Protein 2YSE (pdb70)

Sequence (60 aa):
GSSGSSGLDSELELPAGWEKIEDPVYGIYYVDHINRKTQYENPVLEAKRKKQLESGPSSGGSSGSSGLDSELELPAGWEKIEDPVYGIYYVDHINRKTQYENPVLEAKRKKQLESGPSSGGSSGSSGLDSELELPAGWEKIEDPVYGIYYVDHINRKTQYENPVLEAKRKKQLESGPSSGGSSGSSGLDSELELPAGWEKIEDPVYGIYYVDHINRKTQYENPVLEAKRKKQLESGPSSGGSSGSSGLDSELELPAGWEKIEDPVYGIYYVDHINRKTQYENPVLEAKRKKQLESGPSSGGSSGSSGLDSELELPAGWEKIEDPVYGIYYVDHINRKTQYENPVLEAKRKKQLESGPSSGGSSGSSGLDSELELPAGWEKIEDPVYGIYYVDHINRKTQYENPVLEAKRKKQLESGPSSGGSSGSSGLDSELELPAGWEKIEDPVYGIYYVDHINRKTQYENPVLEAKRKKQLESGPSSGGSSGSSGLDSELELPAGWEKIEDPVYGIYYVDHINRKTQYENPVLEAKRKKQLESGPSSGGSSGSSGLDSELELPAGWEKIEDPVYGIYYVDHINRKTQYENPVLEAKRKKQLESGPSSGGSSGSSGLDSELELPAGWEKIEDPVYGIYYVDHINRKTQYENPVLEAKRKKQLESGPSSGGSSGSSGLDSELELPAGWEKIEDPVYGIYYVDHINRKTQYENPVLEAKRKKQLESGPSSGGSSGSSGLDSELELPAGWEKIEDPVYGIYYVDHINRKTQYENPVLEAKRKKQLESGPSSGGSSGSSGLDSELELPAGWEKIEDPVYGIYYVDHINRKTQYENPVLEAKRKKQLESGPSSGGSSGSSGLDSELELPAGWEKIEDPVYGIYYVDHINRKTQYENPVLEAKRKKQLESGPSSGGSSGSSGLDSELELPAGWEKIEDPVYGIYYVDHINRKTQYENPVLEAKRKKQLESGPSSGGSSGSSGLDSELELPAGWEKIEDPVYGIYYVDHINRKTQYENPVLEAKRKKQLESGPSSGGSSGSSGLDSELELPAGWEKIEDPVYGIYYVDHINRKTQYENPVLEAKRKKQLESGPSSGGSSGSSGLDSELELPAGWEKIEDPVYGIYYVDHINRKTQYENPVLEAKRKKQLESGPSSGGSSGSSGLDSELELPAGWEKIEDPVYGIYYVDHINRKTQYENPVLEAKRKKQLESGPSSG

Foldseek 3Di:
DPDQDALPDDQLVPDPQWDWDADRVVGTWIAGPVVRDIDNDHPVCVCCVQVVVVDDPDND

Structure (mmCIF, N/CA/C/O backbone):
data_2YSE
#
_entry.id   2YSE
#
loop_
_atom_site.group_PDB
_atom_site.id
_atom_site.type_symbol
_atom_site.label_atom_id
_atom_site.label_alt_id
_atom_site.label_comp_id
_atom_site.label_asym_id
_atom_site.label_entity_id
_atom_site.label_seq_id
_atom_site.pdbx_PDB_ins_code
_atom_site.Cartn_x
_atom_site.Cartn_y
_atom_site.Cartn_z
_atom_site.occupancy
_atom_site.B_iso_or_equiv
_atom_site.auth_seq_id
_atom_site.auth_comp_id
_atom_site.auth_asym_id
_atom_site.auth_atom_id
_atom_site.pdbx_PDB_model_num
ATOM 1 N N . GLY A 1 1 ? 17.541 -1.916 9.473 1.00 0.00 1 GLY A N 1
ATOM 2 C CA . GLY A 1 1 ? 16.841 -1.610 8.239 1.00 0.00 1 GLY A CA 1
ATOM 3 C C . GLY A 1 1 ? 17.564 -2.138 7.016 1.00 0.00 1 GLY A C 1
ATOM 4 O O . GLY A 1 1 ? 18.794 -2.147 6.970 1.00 0.00 1 GLY A O 1
ATOM 8 N N . SER A 1 2 ? 16.800 -2.580 6.023 1.00 0.00 2 SER A N 1
ATOM 9 C CA . SER A 1 2 ? 17.376 -3.117 4.795 1.00 0.00 2 SER A CA 1
ATOM 10 C C . SER A 1 2 ? 17.370 -2.068 3.688 1.00 0.00 2 SER A C 1
ATOM 11 O O . SER A 1 2 ? 16.316 -1.556 3.309 1.00 0.00 2 SER A O 1
ATOM 19 N N . SER A 1 3 ? 18.554 -1.753 3.173 1.00 0.00 3 SER A N 1
ATOM 20 C CA . SER A 1 3 ? 18.687 -0.763 2.111 1.00 0.00 3 SER A CA 1
ATOM 21 C C . SER A 1 3 ? 18.590 -1.421 0.738 1.00 0.00 3 SER A C 1
ATOM 22 O O . SER A 1 3 ? 19.398 -2.282 0.392 1.00 0.00 3 SER A O 1
ATOM 30 N N . GLY A 1 4 ? 17.594 -1.009 -0.040 1.00 0.00 4 GLY A N 1
ATOM 31 C CA . GLY A 1 4 ? 17.409 -1.569 -1.366 1.00 0.00 4 GLY A CA 1
ATOM 32 C C . GLY A 1 4 ? 18.161 -0.796 -2.432 1.00 0.00 4 GLY A C 1
ATOM 33 O O . GLY A 1 4 ? 18.317 0.421 -2.332 1.00 0.00 4 GLY A O 1
ATOM 37 N N . SER A 1 5 ? 18.629 -1.504 -3.454 1.00 0.00 5 SER A N 1
ATOM 38 C CA . SER A 1 5 ? 19.374 -0.878 -4.541 1.00 0.00 5 SER A CA 1
ATOM 39 C C . SER A 1 5 ? 18.448 -0.053 -5.429 1.00 0.00 5 SER A C 1
ATOM 40 O O . SER A 1 5 ? 18.682 1.135 -5.654 1.00 0.00 5 SER A O 1
ATOM 48 N N . SER A 1 6 ? 17.396 -0.691 -5.931 1.00 0.00 6 SER A N 1
ATOM 49 C CA . SER A 1 6 ? 16.436 -0.018 -6.798 1.00 0.00 6 SER A CA 1
ATOM 50 C C . SER A 1 6 ? 15.298 0.587 -5.982 1.00 0.00 6 SER A C 1
ATOM 51 O O . SER A 1 6 ? 14.681 -0.089 -5.161 1.00 0.00 6 SER A O 1
ATOM 59 N N . GLY A 1 7 ? 15.027 1.868 -6.216 1.00 0.00 7 GLY A N 1
ATOM 60 C CA . GLY A 1 7 ? 13.964 2.544 -5.495 1.00 0.00 7 GLY A CA 1
ATOM 61 C C . GLY A 1 7 ? 13.074 3.363 -6.409 1.00 0.00 7 GLY A C 1
ATOM 62 O O . GLY A 1 7 ? 13.048 4.591 -6.324 1.00 0.00 7 GLY A O 1
ATOM 66 N N . LEU A 1 8 ? 12.343 2.682 -7.285 1.00 0.00 8 LEU A N 1
ATOM 67 C CA . LEU A 1 8 ? 11.448 3.355 -8.221 1.00 0.00 8 LEU A CA 1
ATOM 68 C C . LEU A 1 8 ? 10.094 3.632 -7.575 1.00 0.00 8 LEU A C 1
ATOM 69 O O . LEU A 1 8 ? 9.065 3.646 -8.250 1.00 0.00 8 LEU A O 1
ATOM 85 N N . ASP A 1 9 ? 10.103 3.853 -6.265 1.00 0.00 9 ASP A N 1
ATOM 86 C CA . ASP A 1 9 ? 8.876 4.134 -5.529 1.00 0.00 9 ASP A CA 1
ATOM 87 C C . ASP A 1 9 ? 8.681 5.636 -5.350 1.00 0.00 9 ASP A C 1
ATOM 88 O O . ASP A 1 9 ? 9.639 6.373 -5.118 1.00 0.00 9 ASP A O 1
ATOM 97 N N . SER A 1 10 ? 7.434 6.083 -5.460 1.00 0.00 10 SER A N 1
ATOM 98 C CA . SER A 1 10 ? 7.113 7.498 -5.316 1.00 0.00 10 SER A CA 1
ATOM 99 C C . SER A 1 10 ? 5.643 7.687 -4.953 1.00 0.00 10 SER A C 1
ATOM 100 O O . SER A 1 10 ? 4.877 6.726 -4.902 1.00 0.00 10 SER A O 1
ATOM 108 N N . GLU A 1 11 ? 5.259 8.935 -4.701 1.00 0.00 11 GLU A N 1
ATOM 109 C CA . GLU A 1 11 ? 3.881 9.251 -4.342 1.00 0.00 11 GLU A CA 1
ATOM 110 C C . GLU A 1 11 ? 2.901 8.395 -5.139 1.00 0.00 11 GLU A C 1
ATOM 111 O O . GLU A 1 11 ? 1.990 7.786 -4.577 1.00 0.00 11 GLU A O 1
ATOM 123 N N . LEU A 1 12 ? 3.093 8.355 -6.453 1.00 0.00 12 LEU A N 1
ATOM 124 C CA . LEU A 1 12 ? 2.227 7.575 -7.330 1.00 0.00 12 LEU A CA 1
ATOM 125 C C . LEU A 1 12 ? 0.792 8.090 -7.275 1.00 0.00 12 LEU A C 1
ATOM 126 O O . LEU A 1 12 ? -0.157 7.307 -7.234 1.00 0.00 12 LEU A O 1
ATOM 142 N N . GLU A 1 13 ? 0.641 9.411 -7.277 1.00 0.00 13 GLU A N 1
ATOM 143 C CA . GLU A 1 13 ? -0.678 10.029 -7.229 1.00 0.00 13 GLU A CA 1
ATOM 144 C C . GLU A 1 13 ? -1.391 9.689 -5.923 1.00 0.00 13 GLU A C 1
ATOM 145 O O . GLU A 1 13 ? -2.516 9.187 -5.928 1.00 0.00 13 GLU A O 1
ATOM 157 N N . LEU A 1 14 ? -0.728 9.966 -4.805 1.00 0.00 14 LEU A N 1
ATOM 158 C CA . LEU A 1 14 ? -1.296 9.690 -3.490 1.00 0.00 14 LEU A CA 1
ATOM 159 C C . LEU A 1 14 ? -2.692 10.293 -3.363 1.00 0.00 14 LEU A C 1
ATOM 160 O O . LEU A 1 14 ? -3.026 11.288 -4.006 1.00 0.00 14 LEU A O 1
ATOM 176 N N . PRO A 1 15 ? -3.526 9.679 -2.511 1.00 0.00 15 PRO A N 1
ATOM 177 C CA . PRO A 1 15 ? -4.898 10.139 -2.277 1.00 0.00 15 PRO A CA 1
ATOM 178 C C . PRO A 1 15 ? -4.944 11.463 -1.521 1.00 0.00 15 PRO A C 1
ATOM 179 O O . PRO A 1 15 ? -4.931 12.534 -2.126 1.00 0.00 15 PRO A O 1
ATOM 190 N N . ALA A 1 16 ? -4.999 11.381 -0.196 1.00 0.00 16 ALA A N 1
ATOM 191 C CA . ALA A 1 16 ? -5.045 12.573 0.642 1.00 0.00 16 ALA A CA 1
ATOM 192 C C . ALA A 1 16 ? -4.315 12.345 1.961 1.00 0.00 16 ALA A C 1
ATOM 193 O O . ALA A 1 16 ? -4.489 11.313 2.608 1.00 0.00 16 ALA A O 1
ATOM 200 N N . GLY A 1 17 ? -3.495 13.316 2.354 1.00 0.00 17 GLY A N 1
ATOM 201 C CA . GLY A 1 17 ? -2.751 13.201 3.594 1.00 0.00 17 GLY A CA 1
ATOM 202 C C . GLY A 1 17 ? -1.461 12.422 3.426 1.00 0.00 17 GLY A C 1
ATOM 203 O O . GLY A 1 17 ? -1.015 11.741 4.350 1.00 0.00 17 GLY A O 1
ATOM 207 N N . TRP A 1 18 ? -0.863 12.519 2.245 1.00 0.00 18 TRP A N 1
ATOM 208 C CA . TRP A 1 18 ? 0.382 11.815 1.958 1.00 0.00 18 TRP A CA 1
ATOM 209 C C . TRP A 1 18 ? 1.471 12.791 1.525 1.00 0.00 18 TRP A C 1
ATOM 210 O O . TRP A 1 18 ? 1.225 13.695 0.728 1.00 0.00 18 TRP A O 1
ATOM 231 N N . GLU A 1 19 ? 2.675 12.600 2.056 1.00 0.00 19 GLU A N 1
ATOM 232 C CA . GLU A 1 19 ? 3.801 13.465 1.724 1.00 0.00 19 GLU A CA 1
ATOM 233 C C . GLU A 1 19 ? 5.066 12.645 1.486 1.00 0.00 19 GLU A C 1
ATOM 234 O O . GLU A 1 19 ? 5.561 11.971 2.390 1.00 0.00 19 GLU A O 1
ATOM 246 N N . LYS A 1 20 ? 5.583 12.706 0.264 1.00 0.00 20 LYS A N 1
ATOM 247 C CA . LYS A 1 20 ? 6.790 11.971 -0.094 1.00 0.00 20 LYS A CA 1
ATOM 248 C C . LYS A 1 20 ? 8.038 12.716 0.367 1.00 0.00 20 LYS A C 1
ATOM 249 O O . LYS A 1 20 ? 8.388 13.760 -0.185 1.00 0.00 20 LYS A O 1
ATOM 268 N N . ILE A 1 21 ? 8.706 12.173 1.379 1.00 0.00 21 ILE A N 1
ATOM 269 C CA . ILE A 1 21 ? 9.916 12.786 1.911 1.00 0.00 21 ILE A CA 1
ATOM 270 C C . ILE A 1 21 ? 11.159 12.016 1.478 1.00 0.00 21 ILE A C 1
ATOM 271 O O . ILE A 1 21 ? 11.304 10.832 1.781 1.00 0.00 21 ILE A O 1
ATOM 287 N N . GLU A 1 22 ? 12.053 12.697 0.768 1.00 0.00 22 GLU A N 1
ATOM 288 C CA . GLU A 1 22 ? 13.284 12.077 0.294 1.00 0.00 22 GLU A CA 1
ATOM 289 C C . GLU A 1 22 ? 14.450 12.400 1.224 1.00 0.00 22 GLU A C 1
ATOM 290 O O . GLU A 1 22 ? 14.820 13.562 1.392 1.00 0.00 22 GLU A O 1
ATOM 302 N N . ASP A 1 23 ? 15.024 11.364 1.825 1.00 0.00 23 ASP A N 1
ATOM 303 C CA . ASP A 1 23 ? 16.148 11.536 2.738 1.00 0.00 23 ASP A CA 1
ATOM 304 C C . ASP A 1 23 ? 17.360 10.739 2.264 1.00 0.00 23 ASP A C 1
ATOM 305 O O . ASP A 1 23 ? 17.237 9.651 1.702 1.00 0.00 23 ASP A O 1
ATOM 314 N N . PRO A 1 24 ? 18.560 11.293 2.495 1.00 0.00 24 PRO A N 1
ATOM 315 C CA . PRO A 1 24 ? 19.817 10.651 2.100 1.00 0.00 24 PRO A CA 1
ATOM 316 C C . PRO A 1 24 ? 20.121 9.410 2.931 1.00 0.00 24 PRO A C 1
ATOM 317 O O . PRO A 1 24 ? 20.697 8.443 2.433 1.00 0.00 24 PRO A O 1
ATOM 328 N N . VAL A 1 25 ? 19.729 9.443 4.201 1.00 0.00 25 VAL A N 1
ATOM 329 C CA . VAL A 1 25 ? 19.958 8.319 5.101 1.00 0.00 25 VAL A CA 1
ATOM 330 C C . VAL A 1 25 ? 18.685 7.502 5.295 1.00 0.00 25 VAL A C 1
ATOM 331 O O . VAL A 1 25 ? 18.710 6.272 5.243 1.00 0.00 25 VAL A O 1
ATOM 344 N N . TYR A 1 26 ? 17.573 8.194 5.519 1.00 0.00 26 TYR A N 1
ATOM 345 C CA . TYR A 1 26 ? 16.290 7.533 5.723 1.00 0.00 26 TYR A CA 1
ATOM 346 C C . TYR A 1 26 ? 15.699 7.069 4.395 1.00 0.00 26 TYR A C 1
ATOM 347 O O . TYR A 1 26 ? 14.980 6.072 4.338 1.00 0.00 26 TYR A O 1
ATOM 365 N N . GLY A 1 27 ? 16.009 7.800 3.329 1.00 0.00 27 GLY A N 1
ATOM 366 C CA . GLY A 1 27 ? 15.502 7.449 2.016 1.00 0.00 27 GLY A CA 1
ATOM 367 C C . GLY A 1 27 ? 14.170 8.107 1.713 1.00 0.00 27 GLY A C 1
ATOM 368 O O . GLY A 1 27 ? 13.787 9.077 2.369 1.00 0.00 27 GLY A O 1
ATOM 372 N N . ILE A 1 28 ? 13.465 7.582 0.717 1.00 0.00 28 ILE A N 1
ATOM 373 C CA . ILE A 1 28 ? 12.170 8.127 0.329 1.00 0.00 28 ILE A CA 1
ATOM 374 C C . ILE A 1 28 ? 11.033 7.397 1.036 1.00 0.00 28 ILE A C 1
ATOM 375 O O . ILE A 1 28 ? 10.831 6.199 0.836 1.00 0.00 28 ILE A O 1
ATOM 391 N N . TYR A 1 29 ? 10.292 8.128 1.861 1.00 0.00 29 TYR A N 1
ATOM 392 C CA . TYR A 1 29 ? 9.175 7.550 2.599 1.00 0.00 29 TYR A CA 1
ATOM 393 C C . TYR A 1 29 ? 8.001 8.523 2.660 1.00 0.00 29 TYR A C 1
ATOM 394 O O . TYR A 1 29 ? 8.190 9.740 2.689 1.00 0.00 29 TYR A O 1
ATOM 412 N N . TYR A 1 30 ? 6.790 7.978 2.681 1.00 0.00 30 TYR A N 1
ATOM 413 C CA . TYR A 1 30 ? 5.585 8.797 2.738 1.00 0.00 30 TYR A CA 1
ATOM 414 C C . TYR A 1 30 ? 5.087 8.935 4.173 1.00 0.00 30 TYR A C 1
ATOM 415 O O . TYR A 1 30 ? 4.930 7.945 4.887 1.00 0.00 30 TYR A O 1
ATOM 433 N N . VAL A 1 31 ? 4.839 10.173 4.590 1.00 0.00 31 VAL A N 1
ATOM 434 C CA . VAL A 1 31 ? 4.357 10.444 5.939 1.00 0.00 31 VAL A CA 1
ATOM 435 C C . VAL A 1 31 ? 2.898 10.886 5.923 1.00 0.00 31 VAL A C 1
ATOM 436 O O . VAL A 1 31 ? 2.508 11.744 5.131 1.00 0.00 31 VAL A O 1
ATOM 449 N N . ASP A 1 32 ? 2.097 10.296 6.803 1.00 0.00 32 ASP A N 1
ATOM 450 C CA . ASP A 1 32 ? 0.681 10.630 6.892 1.00 0.00 32 ASP A CA 1
ATOM 451 C C . ASP A 1 32 ? 0.423 11.603 8.038 1.00 0.00 32 ASP A C 1
ATOM 452 O O . ASP A 1 32 ? 0.661 11.284 9.203 1.00 0.00 32 ASP A O 1
ATOM 461 N N . HIS A 1 33 ? -0.065 12.792 7.699 1.00 0.00 33 HIS A N 1
ATOM 462 C CA . HIS A 1 33 ? -0.355 13.813 8.700 1.00 0.00 33 HIS A CA 1
ATOM 463 C C . HIS A 1 33 ? -1.750 13.618 9.287 1.00 0.00 33 HIS A C 1
ATOM 464 O O . HIS A 1 33 ? -2.288 14.510 9.943 1.00 0.00 33 HIS A O 1
ATOM 478 N N . ILE A 1 34 ? -2.329 12.447 9.045 1.00 0.00 34 ILE A N 1
ATOM 479 C CA . ILE A 1 34 ? -3.661 12.135 9.550 1.00 0.00 34 ILE A CA 1
ATOM 480 C C . ILE A 1 34 ? -3.623 10.945 10.503 1.00 0.00 34 ILE A C 1
ATOM 481 O O . ILE A 1 34 ? -4.372 10.894 11.478 1.00 0.00 34 ILE A O 1
ATOM 497 N N . ASN A 1 35 ? -2.744 9.991 10.215 1.00 0.00 35 ASN A N 1
ATOM 498 C CA . ASN A 1 35 ? -2.607 8.801 11.047 1.00 0.00 35 ASN A CA 1
ATOM 499 C C . ASN A 1 35 ? -1.210 8.721 11.656 1.00 0.00 35 ASN A C 1
ATOM 500 O O . ASN A 1 35 ? -0.811 7.683 12.184 1.00 0.00 35 ASN A O 1
ATOM 511 N N . ARG A 1 36 ? -0.472 9.824 11.578 1.00 0.00 36 ARG A N 1
ATOM 512 C CA . ARG A 1 36 ? 0.880 9.878 12.120 1.00 0.00 36 ARG A CA 1
ATOM 513 C C . ARG A 1 36 ? 1.603 8.550 11.913 1.00 0.00 36 ARG A C 1
ATOM 514 O O . ARG A 1 36 ? 2.142 7.970 12.856 1.00 0.00 36 ARG A O 1
ATOM 535 N N . LYS A 1 37 ? 1.609 8.073 10.673 1.00 0.00 37 LYS A N 1
ATOM 536 C CA . LYS A 1 37 ? 2.266 6.815 10.340 1.00 0.00 37 LYS A CA 1
ATOM 537 C C . LYS A 1 37 ? 3.176 6.979 9.127 1.00 0.00 37 LYS A C 1
ATOM 538 O O . LYS A 1 37 ? 2.930 7.822 8.263 1.00 0.00 37 LYS A O 1
ATOM 557 N N . THR A 1 38 ? 4.227 6.168 9.067 1.00 0.00 38 THR A N 1
ATOM 558 C CA . THR A 1 38 ? 5.173 6.224 7.960 1.00 0.00 38 THR A CA 1
ATOM 559 C C . THR A 1 38 ? 5.663 4.830 7.584 1.00 0.00 38 THR A C 1
ATOM 560 O O . THR A 1 38 ? 6.131 4.077 8.437 1.00 0.00 38 THR A O 1
ATOM 571 N N . GLN A 1 39 ? 5.552 4.494 6.303 1.00 0.00 39 GLN A N 1
ATOM 572 C CA . GLN A 1 39 ? 5.985 3.190 5.816 1.00 0.00 39 GLN A CA 1
ATOM 573 C C . GLN A 1 39 ? 6.542 3.295 4.400 1.00 0.00 39 GLN A C 1
ATOM 574 O O . GLN A 1 39 ? 6.312 4.284 3.704 1.00 0.00 39 GLN A O 1
ATOM 588 N N . TYR A 1 40 ? 7.275 2.270 3.981 1.00 0.00 40 TYR A N 1
ATOM 589 C CA . TYR A 1 40 ? 7.868 2.248 2.649 1.00 0.00 40 TYR A CA 1
ATOM 590 C C . TYR A 1 40 ? 6.828 1.875 1.596 1.00 0.00 40 TYR A C 1
ATOM 591 O O . TYR A 1 40 ? 6.733 2.514 0.549 1.00 0.00 40 TYR A O 1
ATOM 609 N N . GLU A 1 41 ? 6.051 0.836 1.884 1.00 0.00 41 GLU A N 1
ATOM 610 C CA . GLU A 1 41 ? 5.018 0.377 0.963 1.00 0.00 41 GLU A CA 1
ATOM 611 C C . GLU A 1 41 ? 4.045 1.504 0.631 1.00 0.00 41 GLU A C 1
ATOM 612 O O . GLU A 1 41 ? 3.296 1.965 1.491 1.00 0.00 41 GLU A O 1
ATOM 624 N N . ASN A 1 42 ? 4.062 1.943 -0.624 1.00 0.00 42 ASN A N 1
ATOM 625 C CA . ASN A 1 42 ? 3.182 3.017 -1.070 1.00 0.00 42 ASN A CA 1
ATOM 626 C C . ASN A 1 42 ? 1.717 2.625 -0.904 1.00 0.00 42 ASN A C 1
ATOM 627 O O . ASN A 1 42 ? 1.320 1.489 -1.161 1.00 0.00 42 ASN A O 1
ATOM 638 N N . PRO A 1 43 ? 0.894 3.588 -0.463 1.00 0.00 43 PRO A N 1
ATOM 639 C CA . PRO A 1 43 ? -0.540 3.368 -0.254 1.00 0.00 43 PRO A CA 1
ATOM 640 C C . PRO A 1 43 ? -1.296 3.185 -1.565 1.00 0.00 43 PRO A C 1
ATOM 641 O O . PRO A 1 43 ? -2.126 2.284 -1.695 1.00 0.00 43 PRO A O 1
ATOM 652 N N . VAL A 1 44 ? -1.004 4.044 -2.536 1.00 0.00 44 VAL A N 1
ATOM 653 C CA . VAL A 1 44 ? -1.656 3.976 -3.839 1.00 0.00 44 VAL A CA 1
ATOM 654 C C . VAL A 1 44 ? -1.575 2.570 -4.421 1.00 0.00 44 VAL A C 1
ATOM 655 O O . VAL A 1 44 ? -2.526 2.085 -5.036 1.00 0.00 44 VAL A O 1
ATOM 668 N N . LEU A 1 45 ? -0.435 1.918 -4.223 1.00 0.00 45 LEU A N 1
ATOM 669 C CA . LEU A 1 45 ? -0.229 0.565 -4.728 1.00 0.00 45 LEU A CA 1
ATOM 670 C C . LEU A 1 45 ? -1.037 -0.446 -3.920 1.00 0.00 45 LEU A C 1
ATOM 671 O O . LEU A 1 45 ? -1.734 -1.289 -4.483 1.00 0.00 45 LEU A O 1
ATOM 687 N N . GLU A 1 46 ? -0.939 -0.353 -2.597 1.00 0.00 46 GLU A N 1
ATOM 688 C CA . GLU A 1 46 ? -1.662 -1.259 -1.713 1.00 0.00 46 GLU A CA 1
ATOM 689 C C . GLU A 1 46 ? -3.161 -1.214 -1.995 1.00 0.00 46 GLU A C 1
ATOM 690 O O . GLU A 1 46 ? -3.759 -2.215 -2.389 1.00 0.00 46 GLU A O 1
ATOM 702 N N . ALA A 1 47 ? -3.761 -0.046 -1.790 1.00 0.00 47 ALA A N 1
ATOM 703 C CA . ALA A 1 47 ? -5.188 0.130 -2.023 1.00 0.00 47 ALA A CA 1
ATOM 704 C C . ALA A 1 47 ? -5.585 -0.372 -3.407 1.00 0.00 47 ALA A C 1
ATOM 705 O O . ALA A 1 47 ? -6.465 -1.222 -3.542 1.00 0.00 47 ALA A O 1
ATOM 712 N N . LYS A 1 48 ? -4.931 0.160 -4.434 1.00 0.00 48 LYS A N 1
ATOM 713 C CA . LYS A 1 48 ? -5.214 -0.234 -5.809 1.00 0.00 48 LYS A CA 1
ATOM 714 C C . LYS A 1 48 ? -4.923 -1.716 -6.021 1.00 0.00 48 LYS A C 1
ATOM 715 O O . LYS A 1 48 ? -5.381 -2.315 -6.994 1.00 0.00 48 LYS A O 1
ATOM 734 N N . ARG A 1 49 ? -4.160 -2.302 -5.104 1.00 0.00 49 ARG A N 1
ATOM 735 C CA . ARG A 1 49 ? -3.809 -3.715 -5.191 1.00 0.00 49 ARG A CA 1
ATOM 736 C C . ARG A 1 49 ? -4.876 -4.582 -4.528 1.00 0.00 49 ARG A C 1
ATOM 737 O O . ARG A 1 49 ? -5.225 -5.649 -5.032 1.00 0.00 49 ARG A O 1
ATOM 758 N N . LYS A 1 50 ? -5.390 -4.116 -3.395 1.00 0.00 50 LYS A N 1
ATOM 759 C CA . LYS A 1 50 ? -6.417 -4.847 -2.663 1.00 0.00 50 LYS A CA 1
ATOM 760 C C . LYS A 1 50 ? -7.812 -4.386 -3.075 1.00 0.00 50 LYS A C 1
ATOM 761 O O . LYS A 1 50 ? -8.816 -4.957 -2.651 1.00 0.00 50 LYS A O 1
ATOM 780 N N . LYS A 1 51 ? -7.866 -3.350 -3.905 1.00 0.00 51 LYS A N 1
ATOM 781 C CA . LYS A 1 51 ? -9.136 -2.813 -4.378 1.00 0.00 51 LYS A CA 1
ATOM 782 C C . LYS A 1 51 ? -9.507 -3.405 -5.734 1.00 0.00 51 LYS A C 1
ATOM 783 O O . LYS A 1 51 ? -10.671 -3.711 -5.990 1.00 0.00 51 LYS A O 1
ATOM 802 N N . GLN A 1 52 ? -8.509 -3.565 -6.597 1.00 0.00 52 GLN A N 1
ATOM 803 C CA . GLN A 1 52 ? -8.731 -4.121 -7.926 1.00 0.00 52 GLN A CA 1
ATOM 804 C C . GLN A 1 52 ? -9.421 -5.478 -7.840 1.00 0.00 52 GLN A C 1
ATOM 805 O O . GLN A 1 52 ? -10.047 -5.930 -8.800 1.00 0.00 52 GLN A O 1
ATOM 819 N N . LEU A 1 53 ? -9.304 -6.124 -6.685 1.00 0.00 53 LEU A N 1
ATOM 820 C CA . LEU A 1 53 ? -9.917 -7.431 -6.473 1.00 0.00 53 LEU A CA 1
ATOM 821 C C . LEU A 1 53 ? -11.371 -7.431 -6.933 1.00 0.00 53 LEU A C 1
ATOM 822 O O . LEU A 1 53 ? -12.208 -6.721 -6.377 1.00 0.00 53 LEU A O 1
ATOM 838 N N . GLU A 1 54 ? -11.664 -8.234 -7.951 1.00 0.00 54 GLU A N 1
ATOM 839 C CA . GLU A 1 54 ? -13.018 -8.327 -8.485 1.00 0.00 54 GLU A CA 1
ATOM 840 C C . GLU A 1 54 ? -13.804 -9.432 -7.785 1.00 0.00 54 GLU A C 1
ATOM 841 O O . GLU A 1 54 ? -14.974 -9.257 -7.446 1.00 0.00 54 GLU A O 1
ATOM 853 N N . SER A 1 55 ? -13.151 -10.571 -7.573 1.00 0.00 55 SER A N 1
ATOM 854 C CA . SER A 1 55 ? -13.789 -11.707 -6.918 1.00 0.00 55 SER A CA 1
ATOM 855 C C . SER A 1 55 ? -12.947 -12.200 -5.745 1.00 0.00 55 SER A C 1
ATOM 856 O O . SER A 1 55 ? -11.718 -12.166 -5.791 1.00 0.00 55 SER A O 1
ATOM 864 N N . GLY A 1 56 ? -13.620 -12.658 -4.693 1.00 0.00 56 GLY A N 1
ATOM 865 C CA . GLY A 1 56 ? -12.919 -13.152 -3.522 1.00 0.00 56 GLY A CA 1
ATOM 866 C C . GLY A 1 56 ? -13.850 -13.812 -2.525 1.00 0.00 56 GLY A C 1
ATOM 867 O O . GLY A 1 56 ? -15.061 -13.895 -2.734 1.00 0.00 56 GLY A O 1
ATOM 871 N N . PRO A 1 57 ? -13.282 -14.297 -1.410 1.00 0.00 57 PRO A N 1
ATOM 872 C CA . PRO A 1 57 ? -14.052 -14.962 -0.355 1.00 0.00 57 PRO A CA 1
ATOM 873 C C . PRO A 1 57 ? -14.949 -13.992 0.407 1.00 0.00 57 PRO A C 1
ATOM 874 O O . PRO A 1 57 ? -14.466 -13.068 1.061 1.00 0.00 57 PRO A O 1
ATOM 885 N N . SER A 1 58 ? -16.257 -14.210 0.319 1.00 0.00 58 SER A N 1
ATOM 886 C CA . SER A 1 58 ? -17.222 -13.353 0.998 1.00 0.00 58 SER A CA 1
ATOM 887 C C . SER A 1 58 ? -17.473 -13.839 2.422 1.00 0.00 58 SER A C 1
ATOM 888 O O . SER A 1 58 ? -17.694 -15.028 2.654 1.00 0.00 58 SER A O 1
ATOM 896 N N . SER A 1 59 ? -17.437 -12.911 3.372 1.00 0.00 59 SER A N 1
ATOM 897 C CA . SER A 1 59 ? -17.657 -13.244 4.775 1.00 0.00 59 SER A CA 1
ATOM 898 C C . SER A 1 59 ? -18.735 -12.352 5.383 1.00 0.00 59 SER A C 1
ATOM 899 O O . SER A 1 59 ? -19.669 -12.835 6.021 1.00 0.00 59 SER A O 1
ATOM 907 N N . GLY A 1 60 ? -18.598 -11.045 5.179 1.00 0.00 60 GLY A N 1
ATOM 908 C CA . GLY A 1 60 ? -19.566 -10.106 5.713 1.00 0.00 60 GLY A CA 1
ATOM 909 C C . GLY A 1 60 ? -19.086 -9.439 6.987 1.00 0.00 60 GLY A C 1
ATOM 910 O O . GLY A 1 60 ? -19.714 -9.566 8.037 1.00 0.00 60 GLY A O 1
ATOM 914 N N . GLY A 1 1 ? 15.237 -7.108 8.645 1.00 0.00 1 GLY A N 2
ATOM 915 C CA . GLY A 1 1 ? 16.558 -6.530 8.483 1.00 0.00 1 GLY A CA 2
ATOM 916 C C . GLY A 1 1 ? 16.925 -6.322 7.027 1.00 0.00 1 GLY A C 2
ATOM 917 O O . GLY A 1 1 ? 16.606 -5.287 6.441 1.00 0.00 1 GLY A O 2
ATOM 921 N N . SER A 1 2 ? 17.598 -7.307 6.441 1.00 0.00 2 SER A N 2
ATOM 922 C CA . SER A 1 2 ? 18.013 -7.225 5.046 1.00 0.00 2 SER A CA 2
ATOM 923 C C . SER A 1 2 ? 16.848 -7.538 4.112 1.00 0.00 2 SER A C 2
ATOM 924 O O . SER A 1 2 ? 16.248 -8.610 4.188 1.00 0.00 2 SER A O 2
ATOM 932 N N . SER A 1 3 ? 16.533 -6.594 3.232 1.00 0.00 3 SER A N 2
ATOM 933 C CA . SER A 1 3 ? 15.437 -6.766 2.285 1.00 0.00 3 SER A CA 2
ATOM 934 C C . SER A 1 3 ? 15.671 -5.937 1.026 1.00 0.00 3 SER A C 2
ATOM 935 O O . SER A 1 3 ? 15.538 -4.714 1.040 1.00 0.00 3 SER A O 2
ATOM 943 N N . GLY A 1 4 ? 16.022 -6.613 -0.064 1.00 0.00 4 GLY A N 2
ATOM 944 C CA . GLY A 1 4 ? 16.270 -5.925 -1.317 1.00 0.00 4 GLY A CA 2
ATOM 945 C C . GLY A 1 4 ? 15.008 -5.333 -1.913 1.00 0.00 4 GLY A C 2
ATOM 946 O O . GLY A 1 4 ? 13.903 -5.791 -1.623 1.00 0.00 4 GLY A O 2
ATOM 950 N N . SER A 1 5 ? 15.172 -4.311 -2.747 1.00 0.00 5 SER A N 2
ATOM 951 C CA . SER A 1 5 ? 14.036 -3.652 -3.381 1.00 0.00 5 SER A CA 2
ATOM 952 C C . SER A 1 5 ? 14.285 -3.457 -4.873 1.00 0.00 5 SER A C 2
ATOM 953 O O . SER A 1 5 ? 13.408 -3.711 -5.699 1.00 0.00 5 SER A O 2
ATOM 961 N N . SER A 1 6 ? 15.488 -3.003 -5.212 1.00 0.00 6 SER A N 2
ATOM 962 C CA . SER A 1 6 ? 15.853 -2.770 -6.604 1.00 0.00 6 SER A CA 2
ATOM 963 C C . SER A 1 6 ? 14.660 -2.244 -7.397 1.00 0.00 6 SER A C 2
ATOM 964 O O . SER A 1 6 ? 14.423 -2.659 -8.531 1.00 0.00 6 SER A O 2
ATOM 972 N N . GLY A 1 7 ? 13.912 -1.327 -6.791 1.00 0.00 7 GLY A N 2
ATOM 973 C CA . GLY A 1 7 ? 12.752 -0.759 -7.455 1.00 0.00 7 GLY A CA 2
ATOM 974 C C . GLY A 1 7 ? 12.480 0.669 -7.025 1.00 0.00 7 GLY A C 2
ATOM 975 O O . GLY A 1 7 ? 12.846 1.073 -5.920 1.00 0.00 7 GLY A O 2
ATOM 979 N N . LEU A 1 8 ? 11.838 1.435 -7.898 1.00 0.00 8 LEU A N 2
ATOM 980 C CA . LEU A 1 8 ? 11.518 2.828 -7.604 1.00 0.00 8 LEU A CA 2
ATOM 981 C C . LEU A 1 8 ? 10.111 2.953 -7.027 1.00 0.00 8 LEU A C 2
ATOM 982 O O . LEU A 1 8 ? 9.311 2.021 -7.108 1.00 0.00 8 LEU A O 2
ATOM 998 N N . ASP A 1 9 ? 9.817 4.112 -6.447 1.00 0.00 9 ASP A N 2
ATOM 999 C CA . ASP A 1 9 ? 8.505 4.361 -5.860 1.00 0.00 9 ASP A CA 2
ATOM 1000 C C . ASP A 1 9 ? 8.320 5.844 -5.555 1.00 0.00 9 ASP A C 2
ATOM 1001 O O . ASP A 1 9 ? 9.204 6.487 -4.990 1.00 0.00 9 ASP A O 2
ATOM 1010 N N . SER A 1 10 ? 7.164 6.380 -5.933 1.00 0.00 10 SER A N 2
ATOM 1011 C CA . SER A 1 10 ? 6.864 7.789 -5.705 1.00 0.00 10 SER A CA 2
ATOM 1012 C C . SER A 1 10 ? 5.423 7.968 -5.235 1.00 0.00 10 SER A C 2
ATOM 1013 O O . SER A 1 10 ? 4.654 7.010 -5.181 1.00 0.00 10 SER A O 2
ATOM 1021 N N . GLU A 1 11 ? 5.067 9.203 -4.896 1.00 0.00 11 GLU A N 2
ATOM 1022 C CA . GLU A 1 11 ? 3.720 9.509 -4.430 1.00 0.00 11 GLU A CA 2
ATOM 1023 C C . GLU A 1 11 ? 2.681 8.700 -5.202 1.00 0.00 11 GLU A C 2
ATOM 1024 O O . GLU A 1 11 ? 1.771 8.114 -4.614 1.00 0.00 11 GLU A O 2
ATOM 1036 N N . LEU A 1 12 ? 2.823 8.674 -6.523 1.00 0.00 12 LEU A N 2
ATOM 1037 C CA . LEU A 1 12 ? 1.897 7.938 -7.377 1.00 0.00 12 LEU A CA 2
ATOM 1038 C C . LEU A 1 12 ? 0.481 8.493 -7.250 1.00 0.00 12 LEU A C 2
ATOM 1039 O O . LEU A 1 12 ? -0.488 7.737 -7.194 1.00 0.00 12 LEU A O 2
ATOM 1055 N N . GLU A 1 13 ? 0.372 9.817 -7.208 1.00 0.00 13 GLU A N 2
ATOM 1056 C CA . GLU A 1 13 ? -0.926 10.472 -7.090 1.00 0.00 13 GLU A CA 2
ATOM 1057 C C . GLU A 1 13 ? -1.598 10.112 -5.768 1.00 0.00 13 GLU A C 2
ATOM 1058 O O . GLU A 1 13 ? -2.737 9.645 -5.744 1.00 0.00 13 GLU A O 2
ATOM 1070 N N . LEU A 1 14 ? -0.885 10.334 -4.669 1.00 0.00 14 LEU A N 2
ATOM 1071 C CA . LEU A 1 14 ? -1.410 10.033 -3.342 1.00 0.00 14 LEU A CA 2
ATOM 1072 C C . LEU A 1 14 ? -2.793 10.649 -3.152 1.00 0.00 14 LEU A C 2
ATOM 1073 O O . LEU A 1 14 ? -3.138 11.661 -3.762 1.00 0.00 14 LEU A O 2
ATOM 1089 N N . PRO A 1 15 ? -3.604 10.026 -2.284 1.00 0.00 15 PRO A N 2
ATOM 1090 C CA . PRO A 1 15 ? -4.961 10.497 -1.991 1.00 0.00 15 PRO A CA 2
ATOM 1091 C C . PRO A 1 15 ? -4.965 11.804 -1.207 1.00 0.00 15 PRO A C 2
ATOM 1092 O O . PRO A 1 15 ? -4.959 12.888 -1.789 1.00 0.00 15 PRO A O 2
ATOM 1103 N N . ALA A 1 16 ? -4.973 11.694 0.118 1.00 0.00 16 ALA A N 2
ATOM 1104 C CA . ALA A 1 16 ? -4.975 12.868 0.982 1.00 0.00 16 ALA A CA 2
ATOM 1105 C C . ALA A 1 16 ? -4.201 12.603 2.269 1.00 0.00 16 ALA A C 2
ATOM 1106 O O . ALA A 1 16 ? -4.364 11.559 2.899 1.00 0.00 16 ALA A O 2
ATOM 1113 N N . GLY A 1 17 ? -3.358 13.556 2.654 1.00 0.00 17 GLY A N 2
ATOM 1114 C CA . GLY A 1 17 ? -2.571 13.405 3.864 1.00 0.00 17 GLY A CA 2
ATOM 1115 C C . GLY A 1 17 ? -1.298 12.614 3.633 1.00 0.00 17 GLY A C 2
ATOM 1116 O O . GLY A 1 17 ? -0.829 11.908 4.525 1.00 0.00 17 GLY A O 2
ATOM 1120 N N . TRP A 1 18 ? -0.740 12.732 2.434 1.00 0.00 18 TRP A N 2
ATOM 1121 C CA . TRP A 1 18 ? 0.485 12.020 2.089 1.00 0.00 18 TRP A CA 2
ATOM 1122 C C . TRP A 1 18 ? 1.571 12.991 1.639 1.00 0.00 18 TRP A C 2
ATOM 1123 O O . TRP A 1 18 ? 1.302 13.935 0.897 1.00 0.00 18 TRP A O 2
ATOM 1144 N N . GLU A 1 19 ? 2.797 12.753 2.094 1.00 0.00 19 GLU A N 2
ATOM 1145 C CA . GLU A 1 19 ? 3.922 13.610 1.737 1.00 0.00 19 GLU A CA 2
ATOM 1146 C C . GLU A 1 19 ? 5.185 12.783 1.514 1.00 0.00 19 GLU A C 2
ATOM 1147 O O . GLU A 1 19 ? 5.663 12.100 2.420 1.00 0.00 19 GLU A O 2
ATOM 1159 N N . LYS A 1 20 ? 5.721 12.849 0.299 1.00 0.00 20 LYS A N 2
ATOM 1160 C CA . LYS A 1 20 ? 6.929 12.109 -0.046 1.00 0.00 20 LYS A CA 2
ATOM 1161 C C . LYS A 1 20 ? 8.169 12.798 0.515 1.00 0.00 20 LYS A C 2
ATOM 1162 O O . LYS A 1 20 ? 8.477 13.933 0.152 1.00 0.00 20 LYS A O 2
ATOM 1181 N N . ILE A 1 21 ? 8.876 12.104 1.400 1.00 0.00 21 ILE A N 2
ATOM 1182 C CA . ILE A 1 21 ? 10.083 12.649 2.008 1.00 0.00 21 ILE A CA 2
ATOM 1183 C C . ILE A 1 21 ? 11.318 11.861 1.582 1.00 0.00 21 ILE A C 2
ATOM 1184 O O . ILE A 1 21 ? 11.424 10.664 1.847 1.00 0.00 21 ILE A O 2
ATOM 1200 N N . GLU A 1 22 ? 12.248 12.542 0.920 1.00 0.00 22 GLU A N 2
ATOM 1201 C CA . GLU A 1 22 ? 13.476 11.906 0.457 1.00 0.00 22 GLU A CA 2
ATOM 1202 C C . GLU A 1 22 ? 14.624 12.168 1.428 1.00 0.00 22 GLU A C 2
ATOM 1203 O O . GLU A 1 22 ? 15.017 13.315 1.645 1.00 0.00 22 GLU A O 2
ATOM 1215 N N . ASP A 1 23 ? 15.156 11.099 2.008 1.00 0.00 23 ASP A N 2
ATOM 1216 C CA . ASP A 1 23 ? 16.259 11.212 2.955 1.00 0.00 23 ASP A CA 2
ATOM 1217 C C . ASP A 1 23 ? 17.474 10.427 2.471 1.00 0.00 23 ASP A C 2
ATOM 1218 O O . ASP A 1 23 ? 17.354 9.369 1.852 1.00 0.00 23 ASP A O 2
ATOM 1227 N N . PRO A 1 24 ? 18.673 10.954 2.758 1.00 0.00 24 PRO A N 2
ATOM 1228 C CA . PRO A 1 24 ? 19.933 10.320 2.361 1.00 0.00 24 PRO A CA 2
ATOM 1229 C C . PRO A 1 24 ? 20.204 9.034 3.135 1.00 0.00 24 PRO A C 2
ATOM 1230 O O . PRO A 1 24 ? 20.802 8.095 2.610 1.00 0.00 24 PRO A O 2
ATOM 1241 N N . VAL A 1 25 ? 19.761 8.999 4.388 1.00 0.00 25 VAL A N 2
ATOM 1242 C CA . VAL A 1 25 ? 19.954 7.828 5.235 1.00 0.00 25 VAL A CA 2
ATOM 1243 C C . VAL A 1 25 ? 18.668 7.019 5.357 1.00 0.00 25 VAL A C 2
ATOM 1244 O O . VAL A 1 25 ? 18.679 5.794 5.239 1.00 0.00 25 VAL A O 2
ATOM 1257 N N . TYR A 1 26 ? 17.560 7.713 5.592 1.00 0.00 26 TYR A N 2
ATOM 1258 C CA . TYR A 1 26 ? 16.264 7.059 5.732 1.00 0.00 26 TYR A CA 2
ATOM 1259 C C . TYR A 1 26 ? 15.696 6.678 4.369 1.00 0.00 26 TYR A C 2
ATOM 1260 O O . TYR A 1 26 ? 14.968 5.695 4.240 1.00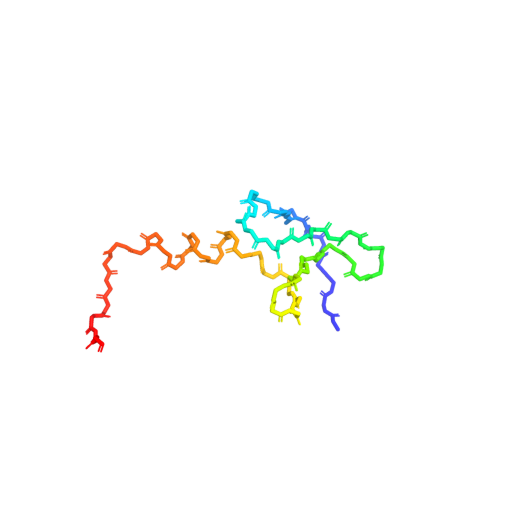 0.00 26 TYR A O 2
ATOM 1278 N N . GLY A 1 27 ? 16.037 7.464 3.352 1.00 0.00 27 GLY A N 2
ATOM 1279 C CA . GLY A 1 27 ? 15.554 7.193 2.010 1.00 0.00 27 GLY A CA 2
ATOM 1280 C C . GLY A 1 27 ? 14.241 7.891 1.715 1.00 0.00 27 GLY A C 2
ATOM 1281 O O . GLY A 1 27 ? 13.850 8.818 2.425 1.00 0.00 27 GLY A O 2
ATOM 1285 N N . ILE A 1 28 ? 13.559 7.446 0.665 1.00 0.00 28 ILE A N 2
ATOM 1286 C CA . ILE A 1 28 ? 12.283 8.035 0.277 1.00 0.00 28 ILE A CA 2
ATOM 1287 C C . ILE A 1 28 ? 11.118 7.304 0.936 1.00 0.00 28 ILE A C 2
ATOM 1288 O O . ILE A 1 28 ? 10.887 6.123 0.677 1.00 0.00 28 ILE A O 2
ATOM 1304 N N . TYR A 1 29 ? 10.386 8.015 1.787 1.00 0.00 29 TYR A N 2
ATOM 1305 C CA . TYR A 1 29 ? 9.245 7.433 2.483 1.00 0.00 29 TYR A CA 2
ATOM 1306 C C . TYR A 1 29 ? 8.086 8.424 2.550 1.00 0.00 29 TYR A C 2
ATOM 1307 O O . TYR A 1 29 ? 8.292 9.637 2.563 1.00 0.00 29 TYR A O 2
ATOM 1325 N N . TYR A 1 30 ? 6.868 7.896 2.594 1.00 0.00 30 TYR A N 2
ATOM 1326 C CA . TYR A 1 30 ? 5.675 8.732 2.658 1.00 0.00 30 TYR A CA 2
ATOM 1327 C C . TYR A 1 30 ? 5.190 8.880 4.097 1.00 0.00 30 TYR A C 2
ATOM 1328 O O . TYR A 1 30 ? 5.162 7.912 4.857 1.00 0.00 30 TYR A O 2
ATOM 1346 N N . VAL A 1 31 ? 4.808 10.099 4.463 1.00 0.00 31 VAL A N 2
ATOM 1347 C CA . VAL A 1 31 ? 4.322 10.375 5.810 1.00 0.00 31 VAL A CA 2
ATOM 1348 C C . VAL A 1 31 ? 2.828 10.680 5.803 1.00 0.00 31 VAL A C 2
ATOM 1349 O O . VAL A 1 31 ? 2.332 11.384 4.924 1.00 0.00 31 VAL A O 2
ATOM 1362 N N . ASP A 1 32 ? 2.117 10.146 6.789 1.00 0.00 32 ASP A N 2
ATOM 1363 C CA . ASP A 1 32 ? 0.679 10.361 6.899 1.00 0.00 32 ASP A CA 2
ATOM 1364 C C . ASP A 1 32 ? 0.371 11.488 7.880 1.00 0.00 32 ASP A C 2
ATOM 1365 O O . ASP A 1 32 ? 0.685 11.395 9.067 1.00 0.00 32 ASP A O 2
ATOM 1374 N N . HIS A 1 33 ? -0.243 12.554 7.376 1.00 0.00 33 HIS A N 2
ATOM 1375 C CA . HIS A 1 33 ? -0.593 13.700 8.208 1.00 0.00 33 HIS A CA 2
ATOM 1376 C C . HIS A 1 33 ? -1.937 13.481 8.897 1.00 0.00 33 HIS A C 2
ATOM 1377 O O . HIS A 1 33 ? -2.472 14.388 9.535 1.00 0.00 33 HIS A O 2
ATOM 1391 N N . ILE A 1 34 ? -2.476 12.274 8.762 1.00 0.00 34 ILE A N 2
ATOM 1392 C CA . ILE A 1 34 ? -3.757 11.938 9.372 1.00 0.00 34 ILE A CA 2
ATOM 1393 C C . ILE A 1 34 ? -3.602 10.817 10.394 1.00 0.00 34 ILE A C 2
ATOM 1394 O O . ILE A 1 34 ? -4.214 10.847 11.460 1.00 0.00 34 ILE A O 2
ATOM 1410 N N . ASN A 1 35 ? -2.776 9.830 10.060 1.00 0.00 35 ASN A N 2
ATOM 1411 C CA . ASN A 1 35 ? -2.539 8.699 10.950 1.00 0.00 35 ASN A CA 2
ATOM 1412 C C . ASN A 1 35 ? -1.207 8.849 11.678 1.00 0.00 35 ASN A C 2
ATOM 1413 O O . ASN A 1 35 ? -0.771 7.944 12.390 1.00 0.00 35 ASN A O 2
ATOM 1424 N N . ARG A 1 36 ? -0.566 9.999 11.495 1.00 0.00 36 ARG A N 2
ATOM 1425 C CA . ARG A 1 36 ? 0.717 10.268 12.134 1.00 0.00 36 ARG A CA 2
ATOM 1426 C C . ARG A 1 36 ? 1.617 9.037 12.086 1.00 0.00 36 ARG A C 2
ATOM 1427 O O . ARG A 1 36 ? 2.118 8.580 13.113 1.00 0.00 36 ARG A O 2
ATOM 1448 N N . LYS A 1 37 ? 1.819 8.506 10.885 1.00 0.00 37 LYS A N 2
ATOM 1449 C CA . LYS A 1 37 ? 2.660 7.328 10.701 1.00 0.00 37 LYS A CA 2
ATOM 1450 C C . LYS A 1 37 ? 3.380 7.379 9.357 1.00 0.00 37 LYS A C 2
ATOM 1451 O O . LYS A 1 37 ? 3.068 8.210 8.504 1.00 0.00 37 LYS A O 2
ATOM 1470 N N . THR A 1 38 ? 4.346 6.484 9.174 1.00 0.00 38 THR A N 2
ATOM 1471 C CA . THR A 1 38 ? 5.110 6.427 7.935 1.00 0.00 38 THR A CA 2
ATOM 1472 C C . THR A 1 38 ? 5.391 4.985 7.528 1.00 0.00 38 THR A C 2
ATOM 1473 O O . THR A 1 38 ? 5.565 4.113 8.380 1.00 0.00 38 THR A O 2
ATOM 1484 N N . GLN A 1 39 ? 5.436 4.741 6.223 1.00 0.00 39 GLN A N 2
ATOM 1485 C CA . GLN A 1 39 ? 5.696 3.403 5.704 1.00 0.00 39 GLN A CA 2
ATOM 1486 C C . GLN A 1 39 ? 6.457 3.469 4.384 1.00 0.00 39 GLN A C 2
ATOM 1487 O O . GLN A 1 39 ? 6.731 4.553 3.868 1.00 0.00 39 GLN A O 2
ATOM 1501 N N . TYR A 1 40 ? 6.797 2.304 3.844 1.00 0.00 40 TYR A N 2
ATOM 1502 C CA . TYR A 1 40 ? 7.529 2.230 2.585 1.00 0.00 40 TYR A CA 2
ATOM 1503 C C . TYR A 1 40 ? 6.585 1.944 1.422 1.00 0.00 40 TYR A C 2
ATOM 1504 O O . TYR A 1 40 ? 6.563 2.674 0.432 1.00 0.00 40 TYR A O 2
ATOM 1522 N N . GLU A 1 41 ? 5.805 0.875 1.550 1.00 0.00 41 GLU A N 2
ATOM 1523 C CA . GLU A 1 41 ? 4.858 0.491 0.509 1.00 0.00 41 GLU A CA 2
ATOM 1524 C C . GLU A 1 41 ? 3.871 1.620 0.229 1.00 0.00 41 GLU A C 2
ATOM 1525 O O . GLU A 1 41 ? 3.035 1.950 1.069 1.00 0.00 41 GLU A O 2
ATOM 1537 N N . ASN A 1 42 ? 3.975 2.209 -0.958 1.00 0.00 42 ASN A N 2
ATOM 1538 C CA . ASN A 1 42 ? 3.093 3.302 -1.350 1.00 0.00 42 ASN A CA 2
ATOM 1539 C C . ASN A 1 42 ? 1.632 2.938 -1.100 1.00 0.00 42 ASN A C 2
ATOM 1540 O O . ASN A 1 42 ? 1.199 1.809 -1.333 1.00 0.00 42 ASN A O 2
ATOM 1551 N N . PRO A 1 43 ? 0.854 3.916 -0.614 1.00 0.00 43 PRO A N 2
ATOM 1552 C CA . PRO A 1 43 ? -0.570 3.724 -0.323 1.00 0.00 43 PRO A CA 2
ATOM 1553 C C . PRO A 1 43 ? -1.403 3.556 -1.589 1.00 0.00 43 PRO A C 2
ATOM 1554 O O . PRO A 1 43 ? -2.287 2.701 -1.653 1.00 0.00 43 PRO A O 2
ATOM 1565 N N . VAL A 1 44 ? -1.115 4.376 -2.594 1.00 0.00 44 VAL A N 2
ATOM 1566 C CA . VAL A 1 44 ? -1.837 4.317 -3.860 1.00 0.00 44 VAL A CA 2
ATOM 1567 C C . VAL A 1 44 ? -1.803 2.911 -4.447 1.00 0.00 44 VAL A C 2
ATOM 1568 O O . VAL A 1 44 ? -2.791 2.436 -5.009 1.00 0.00 44 VAL A O 2
ATOM 1581 N N . LEU A 1 45 ? -0.659 2.248 -4.313 1.00 0.00 45 LEU A N 2
ATOM 1582 C CA . LEU A 1 45 ? -0.495 0.894 -4.830 1.00 0.00 45 LEU A CA 2
ATOM 1583 C C . LEU A 1 45 ? -1.284 -0.108 -3.994 1.00 0.00 45 LEU A C 2
ATOM 1584 O O . LEU A 1 45 ? -2.043 -0.916 -4.529 1.00 0.00 45 LEU A O 2
ATOM 1600 N N . GLU A 1 46 ? -1.101 -0.047 -2.679 1.00 0.00 46 GLU A N 2
ATOM 1601 C CA . GLU A 1 46 ? -1.798 -0.949 -1.769 1.00 0.00 46 GLU A CA 2
ATOM 1602 C C . GLU A 1 46 ? -3.286 -1.016 -2.102 1.00 0.00 46 GLU A C 2
ATOM 1603 O O . GLU A 1 46 ? -3.827 -2.090 -2.361 1.00 0.00 46 GLU A O 2
ATOM 1615 N N . ALA A 1 47 ? -3.940 0.141 -2.093 1.00 0.00 47 ALA A N 2
ATOM 1616 C CA . ALA A 1 47 ? -5.364 0.215 -2.396 1.00 0.00 47 ALA A CA 2
ATOM 1617 C C . ALA A 1 47 ? -5.686 -0.502 -3.703 1.00 0.00 47 ALA A C 2
ATOM 1618 O O . ALA A 1 47 ? -6.421 -1.489 -3.718 1.00 0.00 47 ALA A O 2
ATOM 1625 N N . LYS A 1 48 ? -5.130 0.001 -4.800 1.00 0.00 48 LYS A N 2
ATOM 1626 C CA . LYS A 1 48 ? -5.357 -0.591 -6.114 1.00 0.00 48 LYS A CA 2
ATOM 1627 C C . LYS A 1 48 ? -4.903 -2.047 -6.140 1.00 0.00 48 LYS A C 2
ATOM 1628 O O . LYS A 1 48 ? -5.221 -2.789 -7.069 1.00 0.00 48 LYS A O 2
ATOM 1647 N N . ARG A 1 49 ? -4.159 -2.448 -5.114 1.00 0.00 49 ARG A N 2
ATOM 1648 C CA . ARG A 1 49 ? -3.662 -3.816 -5.021 1.00 0.00 49 ARG A CA 2
ATOM 1649 C C . ARG A 1 49 ? -4.653 -4.704 -4.274 1.00 0.00 49 ARG A C 2
ATOM 1650 O O . ARG A 1 49 ? -4.842 -5.870 -4.622 1.00 0.00 49 ARG A O 2
ATOM 1671 N N . LYS A 1 50 ? -5.282 -4.146 -3.246 1.00 0.00 50 LYS A N 2
ATOM 1672 C CA . LYS A 1 50 ? -6.255 -4.885 -2.450 1.00 0.00 50 LYS A CA 2
ATOM 1673 C C . LYS A 1 50 ? -7.675 -4.613 -2.935 1.00 0.00 50 LYS A C 2
ATOM 1674 O O . LYS A 1 50 ? -8.634 -5.209 -2.445 1.00 0.00 50 LYS A O 2
ATOM 1693 N N . LYS A 1 51 ? -7.803 -3.709 -3.900 1.00 0.00 51 LYS A N 2
ATOM 1694 C CA . LYS A 1 51 ? -9.105 -3.358 -4.454 1.00 0.00 51 LYS A CA 2
ATOM 1695 C C . LYS A 1 51 ? -9.381 -4.141 -5.733 1.00 0.00 51 LYS A C 2
ATOM 1696 O O . LYS A 1 51 ? -10.497 -4.607 -5.958 1.00 0.00 51 LYS A O 2
ATOM 1715 N N . GLN A 1 52 ? -8.356 -4.282 -6.568 1.00 0.00 52 GLN A N 2
ATOM 1716 C CA . GLN A 1 52 ? -8.489 -5.009 -7.824 1.00 0.00 52 GLN A CA 2
ATOM 1717 C C . GLN A 1 52 ? -8.945 -6.444 -7.578 1.00 0.00 52 GLN A C 2
ATOM 1718 O O . GLN A 1 52 ? -9.661 -7.027 -8.392 1.00 0.00 52 GLN A O 2
ATOM 1732 N N . LEU A 1 53 ? -8.525 -7.007 -6.450 1.00 0.00 53 LEU A N 2
ATOM 1733 C CA . LEU A 1 53 ? -8.890 -8.374 -6.096 1.00 0.00 53 LEU A CA 2
ATOM 1734 C C . LEU A 1 53 ? -10.376 -8.621 -6.337 1.00 0.00 53 LEU A C 2
ATOM 1735 O O . LEU A 1 53 ? -11.226 -8.107 -5.611 1.00 0.00 53 LEU A O 2
ATOM 1751 N N . GLU A 1 54 ? -10.680 -9.412 -7.361 1.00 0.00 54 GLU A N 2
ATOM 1752 C CA . GLU A 1 54 ? -12.064 -9.728 -7.697 1.00 0.00 54 GLU A CA 2
ATOM 1753 C C . GLU A 1 54 ? -12.335 -11.221 -7.538 1.00 0.00 54 GLU A C 2
ATOM 1754 O O . GLU A 1 54 ? -13.370 -11.622 -7.007 1.00 0.00 54 GLU A O 2
ATOM 1766 N N . SER A 1 55 ? -11.397 -12.040 -8.004 1.00 0.00 55 SER A N 2
ATOM 1767 C CA . SER A 1 55 ? -11.535 -13.489 -7.918 1.00 0.00 55 SER A CA 2
ATOM 1768 C C . SER A 1 55 ? -10.177 -14.173 -8.047 1.00 0.00 55 SER A C 2
ATOM 1769 O O . SER A 1 55 ? -9.304 -13.712 -8.781 1.00 0.00 55 SER A O 2
ATOM 1777 N N . GLY A 1 56 ? -10.008 -15.277 -7.326 1.00 0.00 56 GLY A N 2
ATOM 1778 C CA . GLY A 1 56 ? -8.755 -16.008 -7.372 1.00 0.00 56 GLY A CA 2
ATOM 1779 C C . GLY A 1 56 ? -8.361 -16.395 -8.784 1.00 0.00 56 GLY A C 2
ATOM 1780 O O . GLY A 1 56 ? -9.207 -16.683 -9.630 1.00 0.00 56 GLY A O 2
ATOM 1784 N N . PRO A 1 57 ? -7.047 -16.403 -9.055 1.00 0.00 57 PRO A N 2
ATOM 1785 C CA . PRO A 1 57 ? -6.513 -16.755 -10.374 1.00 0.00 57 PRO A CA 2
ATOM 1786 C C . PRO A 1 57 ? -6.689 -18.235 -10.694 1.00 0.00 57 PRO A C 2
ATOM 1787 O O . PRO A 1 57 ? -6.661 -19.081 -9.801 1.00 0.00 57 PRO A O 2
ATOM 1798 N N . SER A 1 58 ? -6.868 -18.542 -11.975 1.00 0.00 58 SER A N 2
ATOM 1799 C CA . SER A 1 58 ? -7.051 -19.920 -12.413 1.00 0.00 58 SER A CA 2
ATOM 1800 C C . SER A 1 58 ? -5.706 -20.618 -12.589 1.00 0.00 58 SER A C 2
ATOM 1801 O O . SER A 1 58 ? -4.656 -19.974 -12.592 1.00 0.00 58 SER A O 2
ATOM 1809 N N . SER A 1 59 ? -5.745 -21.938 -12.734 1.00 0.00 59 SER A N 2
ATOM 1810 C CA . SER A 1 59 ? -4.529 -22.725 -12.906 1.00 0.00 59 SER A CA 2
ATOM 1811 C C . SER A 1 59 ? -3.538 -22.002 -13.811 1.00 0.00 59 SER A C 2
ATOM 1812 O O . SER A 1 59 ? -2.384 -21.788 -13.441 1.00 0.00 59 SER A O 2
ATOM 1820 N N . GLY A 1 60 ? -3.997 -21.627 -15.001 1.00 0.00 60 GLY A N 2
ATOM 1821 C CA . GLY A 1 60 ? -3.138 -20.931 -15.942 1.00 0.00 60 GLY A CA 2
ATOM 1822 C C . GLY A 1 60 ? -2.503 -21.869 -16.950 1.00 0.00 60 GLY A C 2
ATOM 1823 O O . GLY A 1 60 ? -2.185 -23.013 -16.628 1.00 0.00 60 GLY A O 2
ATOM 1827 N N . GLY A 1 1 ? 18.719 -15.160 8.537 1.00 0.00 1 GLY A N 3
ATOM 1828 C CA . GLY A 1 1 ? 17.448 -14.506 8.289 1.00 0.00 1 GLY A CA 3
ATOM 1829 C C . GLY A 1 1 ? 17.587 -13.004 8.141 1.00 0.00 1 GLY A C 3
ATOM 1830 O O . GLY A 1 1 ? 17.589 -12.273 9.132 1.00 0.00 1 GLY A O 3
ATOM 1834 N N . SER A 1 2 ? 17.706 -12.541 6.901 1.00 0.00 2 SER A N 3
ATOM 1835 C CA . SER A 1 2 ? 17.853 -11.117 6.627 1.00 0.00 2 SER A CA 3
ATOM 1836 C C . SER A 1 2 ? 17.030 -10.710 5.408 1.00 0.00 2 SER A C 3
ATOM 1837 O O . SER A 1 2 ? 17.314 -11.130 4.286 1.00 0.00 2 SER A O 3
ATOM 1845 N N . SER A 1 3 ? 16.009 -9.891 5.637 1.00 0.00 3 SER A N 3
ATOM 1846 C CA . SER A 1 3 ? 15.142 -9.430 4.560 1.00 0.00 3 SER A CA 3
ATOM 1847 C C . SER A 1 3 ? 15.698 -8.161 3.920 1.00 0.00 3 SER A C 3
ATOM 1848 O O . SER A 1 3 ? 16.504 -7.451 4.520 1.00 0.00 3 SER A O 3
ATOM 1856 N N . GLY A 1 4 ? 15.260 -7.882 2.696 1.00 0.00 4 GLY A N 3
ATOM 1857 C CA . GLY A 1 4 ? 15.723 -6.699 1.994 1.00 0.00 4 GLY A CA 3
ATOM 1858 C C . GLY A 1 4 ? 15.048 -6.522 0.648 1.00 0.00 4 GLY A C 3
ATOM 1859 O O . GLY A 1 4 ? 14.958 -7.465 -0.138 1.00 0.00 4 GLY A O 3
ATOM 1863 N N . SER A 1 5 ? 14.571 -5.310 0.383 1.00 0.00 5 SER A N 3
ATOM 1864 C CA . SER A 1 5 ? 13.895 -5.014 -0.875 1.00 0.00 5 SER A CA 3
ATOM 1865 C C . SER A 1 5 ? 14.789 -4.181 -1.789 1.00 0.00 5 SER A C 3
ATOM 1866 O O . SER A 1 5 ? 15.790 -3.616 -1.349 1.00 0.00 5 SER A O 3
ATOM 1874 N N . SER A 1 6 ? 14.419 -4.110 -3.063 1.00 0.00 6 SER A N 3
ATOM 1875 C CA . SER A 1 6 ? 15.188 -3.349 -4.041 1.00 0.00 6 SER A CA 3
ATOM 1876 C C . SER A 1 6 ? 14.264 -2.620 -5.012 1.00 0.00 6 SER A C 3
ATOM 1877 O O . SER A 1 6 ? 13.180 -3.103 -5.336 1.00 0.00 6 SER A O 3
ATOM 1885 N N . GLY A 1 7 ? 14.702 -1.452 -5.472 1.00 0.00 7 GLY A N 3
ATOM 1886 C CA . GLY A 1 7 ? 13.903 -0.674 -6.401 1.00 0.00 7 GLY A CA 3
ATOM 1887 C C . GLY A 1 7 ? 13.670 0.744 -5.918 1.00 0.00 7 GLY A C 3
ATOM 1888 O O . GLY A 1 7 ? 14.468 1.285 -5.151 1.00 0.00 7 GLY A O 3
ATOM 1892 N N . LEU A 1 8 ? 12.577 1.349 -6.369 1.00 0.00 8 LEU A N 3
ATOM 1893 C CA . LEU A 1 8 ? 12.242 2.714 -5.980 1.00 0.00 8 LEU A CA 3
ATOM 1894 C C . LEU A 1 8 ? 10.839 3.085 -6.448 1.00 0.00 8 LEU A C 3
ATOM 1895 O O . LEU A 1 8 ? 10.460 2.809 -7.587 1.00 0.00 8 LEU A O 3
ATOM 1911 N N . ASP A 1 9 ? 10.073 3.715 -5.564 1.00 0.00 9 ASP A N 3
ATOM 1912 C CA . ASP A 1 9 ? 8.712 4.128 -5.888 1.00 0.00 9 ASP A CA 3
ATOM 1913 C C . ASP A 1 9 ? 8.505 5.607 -5.579 1.00 0.00 9 ASP A C 3
ATOM 1914 O O . ASP A 1 9 ? 9.349 6.244 -4.950 1.00 0.00 9 ASP A O 3
ATOM 1923 N N . SER A 1 10 ? 7.376 6.147 -6.027 1.00 0.00 10 SER A N 3
ATOM 1924 C CA . SER A 1 10 ? 7.060 7.553 -5.802 1.00 0.00 10 SER A CA 3
ATOM 1925 C C . SER A 1 10 ? 5.606 7.721 -5.370 1.00 0.00 10 SER A C 3
ATOM 1926 O O . SER A 1 10 ? 4.835 6.762 -5.366 1.00 0.00 10 SER A O 3
ATOM 1934 N N . GLU A 1 11 ? 5.241 8.946 -5.006 1.00 0.00 11 GLU A N 3
ATOM 1935 C CA . GLU A 1 11 ? 3.880 9.239 -4.571 1.00 0.00 11 GLU A CA 3
ATOM 1936 C C . GLU A 1 11 ? 2.869 8.400 -5.346 1.00 0.00 11 GLU A C 3
ATOM 1937 O O . GLU A 1 11 ? 1.946 7.826 -4.765 1.00 0.00 11 GLU A O 3
ATOM 1949 N N . LEU A 1 12 ? 3.047 8.333 -6.660 1.00 0.00 12 LEU A N 3
ATOM 1950 C CA . LEU A 1 12 ? 2.150 7.564 -7.516 1.00 0.00 12 LEU A CA 3
ATOM 1951 C C . LEU A 1 12 ? 0.728 8.111 -7.446 1.00 0.00 12 LEU A C 3
ATOM 1952 O O . LEU A 1 12 ? -0.238 7.350 -7.415 1.00 0.00 12 LEU A O 3
ATOM 1968 N N . GLU A 1 13 ? 0.609 9.435 -7.422 1.00 0.00 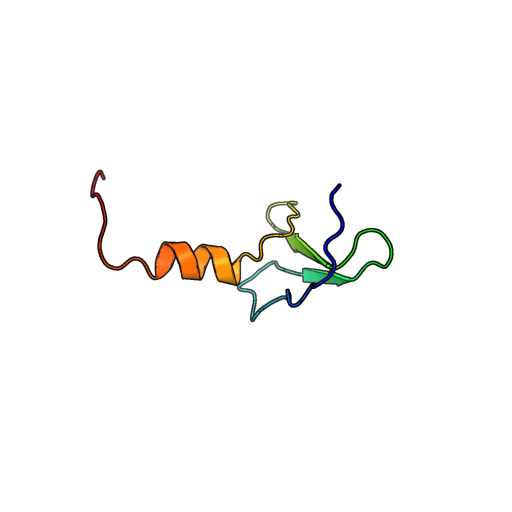13 GLU A N 3
ATOM 1969 C CA . GLU A 1 13 ? -0.695 10.083 -7.356 1.00 0.00 13 GLU A CA 3
ATOM 1970 C C . GLU A 1 13 ? -1.413 9.731 -6.056 1.00 0.00 13 GLU A C 3
ATOM 1971 O O . GLU A 1 13 ? -2.544 9.244 -6.070 1.00 0.00 13 GLU A O 3
ATOM 1983 N N . LEU A 1 14 ? -0.747 9.980 -4.934 1.00 0.00 14 LEU A N 3
ATOM 1984 C CA . LEU A 1 14 ? -1.320 9.690 -3.624 1.00 0.00 14 LEU A CA 3
ATOM 1985 C C . LEU A 1 14 ? -2.716 10.291 -3.494 1.00 0.00 14 LEU A C 3
ATOM 1986 O O . LEU A 1 14 ? -3.048 11.293 -4.129 1.00 0.00 14 LEU A O 3
ATOM 2002 N N . PRO A 1 15 ? -3.552 9.669 -2.650 1.00 0.00 15 PRO A N 3
ATOM 2003 C CA . PRO A 1 15 ? -4.925 10.128 -2.415 1.00 0.00 15 PRO A CA 3
ATOM 2004 C C . PRO A 1 15 ? -4.973 11.444 -1.647 1.00 0.00 15 PRO A C 3
ATOM 2005 O O . PRO A 1 15 ? -4.957 12.521 -2.242 1.00 0.00 15 PRO A O 3
ATOM 2016 N N . ALA A 1 16 ? -5.030 11.349 -0.323 1.00 0.00 16 ALA A N 3
ATOM 2017 C CA . ALA A 1 16 ? -5.078 12.533 0.526 1.00 0.00 16 ALA A CA 3
ATOM 2018 C C . ALA A 1 16 ? -4.350 12.293 1.845 1.00 0.00 16 ALA A C 3
ATOM 2019 O O . ALA A 1 16 ? -4.525 11.254 2.481 1.00 0.00 16 ALA A O 3
ATOM 2026 N N . GLY A 1 17 ? -3.532 13.260 2.249 1.00 0.00 17 GLY A N 3
ATOM 2027 C CA . GLY A 1 17 ? -2.790 13.133 3.490 1.00 0.00 17 GLY A CA 3
ATOM 2028 C C . GLY A 1 17 ? -1.499 12.357 3.316 1.00 0.00 17 GLY A C 3
ATOM 2029 O O . GLY A 1 17 ? -1.053 11.669 4.235 1.00 0.00 17 GLY A O 3
ATOM 2033 N N . TRP A 1 18 ? -0.901 12.464 2.136 1.00 0.00 18 TRP A N 3
ATOM 2034 C CA . TRP A 1 18 ? 0.346 11.765 1.845 1.00 0.00 18 TRP A CA 3
ATOM 2035 C C . TRP A 1 18 ? 1.434 12.745 1.419 1.00 0.00 18 TRP A C 3
ATOM 2036 O O . TRP A 1 18 ? 1.202 13.617 0.583 1.00 0.00 18 TRP A O 3
ATOM 2057 N N . GLU A 1 19 ? 2.620 12.595 2.001 1.00 0.00 19 GLU A N 3
ATOM 2058 C CA . GLU A 1 19 ? 3.743 13.469 1.681 1.00 0.00 19 GLU A CA 3
ATOM 2059 C C . GLU A 1 19 ? 5.010 12.656 1.430 1.00 0.00 19 GLU A C 3
ATOM 2060 O O . GLU A 1 19 ? 5.516 11.980 2.326 1.00 0.00 19 GLU A O 3
ATOM 2072 N N . LYS A 1 20 ? 5.518 12.727 0.204 1.00 0.00 20 LYS A N 3
ATOM 2073 C CA . LYS A 1 20 ? 6.726 12.000 -0.167 1.00 0.00 20 LYS A CA 3
ATOM 2074 C C . LYS A 1 20 ? 7.972 12.725 0.332 1.00 0.00 20 LYS A C 3
ATOM 2075 O O . LYS A 1 20 ? 8.337 13.780 -0.186 1.00 0.00 20 LYS A O 3
ATOM 2094 N N . ILE A 1 21 ? 8.621 12.150 1.340 1.00 0.00 21 ILE A N 3
ATOM 2095 C CA . ILE A 1 21 ? 9.827 12.741 1.906 1.00 0.00 21 ILE A CA 3
ATOM 2096 C C . ILE A 1 21 ? 11.068 11.954 1.498 1.00 0.00 21 ILE A C 3
ATOM 2097 O O . ILE A 1 21 ? 11.202 10.775 1.825 1.00 0.00 21 ILE A O 3
ATOM 2113 N N . GLU A 1 22 ? 11.974 12.615 0.784 1.00 0.00 22 GLU A N 3
ATOM 2114 C CA . GLU A 1 22 ? 13.204 11.977 0.333 1.00 0.00 22 GLU A CA 3
ATOM 2115 C C . GLU A 1 22 ? 14.364 12.308 1.269 1.00 0.00 22 GLU A C 3
ATOM 2116 O O . GLU A 1 22 ? 14.712 13.474 1.454 1.00 0.00 22 GLU A O 3
ATOM 2128 N N . ASP A 1 23 ? 14.956 11.273 1.855 1.00 0.00 23 ASP A N 3
ATOM 2129 C CA . ASP A 1 23 ? 16.076 11.453 2.772 1.00 0.00 23 ASP A CA 3
ATOM 2130 C C . ASP A 1 23 ? 17.298 10.674 2.295 1.00 0.00 23 ASP A C 3
ATOM 2131 O O . ASP A 1 23 ? 17.189 9.596 1.712 1.00 0.00 23 ASP A O 3
ATOM 2140 N N . PRO A 1 24 ? 18.491 11.233 2.547 1.00 0.00 24 PRO A N 3
ATOM 2141 C CA . PRO A 1 24 ? 19.757 10.609 2.151 1.00 0.00 24 PRO A CA 3
ATOM 2142 C C . PRO A 1 24 ? 20.064 9.354 2.963 1.00 0.00 24 PRO A C 3
ATOM 2143 O O . PRO A 1 24 ? 20.672 8.410 2.459 1.00 0.00 24 PRO A O 3
ATOM 2154 N N . VAL A 1 25 ? 19.637 9.351 4.222 1.00 0.00 25 VAL A N 3
ATOM 2155 C CA . VAL A 1 25 ? 19.865 8.212 5.103 1.00 0.00 25 VAL A CA 3
ATOM 2156 C C . VAL A 1 25 ? 18.592 7.391 5.279 1.00 0.00 25 VAL A C 3
ATOM 2157 O O . VAL A 1 25 ? 18.616 6.163 5.187 1.00 0.00 25 VAL A O 3
ATOM 2170 N N . TYR A 1 26 ? 17.483 8.076 5.531 1.00 0.00 26 TYR A N 3
ATOM 2171 C CA . TYR A 1 26 ? 16.200 7.410 5.722 1.00 0.00 26 TYR A CA 3
ATOM 2172 C C . TYR A 1 26 ? 15.616 6.960 4.386 1.00 0.00 26 TYR A C 3
ATOM 2173 O O . TYR A 1 26 ? 14.945 5.932 4.304 1.00 0.00 26 TYR A O 3
ATOM 2191 N N . GLY A 1 27 ? 15.877 7.739 3.341 1.00 0.00 27 GLY A N 3
ATOM 2192 C CA . GLY A 1 27 ? 15.371 7.406 2.022 1.00 0.00 27 GLY A CA 3
ATOM 2193 C C . GLY A 1 27 ? 14.023 8.040 1.741 1.00 0.00 27 GLY A C 3
ATOM 2194 O O . GLY A 1 27 ? 13.565 8.900 2.494 1.00 0.00 27 GLY A O 3
ATOM 2198 N N . ILE A 1 28 ? 13.386 7.615 0.655 1.00 0.00 28 ILE A N 3
ATOM 2199 C CA . ILE A 1 28 ? 12.083 8.148 0.277 1.00 0.00 28 ILE A CA 3
ATOM 2200 C C . ILE A 1 28 ? 10.958 7.407 0.991 1.00 0.00 28 ILE A C 3
ATOM 2201 O O . ILE A 1 28 ? 10.775 6.204 0.803 1.00 0.00 28 ILE A O 3
ATOM 2217 N N . TYR A 1 29 ? 10.205 8.133 1.809 1.00 0.00 29 TYR A N 3
ATOM 2218 C CA . TYR A 1 29 ? 9.097 7.545 2.552 1.00 0.00 29 TYR A CA 3
ATOM 2219 C C . TYR A 1 29 ? 7.927 8.520 2.648 1.00 0.00 29 TYR A C 3
ATOM 2220 O O . TYR A 1 29 ? 8.120 9.734 2.713 1.00 0.00 29 TYR A O 3
ATOM 2238 N N . TYR A 1 30 ? 6.714 7.978 2.658 1.00 0.00 30 TYR A N 3
ATOM 2239 C CA . TYR A 1 30 ? 5.512 8.799 2.745 1.00 0.00 30 TYR A CA 3
ATOM 2240 C C . TYR A 1 30 ? 5.044 8.929 4.191 1.00 0.00 30 TYR A C 3
ATOM 2241 O O . TYR A 1 30 ? 4.877 7.932 4.894 1.00 0.00 30 TYR A O 3
ATOM 2259 N N . VAL A 1 31 ? 4.834 10.166 4.629 1.00 0.00 31 VAL A N 3
ATOM 2260 C CA . VAL A 1 31 ? 4.384 10.429 5.991 1.00 0.00 31 VAL A CA 3
ATOM 2261 C C . VAL A 1 31 ? 2.903 10.791 6.020 1.00 0.00 31 VAL A C 3
ATOM 2262 O O . VAL A 1 31 ? 2.429 11.575 5.198 1.00 0.00 31 VAL A O 3
ATOM 2275 N N . ASP A 1 32 ? 2.178 10.216 6.973 1.00 0.00 32 ASP A N 3
ATOM 2276 C CA . ASP A 1 32 ? 0.750 10.479 7.110 1.00 0.00 32 ASP A CA 3
ATOM 2277 C C . ASP A 1 32 ? 0.489 11.494 8.219 1.00 0.00 32 ASP A C 3
ATOM 2278 O O . ASP A 1 32 ? 0.714 11.215 9.397 1.00 0.00 32 ASP A O 3
ATOM 2287 N N . HIS A 1 33 ? 0.015 12.675 7.833 1.00 0.00 33 HIS A N 3
ATOM 2288 C CA . HIS A 1 33 ? -0.276 13.733 8.794 1.00 0.00 33 HIS A CA 3
ATOM 2289 C C . HIS A 1 33 ? -1.688 13.586 9.352 1.00 0.00 33 HIS A C 3
ATOM 2290 O O . HIS A 1 33 ? -2.228 14.516 9.953 1.00 0.00 33 HIS A O 3
ATOM 2304 N N . ILE A 1 34 ? -2.281 12.414 9.150 1.00 0.00 34 ILE A N 3
ATOM 2305 C CA . ILE A 1 34 ? -3.630 12.147 9.633 1.00 0.00 34 ILE A CA 3
ATOM 2306 C C . ILE A 1 34 ? -3.648 10.950 10.578 1.00 0.00 34 ILE A C 3
ATOM 2307 O O . ILE A 1 34 ? -4.392 10.931 11.557 1.00 0.00 34 ILE A O 3
ATOM 2323 N N . ASN A 1 35 ? -2.822 9.953 10.277 1.00 0.00 35 ASN A N 3
ATOM 2324 C CA . ASN A 1 35 ? -2.742 8.752 11.101 1.00 0.00 35 ASN A CA 3
ATOM 2325 C C . ASN A 1 35 ? -1.502 8.783 11.989 1.00 0.00 35 ASN A C 3
ATOM 2326 O O . ASN A 1 35 ? -1.390 8.012 12.943 1.00 0.00 35 ASN A O 3
ATOM 2337 N N . ARG A 1 36 ? -0.575 9.680 11.670 1.00 0.00 36 ARG A N 3
ATOM 2338 C CA . ARG A 1 36 ? 0.657 9.811 12.439 1.00 0.00 36 ARG A CA 3
ATOM 2339 C C . ARG A 1 36 ? 1.511 8.552 12.318 1.00 0.00 36 ARG A C 3
ATOM 2340 O O . ARG A 1 36 ? 1.953 7.990 13.320 1.00 0.00 36 ARG A O 3
ATOM 2361 N N . LYS A 1 37 ? 1.738 8.115 11.084 1.00 0.00 37 LYS A N 3
ATOM 2362 C CA . LYS A 1 37 ? 2.539 6.923 10.830 1.00 0.00 37 LYS A CA 3
ATOM 2363 C C . LYS A 1 37 ? 3.282 7.039 9.503 1.00 0.00 37 LYS A C 3
ATOM 2364 O O . LYS A 1 37 ? 2.914 7.838 8.641 1.00 0.00 37 LYS A O 3
ATOM 2383 N N . THR A 1 38 ? 4.329 6.236 9.344 1.00 0.00 38 THR A N 3
ATOM 2384 C CA . THR A 1 38 ? 5.124 6.249 8.122 1.00 0.00 38 THR A CA 3
ATOM 2385 C C . THR A 1 38 ? 5.556 4.840 7.733 1.00 0.00 38 THR A C 3
ATOM 2386 O O . THR A 1 38 ? 5.903 4.028 8.591 1.00 0.00 38 THR A O 3
ATOM 2397 N N . GLN A 1 39 ? 5.534 4.556 6.435 1.00 0.00 39 GLN A N 3
ATOM 2398 C CA . GLN A 1 39 ? 5.925 3.244 5.933 1.00 0.00 39 GLN A CA 3
ATOM 2399 C C . GLN A 1 39 ? 6.671 3.368 4.608 1.00 0.00 39 GLN A C 3
ATOM 2400 O O . GLN A 1 39 ? 6.793 4.460 4.053 1.00 0.00 39 GLN A O 3
ATOM 2414 N N . TYR A 1 40 ? 7.167 2.242 4.108 1.00 0.00 40 TYR A N 3
ATOM 2415 C CA . TYR A 1 40 ? 7.903 2.224 2.849 1.00 0.00 40 TYR A CA 3
ATOM 2416 C C . TYR A 1 40 ? 6.980 1.888 1.682 1.00 0.00 40 TYR A C 3
ATOM 2417 O O . TYR A 1 40 ? 6.985 2.569 0.657 1.00 0.00 40 TYR A O 3
ATOM 2435 N N . GLU A 1 41 ? 6.189 0.833 1.847 1.00 0.00 41 GLU A N 3
ATOM 2436 C CA . GLU A 1 41 ? 5.260 0.405 0.808 1.00 0.00 41 GLU A CA 3
ATOM 2437 C C . GLU A 1 41 ? 4.273 1.518 0.469 1.00 0.00 41 GLU A C 3
ATOM 2438 O O . GLU A 1 41 ? 3.490 1.946 1.316 1.00 0.00 41 GLU A O 3
ATOM 2450 N N . ASN A 1 42 ? 4.317 1.982 -0.775 1.00 0.00 42 ASN A N 3
ATOM 2451 C CA . ASN A 1 42 ? 3.427 3.046 -1.227 1.00 0.00 42 ASN A CA 3
ATOM 2452 C C . ASN A 1 42 ? 1.966 2.651 -1.035 1.00 0.00 42 ASN A C 3
ATOM 2453 O O . ASN A 1 42 ? 1.569 1.509 -1.271 1.00 0.00 42 ASN A O 3
ATOM 2464 N N . PRO A 1 43 ? 1.145 3.617 -0.597 1.00 0.00 43 PRO A N 3
ATOM 2465 C CA . PRO A 1 43 ? -0.286 3.394 -0.365 1.00 0.00 43 PRO A CA 3
ATOM 2466 C C . PRO A 1 43 ? -1.059 3.191 -1.663 1.00 0.00 43 PRO A C 3
ATOM 2467 O O . PRO A 1 43 ? -1.837 2.246 -1.792 1.00 0.00 43 PRO A O 3
ATOM 2478 N N . VAL A 1 44 ? -0.839 4.083 -2.624 1.00 0.00 44 VAL A N 3
ATOM 2479 C CA . VAL A 1 44 ? -1.514 4.000 -3.913 1.00 0.00 44 VAL A CA 3
ATOM 2480 C C . VAL A 1 44 ? -1.448 2.585 -4.478 1.00 0.00 44 VAL A C 3
ATOM 2481 O O . VAL A 1 44 ? -2.407 2.100 -5.081 1.00 0.00 44 VAL A O 3
ATOM 2494 N N . LEU A 1 45 ? -0.312 1.927 -4.279 1.00 0.00 45 LEU A N 3
ATOM 2495 C CA . LEU A 1 45 ? -0.120 0.566 -4.767 1.00 0.00 45 LEU A CA 3
ATOM 2496 C C . LEU A 1 45 ? -0.937 -0.428 -3.947 1.00 0.00 45 LEU A C 3
ATOM 2497 O O . LEU A 1 45 ? -1.618 -1.291 -4.499 1.00 0.00 45 LEU A O 3
ATOM 2513 N N . GLU A 1 46 ? -0.864 -0.297 -2.626 1.00 0.00 46 GLU A N 3
ATOM 2514 C CA . GLU A 1 46 ? -1.598 -1.183 -1.730 1.00 0.00 46 GLU A CA 3
ATOM 2515 C C . GLU A 1 46 ? -3.093 -1.150 -2.036 1.00 0.00 46 GLU A C 3
ATOM 2516 O O . GLU A 1 46 ? -3.683 -2.162 -2.413 1.00 0.00 46 GLU A O 3
ATOM 2528 N N . ALA A 1 47 ? -3.699 0.021 -1.871 1.00 0.00 47 ALA A N 3
ATOM 2529 C CA . ALA A 1 47 ? -5.123 0.188 -2.130 1.00 0.00 47 ALA A CA 3
ATOM 2530 C C . ALA A 1 47 ? -5.496 -0.344 -3.510 1.00 0.00 47 ALA A C 3
ATOM 2531 O O . ALA A 1 47 ? -6.315 -1.255 -3.635 1.00 0.00 47 ALA A O 3
ATOM 2538 N N . LYS A 1 48 ? -4.890 0.229 -4.544 1.00 0.00 48 LYS A N 3
ATOM 2539 C CA . LYS A 1 48 ? -5.157 -0.187 -5.915 1.00 0.00 48 LYS A CA 3
ATOM 2540 C C . LYS A 1 48 ? -4.894 -1.679 -6.092 1.00 0.00 48 LYS A C 3
ATOM 2541 O O . LYS A 1 48 ? -5.312 -2.280 -7.081 1.00 0.00 48 LYS A O 3
ATOM 2560 N N . ARG A 1 49 ? -4.200 -2.272 -5.125 1.00 0.00 49 ARG A N 3
ATOM 2561 C CA . ARG A 1 49 ? -3.883 -3.694 -5.174 1.00 0.00 49 ARG A CA 3
ATOM 2562 C C . ARG A 1 49 ? -4.930 -4.511 -4.423 1.00 0.00 49 ARG A C 3
ATOM 2563 O O . ARG A 1 49 ? -5.283 -5.616 -4.835 1.00 0.00 49 ARG A O 3
ATOM 2584 N N . LYS A 1 50 ? -5.423 -3.960 -3.319 1.00 0.00 50 LYS A N 3
ATOM 2585 C CA . LYS A 1 50 ? -6.430 -4.636 -2.510 1.00 0.00 50 LYS A CA 3
ATOM 2586 C C . LYS A 1 50 ? -7.834 -4.176 -2.892 1.00 0.00 50 LYS A C 3
ATOM 2587 O O . LYS A 1 50 ? -8.828 -4.696 -2.386 1.00 0.00 50 LYS A O 3
ATOM 2606 N N . LYS A 1 51 ? -7.907 -3.198 -3.789 1.00 0.00 51 LYS A N 3
ATOM 2607 C CA . LYS A 1 51 ? -9.188 -2.669 -4.242 1.00 0.00 51 LYS A CA 3
ATOM 2608 C C . LYS A 1 51 ? -9.596 -3.295 -5.572 1.00 0.00 51 LYS A C 3
ATOM 2609 O O . LYS A 1 51 ? -10.752 -3.672 -5.762 1.00 0.00 51 LYS A O 3
ATOM 2628 N N . GLN A 1 52 ? -8.639 -3.403 -6.488 1.00 0.00 52 GLN A N 3
ATOM 2629 C CA . GLN A 1 52 ? -8.900 -3.984 -7.800 1.00 0.00 52 GLN A CA 3
ATOM 2630 C C . GLN A 1 52 ? -9.415 -5.414 -7.669 1.00 0.00 52 GLN A C 3
ATOM 2631 O O . GLN A 1 52 ? -10.086 -5.928 -8.565 1.00 0.00 52 GLN A O 3
ATOM 2645 N N . LEU A 1 53 ? -9.099 -6.051 -6.547 1.00 0.00 53 LEU A N 3
ATOM 2646 C CA . LEU A 1 53 ? -9.530 -7.422 -6.299 1.00 0.00 53 LEU A CA 3
ATOM 2647 C C . LEU A 1 53 ? -11.029 -7.573 -6.536 1.00 0.00 53 LEU A C 3
ATOM 2648 O O . LEU A 1 53 ? -11.838 -7.277 -5.658 1.00 0.00 53 LEU A O 3
ATOM 2664 N N . GLU A 1 54 ? -11.391 -8.038 -7.728 1.00 0.00 54 GLU A N 3
ATOM 2665 C CA . GLU A 1 54 ? -12.793 -8.229 -8.078 1.00 0.00 54 GLU A CA 3
ATOM 2666 C C . GLU A 1 54 ? -13.168 -9.708 -8.038 1.00 0.00 54 GLU A C 3
ATOM 2667 O O . GLU A 1 54 ? -12.298 -10.578 -7.989 1.00 0.00 54 GLU A O 3
ATOM 2679 N N . SER A 1 55 ? -14.468 -9.984 -8.058 1.00 0.00 55 SER A N 3
ATOM 2680 C CA . SER A 1 55 ? -14.958 -11.357 -8.019 1.00 0.00 55 SER A CA 3
ATOM 2681 C C . SER A 1 55 ? -15.803 -11.668 -9.251 1.00 0.00 55 SER A C 3
ATOM 2682 O O . SER A 1 55 ? -17.030 -11.722 -9.178 1.00 0.00 55 SER A O 3
ATOM 2690 N N . GLY A 1 56 ? -15.135 -11.871 -10.382 1.00 0.00 56 GLY A N 3
ATOM 2691 C CA . GLY A 1 56 ? -15.839 -12.173 -11.615 1.00 0.00 56 GLY A CA 3
ATOM 2692 C C . GLY A 1 56 ? -16.290 -10.924 -12.346 1.00 0.00 56 GLY A C 3
ATOM 2693 O O . GLY A 1 56 ? -15.740 -9.838 -12.162 1.00 0.00 56 GLY A O 3
ATOM 2697 N N . PRO A 1 57 ? -17.314 -11.071 -13.200 1.00 0.00 57 PRO A N 3
ATOM 2698 C CA . PRO A 1 57 ? -17.861 -9.956 -13.979 1.00 0.00 57 PRO A CA 3
ATOM 2699 C C . PRO A 1 57 ? -18.603 -8.949 -13.109 1.00 0.00 57 PRO A C 3
ATOM 2700 O O . PRO A 1 57 ? -18.817 -7.805 -13.511 1.00 0.00 57 PRO A O 3
ATOM 2711 N N . SER A 1 58 ? -18.994 -9.381 -11.914 1.00 0.00 58 SER A N 3
ATOM 2712 C CA . SER A 1 58 ? -19.716 -8.516 -10.987 1.00 0.00 58 SER A CA 3
ATOM 2713 C C . SER A 1 58 ? -19.054 -7.145 -10.896 1.00 0.00 58 SER A C 3
ATOM 2714 O O . SER A 1 58 ? -17.829 -7.036 -10.855 1.00 0.00 58 SER A O 3
ATOM 2722 N N . SER A 1 59 ? -19.875 -6.100 -10.866 1.00 0.00 59 SER A N 3
ATOM 2723 C CA . SER A 1 59 ? -19.371 -4.734 -10.784 1.00 0.00 59 SER A CA 3
ATOM 2724 C C . SER A 1 59 ? -19.993 -3.995 -9.603 1.00 0.00 59 SER A C 3
ATOM 2725 O O . SER A 1 59 ? -21.139 -4.247 -9.232 1.00 0.00 59 SER A O 3
ATOM 2733 N N . GLY A 1 60 ? -19.227 -3.081 -9.015 1.00 0.00 60 GLY A N 3
ATOM 2734 C CA . GLY A 1 60 ? -19.719 -2.319 -7.882 1.00 0.00 60 GLY A CA 3
ATOM 2735 C C . GLY A 1 60 ? -19.494 -3.031 -6.563 1.00 0.00 60 GLY A C 3
ATOM 2736 O O . GLY A 1 60 ? -19.741 -2.469 -5.496 1.00 0.00 60 GLY A O 3
ATOM 2740 N N . GLY A 1 1 ? 15.632 -6.024 -4.188 1.00 0.00 1 GLY A N 4
ATOM 2741 C CA . GLY A 1 1 ? 15.998 -6.969 -3.150 1.00 0.00 1 GLY A CA 4
ATOM 2742 C C . GLY A 1 1 ? 16.106 -6.318 -1.785 1.00 0.00 1 GLY A C 4
ATOM 2743 O O . GLY A 1 1 ? 15.795 -5.138 -1.627 1.00 0.00 1 GLY A O 4
ATOM 2747 N N . SER A 1 2 ? 16.546 -7.090 -0.796 1.00 0.00 2 SER A N 4
ATOM 2748 C CA . SER A 1 2 ? 16.688 -6.583 0.564 1.00 0.00 2 SER A CA 4
ATOM 2749 C C . SER A 1 2 ? 17.831 -5.576 0.651 1.00 0.00 2 SER A C 4
ATOM 2750 O O . SER A 1 2 ? 17.655 -4.461 1.142 1.00 0.00 2 SER A O 4
ATOM 2758 N N . SER A 1 3 ? 19.004 -5.979 0.172 1.00 0.00 3 SER A N 4
ATOM 2759 C CA . SER A 1 3 ? 20.178 -5.115 0.199 1.00 0.00 3 SER A CA 4
ATOM 2760 C C . SER A 1 3 ? 19.981 -3.902 -0.707 1.00 0.00 3 SER A C 4
ATOM 2761 O O . SER A 1 3 ? 20.090 -4.001 -1.928 1.00 0.00 3 SER A O 4
ATOM 2769 N N . GLY A 1 4 ? 19.691 -2.757 -0.097 1.00 0.00 4 GLY A N 4
ATOM 2770 C CA . GLY A 1 4 ? 19.483 -1.541 -0.862 1.00 0.00 4 GLY A CA 4
ATOM 2771 C C . GLY A 1 4 ? 18.126 -1.505 -1.536 1.00 0.00 4 GLY A C 4
ATOM 2772 O O . GLY A 1 4 ? 17.329 -2.432 -1.392 1.00 0.00 4 GLY A O 4
ATOM 2776 N N . SER A 1 5 ? 17.862 -0.431 -2.274 1.00 0.00 5 SER A N 4
ATOM 2777 C CA . SER A 1 5 ? 16.589 -0.276 -2.969 1.00 0.00 5 SER A CA 4
ATOM 2778 C C . SER A 1 5 ? 16.811 0.084 -4.435 1.00 0.00 5 SER A C 4
ATOM 2779 O O . SER A 1 5 ? 17.310 1.164 -4.752 1.00 0.00 5 SER A O 4
ATOM 2787 N N . SER A 1 6 ? 16.438 -0.830 -5.325 1.00 0.00 6 SER A N 4
ATOM 2788 C CA . SER A 1 6 ? 16.599 -0.613 -6.757 1.00 0.00 6 SER A CA 4
ATOM 2789 C C . SER A 1 6 ? 15.502 0.302 -7.295 1.00 0.00 6 SER A C 4
ATOM 2790 O O . SER A 1 6 ? 15.782 1.339 -7.894 1.00 0.00 6 SER A O 4
ATOM 2798 N N . GLY A 1 7 ? 14.252 -0.092 -7.075 1.00 0.00 7 GLY A N 4
ATOM 2799 C CA . GLY A 1 7 ? 13.131 0.702 -7.543 1.00 0.00 7 GLY A CA 4
ATOM 2800 C C . GLY A 1 7 ? 12.971 1.994 -6.767 1.00 0.00 7 GLY A C 4
ATOM 2801 O O . GLY A 1 7 ? 13.083 2.009 -5.541 1.00 0.00 7 GLY A O 4
ATOM 2805 N N . LEU A 1 8 ? 12.712 3.083 -7.482 1.00 0.00 8 LEU A N 4
ATOM 2806 C CA . LEU A 1 8 ? 12.539 4.388 -6.853 1.00 0.00 8 LEU A CA 4
ATOM 2807 C C . LEU A 1 8 ? 11.078 4.824 -6.898 1.00 0.00 8 LEU A C 4
ATOM 2808 O O . LEU A 1 8 ? 10.743 5.850 -7.490 1.00 0.00 8 LEU A O 4
ATOM 2824 N N . ASP A 1 9 ? 10.212 4.040 -6.265 1.00 0.00 9 ASP A N 4
ATOM 2825 C CA . ASP A 1 9 ? 8.787 4.346 -6.229 1.00 0.00 9 ASP A CA 4
ATOM 2826 C C . ASP A 1 9 ? 8.556 5.822 -5.918 1.00 0.00 9 ASP A C 4
ATOM 2827 O O . ASP A 1 9 ? 9.478 6.534 -5.518 1.00 0.00 9 ASP A O 4
ATOM 2836 N N . SER A 1 10 ? 7.321 6.275 -6.106 1.00 0.00 10 SER A N 4
ATOM 2837 C CA . SER A 1 10 ? 6.970 7.667 -5.850 1.00 0.00 10 SER A CA 4
ATOM 2838 C C . SER A 1 10 ? 5.526 7.785 -5.373 1.00 0.00 10 SER A C 4
ATOM 2839 O O . SER A 1 10 ? 4.820 6.785 -5.248 1.00 0.00 10 SER A O 4
ATOM 2847 N N . GLU A 1 11 ? 5.095 9.014 -5.108 1.00 0.00 11 GLU A N 4
ATOM 2848 C CA . GLU A 1 11 ? 3.735 9.262 -4.643 1.00 0.00 11 GLU A CA 4
ATOM 2849 C C . GLU A 1 11 ? 2.735 8.387 -5.393 1.00 0.00 11 GLU A C 4
ATOM 2850 O O . GLU A 1 11 ? 1.860 7.766 -4.789 1.00 0.00 11 GLU A O 4
ATOM 2862 N N . LEU A 1 12 ? 2.871 8.343 -6.714 1.00 0.00 12 LEU A N 4
ATOM 2863 C CA . LEU A 1 12 ? 1.980 7.545 -7.549 1.00 0.00 12 LEU A CA 4
ATOM 2864 C C . LEU A 1 12 ? 0.541 8.038 -7.436 1.00 0.00 12 LEU A C 4
ATOM 2865 O O . LEU A 1 12 ? -0.394 7.241 -7.370 1.00 0.00 12 LEU A O 4
ATOM 2881 N N . GLU A 1 13 ? 0.373 9.356 -7.417 1.00 0.00 13 GLU A N 4
ATOM 2882 C CA . GLU A 1 13 ? -0.953 9.955 -7.314 1.00 0.00 13 GLU A CA 4
ATOM 2883 C C . GLU A 1 13 ? -1.610 9.596 -5.984 1.00 0.00 13 GLU A C 4
ATOM 2884 O O . GLU A 1 13 ? -2.722 9.066 -5.951 1.00 0.00 13 GLU A O 4
ATOM 2896 N N . LEU A 1 14 ? -0.915 9.888 -4.890 1.00 0.00 14 LEU A N 4
ATOM 2897 C CA . LEU A 1 14 ? -1.430 9.596 -3.556 1.00 0.00 14 LEU A CA 4
ATOM 2898 C C . LEU A 1 14 ? -2.828 10.176 -3.373 1.00 0.00 14 LEU A C 4
ATOM 2899 O O . LEU A 1 14 ? -3.201 11.170 -3.997 1.00 0.00 14 LEU A O 4
ATOM 2915 N N . PRO A 1 15 ? -3.621 9.545 -2.495 1.00 0.00 15 PRO A N 4
ATOM 2916 C CA . PRO A 1 15 ? -4.990 9.983 -2.207 1.00 0.00 15 PRO A CA 4
ATOM 2917 C C . PRO A 1 15 ? -5.028 11.301 -1.441 1.00 0.00 15 PRO A C 4
ATOM 2918 O O . PRO A 1 15 ? -5.054 12.376 -2.039 1.00 0.00 15 PRO A O 4
ATOM 2929 N N . ALA A 1 16 ? -5.029 11.210 -0.115 1.00 0.00 16 ALA A N 4
ATOM 2930 C CA . ALA A 1 16 ? -5.061 12.396 0.732 1.00 0.00 16 ALA A CA 4
ATOM 2931 C C . ALA A 1 16 ? -4.277 12.172 2.020 1.00 0.00 16 ALA A C 4
ATOM 2932 O O . ALA A 1 16 ? -4.407 11.132 2.664 1.00 0.00 16 ALA A O 4
ATOM 2939 N N . GLY A 1 17 ? -3.461 13.155 2.391 1.00 0.00 17 GLY A N 4
ATOM 2940 C CA . GLY A 1 17 ? -2.668 13.044 3.601 1.00 0.00 17 GLY A CA 4
ATOM 2941 C C . GLY A 1 17 ? -1.376 12.282 3.379 1.00 0.00 17 GLY A C 4
ATOM 2942 O O . GLY A 1 17 ? -0.886 11.602 4.281 1.00 0.00 17 GLY A O 4
ATOM 2946 N N . TRP A 1 18 ? -0.824 12.394 2.176 1.00 0.00 18 TRP A N 4
ATOM 2947 C CA . TRP A 1 18 ? 0.418 11.709 1.839 1.00 0.00 18 TRP A CA 4
ATOM 2948 C C . TRP A 1 18 ? 1.477 12.700 1.370 1.00 0.00 18 TRP A C 4
ATOM 2949 O O . TRP A 1 18 ? 1.210 13.552 0.523 1.00 0.00 18 TRP A O 4
ATOM 2970 N N . GLU A 1 19 ? 2.679 12.584 1.927 1.00 0.00 19 GLU A N 4
ATOM 2971 C CA . GLU A 1 19 ? 3.777 13.472 1.564 1.00 0.00 19 GLU A CA 4
ATOM 2972 C C . GLU A 1 19 ? 5.065 12.684 1.348 1.00 0.00 19 GLU A C 4
ATOM 2973 O O . GLU A 1 19 ? 5.548 12.001 2.251 1.00 0.00 19 GLU A O 4
ATOM 2985 N N . LYS A 1 20 ? 5.617 12.783 0.143 1.00 0.00 20 LYS A N 4
ATOM 2986 C CA . LYS A 1 20 ? 6.849 12.081 -0.195 1.00 0.00 20 LYS A CA 4
ATOM 2987 C C . LYS A 1 20 ? 8.064 12.815 0.365 1.00 0.00 20 LYS A C 4
ATOM 2988 O O . LYS A 1 20 ? 8.413 13.900 -0.100 1.00 0.00 20 LYS A O 4
ATOM 3007 N N . ILE A 1 21 ? 8.705 12.214 1.362 1.00 0.00 21 ILE A N 4
ATOM 3008 C CA . ILE A 1 21 ? 9.882 12.810 1.982 1.00 0.00 21 ILE A CA 4
ATOM 3009 C C . ILE A 1 21 ? 11.149 12.058 1.590 1.00 0.00 21 ILE A C 4
ATOM 3010 O O . ILE A 1 21 ? 11.276 10.861 1.845 1.00 0.00 21 ILE A O 4
ATOM 3026 N N . GLU A 1 22 ? 12.085 12.770 0.971 1.00 0.00 22 GLU A N 4
ATOM 3027 C CA . GLU A 1 22 ? 13.344 12.170 0.545 1.00 0.00 22 GLU A CA 4
ATOM 3028 C C . GLU A 1 22 ? 14.450 12.446 1.560 1.00 0.00 22 GLU A C 4
ATOM 3029 O O . GLU A 1 22 ? 14.807 13.598 1.806 1.00 0.00 22 GLU A O 4
ATOM 3041 N N . ASP A 1 23 ? 14.986 11.381 2.145 1.00 0.00 23 ASP A N 4
ATOM 3042 C CA . ASP A 1 23 ? 16.051 11.507 3.133 1.00 0.00 23 ASP A CA 4
ATOM 3043 C C . ASP A 1 23 ? 17.303 10.761 2.681 1.00 0.00 23 ASP A C 4
ATOM 3044 O O . ASP A 1 23 ? 17.233 9.705 2.053 1.00 0.00 23 ASP A O 4
ATOM 3053 N N . PRO A 1 24 ? 18.477 11.323 3.007 1.00 0.00 24 PRO A N 4
ATOM 3054 C CA . PRO A 1 24 ? 19.766 10.728 2.644 1.00 0.00 24 PRO A CA 4
ATOM 3055 C C . PRO A 1 24 ? 20.053 9.447 3.420 1.00 0.00 24 PRO A C 4
ATOM 3056 O O . PRO A 1 24 ? 20.675 8.520 2.900 1.00 0.00 24 PRO A O 4
ATOM 3067 N N . VAL A 1 25 ? 19.595 9.401 4.667 1.00 0.00 25 VAL A N 4
ATOM 3068 C CA . VAL A 1 25 ? 19.800 8.232 5.514 1.00 0.00 25 VAL A CA 4
ATOM 3069 C C . VAL A 1 25 ? 18.533 7.391 5.607 1.00 0.00 25 VAL A C 4
ATOM 3070 O O . VAL A 1 25 ? 18.580 6.165 5.512 1.00 0.00 25 VAL A O 4
ATOM 3083 N N . TYR A 1 26 ? 17.399 8.058 5.794 1.00 0.00 26 TYR A N 4
ATOM 3084 C CA . TYR A 1 26 ? 16.117 7.372 5.903 1.00 0.00 26 TYR A CA 4
ATOM 3085 C C . TYR A 1 26 ? 15.596 6.971 4.526 1.00 0.00 26 TYR A C 4
ATOM 3086 O O . TYR A 1 26 ? 14.903 5.965 4.381 1.00 0.00 26 TYR A O 4
ATOM 3104 N N . GLY A 1 27 ? 15.936 7.767 3.517 1.00 0.00 27 GLY A N 4
ATOM 3105 C CA . GLY A 1 27 ? 15.495 7.480 2.164 1.00 0.00 27 GLY A CA 4
ATOM 3106 C C . GLY A 1 27 ? 14.171 8.140 1.834 1.00 0.00 27 GLY A C 4
ATOM 3107 O O . GLY A 1 27 ? 13.742 9.065 2.524 1.00 0.00 27 GLY A O 4
ATOM 3111 N N . ILE A 1 28 ? 13.523 7.666 0.775 1.00 0.00 28 ILE A N 4
ATOM 3112 C CA . ILE A 1 28 ? 12.241 8.217 0.354 1.00 0.00 28 ILE A CA 4
ATOM 3113 C C . ILE A 1 28 ? 11.082 7.465 0.998 1.00 0.00 28 ILE A C 4
ATOM 3114 O O . ILE A 1 28 ? 10.904 6.267 0.774 1.00 0.00 28 ILE A O 4
ATOM 3130 N N . TYR A 1 29 ? 10.294 8.176 1.797 1.00 0.00 29 TYR A N 4
ATOM 3131 C CA . TYR A 1 29 ? 9.151 7.576 2.475 1.00 0.00 29 TYR A CA 4
ATOM 3132 C C . TYR A 1 29 ? 7.980 8.552 2.538 1.00 0.00 29 TYR A C 4
ATOM 3133 O O . TYR A 1 29 ? 8.171 9.769 2.529 1.00 0.00 29 TYR A O 4
ATOM 3151 N N . TYR A 1 30 ? 6.769 8.010 2.602 1.00 0.00 30 TYR A N 4
ATOM 3152 C CA . TYR A 1 30 ? 5.567 8.832 2.665 1.00 0.00 30 TYR A CA 4
ATOM 3153 C C . TYR A 1 30 ? 5.050 8.933 4.097 1.00 0.00 30 TYR A C 4
ATOM 3154 O O . TYR A 1 30 ? 4.850 7.922 4.770 1.00 0.00 30 TYR A O 4
ATOM 3172 N N . VAL A 1 31 ? 4.834 10.162 4.556 1.00 0.00 31 VAL A N 4
ATOM 3173 C CA . VAL A 1 31 ? 4.339 10.397 5.907 1.00 0.00 31 VAL A CA 4
ATOM 3174 C C . VAL A 1 31 ? 2.870 10.805 5.890 1.00 0.00 31 VAL A C 4
ATOM 3175 O O . VAL A 1 31 ? 2.444 11.593 5.045 1.00 0.00 31 VAL A O 4
ATOM 3188 N N . ASP A 1 32 ? 2.101 10.265 6.829 1.00 0.00 32 ASP A N 4
ATOM 3189 C CA . ASP A 1 32 ? 0.679 10.574 6.924 1.00 0.00 32 ASP A CA 4
ATOM 3190 C C . ASP A 1 32 ? 0.420 11.612 8.012 1.00 0.00 32 ASP A C 4
ATOM 3191 O O . ASP A 1 32 ? 0.630 11.351 9.197 1.00 0.00 32 ASP A O 4
ATOM 3200 N N . HIS A 1 33 ? -0.036 12.791 7.601 1.00 0.00 33 HIS A N 4
ATOM 3201 C CA . HIS A 1 33 ? -0.323 13.869 8.541 1.00 0.00 33 HIS A CA 4
ATOM 3202 C C . HIS A 1 33 ? -1.682 13.666 9.203 1.00 0.00 33 HIS A C 4
ATOM 3203 O O . HIS A 1 33 ? -2.199 14.562 9.870 1.00 0.00 33 HIS A O 4
ATOM 3217 N N . ILE A 1 34 ? -2.256 12.483 9.012 1.00 0.00 34 ILE A N 4
ATOM 3218 C CA . ILE A 1 34 ? -3.555 12.162 9.590 1.00 0.00 34 ILE A CA 4
ATOM 3219 C C . ILE A 1 34 ? -3.474 10.920 10.470 1.00 0.00 34 ILE A C 4
ATOM 3220 O O . ILE A 1 34 ? -4.098 10.854 11.529 1.00 0.00 34 ILE A O 4
ATOM 3236 N N . ASN A 1 35 ? -2.698 9.936 10.026 1.00 0.00 35 ASN A N 4
ATOM 3237 C CA . ASN A 1 35 ? -2.533 8.695 10.774 1.00 0.00 35 ASN A CA 4
ATOM 3238 C C . ASN A 1 35 ? -1.222 8.700 11.554 1.00 0.00 35 ASN A C 4
ATOM 3239 O O . ASN A 1 35 ? -0.917 7.755 12.281 1.00 0.00 35 ASN A O 4
ATOM 3250 N N . ARG A 1 36 ? -0.451 9.772 11.398 1.00 0.00 36 ARG A N 4
ATOM 3251 C CA . ARG A 1 36 ? 0.827 9.900 12.086 1.00 0.00 36 ARG A CA 4
ATOM 3252 C C . ARG A 1 36 ? 1.638 8.612 11.971 1.00 0.00 36 ARG A C 4
ATOM 3253 O O . ARG A 1 36 ? 2.057 8.037 12.976 1.00 0.00 36 ARG A O 4
ATOM 3274 N N . LYS A 1 37 ? 1.857 8.165 10.740 1.00 0.00 37 LYS A N 4
ATOM 3275 C CA . LYS A 1 37 ? 2.618 6.946 10.491 1.00 0.00 37 LYS A CA 4
ATOM 3276 C C . LYS A 1 37 ? 3.394 7.047 9.182 1.00 0.00 37 LYS A C 4
ATOM 3277 O O . LYS A 1 37 ? 3.096 7.888 8.334 1.00 0.00 37 LYS A O 4
ATOM 3296 N N . THR A 1 38 ? 4.391 6.182 9.023 1.00 0.00 38 THR A N 4
ATOM 3297 C CA . THR A 1 38 ? 5.210 6.174 7.817 1.00 0.00 38 THR A CA 4
ATOM 3298 C C . THR A 1 38 ? 5.613 4.754 7.436 1.00 0.00 38 THR A C 4
ATOM 3299 O O . THR A 1 38 ? 5.841 3.911 8.303 1.00 0.00 38 THR A O 4
ATOM 3310 N N . GLN A 1 39 ? 5.700 4.497 6.135 1.00 0.00 39 GLN A N 4
ATOM 3311 C CA . GLN A 1 39 ? 6.077 3.178 5.641 1.00 0.00 39 GLN A CA 4
ATOM 3312 C C . GLN A 1 39 ? 6.801 3.284 4.303 1.00 0.00 39 GLN A C 4
ATOM 3313 O O . GLN A 1 39 ? 6.895 4.365 3.721 1.00 0.00 39 GLN A O 4
ATOM 3327 N N . TYR A 1 40 ? 7.312 2.156 3.822 1.00 0.00 40 TYR A N 4
ATOM 3328 C CA . TYR A 1 40 ? 8.031 2.123 2.554 1.00 0.00 40 TYR A CA 4
ATOM 3329 C C . TYR A 1 40 ? 7.085 1.809 1.399 1.00 0.00 40 TYR A C 4
ATOM 3330 O O . TYR A 1 40 ? 7.038 2.534 0.407 1.00 0.00 40 TYR A O 4
ATOM 3348 N N . GLU A 1 41 ? 6.333 0.721 1.538 1.00 0.00 41 GLU A N 4
ATOM 3349 C CA . GLU A 1 41 ? 5.388 0.310 0.507 1.00 0.00 41 GLU A CA 4
ATOM 3350 C C . GLU A 1 41 ? 4.375 1.416 0.225 1.00 0.00 41 GLU A C 4
ATOM 3351 O O . GLU A 1 41 ? 3.594 1.794 1.098 1.00 0.00 41 GLU A O 4
ATOM 3363 N N . ASN A 1 42 ? 4.395 1.930 -1.000 1.00 0.00 42 ASN A N 4
ATOM 3364 C CA . ASN A 1 42 ? 3.479 2.994 -1.397 1.00 0.00 42 ASN A CA 4
ATOM 3365 C C . ASN A 1 42 ? 2.032 2.598 -1.119 1.00 0.00 42 ASN A C 4
ATOM 3366 O O . ASN A 1 42 ? 1.624 1.455 -1.327 1.00 0.00 42 ASN A O 4
ATOM 3377 N N . PRO A 1 43 ? 1.237 3.565 -0.638 1.00 0.00 43 PRO A N 4
ATOM 3378 C CA . PRO A 1 43 ? -0.177 3.342 -0.323 1.00 0.00 43 PRO A CA 4
ATOM 3379 C C . PRO A 1 43 ? -1.024 3.131 -1.573 1.00 0.00 43 PRO A C 4
ATOM 3380 O O . PRO A 1 43 ? -1.811 2.188 -1.651 1.00 0.00 43 PRO A O 4
ATOM 3391 N N . VAL A 1 44 ? -0.858 4.017 -2.551 1.00 0.00 44 VAL A N 4
ATOM 3392 C CA . VAL A 1 44 ? -1.607 3.927 -3.799 1.00 0.00 44 VAL A CA 4
ATOM 3393 C C . VAL A 1 44 ? -1.574 2.509 -4.358 1.00 0.00 44 VAL A C 4
ATOM 3394 O O . VAL A 1 44 ? -2.588 1.993 -4.832 1.00 0.00 44 VAL A O 4
ATOM 3407 N N . LEU A 1 45 ? -0.404 1.882 -4.299 1.00 0.00 45 LEU A N 4
ATOM 3408 C CA . LEU A 1 45 ? -0.239 0.522 -4.800 1.00 0.00 45 LEU A CA 4
ATOM 3409 C C . LEU A 1 45 ? -1.028 -0.470 -3.951 1.00 0.00 45 LEU A C 4
ATOM 3410 O O . LEU A 1 45 ? -1.715 -1.344 -4.478 1.00 0.00 45 LEU A O 4
ATOM 3426 N N . GLU A 1 46 ? -0.925 -0.327 -2.633 1.00 0.00 46 GLU A N 4
ATOM 3427 C CA . GLU A 1 46 ? -1.630 -1.210 -1.712 1.00 0.00 46 GLU A CA 4
ATOM 3428 C C . GLU A 1 46 ? -3.136 -1.155 -1.951 1.00 0.00 46 GLU A C 4
ATOM 3429 O O . GLU A 1 46 ? -3.741 -2.131 -2.395 1.00 0.00 46 GLU A O 4
ATOM 3441 N N . ALA A 1 47 ? -3.735 -0.007 -1.654 1.00 0.00 47 ALA A N 4
ATOM 3442 C CA . ALA A 1 47 ? -5.170 0.176 -1.838 1.00 0.00 47 ALA A CA 4
ATOM 3443 C C . ALA A 1 47 ? -5.612 -0.300 -3.217 1.00 0.00 47 ALA A C 4
ATOM 3444 O O . ALA A 1 47 ? -6.496 -1.149 -3.339 1.00 0.00 47 ALA A O 4
ATOM 3451 N N . LYS A 1 48 ? -4.992 0.251 -4.255 1.00 0.00 48 LYS A N 4
ATOM 3452 C CA . LYS A 1 48 ? -5.320 -0.118 -5.627 1.00 0.00 48 LYS A CA 4
ATOM 3453 C C . LYS A 1 48 ? -5.110 -1.612 -5.854 1.00 0.00 48 LYS A C 4
ATOM 3454 O O . LYS A 1 48 ? -5.667 -2.192 -6.786 1.00 0.00 48 LYS A O 4
ATOM 3473 N N . ARG A 1 49 ? -4.305 -2.229 -4.995 1.00 0.00 49 ARG A N 4
ATOM 3474 C CA . ARG A 1 49 ? -4.023 -3.655 -5.102 1.00 0.00 49 ARG A CA 4
ATOM 3475 C C . ARG A 1 49 ? -5.080 -4.475 -4.369 1.00 0.00 49 ARG A C 4
ATOM 3476 O O . ARG A 1 49 ? -5.453 -5.563 -4.808 1.00 0.00 49 ARG A O 4
ATOM 3497 N N . LYS A 1 50 ? -5.559 -3.946 -3.248 1.00 0.00 50 LYS A N 4
ATOM 3498 C CA . LYS A 1 50 ? -6.573 -4.628 -2.452 1.00 0.00 50 LYS A CA 4
ATOM 3499 C C . LYS A 1 50 ? -7.975 -4.240 -2.911 1.00 0.00 50 LYS A C 4
ATOM 3500 O O . LYS A 1 50 ? -8.961 -4.877 -2.538 1.00 0.00 50 LYS A O 4
ATOM 3519 N N . LYS A 1 51 ? -8.058 -3.193 -3.725 1.00 0.00 51 LYS A N 4
ATOM 3520 C CA . LYS A 1 51 ? -9.339 -2.722 -4.238 1.00 0.00 51 LYS A CA 4
ATOM 3521 C C . LYS A 1 51 ? -9.638 -3.335 -5.602 1.00 0.00 51 LYS A C 4
ATOM 3522 O O . LYS A 1 51 ? -10.771 -3.727 -5.881 1.00 0.00 51 LYS A O 4
ATOM 3541 N N . GLN A 1 52 ? -8.615 -3.417 -6.446 1.00 0.00 52 GLN A N 4
ATOM 3542 C CA . GLN A 1 52 ? -8.769 -3.984 -7.780 1.00 0.00 52 GLN A CA 4
ATOM 3543 C C . GLN A 1 52 ? -9.433 -5.356 -7.715 1.00 0.00 52 GLN A C 4
ATOM 3544 O O . GLN A 1 52 ? -10.155 -5.752 -8.631 1.00 0.00 52 GLN A O 4
ATOM 3558 N N . LEU A 1 53 ? -9.183 -6.077 -6.628 1.00 0.00 53 LEU A N 4
ATOM 3559 C CA . LEU A 1 53 ? -9.756 -7.406 -6.443 1.00 0.00 53 LEU A CA 4
ATOM 3560 C C . LEU A 1 53 ? -11.278 -7.337 -6.366 1.00 0.00 53 LEU A C 4
ATOM 3561 O O . LEU A 1 53 ? -11.836 -6.771 -5.426 1.00 0.00 53 LEU A O 4
ATOM 3577 N N . GLU A 1 54 ? -11.943 -7.917 -7.360 1.00 0.00 54 GLU A N 4
ATOM 3578 C CA . GLU A 1 54 ? -13.401 -7.922 -7.403 1.00 0.00 54 GLU A CA 4
ATOM 3579 C C . GLU A 1 54 ? -13.971 -8.920 -6.400 1.00 0.00 54 GLU A C 4
ATOM 3580 O O . GLU A 1 54 ? -13.697 -10.118 -6.475 1.00 0.00 54 GLU A O 4
ATOM 3592 N N . SER A 1 55 ? -14.767 -8.418 -5.461 1.00 0.00 55 SER A N 4
ATOM 3593 C CA . SER A 1 55 ? -15.373 -9.264 -4.440 1.00 0.00 55 SER A CA 4
ATOM 3594 C C . SER A 1 55 ? -16.859 -9.469 -4.717 1.00 0.00 55 SER A C 4
ATOM 3595 O O . SER A 1 55 ? -17.459 -8.748 -5.513 1.00 0.00 55 SER A O 4
ATOM 3603 N N . GLY A 1 56 ? -17.448 -10.459 -4.052 1.00 0.00 56 GLY A N 4
ATOM 3604 C CA . GLY A 1 56 ? -18.859 -10.742 -4.239 1.00 0.00 56 GLY A CA 4
ATOM 3605 C C . GLY A 1 56 ? -19.106 -11.748 -5.346 1.00 0.00 56 GLY A C 4
ATOM 3606 O O . GLY A 1 56 ? -18.188 -12.415 -5.824 1.00 0.00 56 GLY A O 4
ATOM 3610 N N . PRO A 1 57 ? -20.373 -11.869 -5.768 1.00 0.00 57 PRO A N 4
ATOM 3611 C CA . PRO A 1 57 ? -20.768 -12.800 -6.829 1.00 0.00 57 PRO A CA 4
ATOM 3612 C C . PRO A 1 57 ? -20.249 -12.372 -8.198 1.00 0.00 57 PRO A C 4
ATOM 3613 O O . PRO A 1 57 ? -20.174 -13.180 -9.124 1.00 0.00 57 PRO A O 4
ATOM 3624 N N . SER A 1 58 ? -19.892 -11.098 -8.319 1.00 0.00 58 SER A N 4
ATOM 3625 C CA . SER A 1 58 ? -19.383 -10.563 -9.576 1.00 0.00 58 SER A CA 4
ATOM 3626 C C . SER A 1 58 ? -18.3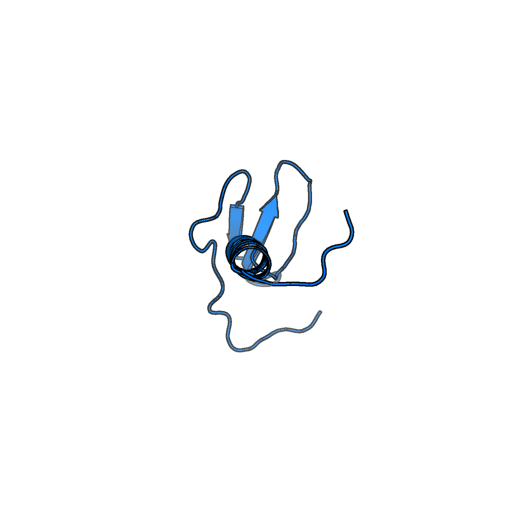75 -11.520 -10.206 1.00 0.00 58 SER A C 4
ATOM 3627 O O . SER A 1 58 ? -17.532 -12.093 -9.516 1.00 0.00 58 SER A O 4
ATOM 3635 N N . SER A 1 59 ? -18.469 -11.687 -11.521 1.00 0.00 59 SER A N 4
ATOM 3636 C CA . SER A 1 59 ? -17.569 -12.577 -12.245 1.00 0.00 59 SER A CA 4
ATOM 3637 C C . SER A 1 59 ? -16.593 -11.780 -13.105 1.00 0.00 59 SER A C 4
ATOM 3638 O O . SER A 1 59 ? -16.881 -10.655 -13.510 1.00 0.00 59 SER A O 4
ATOM 3646 N N . GLY A 1 60 ? -15.436 -12.374 -13.381 1.00 0.00 60 GLY A N 4
ATOM 3647 C CA . GLY A 1 60 ? -14.434 -11.707 -14.191 1.00 0.00 60 GLY A CA 4
ATOM 3648 C C . GLY A 1 60 ? -13.659 -10.663 -13.412 1.00 0.00 60 GLY A C 4
ATOM 3649 O O . GLY A 1 60 ? -13.276 -9.628 -13.957 1.00 0.00 60 GLY A O 4
ATOM 3653 N N . GLY A 1 1 ? 21.322 -14.964 -1.190 1.00 0.00 1 GLY A N 5
ATOM 3654 C CA . GLY A 1 1 ? 20.616 -15.161 0.063 1.00 0.00 1 GLY A CA 5
ATOM 3655 C C . GLY A 1 1 ? 19.458 -14.198 0.233 1.00 0.00 1 GLY A C 5
ATOM 3656 O O . GLY A 1 1 ? 18.296 -14.603 0.202 1.00 0.00 1 GLY A O 5
ATOM 3660 N N . SER A 1 2 ? 19.775 -12.920 0.416 1.00 0.00 2 SER A N 5
ATOM 3661 C CA . SER A 1 2 ? 18.751 -11.898 0.598 1.00 0.00 2 SER A CA 5
ATOM 3662 C C . SER A 1 2 ? 18.088 -11.550 -0.732 1.00 0.00 2 SER A C 5
ATOM 3663 O O . SER A 1 2 ? 18.734 -11.555 -1.780 1.00 0.00 2 SER A O 5
ATOM 3671 N N . SER A 1 3 ? 16.795 -11.249 -0.680 1.00 0.00 3 SER A N 5
ATOM 3672 C CA . SER A 1 3 ? 16.042 -10.902 -1.879 1.00 0.00 3 SER A CA 5
ATOM 3673 C C . SER A 1 3 ? 16.644 -9.679 -2.564 1.00 0.00 3 SER A C 5
ATOM 3674 O O . SER A 1 3 ? 17.509 -9.005 -2.007 1.00 0.00 3 SER A O 5
ATOM 3682 N N . GLY A 1 4 ? 16.178 -9.399 -3.778 1.00 0.00 4 GLY A N 5
ATOM 3683 C CA . GLY A 1 4 ? 16.681 -8.257 -4.520 1.00 0.00 4 GLY A CA 5
ATOM 3684 C C . GLY A 1 4 ? 15.569 -7.389 -5.073 1.00 0.00 4 GLY A C 5
ATOM 3685 O O . GLY A 1 4 ? 15.118 -6.452 -4.415 1.00 0.00 4 GLY A O 5
ATOM 3689 N N . SER A 1 5 ? 15.126 -7.701 -6.287 1.00 0.00 5 SER A N 5
ATOM 3690 C CA . SER A 1 5 ? 14.062 -6.938 -6.931 1.00 0.00 5 SER A CA 5
ATOM 3691 C C . SER A 1 5 ? 14.238 -5.444 -6.682 1.00 0.00 5 SER A C 5
ATOM 3692 O O . SER A 1 5 ? 13.268 -4.726 -6.434 1.00 0.00 5 SER A O 5
ATOM 3700 N N . SER A 1 6 ? 15.482 -4.981 -6.749 1.00 0.00 6 SER A N 5
ATOM 3701 C CA . SER A 1 6 ? 15.787 -3.572 -6.527 1.00 0.00 6 SER A CA 5
ATOM 3702 C C . SER A 1 6 ? 14.979 -2.686 -7.470 1.00 0.00 6 SER A C 5
ATOM 3703 O O . SER A 1 6 ? 15.159 -2.729 -8.687 1.00 0.00 6 SER A O 5
ATOM 3711 N N . GLY A 1 7 ? 14.087 -1.882 -6.899 1.00 0.00 7 GLY A N 5
ATOM 3712 C CA . GLY A 1 7 ? 13.264 -0.997 -7.702 1.00 0.00 7 GLY A CA 5
ATOM 3713 C C . GLY A 1 7 ? 13.031 0.343 -7.034 1.00 0.00 7 GLY A C 5
ATOM 3714 O O . GLY A 1 7 ? 13.439 0.555 -5.891 1.00 0.00 7 GLY A O 5
ATOM 3718 N N . LEU A 1 8 ? 12.374 1.251 -7.747 1.00 0.00 8 LEU A N 5
ATOM 3719 C CA . LEU A 1 8 ? 12.088 2.580 -7.216 1.00 0.00 8 LEU A CA 5
ATOM 3720 C C . LEU A 1 8 ? 10.587 2.782 -7.034 1.00 0.00 8 LEU A C 5
ATOM 3721 O O . LEU A 1 8 ? 9.779 2.029 -7.577 1.00 0.00 8 LEU A O 5
ATOM 3737 N N . ASP A 1 9 ? 10.222 3.804 -6.268 1.00 0.00 9 ASP A N 5
ATOM 3738 C CA . ASP A 1 9 ? 8.818 4.108 -6.017 1.00 0.00 9 ASP A CA 5
ATOM 3739 C C . ASP A 1 9 ? 8.626 5.594 -5.734 1.00 0.00 9 ASP A C 5
ATOM 3740 O O . ASP A 1 9 ? 9.582 6.307 -5.430 1.00 0.00 9 ASP A O 5
ATOM 3749 N N . SER A 1 10 ? 7.383 6.056 -5.838 1.00 0.00 10 SER A N 5
ATOM 3750 C CA . SER A 1 10 ? 7.066 7.459 -5.599 1.00 0.00 10 SER A CA 5
ATOM 3751 C C . SER A 1 10 ? 5.614 7.620 -5.160 1.00 0.00 10 SER A C 5
ATOM 3752 O O . SER A 1 10 ? 4.856 6.652 -5.120 1.00 0.00 10 SER A O 5
ATOM 3760 N N . GLU A 1 11 ? 5.235 8.851 -4.832 1.00 0.00 11 GLU A N 5
ATOM 3761 C CA . GLU A 1 11 ? 3.874 9.140 -4.395 1.00 0.00 11 GLU A CA 5
ATOM 3762 C C . GLU A 1 11 ? 2.866 8.280 -5.152 1.00 0.00 11 GLU A C 5
ATOM 3763 O O . GLU A 1 11 ? 1.956 7.701 -4.558 1.00 0.00 11 GLU A O 5
ATOM 3775 N N . LEU A 1 12 ? 3.033 8.203 -6.468 1.00 0.00 12 LEU A N 5
ATOM 3776 C CA . LEU A 1 12 ? 2.138 7.415 -7.308 1.00 0.00 12 LEU A CA 5
ATOM 3777 C C . LEU A 1 12 ? 0.711 7.947 -7.232 1.00 0.00 12 LEU A C 5
ATOM 3778 O O . LEU A 1 12 ? -0.247 7.175 -7.186 1.00 0.00 12 LEU A O 5
ATOM 3794 N N . GLU A 1 13 ? 0.577 9.269 -7.220 1.00 0.00 13 GLU A N 5
ATOM 3795 C CA . GLU A 1 13 ? -0.734 9.903 -7.151 1.00 0.00 13 GLU A CA 5
ATOM 3796 C C . GLU A 1 13 ? -1.433 9.565 -5.838 1.00 0.00 13 GLU A C 5
ATOM 3797 O O . GLU A 1 13 ? -2.560 9.066 -5.831 1.00 0.00 13 GLU A O 5
ATOM 3809 N N . LEU A 1 14 ? -0.757 9.839 -4.727 1.00 0.00 14 LEU A N 5
ATOM 3810 C CA . LEU A 1 14 ? -1.312 9.564 -3.407 1.00 0.00 14 LEU A CA 5
ATOM 3811 C C . LEU A 1 14 ? -2.714 10.150 -3.272 1.00 0.00 14 LEU A C 5
ATOM 3812 O O . LEU A 1 14 ? -3.066 11.137 -3.919 1.00 0.00 14 LEU A O 5
ATOM 3828 N N . PRO A 1 15 ? -3.534 9.531 -2.410 1.00 0.00 15 PRO A N 5
ATOM 3829 C CA . PRO A 1 15 ? -4.910 9.976 -2.168 1.00 0.00 15 PRO A CA 5
ATOM 3830 C C . PRO A 1 15 ? -4.967 11.304 -1.420 1.00 0.00 15 PRO A C 5
ATOM 3831 O O . PRO A 1 15 ? -4.973 12.372 -2.032 1.00 0.00 15 PRO A O 5
ATOM 3842 N N . ALA A 1 16 ? -5.007 11.230 -0.094 1.00 0.00 16 ALA A N 5
ATOM 3843 C CA . ALA A 1 16 ? -5.061 12.427 0.737 1.00 0.00 16 ALA A CA 5
ATOM 3844 C C . ALA A 1 16 ? -4.319 12.215 2.052 1.00 0.00 16 ALA A C 5
ATOM 3845 O O . ALA A 1 16 ? -4.477 11.186 2.707 1.00 0.00 16 ALA A O 5
ATOM 3852 N N . GLY A 1 17 ? -3.509 13.198 2.434 1.00 0.00 17 GLY A N 5
ATOM 3853 C CA . GLY A 1 17 ? -2.754 13.099 3.669 1.00 0.00 17 GLY A CA 5
ATOM 3854 C C . GLY A 1 17 ? -1.460 12.329 3.498 1.00 0.00 17 GLY A C 5
ATOM 3855 O O . GLY A 1 17 ? -1.004 11.655 4.422 1.00 0.00 17 GLY A O 5
ATOM 3859 N N . TRP A 1 18 ? -0.868 12.426 2.314 1.00 0.00 18 TRP A N 5
ATOM 3860 C CA . TRP A 1 18 ? 0.381 11.731 2.024 1.00 0.00 18 TRP A CA 5
ATOM 3861 C C . TRP A 1 18 ? 1.462 12.713 1.584 1.00 0.00 18 TRP A C 5
ATOM 3862 O O . TRP A 1 18 ? 1.217 13.587 0.753 1.00 0.00 18 TRP A O 5
ATOM 3883 N N . GLU A 1 19 ? 2.657 12.562 2.146 1.00 0.00 19 GLU A N 5
ATOM 3884 C CA . GLU A 1 19 ? 3.774 13.438 1.811 1.00 0.00 19 GLU A CA 5
ATOM 3885 C C . GLU A 1 19 ? 5.040 12.628 1.546 1.00 0.00 19 GLU A C 5
ATOM 3886 O O . GLU A 1 19 ? 5.538 11.927 2.427 1.00 0.00 19 GLU A O 5
ATOM 3898 N N . LYS A 1 20 ? 5.554 12.728 0.325 1.00 0.00 20 LYS A N 5
ATOM 3899 C CA . LYS A 1 20 ? 6.762 12.006 -0.058 1.00 0.00 20 LYS A CA 5
ATOM 3900 C C . LYS A 1 20 ? 8.010 12.738 0.425 1.00 0.00 20 LYS A C 5
ATOM 3901 O O . LYS A 1 20 ? 8.367 13.790 -0.106 1.00 0.00 20 LYS A O 5
ATOM 3920 N N . ILE A 1 21 ? 8.668 12.174 1.432 1.00 0.00 21 ILE A N 5
ATOM 3921 C CA . ILE A 1 21 ? 9.877 12.773 1.983 1.00 0.00 21 ILE A CA 5
ATOM 3922 C C . ILE A 1 21 ? 11.121 12.014 1.533 1.00 0.00 21 ILE A C 5
ATOM 3923 O O . ILE A 1 21 ? 11.270 10.825 1.816 1.00 0.00 21 ILE A O 5
ATOM 3939 N N . GLU A 1 22 ? 12.011 12.709 0.833 1.00 0.00 22 GLU A N 5
ATOM 3940 C CA . GLU A 1 22 ? 13.243 12.100 0.345 1.00 0.00 22 GLU A CA 5
ATOM 3941 C C . GLU A 1 22 ? 14.411 12.415 1.275 1.00 0.00 22 GLU A C 5
ATOM 3942 O O . GLU A 1 22 ? 14.777 13.576 1.459 1.00 0.00 22 GLU A O 5
ATOM 3954 N N . ASP A 1 23 ? 14.992 11.373 1.860 1.00 0.00 23 ASP A N 5
ATOM 3955 C CA . ASP A 1 23 ? 16.119 11.537 2.771 1.00 0.00 23 ASP A CA 5
ATOM 3956 C C . ASP A 1 23 ? 17.333 10.756 2.279 1.00 0.00 23 ASP A C 5
ATOM 3957 O O . ASP A 1 23 ? 17.214 9.678 1.696 1.00 0.00 23 ASP A O 5
ATOM 3966 N N . PRO A 1 24 ? 18.531 11.310 2.519 1.00 0.00 24 PRO A N 5
ATOM 3967 C CA . PRO A 1 24 ? 19.790 10.682 2.108 1.00 0.00 24 PRO A CA 5
ATOM 3968 C C . PRO A 1 24 ? 20.101 9.426 2.914 1.00 0.00 24 PRO A C 5
ATOM 3969 O O . PRO A 1 24 ? 20.679 8.470 2.395 1.00 0.00 24 PRO A O 5
ATOM 3980 N N . VAL A 1 25 ? 19.715 9.433 4.186 1.00 0.00 25 VAL A N 5
ATOM 3981 C CA . VAL A 1 25 ? 19.951 8.293 5.064 1.00 0.00 25 VAL A CA 5
ATOM 3982 C C . VAL A 1 25 ? 18.680 7.472 5.252 1.00 0.00 25 VAL A C 5
ATOM 3983 O O . VAL A 1 25 ? 18.706 6.243 5.175 1.00 0.00 25 VAL A O 5
ATOM 3996 N N . TYR A 1 26 ? 17.570 8.158 5.498 1.00 0.00 26 TYR A N 5
ATOM 3997 C CA . TYR A 1 26 ? 16.289 7.492 5.699 1.00 0.00 26 TYR A CA 5
ATOM 3998 C C . TYR A 1 26 ? 15.691 7.046 4.368 1.00 0.00 26 TYR A C 5
ATOM 3999 O O . TYR A 1 26 ? 14.963 6.057 4.302 1.00 0.00 26 TYR A O 5
ATOM 4017 N N . GLY A 1 27 ? 16.006 7.785 3.308 1.00 0.00 27 GLY A N 5
ATOM 4018 C CA . GLY A 1 27 ? 15.494 7.452 1.993 1.00 0.00 27 GLY A CA 5
ATOM 4019 C C . GLY A 1 27 ? 14.155 8.103 1.709 1.00 0.00 27 GLY A C 5
ATOM 4020 O O . GLY A 1 27 ? 13.761 9.050 2.391 1.00 0.00 27 GLY A O 5
ATOM 4024 N N . ILE A 1 28 ? 13.453 7.597 0.701 1.00 0.00 28 ILE A N 5
ATOM 4025 C CA . ILE A 1 28 ? 12.151 8.137 0.329 1.00 0.00 28 ILE A CA 5
ATOM 4026 C C . ILE A 1 28 ? 11.026 7.400 1.048 1.00 0.00 28 ILE A C 5
ATOM 4027 O O . ILE A 1 28 ? 10.841 6.197 0.864 1.00 0.00 28 ILE A O 5
ATOM 4043 N N . TYR A 1 29 ? 10.275 8.131 1.864 1.00 0.00 29 TYR A N 5
ATOM 4044 C CA . TYR A 1 29 ? 9.167 7.548 2.611 1.00 0.00 29 TYR A CA 5
ATOM 4045 C C . TYR A 1 29 ? 7.985 8.511 2.674 1.00 0.00 29 TYR A C 5
ATOM 4046 O O . TYR A 1 29 ? 8.161 9.729 2.651 1.00 0.00 29 TYR A O 5
ATOM 4064 N N . TYR A 1 30 ? 6.782 7.955 2.754 1.00 0.00 30 TYR A N 5
ATOM 4065 C CA . TYR A 1 30 ? 5.570 8.763 2.819 1.00 0.00 30 TYR A CA 5
ATOM 4066 C C . TYR A 1 30 ? 5.086 8.905 4.259 1.00 0.00 30 TYR A C 5
ATOM 4067 O O . TYR A 1 30 ? 4.971 7.919 4.988 1.00 0.00 30 TYR A O 5
ATOM 4085 N N . VAL A 1 31 ? 4.802 10.139 4.662 1.00 0.00 31 VAL A N 5
ATOM 4086 C CA . VAL A 1 31 ? 4.329 10.412 6.014 1.00 0.00 31 VAL A CA 5
ATOM 4087 C C . VAL A 1 31 ? 2.873 10.864 6.005 1.00 0.00 31 VAL A C 5
ATOM 4088 O O . VAL A 1 31 ? 2.461 11.650 5.151 1.00 0.00 31 VAL A O 5
ATOM 4101 N N . ASP A 1 32 ? 2.098 10.363 6.961 1.00 0.00 32 ASP A N 5
ATOM 4102 C CA . ASP A 1 32 ? 0.687 10.717 7.065 1.00 0.00 32 ASP A CA 5
ATOM 4103 C C . ASP A 1 32 ? 0.471 11.781 8.137 1.00 0.00 32 ASP A C 5
ATOM 4104 O O . ASP A 1 32 ? 0.844 11.595 9.296 1.00 0.00 32 ASP A O 5
ATOM 4113 N N . HIS A 1 33 ? -0.132 12.898 7.741 1.00 0.00 33 HIS A N 5
ATOM 4114 C CA . HIS A 1 33 ? -0.397 13.992 8.668 1.00 0.00 33 HIS A CA 5
ATOM 4115 C C . HIS A 1 33 ? -1.782 13.852 9.293 1.00 0.00 33 HIS A C 5
ATOM 4116 O O . HIS A 1 33 ? -2.304 14.796 9.886 1.00 0.00 33 HIS A O 5
ATOM 4130 N N . ILE A 1 34 ? -2.371 12.669 9.155 1.00 0.00 34 ILE A N 5
ATOM 4131 C CA . ILE A 1 34 ? -3.694 12.406 9.706 1.00 0.00 34 ILE A CA 5
ATOM 4132 C C . ILE A 1 34 ? -3.663 11.225 10.671 1.00 0.00 34 ILE A C 5
ATOM 4133 O O . ILE A 1 34 ? -4.407 11.190 11.650 1.00 0.00 34 ILE A O 5
ATOM 4149 N N . ASN A 1 35 ? -2.795 10.259 10.387 1.00 0.00 35 ASN A N 5
ATOM 4150 C CA . ASN A 1 35 ? -2.665 9.076 11.231 1.00 0.00 35 ASN A CA 5
ATOM 4151 C C . ASN A 1 35 ? -1.243 8.943 11.766 1.00 0.00 35 ASN A C 5
ATOM 4152 O O . ASN A 1 35 ? -0.922 7.989 12.475 1.00 0.00 35 ASN A O 5
ATOM 4163 N N . ARG A 1 36 ? -0.395 9.907 11.423 1.00 0.00 36 ARG A N 5
ATOM 4164 C CA . ARG A 1 36 ? 0.993 9.898 11.869 1.00 0.00 36 ARG A CA 5
ATOM 4165 C C . ARG A 1 36 ? 1.649 8.551 11.577 1.00 0.00 36 ARG A C 5
ATOM 4166 O O . ARG A 1 36 ? 2.223 7.922 12.467 1.00 0.00 36 ARG A O 5
ATOM 4187 N N . LYS A 1 37 ? 1.558 8.113 10.326 1.00 0.00 37 LYS A N 5
ATOM 4188 C CA . LYS A 1 37 ? 2.142 6.841 9.916 1.00 0.00 37 LYS A CA 5
ATOM 4189 C C . LYS A 1 37 ? 3.214 7.053 8.852 1.00 0.00 37 LYS A C 5
ATOM 4190 O O . LYS A 1 37 ? 3.102 7.946 8.012 1.00 0.00 37 LYS A O 5
ATOM 4209 N N . THR A 1 38 ? 4.253 6.225 8.892 1.00 0.00 38 THR A N 5
ATOM 4210 C CA . THR A 1 38 ? 5.345 6.321 7.931 1.00 0.00 38 THR A CA 5
ATOM 4211 C C . THR A 1 38 ? 5.892 4.942 7.580 1.00 0.00 38 THR A C 5
ATOM 4212 O O . THR A 1 38 ? 6.444 4.248 8.434 1.00 0.00 38 THR A O 5
ATOM 4223 N N . GLN A 1 39 ? 5.735 4.552 6.320 1.00 0.00 39 GLN A N 5
ATOM 4224 C CA . GLN A 1 39 ? 6.214 3.255 5.857 1.00 0.00 39 GLN A CA 5
ATOM 4225 C C . GLN A 1 39 ? 6.811 3.363 4.457 1.00 0.00 39 GLN A C 5
ATOM 4226 O O . GLN A 1 39 ? 6.670 4.387 3.789 1.00 0.00 39 GLN A O 5
ATOM 4240 N N . TYR A 1 40 ? 7.477 2.300 4.021 1.00 0.00 40 TYR A N 5
ATOM 4241 C CA . TYR A 1 40 ? 8.098 2.276 2.701 1.00 0.00 40 TYR A CA 5
ATOM 4242 C C . TYR A 1 40 ? 7.076 1.924 1.625 1.00 0.00 40 TYR A C 5
ATOM 4243 O O . TYR A 1 40 ? 6.942 2.631 0.626 1.00 0.00 40 TYR A O 5
ATOM 4261 N N . GLU A 1 41 ? 6.356 0.826 1.837 1.00 0.00 41 GLU A N 5
ATOM 4262 C CA . GLU A 1 41 ? 5.346 0.380 0.885 1.00 0.00 41 GLU A CA 5
ATOM 4263 C C . GLU A 1 41 ? 4.356 1.500 0.577 1.00 0.00 41 GLU A C 5
ATOM 4264 O O . GLU A 1 41 ? 3.666 1.995 1.467 1.00 0.00 41 GLU A O 5
ATOM 4276 N N . ASN A 1 42 ? 4.294 1.895 -0.691 1.00 0.00 42 ASN A N 5
ATOM 4277 C CA . ASN A 1 42 ? 3.390 2.957 -1.117 1.00 0.00 42 ASN A CA 5
ATOM 4278 C C . ASN A 1 42 ? 1.936 2.568 -0.865 1.00 0.00 42 ASN A C 5
ATOM 4279 O O . ASN A 1 42 ? 1.528 1.426 -1.075 1.00 0.00 42 ASN A O 5
ATOM 4290 N N . PRO A 1 43 ? 1.135 3.540 -0.405 1.00 0.00 43 PRO A N 5
ATOM 4291 C CA . PRO A 1 43 ? -0.285 3.324 -0.115 1.00 0.00 43 PRO A CA 5
ATOM 4292 C C . PRO A 1 43 ? -1.109 3.111 -1.381 1.00 0.00 43 PRO A C 5
ATOM 4293 O O . PRO A 1 43 ? -1.912 2.181 -1.462 1.00 0.00 43 PRO A O 5
ATOM 4304 N N . VAL A 1 44 ? -0.905 3.977 -2.368 1.00 0.00 44 VAL A N 5
ATOM 4305 C CA . VAL A 1 44 ? -1.627 3.882 -3.631 1.00 0.00 44 VAL A CA 5
ATOM 4306 C C . VAL A 1 44 ? -1.591 2.460 -4.179 1.00 0.00 44 VAL A C 5
ATOM 4307 O O . VAL A 1 44 ? -2.594 1.950 -4.679 1.00 0.00 44 VAL A O 5
ATOM 4320 N N . LEU A 1 45 ? -0.429 1.825 -4.082 1.00 0.00 45 LEU A N 5
ATOM 4321 C CA . LEU A 1 45 ? -0.260 0.459 -4.568 1.00 0.00 45 LEU A CA 5
ATOM 4322 C C . LEU A 1 45 ? -1.153 -0.507 -3.796 1.00 0.00 45 LEU A C 5
ATOM 4323 O O . LEU A 1 45 ? -1.851 -1.330 -4.389 1.00 0.00 45 LEU A O 5
ATOM 4339 N N . GLU A 1 46 ? -1.128 -0.400 -2.471 1.00 0.00 46 GLU A N 5
ATOM 4340 C CA . GLU A 1 46 ? -1.937 -1.264 -1.620 1.00 0.00 46 GLU A CA 5
ATOM 4341 C C . GLU A 1 46 ? -3.414 -1.163 -1.989 1.00 0.00 46 GLU A C 5
ATOM 4342 O O . GLU A 1 46 ? -4.026 -2.141 -2.414 1.00 0.00 46 GLU A O 5
ATOM 4354 N N . ALA A 1 47 ? -3.979 0.028 -1.821 1.00 0.00 47 ALA A N 5
ATOM 4355 C CA . ALA A 1 47 ? -5.383 0.259 -2.137 1.00 0.00 47 ALA A CA 5
ATOM 4356 C C . ALA A 1 47 ? -5.731 -0.285 -3.519 1.00 0.00 47 ALA A C 5
ATOM 4357 O O . ALA A 1 47 ? -6.648 -1.093 -3.667 1.00 0.00 47 ALA A O 5
ATOM 4364 N N . LYS A 1 48 ? -4.994 0.164 -4.529 1.00 0.00 48 LYS A N 5
ATOM 4365 C CA . LYS A 1 48 ? -5.223 -0.278 -5.899 1.00 0.00 48 LYS A CA 5
ATOM 4366 C C . LYS A 1 48 ? -4.981 -1.777 -6.036 1.00 0.00 48 LYS A C 5
ATOM 4367 O O . LYS A 1 48 ? -5.391 -2.395 -7.019 1.00 0.00 48 LYS A O 5
ATOM 4386 N N . ARG A 1 49 ? -4.313 -2.357 -5.044 1.00 0.00 49 ARG A N 5
ATOM 4387 C CA . ARG A 1 49 ? -4.016 -3.784 -5.054 1.00 0.00 49 ARG A CA 5
ATOM 4388 C C . ARG A 1 49 ? -5.132 -4.576 -4.378 1.00 0.00 49 ARG A C 5
ATOM 4389 O O . ARG A 1 49 ? -5.441 -5.699 -4.778 1.00 0.00 49 ARG A O 5
ATOM 4410 N N . LYS A 1 50 ? -5.732 -3.984 -3.351 1.00 0.00 50 LYS A N 5
ATOM 4411 C CA . LYS A 1 50 ? -6.814 -4.632 -2.620 1.00 0.00 50 LYS A CA 5
ATOM 4412 C C . LYS A 1 50 ? -8.173 -4.212 -3.172 1.00 0.00 50 LYS A C 5
ATOM 4413 O O . LYS A 1 50 ? -9.211 -4.722 -2.749 1.00 0.00 50 LYS A O 5
ATOM 4432 N N . LYS A 1 51 ? -8.159 -3.281 -4.120 1.00 0.00 51 LYS A N 5
ATOM 4433 C CA . LYS A 1 51 ? -9.389 -2.794 -4.733 1.00 0.00 51 LYS A CA 5
ATOM 4434 C C . LYS A 1 51 ? -9.603 -3.431 -6.102 1.00 0.00 51 LYS A C 5
ATOM 4435 O O . LYS A 1 51 ? -10.685 -3.937 -6.398 1.00 0.00 51 LYS A O 5
ATOM 4454 N N . GLN A 1 52 ? -8.565 -3.402 -6.932 1.00 0.00 52 GLN A N 5
ATOM 4455 C CA . GLN A 1 52 ? -8.641 -3.977 -8.270 1.00 0.00 52 GLN A CA 5
ATOM 4456 C C . GLN A 1 52 ? -9.090 -5.433 -8.212 1.00 0.00 52 GLN A C 5
ATOM 4457 O O . GLN A 1 52 ? -9.478 -6.015 -9.226 1.00 0.00 52 GLN A O 5
ATOM 4471 N N . LEU A 1 53 ? -9.035 -6.017 -7.020 1.00 0.00 53 LEU A N 5
ATOM 4472 C CA . LEU A 1 53 ? -9.436 -7.406 -6.829 1.00 0.00 53 LEU A CA 5
ATOM 4473 C C . LEU A 1 53 ? -10.951 -7.524 -6.709 1.00 0.00 53 LEU A C 5
ATOM 4474 O O . LEU A 1 53 ? -11.516 -7.318 -5.635 1.00 0.00 53 LEU A O 5
ATOM 4490 N N . GLU A 1 54 ? -11.604 -7.859 -7.817 1.00 0.00 54 GLU A N 5
ATOM 4491 C CA . GLU A 1 54 ? -13.055 -8.006 -7.835 1.00 0.00 54 GLU A CA 5
ATOM 4492 C C . GLU A 1 54 ? -13.505 -9.074 -6.842 1.00 0.00 54 GLU A C 5
ATOM 4493 O O . GLU A 1 54 ? -12.746 -9.983 -6.505 1.00 0.00 54 GLU A O 5
ATOM 4505 N N . SER A 1 55 ? -14.745 -8.958 -6.379 1.00 0.00 55 SER A N 5
ATOM 4506 C CA . SER A 1 55 ? -15.297 -9.911 -5.422 1.00 0.00 55 SER A CA 5
ATOM 4507 C C . SER A 1 55 ? -16.735 -10.271 -5.782 1.00 0.00 55 SER A C 5
ATOM 4508 O O . SER A 1 55 ? -17.570 -9.394 -6.001 1.00 0.00 55 SER A O 5
ATOM 4516 N N . GLY A 1 56 ? -17.017 -11.569 -5.840 1.00 0.00 56 GLY A N 5
ATOM 4517 C CA . GLY A 1 56 ? -18.354 -12.024 -6.173 1.00 0.00 56 GLY A CA 5
ATOM 4518 C C . GLY A 1 56 ? -18.770 -11.624 -7.575 1.00 0.00 56 GLY A C 5
ATOM 4519 O O . GLY A 1 56 ? -17.975 -11.102 -8.357 1.00 0.00 56 GLY A O 5
ATOM 4523 N N . PRO A 1 57 ? -20.044 -11.872 -7.912 1.00 0.00 57 PRO A N 5
ATOM 4524 C CA . PRO A 1 57 ? -20.593 -11.543 -9.231 1.00 0.00 57 PRO A CA 5
ATOM 4525 C C . PRO A 1 57 ? -20.727 -10.039 -9.444 1.00 0.00 57 PRO A C 5
ATOM 4526 O O . PRO A 1 57 ? -20.762 -9.564 -10.579 1.00 0.00 57 PRO A O 5
ATOM 4537 N N . SER A 1 58 ? -20.799 -9.294 -8.346 1.00 0.00 58 SER A N 5
ATOM 4538 C CA . SER A 1 58 ? -20.932 -7.843 -8.414 1.00 0.00 58 SER A CA 5
ATOM 4539 C C . SER A 1 58 ? -19.562 -7.171 -8.406 1.00 0.00 58 SER A C 5
ATOM 4540 O O . SER A 1 58 ? -18.622 -7.661 -7.781 1.00 0.00 58 SER A O 5
ATOM 4548 N N . SER A 1 59 ? -19.458 -6.046 -9.105 1.00 0.00 59 SER A N 5
ATOM 4549 C CA . SER A 1 59 ? -18.203 -5.307 -9.182 1.00 0.00 59 SER A CA 5
ATOM 4550 C C . SER A 1 59 ? -18.392 -3.992 -9.933 1.00 0.00 59 SER A C 5
ATOM 4551 O O . SER A 1 59 ? -18.797 -3.980 -11.095 1.00 0.00 59 SER A O 5
ATOM 4559 N N . GLY A 1 60 ? -18.096 -2.885 -9.259 1.00 0.00 60 GLY A N 5
ATOM 4560 C CA . GLY A 1 60 ? -18.239 -1.580 -9.876 1.00 0.00 60 GLY A CA 5
ATOM 4561 C C . GLY A 1 60 ? -19.585 -0.946 -9.587 1.00 0.00 60 GLY A C 5
ATOM 4562 O O . GLY A 1 60 ? -20.016 -0.037 -10.296 1.00 0.00 60 GLY A O 5
ATOM 4566 N N . GLY A 1 1 ? 21.210 -9.317 -0.398 1.00 0.00 1 GLY A N 6
ATOM 4567 C CA . GLY A 1 1 ? 19.867 -8.920 -0.779 1.00 0.00 1 GLY A CA 6
ATOM 4568 C C . GLY A 1 1 ? 19.239 -7.967 0.219 1.00 0.00 1 GLY A C 6
ATOM 4569 O O . GLY A 1 1 ? 19.844 -6.962 0.593 1.00 0.00 1 GLY A O 6
ATOM 4573 N N . SER A 1 2 ? 18.022 -8.282 0.651 1.00 0.00 2 SER A N 6
ATOM 4574 C CA . SER A 1 2 ? 17.309 -7.443 1.607 1.00 0.00 2 SER A CA 6
ATOM 4575 C C . SER A 1 2 ? 17.491 -5.965 1.274 1.00 0.00 2 SER A C 6
ATOM 4576 O O . SER A 1 2 ? 17.696 -5.138 2.163 1.00 0.00 2 SER A O 6
ATOM 4584 N N . SER A 1 3 ? 17.413 -5.641 -0.012 1.00 0.00 3 SER A N 6
ATOM 4585 C CA . SER A 1 3 ? 17.572 -4.264 -0.464 1.00 0.00 3 SER A CA 6
ATOM 4586 C C . SER A 1 3 ? 16.253 -3.709 -0.992 1.00 0.00 3 SER A C 6
ATOM 4587 O O . SER A 1 3 ? 15.793 -2.654 -0.559 1.00 0.00 3 SER A O 6
ATOM 4595 N N . GLY A 1 4 ? 15.648 -4.430 -1.932 1.00 0.00 4 GLY A N 6
ATOM 4596 C CA . GLY A 1 4 ? 14.388 -3.996 -2.504 1.00 0.00 4 GLY A CA 6
ATOM 4597 C C . GLY A 1 4 ? 14.295 -4.286 -3.989 1.00 0.00 4 GLY A C 6
ATOM 4598 O O . GLY A 1 4 ? 15.301 -4.260 -4.698 1.00 0.00 4 GLY A O 6
ATOM 4602 N N . SER A 1 5 ? 13.084 -4.565 -4.461 1.00 0.00 5 SER A N 6
ATOM 4603 C CA . SER A 1 5 ? 12.864 -4.867 -5.871 1.00 0.00 5 SER A CA 6
ATOM 4604 C C . SER A 1 5 ? 13.690 -3.942 -6.760 1.00 0.00 5 SER A C 6
ATOM 4605 O O . SER A 1 5 ? 14.158 -2.893 -6.318 1.00 0.00 5 SER A O 6
ATOM 4613 N N . SER A 1 6 ? 13.864 -4.340 -8.016 1.00 0.00 6 SER A N 6
ATOM 4614 C CA . SER A 1 6 ? 14.636 -3.550 -8.968 1.00 0.00 6 SER A CA 6
ATOM 4615 C C . SER A 1 6 ? 13.820 -2.367 -9.480 1.00 0.00 6 SER A C 6
ATOM 4616 O O . SER A 1 6 ? 12.962 -2.520 -10.349 1.00 0.00 6 SER A O 6
ATOM 4624 N N . GLY A 1 7 ? 14.095 -1.186 -8.935 1.00 0.00 7 GLY A N 6
ATOM 4625 C CA . GLY A 1 7 ? 13.379 0.007 -9.349 1.00 0.00 7 GLY A CA 6
ATOM 4626 C C . GLY A 1 7 ? 13.147 0.971 -8.202 1.00 0.00 7 GLY A C 6
ATOM 4627 O O . GLY A 1 7 ? 13.590 0.729 -7.078 1.00 0.00 7 GLY A O 6
ATOM 4631 N N . LEU A 1 8 ? 12.452 2.067 -8.484 1.00 0.00 8 LEU A N 6
ATOM 4632 C CA . LEU A 1 8 ? 12.163 3.073 -7.467 1.00 0.00 8 LEU A CA 6
ATOM 4633 C C . LEU A 1 8 ? 10.660 3.296 -7.334 1.00 0.00 8 LEU A C 6
ATOM 4634 O O . LEU A 1 8 ? 9.875 2.807 -8.147 1.00 0.00 8 LEU A O 6
ATOM 4650 N N . ASP A 1 9 ? 10.267 4.038 -6.305 1.00 0.00 9 ASP A N 6
ATOM 4651 C CA . ASP A 1 9 ? 8.858 4.330 -6.066 1.00 0.00 9 ASP A CA 6
ATOM 4652 C C . ASP A 1 9 ? 8.654 5.810 -5.758 1.00 0.00 9 ASP A C 6
ATOM 4653 O O . ASP A 1 9 ? 9.617 6.554 -5.573 1.00 0.00 9 ASP A O 6
ATOM 4662 N N . SER A 1 10 ? 7.394 6.230 -5.705 1.00 0.00 10 SER A N 6
ATOM 4663 C CA . SER A 1 10 ? 7.063 7.622 -5.424 1.00 0.00 10 SER A CA 6
ATOM 4664 C C . SER A 1 10 ? 5.596 7.763 -5.031 1.00 0.00 10 SER A C 6
ATOM 4665 O O . SER A 1 10 ? 4.842 6.790 -5.047 1.00 0.00 10 SER A O 6
ATOM 4673 N N . GLU A 1 11 ? 5.199 8.981 -4.677 1.00 0.00 11 GLU A N 6
ATOM 4674 C CA . GLU A 1 11 ? 3.822 9.250 -4.278 1.00 0.00 11 GLU A CA 6
ATOM 4675 C C . GLU A 1 11 ? 2.846 8.404 -5.090 1.00 0.00 11 GLU A C 6
ATOM 4676 O O . GLU A 1 11 ? 1.945 7.772 -4.537 1.00 0.00 11 GLU A O 6
ATOM 4688 N N . LEU A 1 12 ? 3.030 8.398 -6.406 1.00 0.00 12 LEU A N 6
ATOM 4689 C CA . LEU A 1 12 ? 2.165 7.631 -7.296 1.00 0.00 12 LEU A CA 6
ATOM 4690 C C . LEU A 1 12 ? 0.723 8.121 -7.209 1.00 0.00 12 LEU A C 6
ATOM 4691 O O . LEU A 1 12 ? -0.212 7.322 -7.180 1.00 0.00 12 LEU A O 6
ATOM 4707 N N . GLU A 1 13 ? 0.552 9.438 -7.171 1.00 0.00 13 GLU A N 6
ATOM 4708 C CA . GLU A 1 13 ? -0.777 10.033 -7.090 1.00 0.00 13 GLU A CA 6
ATOM 4709 C C . GLU A 1 13 ? -1.466 9.648 -5.784 1.00 0.00 13 GLU A C 6
ATOM 4710 O O . GLU A 1 13 ? -2.588 9.139 -5.787 1.00 0.00 13 GLU A O 6
ATOM 4722 N N . LEU A 1 14 ? -0.787 9.894 -4.669 1.00 0.00 14 LEU A N 6
ATOM 4723 C CA . LEU A 1 14 ? -1.333 9.574 -3.354 1.00 0.00 14 LEU A CA 6
ATOM 4724 C C . LEU A 1 14 ? -2.740 10.139 -3.196 1.00 0.00 14 LEU A C 6
ATOM 4725 O O . LEU A 1 14 ? -3.107 11.140 -3.813 1.00 0.00 14 LEU A O 6
ATOM 4741 N N . PRO A 1 15 ? -3.549 9.486 -2.348 1.00 0.00 15 PRO A N 6
ATOM 4742 C CA . PRO A 1 15 ? -4.929 9.908 -2.087 1.00 0.00 15 PRO A CA 6
ATOM 4743 C C . PRO A 1 15 ? -4.997 11.213 -1.301 1.00 0.00 15 PRO A C 6
ATOM 4744 O O . PRO A 1 15 ? -5.016 12.297 -1.882 1.00 0.00 15 PRO A O 6
ATOM 4755 N N . ALA A 1 16 ? -5.032 11.100 0.023 1.00 0.00 16 ALA A N 6
ATOM 4756 C CA . ALA A 1 16 ? -5.096 12.271 0.888 1.00 0.00 16 ALA A CA 6
ATOM 4757 C C . ALA A 1 16 ? -4.343 12.031 2.192 1.00 0.00 16 ALA A C 6
ATOM 4758 O O . ALA A 1 16 ? -4.483 10.980 2.817 1.00 0.00 16 ALA A O 6
ATOM 4765 N N . GLY A 1 17 ? -3.544 13.013 2.598 1.00 0.00 17 GLY A N 6
ATOM 4766 C CA . GLY A 1 17 ? -2.780 12.888 3.826 1.00 0.00 17 GLY A CA 6
ATOM 4767 C C . GLY A 1 17 ? -1.473 12.148 3.623 1.00 0.00 17 GLY A C 6
ATOM 4768 O O . GLY A 1 17 ? -0.994 11.462 4.527 1.00 0.00 17 GLY A O 6
ATOM 4772 N N . TRP A 1 18 ? -0.897 12.284 2.435 1.00 0.00 18 TRP A N 6
ATOM 4773 C CA . TRP A 1 18 ? 0.363 11.620 2.116 1.00 0.00 18 TRP A CA 6
ATOM 4774 C C . TRP A 1 18 ? 1.419 12.633 1.689 1.00 0.00 18 TRP A C 6
ATOM 4775 O O . TRP A 1 18 ? 1.152 13.514 0.873 1.00 0.00 18 TRP A O 6
ATOM 4796 N N . GLU A 1 19 ? 2.619 12.502 2.247 1.00 0.00 19 GLU A N 6
ATOM 4797 C CA . GLU A 1 19 ? 3.715 13.407 1.922 1.00 0.00 19 GLU A CA 6
ATOM 4798 C C . GLU A 1 19 ? 5.003 12.632 1.663 1.00 0.00 19 GLU A C 6
ATOM 4799 O O . GLU A 1 19 ? 5.543 11.985 2.561 1.00 0.00 19 GLU A O 6
ATOM 4811 N N . LYS A 1 20 ? 5.490 12.701 0.429 1.00 0.00 20 LYS A N 6
ATOM 4812 C CA . LYS A 1 20 ? 6.715 12.007 0.049 1.00 0.00 20 LYS A CA 6
ATOM 4813 C C . LYS A 1 20 ? 7.944 12.760 0.548 1.00 0.00 20 LYS A C 6
ATOM 4814 O O . LYS A 1 20 ? 8.208 13.886 0.123 1.00 0.00 20 LYS A O 6
ATOM 4833 N N . ILE A 1 21 ? 8.692 12.132 1.448 1.00 0.00 21 ILE A N 6
ATOM 4834 C CA . ILE A 1 21 ? 9.895 12.743 2.001 1.00 0.00 21 ILE A CA 6
ATOM 4835 C C . ILE A 1 21 ? 11.148 12.006 1.541 1.00 0.00 21 ILE A C 6
ATOM 4836 O O . ILE A 1 21 ? 11.294 10.806 1.774 1.00 0.00 21 ILE A O 6
ATOM 4852 N N . GLU A 1 22 ? 12.049 12.733 0.889 1.00 0.00 22 GLU A N 6
ATOM 4853 C CA . GLU A 1 22 ? 13.291 12.147 0.397 1.00 0.00 22 GLU A CA 6
ATOM 4854 C C . GLU A 1 22 ? 14.440 12.416 1.364 1.00 0.00 22 GLU A C 6
ATOM 4855 O O . GLU A 1 22 ? 14.804 13.567 1.608 1.00 0.00 22 GLU A O 6
ATOM 4867 N N . ASP A 1 23 ? 15.007 11.347 1.912 1.00 0.00 23 ASP A N 6
ATOM 4868 C CA . ASP A 1 23 ? 16.115 11.467 2.853 1.00 0.00 23 ASP A CA 6
ATOM 4869 C C . ASP A 1 23 ? 17.340 10.710 2.348 1.00 0.00 23 ASP A C 6
ATOM 4870 O O . ASP A 1 23 ? 17.234 9.660 1.715 1.00 0.00 23 ASP A O 6
ATOM 4879 N N . PRO A 1 24 ? 18.532 11.255 2.634 1.00 0.00 24 PRO A N 6
ATOM 4880 C CA . PRO A 1 24 ? 19.800 10.647 2.219 1.00 0.00 24 PRO A CA 6
ATOM 4881 C C . PRO A 1 24 ? 20.099 9.356 2.973 1.00 0.00 24 PRO A C 6
ATOM 4882 O O . PRO A 1 24 ? 20.713 8.437 2.431 1.00 0.00 24 PRO A O 6
ATOM 4893 N N . VAL A 1 25 ? 19.662 9.294 4.227 1.00 0.00 25 VAL A N 6
ATOM 4894 C CA . VAL A 1 25 ? 19.882 8.114 5.055 1.00 0.00 25 VAL A CA 6
ATOM 4895 C C . VAL A 1 25 ? 18.612 7.278 5.168 1.00 0.00 25 VAL A C 6
ATOM 4896 O 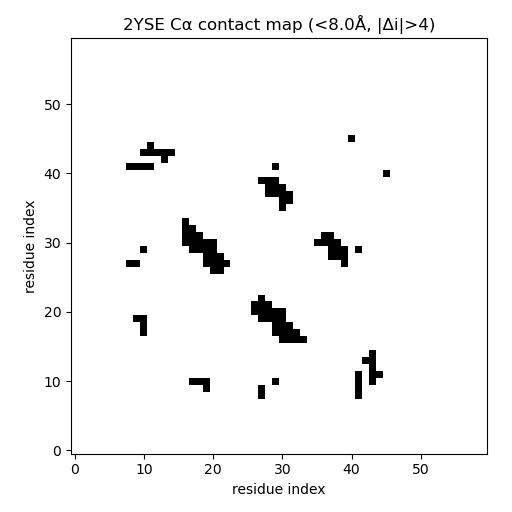O . VAL A 1 25 ? 18.647 6.055 5.025 1.00 0.00 25 VAL A O 6
ATOM 4909 N N . TYR A 1 26 ? 17.492 7.944 5.425 1.00 0.00 26 TYR A N 6
ATOM 4910 C CA . TYR A 1 26 ? 16.211 7.262 5.559 1.00 0.00 26 TYR A CA 6
ATOM 4911 C C . TYR A 1 26 ? 15.647 6.888 4.191 1.00 0.00 26 TYR A C 6
ATOM 4912 O O . TYR A 1 26 ? 14.954 5.882 4.047 1.00 0.00 26 TYR A O 6
ATOM 4930 N N . GLY A 1 27 ? 15.950 7.707 3.189 1.00 0.00 27 GLY A N 6
ATOM 4931 C CA . GLY A 1 27 ? 15.467 7.447 1.846 1.00 0.00 27 GLY A CA 6
ATOM 4932 C C . GLY A 1 27 ? 14.131 8.110 1.571 1.00 0.00 27 GLY A C 6
ATOM 4933 O O . GLY A 1 27 ? 13.721 9.018 2.295 1.00 0.00 27 GLY A O 6
ATOM 4937 N N . ILE A 1 28 ? 13.452 7.657 0.523 1.00 0.00 28 ILE A N 6
ATOM 4938 C CA . ILE A 1 28 ? 12.156 8.213 0.155 1.00 0.00 28 ILE A CA 6
ATOM 4939 C C . ILE A 1 28 ? 11.020 7.451 0.828 1.00 0.00 28 ILE A C 6
ATOM 4940 O O . ILE A 1 28 ? 10.821 6.262 0.577 1.00 0.00 28 ILE A O 6
ATOM 4956 N N . TYR A 1 29 ? 10.276 8.144 1.683 1.00 0.00 29 TYR A N 6
ATOM 4957 C CA . TYR A 1 29 ? 9.159 7.533 2.394 1.00 0.00 29 TYR A CA 6
ATOM 4958 C C . TYR A 1 29 ? 8.002 8.517 2.539 1.00 0.00 29 TYR A C 6
ATOM 4959 O O . TYR A 1 29 ? 8.211 9.720 2.696 1.00 0.00 29 TYR A O 6
ATOM 4977 N N . TYR A 1 30 ? 6.781 7.996 2.486 1.00 0.00 30 TYR A N 6
ATOM 4978 C CA . TYR A 1 30 ? 5.590 8.827 2.610 1.00 0.00 30 TYR A CA 6
ATOM 4979 C C . TYR A 1 30 ? 5.123 8.898 4.061 1.00 0.00 30 TYR A C 6
ATOM 4980 O O . TYR A 1 30 ? 5.026 7.879 4.745 1.00 0.00 30 TYR A O 6
ATOM 4998 N N . VAL A 1 31 ? 4.835 10.110 4.524 1.00 0.00 31 VAL A N 6
ATOM 4999 C CA . VAL A 1 31 ? 4.376 10.316 5.893 1.00 0.00 31 VAL A CA 6
ATOM 5000 C C . VAL A 1 31 ? 2.917 10.756 5.923 1.00 0.00 31 VAL A C 6
ATOM 5001 O O . VAL A 1 31 ? 2.453 11.464 5.029 1.00 0.00 31 VAL A O 6
ATOM 5014 N N . ASP A 1 32 ? 2.199 10.333 6.957 1.00 0.00 32 ASP A N 6
ATOM 5015 C CA . ASP A 1 32 ? 0.791 10.684 7.106 1.00 0.00 32 ASP A CA 6
ATOM 5016 C C . ASP A 1 32 ? 0.620 11.833 8.095 1.00 0.00 32 ASP A C 6
ATOM 5017 O O . ASP A 1 32 ? 0.930 11.698 9.279 1.00 0.00 32 ASP A O 6
ATOM 5026 N N . HIS A 1 33 ? 0.124 12.963 7.601 1.00 0.00 33 HIS A N 6
ATOM 5027 C CA . HIS A 1 33 ? -0.089 14.136 8.442 1.00 0.00 33 HIS A CA 6
ATOM 5028 C C . HIS A 1 33 ? -1.434 14.055 9.157 1.00 0.00 33 HIS A C 6
ATOM 5029 O O . HIS A 1 33 ? -1.874 15.020 9.783 1.00 0.00 33 HIS A O 6
ATOM 5043 N N . ILE A 1 34 ? -2.082 12.899 9.059 1.00 0.00 34 ILE A N 6
ATOM 5044 C CA . ILE A 1 34 ? -3.377 12.693 9.697 1.00 0.00 34 ILE A CA 6
ATOM 5045 C C . ILE A 1 34 ? -3.326 11.529 10.680 1.00 0.00 34 ILE A C 6
ATOM 5046 O O . ILE A 1 34 ? -3.861 11.612 11.785 1.00 0.00 34 ILE A O 6
ATOM 5062 N N . ASN A 1 35 ? -2.677 10.443 10.271 1.00 0.00 35 ASN A N 6
ATOM 5063 C CA . ASN A 1 35 ? -2.554 9.261 11.116 1.00 0.00 35 ASN A CA 6
ATOM 5064 C C . ASN A 1 35 ? -1.249 9.290 11.905 1.00 0.00 35 ASN A C 6
ATOM 5065 O O . ASN A 1 35 ? -1.036 8.473 12.802 1.00 0.00 35 ASN A O 6
ATOM 5076 N N . ARG A 1 36 ? -0.379 10.235 11.566 1.00 0.00 36 ARG A N 6
ATOM 5077 C CA . ARG A 1 36 ? 0.906 10.370 12.242 1.00 0.00 36 ARG A CA 6
ATOM 5078 C C . ARG A 1 36 ? 1.702 9.071 12.160 1.00 0.00 36 ARG A C 6
ATOM 5079 O O . ARG A 1 36 ? 2.210 8.577 13.167 1.00 0.00 36 ARG A O 6
ATOM 5100 N N . LYS A 1 37 ? 1.806 8.521 10.955 1.00 0.00 37 LYS A N 6
ATOM 5101 C CA . LYS A 1 37 ? 2.540 7.280 10.740 1.00 0.00 37 LYS A CA 6
ATOM 5102 C C . LYS A 1 37 ? 3.266 7.303 9.398 1.00 0.00 37 LYS A C 6
ATOM 5103 O O . LYS A 1 37 ? 2.952 8.111 8.524 1.00 0.00 37 LYS A O 6
ATOM 5122 N N . THR A 1 38 ? 4.238 6.409 9.241 1.00 0.00 38 THR A N 6
ATOM 5123 C CA . THR A 1 38 ? 5.008 6.326 8.007 1.00 0.00 38 THR A CA 6
ATOM 5124 C C . THR A 1 38 ? 5.319 4.878 7.649 1.00 0.00 38 THR A C 6
ATOM 5125 O O . THR A 1 38 ? 5.428 4.022 8.527 1.00 0.00 38 THR A O 6
ATOM 5136 N N . GLN A 1 39 ? 5.461 4.610 6.355 1.00 0.00 39 GLN A N 6
ATOM 5137 C CA . GLN A 1 39 ? 5.760 3.264 5.882 1.00 0.00 39 GLN A CA 6
ATOM 5138 C C . GLN A 1 39 ? 6.568 3.307 4.589 1.00 0.00 39 GLN A C 6
ATOM 5139 O O . GLN A 1 39 ? 6.842 4.381 4.053 1.00 0.00 39 GLN A O 6
ATOM 5153 N N . TYR A 1 40 ? 6.947 2.134 4.094 1.00 0.00 40 TYR A N 6
ATOM 5154 C CA . TYR A 1 40 ? 7.726 2.039 2.866 1.00 0.00 40 TYR A CA 6
ATOM 5155 C C . TYR A 1 40 ? 6.828 1.727 1.673 1.00 0.00 40 TYR A C 6
ATOM 5156 O O . TYR A 1 40 ? 6.864 2.421 0.658 1.00 0.00 40 TYR A O 6
ATOM 5174 N N . GLU A 1 41 ? 6.022 0.678 1.806 1.00 0.00 41 GLU A N 6
ATOM 5175 C CA . GLU A 1 41 ? 5.113 0.274 0.739 1.00 0.00 41 GLU A CA 6
ATOM 5176 C C . GLU A 1 41 ? 4.118 1.387 0.421 1.00 0.00 41 GLU A C 6
ATOM 5177 O O . GLU A 1 41 ? 3.306 1.767 1.263 1.00 0.00 41 GLU A O 6
ATOM 5189 N N . ASN A 1 42 ? 4.190 1.904 -0.801 1.00 0.00 42 ASN A N 6
ATOM 5190 C CA . ASN A 1 42 ? 3.297 2.974 -1.231 1.00 0.00 42 ASN A CA 6
ATOM 5191 C C . ASN A 1 42 ? 1.837 2.574 -1.042 1.00 0.00 42 ASN A C 6
ATOM 5192 O O . ASN A 1 42 ? 1.442 1.436 -1.295 1.00 0.00 42 ASN A O 6
ATOM 5203 N N . PRO A 1 43 ? 1.015 3.531 -0.585 1.00 0.00 43 PRO A N 6
ATOM 5204 C CA . PRO A 1 43 ? -0.414 3.302 -0.352 1.00 0.00 43 PRO A CA 6
ATOM 5205 C C . PRO A 1 43 ? -1.190 3.118 -1.652 1.00 0.00 43 PRO A C 6
ATOM 5206 O O . PRO A 1 43 ? -1.967 2.174 -1.794 1.00 0.00 43 PRO A O 6
ATOM 5217 N N . VAL A 1 44 ? -0.976 4.027 -2.598 1.00 0.00 44 VAL A N 6
ATOM 5218 C CA . VAL A 1 44 ? -1.655 3.964 -3.886 1.00 0.00 44 VAL A CA 6
ATOM 5219 C C . VAL A 1 44 ? -1.591 2.558 -4.473 1.00 0.00 44 VAL A C 6
ATOM 5220 O O . VAL A 1 44 ? -2.564 2.069 -5.049 1.00 0.00 44 VAL A O 6
ATOM 5233 N N . LEU A 1 45 ? -0.440 1.912 -4.322 1.00 0.00 45 LEU A N 6
ATOM 5234 C CA . LEU A 1 45 ? -0.249 0.560 -4.836 1.00 0.00 45 LEU A CA 6
ATOM 5235 C C . LEU A 1 45 ? -1.077 -0.447 -4.044 1.00 0.00 45 LEU A C 6
ATOM 5236 O O . LEU A 1 45 ? -1.758 -1.294 -4.620 1.00 0.00 45 LEU A O 6
ATOM 5252 N N . GLU A 1 46 ? -1.014 -0.345 -2.720 1.00 0.00 46 GLU A N 6
ATOM 5253 C CA . GLU A 1 46 ? -1.760 -1.246 -1.849 1.00 0.00 46 GLU A CA 6
ATOM 5254 C C . GLU A 1 46 ? -3.256 -1.170 -2.141 1.00 0.00 46 GLU A C 6
ATOM 5255 O O . GLU A 1 46 ? -3.854 -2.128 -2.629 1.00 0.00 46 GLU A O 6
ATOM 5267 N N . ALA A 1 47 ? -3.855 -0.023 -1.836 1.00 0.00 47 ALA A N 6
ATOM 5268 C CA . ALA A 1 47 ? -5.280 0.180 -2.067 1.00 0.00 47 ALA A CA 6
ATOM 5269 C C . ALA A 1 47 ? -5.687 -0.310 -3.452 1.00 0.00 47 ALA A C 6
ATOM 5270 O O . ALA A 1 47 ? -6.632 -1.085 -3.595 1.00 0.00 47 ALA A O 6
ATOM 5277 N N . LYS A 1 48 ? -4.968 0.149 -4.471 1.00 0.00 48 LYS A N 6
ATOM 5278 C CA . LYS A 1 48 ? -5.254 -0.242 -5.847 1.00 0.00 48 LYS A CA 6
ATOM 5279 C C . LYS A 1 48 ? -4.970 -1.726 -6.061 1.00 0.00 48 LYS A C 6
ATOM 5280 O O . LYS A 1 48 ? -5.438 -2.323 -7.030 1.00 0.00 48 LYS A O 6
ATOM 5299 N N . ARG A 1 49 ? -4.203 -2.314 -5.149 1.00 0.00 49 ARG A N 6
ATOM 5300 C CA . ARG A 1 49 ? -3.858 -3.728 -5.238 1.00 0.00 49 ARG A CA 6
ATOM 5301 C C . ARG A 1 49 ? -4.924 -4.591 -4.570 1.00 0.00 49 ARG A C 6
ATOM 5302 O O . ARG A 1 49 ? -5.165 -5.728 -4.978 1.00 0.00 49 ARG A O 6
ATOM 5323 N N . LYS A 1 50 ? -5.560 -4.044 -3.539 1.00 0.00 50 LYS A N 6
ATOM 5324 C CA . LYS A 1 50 ? -6.601 -4.763 -2.814 1.00 0.00 50 LYS A CA 6
ATOM 5325 C C . LYS A 1 50 ? -7.980 -4.444 -3.383 1.00 0.00 50 LYS A C 6
ATOM 5326 O O . LYS A 1 50 ? -8.947 -5.165 -3.136 1.00 0.00 50 LYS A O 6
ATOM 5345 N N . LYS A 1 51 ? -8.064 -3.361 -4.149 1.00 0.00 51 LYS A N 6
ATOM 5346 C CA . LYS A 1 51 ? -9.323 -2.948 -4.756 1.00 0.00 51 LYS A CA 6
ATOM 5347 C C . LYS A 1 51 ? -9.499 -3.586 -6.130 1.00 0.00 51 LYS A C 6
ATOM 5348 O O . LYS A 1 51 ? -10.616 -3.907 -6.537 1.00 0.00 51 LYS A O 6
ATOM 5367 N N . GLN A 1 52 ? -8.390 -3.769 -6.840 1.00 0.00 52 GLN A N 6
ATOM 5368 C CA . GLN A 1 52 ? -8.423 -4.370 -8.168 1.00 0.00 52 GLN A CA 6
ATOM 5369 C C . GLN A 1 52 ? -9.078 -5.747 -8.126 1.00 0.00 52 GLN A C 6
ATOM 5370 O O . GLN A 1 52 ? -9.691 -6.184 -9.101 1.00 0.00 52 GLN A O 6
ATOM 5384 N N . LEU A 1 53 ? -8.944 -6.426 -6.992 1.00 0.00 53 LEU A N 6
ATOM 5385 C CA . LEU A 1 53 ? -9.522 -7.754 -6.823 1.00 0.00 53 LEU A CA 6
ATOM 5386 C C . LEU A 1 53 ? -11.042 -7.705 -6.941 1.00 0.00 53 LEU A C 6
ATOM 5387 O O . LEU A 1 53 ? -11.732 -7.273 -6.018 1.00 0.00 53 LEU A O 6
ATOM 5403 N N . GLU A 1 54 ? -11.557 -8.153 -8.082 1.00 0.00 54 GLU A N 6
ATOM 5404 C CA . GLU A 1 54 ? -12.996 -8.161 -8.318 1.00 0.00 54 GLU A CA 6
ATOM 5405 C C . GLU A 1 54 ? -13.743 -8.718 -7.110 1.00 0.00 54 GLU A C 6
ATOM 5406 O O . GLU A 1 54 ? -13.275 -9.646 -6.451 1.00 0.00 54 GLU A O 6
ATOM 5418 N N . SER A 1 55 ? -14.907 -8.143 -6.825 1.00 0.00 55 SER A N 6
ATOM 5419 C CA . SER A 1 55 ? -15.718 -8.577 -5.693 1.00 0.00 55 SER A CA 6
ATOM 5420 C C . SER A 1 55 ? -17.199 -8.592 -6.060 1.00 0.00 55 SER A C 6
ATOM 5421 O O . SER A 1 55 ? -17.740 -7.600 -6.546 1.00 0.00 55 SER A O 6
ATOM 5429 N N . GLY A 1 56 ? -17.850 -9.727 -5.823 1.00 0.00 56 GLY A N 6
ATOM 5430 C CA . GLY A 1 56 ? -19.262 -9.852 -6.133 1.00 0.00 56 GLY A CA 6
ATOM 5431 C C . GLY A 1 56 ? -20.129 -9.880 -4.890 1.00 0.00 56 GLY A C 6
ATOM 5432 O O . GLY A 1 56 ? -19.732 -9.419 -3.820 1.00 0.00 56 GLY A O 6
ATOM 5436 N N . PRO A 1 57 ? -21.344 -10.431 -5.024 1.00 0.00 57 PRO A N 6
ATOM 5437 C CA . PRO A 1 57 ? -22.296 -10.529 -3.913 1.00 0.00 57 PRO A CA 6
ATOM 5438 C C . PRO A 1 57 ? -21.850 -11.532 -2.855 1.00 0.00 57 PRO A C 6
ATOM 5439 O O . PRO A 1 57 ? -22.554 -11.768 -1.874 1.00 0.00 57 PRO A O 6
ATOM 5450 N N . SER A 1 58 ? -20.676 -12.121 -3.062 1.00 0.00 58 SER A N 6
ATOM 5451 C CA . SER A 1 58 ? -20.138 -13.102 -2.127 1.00 0.00 58 SER A CA 6
ATOM 5452 C C . SER A 1 58 ? -19.504 -12.414 -0.922 1.00 0.00 58 SER A C 6
ATOM 5453 O O . SER A 1 58 ? -18.636 -11.554 -1.070 1.00 0.00 58 SER A O 6
ATOM 5461 N N . SER A 1 59 ? -19.946 -12.799 0.271 1.00 0.00 59 SER A N 6
ATOM 5462 C CA . SER A 1 59 ? -19.426 -12.217 1.503 1.00 0.00 59 SER A CA 6
ATOM 5463 C C . SER A 1 59 ? -19.348 -10.697 1.395 1.00 0.00 59 SER A C 6
ATOM 5464 O O . SER A 1 59 ? -18.301 -10.099 1.637 1.00 0.00 59 SER A O 6
ATOM 5472 N N . GLY A 1 60 ? -20.467 -10.078 1.029 1.00 0.00 60 GLY A N 6
ATOM 5473 C CA . GLY A 1 60 ? -20.505 -8.633 0.895 1.00 0.00 60 GLY A CA 6
ATOM 5474 C C . GLY A 1 60 ? -21.304 -8.184 -0.312 1.00 0.00 60 GLY A C 6
ATOM 5475 O O . GLY A 1 60 ? -21.511 -8.955 -1.249 1.00 0.00 60 GLY A O 6
ATOM 5479 N N . GLY A 1 1 ? 14.310 -13.231 6.771 1.00 0.00 1 GLY A N 7
ATOM 5480 C CA . GLY A 1 1 ? 14.080 -12.309 5.675 1.00 0.00 1 GLY A CA 7
ATOM 5481 C C . GLY A 1 1 ? 14.814 -12.715 4.412 1.00 0.00 1 GLY A C 7
ATOM 5482 O O . GLY A 1 1 ? 16.016 -12.980 4.442 1.00 0.00 1 GLY A O 7
ATOM 5486 N N . SER A 1 2 ? 14.090 -12.765 3.299 1.00 0.00 2 SER A N 7
ATOM 5487 C CA . SER A 1 2 ? 14.678 -13.147 2.020 1.00 0.00 2 SER A CA 7
ATOM 5488 C C . SER A 1 2 ? 15.079 -11.914 1.217 1.00 0.00 2 SER A C 7
ATOM 5489 O O . SER A 1 2 ? 14.669 -10.796 1.528 1.00 0.00 2 SER A O 7
ATOM 5497 N N . SER A 1 3 ? 15.885 -12.127 0.181 1.00 0.00 3 SER A N 7
ATOM 5498 C CA . SER A 1 3 ? 16.346 -11.033 -0.666 1.00 0.00 3 SER A CA 7
ATOM 5499 C C . SER A 1 3 ? 15.165 -10.261 -1.247 1.00 0.00 3 SER A C 7
ATOM 5500 O O . SER A 1 3 ? 14.234 -10.849 -1.796 1.00 0.00 3 SER A O 7
ATOM 5508 N N . GLY A 1 4 ? 15.211 -8.938 -1.122 1.00 0.00 4 GLY A N 7
ATOM 5509 C CA . GLY A 1 4 ? 14.141 -8.106 -1.638 1.00 0.00 4 GLY A CA 7
ATOM 5510 C C . GLY A 1 4 ? 14.378 -7.680 -3.073 1.00 0.00 4 GLY A C 7
ATOM 5511 O O . GLY A 1 4 ? 15.238 -8.234 -3.758 1.00 0.00 4 GLY A O 7
ATOM 5515 N N . SER A 1 5 ? 13.613 -6.694 -3.530 1.00 0.00 5 SER A N 7
ATOM 5516 C CA . SER A 1 5 ? 13.740 -6.198 -4.896 1.00 0.00 5 SER A CA 7
ATOM 5517 C C . SER A 1 5 ? 13.636 -4.676 -4.932 1.00 0.00 5 SER A C 7
ATOM 5518 O O . SER A 1 5 ? 12.625 -4.102 -4.528 1.00 0.00 5 SER A O 7
ATOM 5526 N N . SER A 1 6 ? 14.689 -4.029 -5.421 1.00 0.00 6 SER A N 7
ATOM 5527 C CA . SER A 1 6 ? 14.719 -2.573 -5.508 1.00 0.00 6 SER A CA 7
ATOM 5528 C C . SER A 1 6 ? 14.269 -2.102 -6.887 1.00 0.00 6 SER A C 7
ATOM 5529 O O . SER A 1 6 ? 14.177 -2.892 -7.826 1.00 0.00 6 SER A O 7
ATOM 5537 N N . GLY A 1 7 ? 13.990 -0.807 -7.002 1.00 0.00 7 GLY A N 7
ATOM 5538 C CA . GLY A 1 7 ? 13.553 -0.251 -8.269 1.00 0.00 7 GLY A CA 7
ATOM 5539 C C . GLY A 1 7 ? 13.201 1.219 -8.167 1.00 0.00 7 GLY A C 7
ATOM 5540 O O . GLY A 1 7 ? 14.030 2.038 -7.767 1.00 0.00 7 GLY A O 7
ATOM 5544 N N . LEU A 1 8 ? 11.969 1.557 -8.530 1.00 0.00 8 LEU A N 7
ATOM 5545 C CA . LEU A 1 8 ? 11.508 2.940 -8.479 1.00 0.00 8 LEU A CA 7
ATOM 5546 C C . LEU A 1 8 ? 10.169 3.042 -7.757 1.00 0.00 8 LEU A C 7
ATOM 5547 O O . LEU A 1 8 ? 9.364 2.110 -7.786 1.00 0.00 8 LEU A O 7
ATOM 5563 N N . ASP A 1 9 ? 9.935 4.180 -7.112 1.00 0.00 9 ASP A N 7
ATOM 5564 C CA . ASP A 1 9 ? 8.691 4.405 -6.385 1.00 0.00 9 ASP A CA 7
ATOM 5565 C C . ASP A 1 9 ? 8.489 5.890 -6.101 1.00 0.00 9 ASP A C 7
ATOM 5566 O O . ASP A 1 9 ? 9.451 6.655 -6.028 1.00 0.00 9 ASP A O 7
ATOM 5575 N N . SER A 1 10 ? 7.232 6.292 -5.943 1.00 0.00 10 SER A N 7
ATOM 5576 C CA . SER A 1 10 ? 6.903 7.686 -5.672 1.00 0.00 10 SER A CA 7
ATOM 5577 C C . SER A 1 10 ? 5.455 7.823 -5.212 1.00 0.00 10 SER A C 7
ATOM 5578 O O . SER A 1 10 ? 4.720 6.839 -5.139 1.00 0.00 10 SER A O 7
ATOM 5586 N N . GLU A 1 11 ? 5.052 9.052 -4.904 1.00 0.00 11 GLU A N 7
ATOM 5587 C CA . GLU A 1 11 ? 3.692 9.318 -4.451 1.00 0.00 11 GLU A CA 7
ATOM 5588 C C . GLU A 1 11 ? 2.685 8.475 -5.227 1.00 0.00 11 GLU A C 7
ATOM 5589 O O . GLU A 1 11 ? 1.787 7.865 -4.643 1.00 0.00 11 GLU A O 7
ATOM 5601 N N . LEU A 1 12 ? 2.840 8.444 -6.546 1.00 0.00 12 LEU A N 7
ATOM 5602 C CA . LEU A 1 12 ? 1.944 7.676 -7.404 1.00 0.00 12 LEU A CA 7
ATOM 5603 C C . LEU A 1 12 ? 0.512 8.187 -7.293 1.00 0.00 12 LEU A C 7
ATOM 5604 O O . LEU A 1 12 ? -0.436 7.403 -7.251 1.00 0.00 12 LEU A O 7
ATOM 5620 N N . GLU A 1 13 ? 0.362 9.507 -7.247 1.00 0.00 13 GLU A N 7
ATOM 5621 C CA . GLU A 1 13 ? -0.956 10.123 -7.143 1.00 0.00 13 GLU A CA 7
ATOM 5622 C C . GLU A 1 13 ? -1.632 9.742 -5.828 1.00 0.00 13 GLU A C 7
ATOM 5623 O O . GLU A 1 13 ? -2.755 9.237 -5.818 1.00 0.00 13 GLU A O 7
ATOM 5635 N N . LEU A 1 14 ? -0.939 9.987 -4.722 1.00 0.00 14 LEU A N 7
ATOM 5636 C CA . LEU A 1 14 ? -1.471 9.669 -3.401 1.00 0.00 14 LEU A CA 7
ATOM 5637 C C . LEU A 1 14 ? -2.873 10.243 -3.226 1.00 0.00 14 LEU A C 7
ATOM 5638 O O . LEU A 1 14 ? -3.241 11.245 -3.839 1.00 0.00 14 LEU A O 7
ATOM 5654 N N . PRO A 1 15 ? -3.675 9.595 -2.368 1.00 0.00 15 PRO A N 7
ATOM 5655 C CA . PRO A 1 15 ? -5.049 10.025 -2.090 1.00 0.00 15 PRO A CA 7
ATOM 5656 C C . PRO A 1 15 ? -5.100 11.330 -1.304 1.00 0.00 15 PRO A C 7
ATOM 5657 O O . PRO A 1 15 ? -5.120 12.415 -1.885 1.00 0.00 15 PRO A O 7
ATOM 5668 N N . ALA A 1 16 ? -5.120 11.218 0.020 1.00 0.00 16 ALA A N 7
ATOM 5669 C CA . ALA A 1 16 ? -5.166 12.391 0.885 1.00 0.00 16 ALA A CA 7
ATOM 5670 C C . ALA A 1 16 ? -4.395 12.149 2.178 1.00 0.00 16 ALA A C 7
ATOM 5671 O O . ALA A 1 16 ? -4.521 11.095 2.800 1.00 0.00 16 ALA A O 7
ATOM 5678 N N . GLY A 1 17 ? -3.596 13.134 2.578 1.00 0.00 17 GLY A N 7
ATOM 5679 C CA . GLY A 1 17 ? -2.816 13.008 3.795 1.00 0.00 17 GLY A CA 7
ATOM 5680 C C . GLY A 1 17 ? -1.516 12.260 3.576 1.00 0.00 17 GLY A C 7
ATOM 5681 O O . GLY A 1 17 ? -1.028 11.573 4.473 1.00 0.00 17 GLY A O 7
ATOM 5685 N N . TRP A 1 18 ? -0.954 12.393 2.380 1.00 0.00 18 TRP A N 7
ATOM 5686 C CA . TRP A 1 18 ? 0.297 11.723 2.045 1.00 0.00 18 TRP A CA 7
ATOM 5687 C C . TRP A 1 18 ? 1.350 12.729 1.591 1.00 0.00 18 TRP A C 7
ATOM 5688 O O . TRP A 1 18 ? 1.076 13.593 0.759 1.00 0.00 18 TRP A O 7
ATOM 5709 N N . GLU A 1 19 ? 2.553 12.610 2.144 1.00 0.00 19 GLU A N 7
ATOM 5710 C CA . GLU A 1 19 ? 3.645 13.511 1.795 1.00 0.00 19 GLU A CA 7
ATOM 5711 C C . GLU A 1 19 ? 4.940 12.735 1.571 1.00 0.00 19 GLU A C 7
ATOM 5712 O O . GLU A 1 19 ? 5.419 12.034 2.463 1.00 0.00 19 GLU A O 7
ATOM 5724 N N . LYS A 1 20 ? 5.502 12.866 0.375 1.00 0.00 20 LYS A N 7
ATOM 5725 C CA . LYS A 1 20 ? 6.742 12.179 0.032 1.00 0.00 20 LYS A CA 7
ATOM 5726 C C . LYS A 1 20 ? 7.946 12.899 0.631 1.00 0.00 20 LYS A C 7
ATOM 5727 O O . LYS A 1 20 ? 8.147 14.092 0.398 1.00 0.00 20 LYS A O 7
ATOM 5746 N N . ILE A 1 21 ? 8.745 12.167 1.400 1.00 0.00 21 ILE A N 7
ATOM 5747 C CA . ILE A 1 21 ? 9.930 12.736 2.029 1.00 0.00 21 ILE A CA 7
ATOM 5748 C C . ILE A 1 21 ? 11.186 11.970 1.628 1.00 0.00 21 ILE A C 7
ATOM 5749 O O . ILE A 1 21 ? 11.309 10.776 1.896 1.00 0.00 21 ILE A O 7
ATOM 5765 N N . GLU A 1 22 ? 12.118 12.668 0.985 1.00 0.00 22 GLU A N 7
ATOM 5766 C CA . GLU A 1 22 ? 13.366 12.053 0.548 1.00 0.00 22 GLU A CA 7
ATOM 5767 C C . GLU A 1 22 ? 14.488 12.333 1.543 1.00 0.00 22 GLU A C 7
ATOM 5768 O O . GLU A 1 22 ? 14.857 13.485 1.771 1.00 0.00 22 GLU A O 7
ATOM 5780 N N . ASP A 1 23 ? 15.026 11.271 2.134 1.00 0.00 23 ASP A N 7
ATOM 5781 C CA . ASP A 1 23 ? 16.106 11.401 3.104 1.00 0.00 23 ASP A CA 7
ATOM 5782 C C . ASP A 1 23 ? 17.339 10.623 2.653 1.00 0.00 23 ASP A C 7
ATOM 5783 O O . ASP A 1 23 ? 17.241 9.560 2.039 1.00 0.00 23 ASP A O 7
ATOM 5792 N N . PRO A 1 24 ? 18.526 11.163 2.964 1.00 0.00 24 PRO A N 7
ATOM 5793 C CA . PRO A 1 24 ? 19.800 10.536 2.599 1.00 0.00 24 PRO A CA 7
ATOM 5794 C C . PRO A 1 24 ? 20.065 9.259 3.389 1.00 0.00 24 PRO A C 7
ATOM 5795 O O . PRO A 1 24 ? 20.663 8.313 2.877 1.00 0.00 24 PRO A O 7
ATOM 5806 N N . VAL A 1 25 ? 19.615 9.238 4.640 1.00 0.00 25 VAL A N 7
ATOM 5807 C CA . VAL A 1 25 ? 19.801 8.075 5.500 1.00 0.00 25 VAL A CA 7
ATOM 5808 C C . VAL A 1 25 ? 18.517 7.261 5.609 1.00 0.00 25 VAL A C 7
ATOM 5809 O O . VAL A 1 25 ? 18.538 6.034 5.512 1.00 0.00 25 VAL A O 7
ATOM 5822 N N . TYR A 1 26 ? 17.401 7.951 5.811 1.00 0.00 26 TYR A N 7
ATOM 5823 C CA . TYR A 1 26 ? 16.106 7.292 5.936 1.00 0.00 26 TYR A CA 7
ATOM 5824 C C . TYR A 1 26 ? 15.568 6.885 4.567 1.00 0.00 26 TYR A C 7
ATOM 5825 O O . TYR A 1 26 ? 14.845 5.898 4.440 1.00 0.00 26 TYR A O 7
ATOM 5843 N N . GLY A 1 27 ? 15.928 7.654 3.544 1.00 0.00 27 GLY A N 7
ATOM 5844 C CA . GLY A 1 27 ? 15.474 7.358 2.198 1.00 0.00 27 GLY A CA 7
ATOM 5845 C C . GLY A 1 27 ? 14.157 8.033 1.869 1.00 0.00 27 GLY A C 7
ATOM 5846 O O . GLY A 1 27 ? 13.750 8.978 2.546 1.00 0.00 27 GLY A O 7
ATOM 5850 N N . ILE A 1 28 ? 13.490 7.548 0.827 1.00 0.00 28 ILE A N 7
ATOM 5851 C CA . ILE A 1 28 ? 12.212 8.111 0.410 1.00 0.00 28 ILE A CA 7
ATOM 5852 C C . ILE A 1 28 ? 11.048 7.385 1.075 1.00 0.00 28 ILE A C 7
ATOM 5853 O O . ILE A 1 28 ? 10.857 6.185 0.877 1.00 0.00 28 ILE A O 7
ATOM 5869 N N . TYR A 1 29 ? 10.273 8.121 1.864 1.00 0.00 29 TYR A N 7
ATOM 5870 C CA . TYR A 1 29 ? 9.127 7.547 2.560 1.00 0.00 29 TYR A CA 7
ATOM 5871 C C . TYR A 1 29 ? 7.967 8.537 2.608 1.00 0.00 29 TYR A C 7
ATOM 5872 O O . TYR A 1 29 ? 8.171 9.751 2.590 1.00 0.00 29 TYR A O 7
ATOM 5890 N N . TYR A 1 30 ? 6.750 8.009 2.671 1.00 0.00 30 TYR A N 7
ATOM 5891 C CA . TYR A 1 30 ? 5.556 8.845 2.720 1.00 0.00 30 TYR A CA 7
ATOM 5892 C C . TYR A 1 30 ? 5.028 8.956 4.147 1.00 0.00 30 TYR A C 7
ATOM 5893 O O . TYR A 1 30 ? 4.746 7.950 4.798 1.00 0.00 30 TYR A O 7
ATOM 5911 N N . VAL A 1 31 ? 4.896 10.189 4.628 1.00 0.00 31 VAL A N 7
ATOM 5912 C CA . VAL A 1 31 ? 4.401 10.434 5.977 1.00 0.00 31 VAL A CA 7
ATOM 5913 C C . VAL A 1 31 ? 2.949 10.898 5.953 1.00 0.00 31 VAL A C 7
ATOM 5914 O O . VAL A 1 31 ? 2.555 11.696 5.101 1.00 0.00 31 VAL A O 7
ATOM 5927 N N . ASP A 1 32 ? 2.157 10.394 6.893 1.00 0.00 32 ASP A N 7
ATOM 5928 C CA . ASP A 1 32 ? 0.747 10.758 6.981 1.00 0.00 32 ASP A CA 7
ATOM 5929 C C . ASP A 1 32 ? 0.525 11.815 8.059 1.00 0.00 32 ASP A C 7
ATOM 5930 O O . ASP A 1 32 ? 0.540 11.512 9.252 1.00 0.00 32 ASP A O 7
ATOM 5939 N N . HIS A 1 33 ? 0.321 13.057 7.630 1.00 0.00 33 HIS A N 7
ATOM 5940 C CA . HIS A 1 33 ? 0.096 14.159 8.559 1.00 0.00 33 HIS A CA 7
ATOM 5941 C C . HIS A 1 33 ? -1.216 13.974 9.314 1.00 0.00 33 HIS A C 7
ATOM 5942 O O . HIS A 1 33 ? -1.524 14.729 10.237 1.00 0.00 33 HIS A O 7
ATOM 5956 N N . ILE A 1 34 ? -1.985 12.966 8.917 1.00 0.00 34 ILE A N 7
ATOM 5957 C CA . ILE A 1 34 ? -3.264 12.683 9.556 1.00 0.00 34 ILE A CA 7
ATOM 5958 C C . ILE A 1 34 ? -3.222 11.354 10.304 1.00 0.00 34 ILE A C 7
ATOM 5959 O O . ILE A 1 34 ? -3.581 11.280 11.478 1.00 0.00 34 ILE A O 7
ATOM 5975 N N . ASN A 1 35 ? -2.779 10.307 9.615 1.00 0.00 35 ASN A N 7
ATOM 5976 C CA . ASN A 1 35 ? -2.689 8.981 10.214 1.00 0.00 35 ASN A CA 7
ATOM 5977 C C . ASN A 1 35 ? -1.455 8.869 11.105 1.00 0.00 35 ASN A C 7
ATOM 5978 O O . ASN A 1 35 ? -1.408 8.045 12.018 1.00 0.00 35 ASN A O 7
ATOM 5989 N N . ARG A 1 36 ? -0.458 9.705 10.832 1.00 0.00 36 ARG A N 7
ATOM 5990 C CA . ARG A 1 36 ? 0.777 9.700 11.608 1.00 0.00 36 ARG A CA 7
ATOM 5991 C C . ARG A 1 36 ? 1.536 8.390 11.413 1.00 0.00 36 ARG A C 7
ATOM 5992 O O . ARG A 1 36 ? 2.119 7.852 12.354 1.00 0.00 36 ARG A O 7
ATOM 6013 N N . LYS A 1 37 ? 1.524 7.883 10.185 1.00 0.00 37 LYS A N 7
ATOM 6014 C CA . LYS A 1 37 ? 2.211 6.637 9.865 1.00 0.00 37 LYS A CA 7
ATOM 6015 C C . LYS A 1 37 ? 3.167 6.829 8.692 1.00 0.00 37 LYS A C 7
ATOM 6016 O O . LYS A 1 37 ? 2.947 7.682 7.831 1.00 0.00 37 LYS A O 7
ATOM 6035 N N . THR A 1 38 ? 4.230 6.031 8.663 1.00 0.00 38 THR A N 7
ATOM 6036 C CA . THR A 1 38 ? 5.219 6.113 7.597 1.00 0.00 38 THR A CA 7
ATOM 6037 C C . THR A 1 38 ? 5.730 4.729 7.212 1.00 0.00 38 THR A C 7
ATOM 6038 O O . THR A 1 38 ? 6.159 3.956 8.069 1.00 0.00 38 THR A O 7
ATOM 6049 N N . GLN A 1 39 ? 5.681 4.423 5.920 1.00 0.00 39 GLN A N 7
ATOM 6050 C CA . GLN A 1 39 ? 6.139 3.131 5.424 1.00 0.00 39 GLN A CA 7
ATOM 6051 C C . GLN A 1 39 ? 6.702 3.258 4.012 1.00 0.00 39 GLN A C 7
ATOM 6052 O O . GLN A 1 39 ? 6.381 4.201 3.288 1.00 0.00 39 GLN A O 7
ATOM 6066 N N . TYR A 1 40 ? 7.542 2.304 3.626 1.00 0.00 40 TYR A N 7
ATOM 6067 C CA . TYR A 1 40 ? 8.151 2.311 2.302 1.00 0.00 40 TYR A CA 7
ATOM 6068 C C . TYR A 1 40 ? 7.121 1.977 1.227 1.00 0.00 40 TYR A C 7
ATOM 6069 O O . TYR A 1 40 ? 7.017 2.671 0.216 1.00 0.00 40 TYR A O 7
ATOM 6087 N N . GLU A 1 41 ? 6.363 0.909 1.454 1.00 0.00 41 GLU A N 7
ATOM 6088 C CA . GLU A 1 41 ? 5.342 0.482 0.505 1.00 0.00 41 GLU A CA 7
ATOM 6089 C C . GLU A 1 41 ? 4.335 1.601 0.249 1.00 0.00 41 GLU A C 7
ATOM 6090 O O . GLU A 1 41 ? 3.637 2.042 1.161 1.00 0.00 41 GLU A O 7
ATOM 6102 N N . ASN A 1 42 ? 4.268 2.054 -0.998 1.00 0.00 42 ASN A N 7
ATOM 6103 C CA . ASN A 1 42 ? 3.349 3.122 -1.375 1.00 0.00 42 ASN A CA 7
ATOM 6104 C C . ASN A 1 42 ? 1.903 2.712 -1.112 1.00 0.00 42 ASN A C 7
ATOM 6105 O O . ASN A 1 42 ? 1.502 1.572 -1.349 1.00 0.00 42 ASN A O 7
ATOM 6116 N N . PRO A 1 43 ? 1.100 3.663 -0.612 1.00 0.00 43 PRO A N 7
ATOM 6117 C CA . PRO A 1 43 ? -0.314 3.426 -0.308 1.00 0.00 43 PRO A CA 7
ATOM 6118 C C . PRO A 1 43 ? -1.155 3.240 -1.567 1.00 0.00 43 PRO A C 7
ATOM 6119 O O . PRO A 1 43 ? -2.010 2.357 -1.629 1.00 0.00 43 PRO A O 7
ATOM 6130 N N . VAL A 1 44 ? -0.905 4.078 -2.568 1.00 0.00 44 VAL A N 7
ATOM 6131 C CA . VAL A 1 44 ? -1.638 4.005 -3.827 1.00 0.00 44 VAL A CA 7
ATOM 6132 C C . VAL A 1 44 ? -1.572 2.602 -4.420 1.00 0.00 44 VAL A C 7
ATOM 6133 O O . VAL A 1 44 ? -2.542 2.117 -5.004 1.00 0.00 44 VAL A O 7
ATOM 6146 N N . LEU A 1 45 ? -0.423 1.954 -4.267 1.00 0.00 45 LEU A N 7
ATOM 6147 C CA . LEU A 1 45 ? -0.229 0.605 -4.788 1.00 0.00 45 LEU A CA 7
ATOM 6148 C C . LEU A 1 45 ? -1.003 -0.414 -3.959 1.00 0.00 45 LEU A C 7
ATOM 6149 O O . LEU A 1 45 ? -1.692 -1.276 -4.504 1.00 0.00 45 LEU A O 7
ATOM 6165 N N . GLU A 1 46 ? -0.885 -0.308 -2.639 1.00 0.00 46 GLU A N 7
ATOM 6166 C CA . GLU A 1 46 ? -1.576 -1.221 -1.736 1.00 0.00 46 GLU A CA 7
ATOM 6167 C C . GLU A 1 46 ? -3.083 -1.187 -1.974 1.00 0.00 46 GLU A C 7
ATOM 6168 O O . GLU A 1 46 ? -3.683 -2.189 -2.361 1.00 0.00 46 GLU A O 7
ATOM 6180 N N . ALA A 1 47 ? -3.687 -0.027 -1.740 1.00 0.00 47 ALA A N 7
ATOM 6181 C CA . ALA A 1 47 ? -5.122 0.139 -1.931 1.00 0.00 47 ALA A CA 7
ATOM 6182 C C . ALA A 1 47 ? -5.556 -0.364 -3.303 1.00 0.00 47 ALA A C 7
ATOM 6183 O O . ALA A 1 47 ? -6.429 -1.225 -3.413 1.00 0.00 47 ALA A O 7
ATOM 6190 N N . LYS A 1 48 ? -4.941 0.178 -4.349 1.00 0.00 48 LYS A N 7
ATOM 6191 C CA . LYS A 1 48 ? -5.262 -0.216 -5.715 1.00 0.00 48 LYS A CA 7
ATOM 6192 C C . LYS A 1 48 ? -4.982 -1.699 -5.934 1.00 0.00 48 LYS A C 7
ATOM 6193 O O . LYS A 1 48 ? -5.438 -2.289 -6.914 1.00 0.00 48 LYS A O 7
ATOM 6212 N N . ARG A 1 49 ? -4.231 -2.297 -5.015 1.00 0.00 49 ARG A N 7
ATOM 6213 C CA . ARG A 1 49 ? -3.892 -3.712 -5.107 1.00 0.00 49 ARG A CA 7
ATOM 6214 C C . ARG A 1 49 ? -4.918 -4.567 -4.370 1.00 0.00 49 ARG A C 7
ATOM 6215 O O . ARG A 1 49 ? -5.258 -5.665 -4.809 1.00 0.00 49 ARG A O 7
ATOM 6236 N N . LYS A 1 50 ? -5.407 -4.056 -3.245 1.00 0.00 50 LYS A N 7
ATOM 6237 C CA . LYS A 1 50 ? -6.395 -4.770 -2.445 1.00 0.00 50 LYS A CA 7
ATOM 6238 C C . LYS A 1 50 ? -7.811 -4.373 -2.848 1.00 0.00 50 LYS A C 7
ATOM 6239 O O . LYS A 1 50 ? -8.788 -4.959 -2.380 1.00 0.00 50 LYS A O 7
ATOM 6258 N N . LYS A 1 51 ? -7.916 -3.376 -3.720 1.00 0.00 51 LYS A N 7
ATOM 6259 C CA . LYS A 1 51 ? -9.213 -2.902 -4.189 1.00 0.00 51 LYS A CA 7
ATOM 6260 C C . LYS A 1 51 ? -9.586 -3.560 -5.513 1.00 0.00 51 LYS A C 7
ATOM 6261 O O . LYS A 1 51 ? -10.719 -4.006 -5.696 1.00 0.00 51 LYS A O 7
ATOM 6280 N N . GLN A 1 52 ? -8.627 -3.618 -6.431 1.00 0.00 52 GLN A N 7
ATOM 6281 C CA . GLN A 1 52 ? -8.857 -4.223 -7.738 1.00 0.00 52 GLN A CA 7
ATOM 6282 C C . GLN A 1 52 ? -9.436 -5.627 -7.594 1.00 0.00 52 GLN A C 7
ATOM 6283 O O . GLN A 1 52 ? -10.208 -6.081 -8.438 1.00 0.00 52 GLN A O 7
ATOM 6297 N N . LEU A 1 53 ? -9.057 -6.310 -6.519 1.00 0.00 53 LEU A N 7
ATOM 6298 C CA . LEU A 1 53 ? -9.538 -7.663 -6.264 1.00 0.00 53 LEU A CA 7
ATOM 6299 C C . LEU A 1 53 ? -11.058 -7.729 -6.366 1.00 0.00 53 LEU A C 7
ATOM 6300 O O . LEU A 1 53 ? -11.770 -7.234 -5.493 1.00 0.00 53 LEU A O 7
ATOM 6316 N N . GLU A 1 54 ? -11.548 -8.346 -7.437 1.00 0.00 54 GLU A N 7
ATOM 6317 C CA . GLU A 1 54 ? -12.985 -8.477 -7.652 1.00 0.00 54 GLU A CA 7
ATOM 6318 C C . GLU A 1 54 ? -13.538 -9.687 -6.904 1.00 0.00 54 GLU A C 7
ATOM 6319 O O . GLU A 1 54 ? -13.678 -10.770 -7.472 1.00 0.00 54 GLU A O 7
ATOM 6331 N N . SER A 1 55 ? -13.850 -9.493 -5.627 1.00 0.00 55 SER A N 7
ATOM 6332 C CA . SER A 1 55 ? -14.384 -10.568 -4.799 1.00 0.00 55 SER A CA 7
ATOM 6333 C C . SER A 1 55 ? -15.876 -10.372 -4.549 1.00 0.00 55 SER A C 7
ATOM 6334 O O . SER A 1 55 ? -16.422 -9.296 -4.793 1.00 0.00 55 SER A O 7
ATOM 6342 N N . GLY A 1 56 ? -16.531 -11.420 -4.059 1.00 0.00 56 GLY A N 7
ATOM 6343 C CA . GLY A 1 56 ? -17.954 -11.343 -3.783 1.00 0.00 56 GLY A CA 7
ATOM 6344 C C . GLY A 1 56 ? -18.256 -10.602 -2.496 1.00 0.00 56 GLY A C 7
ATOM 6345 O O . GLY A 1 56 ? -17.498 -10.662 -1.527 1.00 0.00 56 GLY A O 7
ATOM 6349 N N . PRO A 1 57 ? -19.387 -9.881 -2.475 1.00 0.00 57 PRO A N 7
ATOM 6350 C CA . PRO A 1 57 ? -19.812 -9.109 -1.303 1.00 0.00 57 PRO A CA 7
ATOM 6351 C C . PRO A 1 57 ? -20.245 -10.004 -0.147 1.00 0.00 57 PRO A C 7
ATOM 6352 O O . PRO A 1 57 ? -20.779 -11.092 -0.358 1.00 0.00 57 PRO A O 7
ATOM 6363 N N . SER A 1 58 ? -20.012 -9.537 1.076 1.00 0.00 58 SER A N 7
ATOM 6364 C CA . SER A 1 58 ? -20.375 -10.296 2.266 1.00 0.00 58 SER A CA 7
ATOM 6365 C C . SER A 1 58 ? -21.414 -9.546 3.094 1.00 0.00 58 SER A C 7
ATOM 6366 O O . SER A 1 58 ? -21.478 -8.317 3.063 1.00 0.00 58 SER A O 7
ATOM 6374 N N . SER A 1 59 ? -22.227 -10.295 3.832 1.00 0.00 59 SER A N 7
ATOM 6375 C CA . SER A 1 59 ? -23.266 -9.702 4.665 1.00 0.00 59 SER A CA 7
ATOM 6376 C C . SER A 1 59 ? -22.665 -9.072 5.918 1.00 0.00 59 SER A C 7
ATOM 6377 O O . SER A 1 59 ? -21.998 -9.742 6.705 1.00 0.00 59 SER A O 7
ATOM 6385 N N . GLY A 1 60 ? -22.906 -7.776 6.095 1.00 0.00 60 GLY A N 7
ATOM 6386 C CA . GLY A 1 60 ? -22.382 -7.075 7.253 1.00 0.00 60 GLY A CA 7
ATOM 6387 C C . GLY A 1 60 ? -20.870 -6.972 7.232 1.00 0.00 60 GLY A C 7
ATOM 6388 O O . GLY A 1 60 ? -20.266 -6.433 8.159 1.00 0.00 60 GLY A O 7
ATOM 6392 N N . GLY A 1 1 ? 21.614 -10.511 7.453 1.00 0.00 1 GLY A N 8
ATOM 6393 C CA . GLY A 1 1 ? 20.469 -9.951 6.759 1.00 0.00 1 GLY A CA 8
ATOM 6394 C C . GLY A 1 1 ? 20.768 -8.598 6.146 1.00 0.00 1 GLY A C 8
ATOM 6395 O O . GLY A 1 1 ? 20.002 -7.649 6.315 1.00 0.00 1 GLY A O 8
ATOM 6399 N N . SER A 1 2 ? 21.886 -8.507 5.432 1.00 0.00 2 SER A N 8
ATOM 6400 C CA . SER A 1 2 ? 22.287 -7.257 4.796 1.00 0.00 2 SER A CA 8
ATOM 6401 C C . SER A 1 2 ? 21.200 -6.756 3.850 1.00 0.00 2 SER A C 8
ATOM 6402 O O . SER A 1 2 ? 20.655 -7.519 3.053 1.00 0.00 2 SER A O 8
ATOM 6410 N N . SER A 1 3 ? 20.890 -5.467 3.947 1.00 0.00 3 SER A N 8
ATOM 6411 C CA . SER A 1 3 ? 19.865 -4.862 3.103 1.00 0.00 3 SER A CA 8
ATOM 6412 C C . SER A 1 3 ? 19.950 -3.340 3.152 1.00 0.00 3 SER A C 8
ATOM 6413 O O . SER A 1 3 ? 20.174 -2.753 4.210 1.00 0.00 3 SER A O 8
ATOM 6421 N N . GLY A 1 4 ? 19.769 -2.706 1.997 1.00 0.00 4 GLY A N 8
ATOM 6422 C CA . GLY A 1 4 ? 19.829 -1.257 1.929 1.00 0.00 4 GLY A CA 8
ATOM 6423 C C . GLY A 1 4 ? 19.659 -0.736 0.516 1.00 0.00 4 GLY A C 8
ATOM 6424 O O . GLY A 1 4 ? 20.563 -0.107 -0.034 1.00 0.00 4 GLY A O 8
ATOM 6428 N N . SER A 1 5 ? 18.498 -1.000 -0.075 1.00 0.00 5 SER A N 8
ATOM 6429 C CA . SER A 1 5 ? 18.215 -0.558 -1.435 1.00 0.00 5 SER A CA 8
ATOM 6430 C C . SER A 1 5 ? 17.466 0.772 -1.430 1.00 0.00 5 SER A C 8
ATOM 6431 O O . SER A 1 5 ? 16.664 1.042 -0.535 1.00 0.00 5 SER A O 8
ATOM 6439 N N . SER A 1 6 ? 17.734 1.599 -2.435 1.00 0.00 6 SER A N 8
ATOM 6440 C CA . SER A 1 6 ? 17.090 2.903 -2.545 1.00 0.00 6 SER A CA 8
ATOM 6441 C C . SER A 1 6 ? 15.631 2.754 -2.964 1.00 0.00 6 SER A C 8
ATOM 6442 O O . SER A 1 6 ? 15.270 1.817 -3.676 1.00 0.00 6 SER A O 8
ATOM 6450 N N . GLY A 1 7 ? 14.794 3.686 -2.517 1.00 0.00 7 GLY A N 8
ATOM 6451 C CA . GLY A 1 7 ? 13.384 3.641 -2.856 1.00 0.00 7 GLY A CA 8
ATOM 6452 C C . GLY A 1 7 ? 13.148 3.596 -4.352 1.00 0.00 7 GLY A C 8
ATOM 6453 O O . GLY A 1 7 ? 13.758 4.354 -5.108 1.00 0.00 7 GLY A O 8
ATOM 6457 N N . LEU A 1 8 ? 12.262 2.705 -4.783 1.00 0.00 8 LEU A N 8
ATOM 6458 C CA . LEU A 1 8 ? 11.948 2.563 -6.201 1.00 0.00 8 LEU A CA 8
ATOM 6459 C C . LEU A 1 8 ? 10.482 2.889 -6.469 1.00 0.00 8 LEU A C 8
ATOM 6460 O O . LEU A 1 8 ? 9.884 2.375 -7.415 1.00 0.00 8 LEU A O 8
ATOM 6476 N N . ASP A 1 9 ? 9.910 3.748 -5.633 1.00 0.00 9 ASP A N 8
ATOM 6477 C CA . ASP A 1 9 ? 8.515 4.147 -5.781 1.00 0.00 9 ASP A CA 8
ATOM 6478 C C . ASP A 1 9 ? 8.345 5.639 -5.516 1.00 0.00 9 ASP A C 8
ATOM 6479 O O . ASP A 1 9 ? 9.276 6.311 -5.072 1.00 0.00 9 ASP A O 8
ATOM 6488 N N . SER A 1 10 ? 7.150 6.152 -5.793 1.00 0.00 10 SER A N 8
ATOM 6489 C CA . SER A 1 10 ? 6.859 7.566 -5.589 1.00 0.00 10 SER A CA 8
ATOM 6490 C C . SER A 1 10 ? 5.410 7.766 -5.156 1.00 0.00 10 SER A C 8
ATOM 6491 O O . SER A 1 10 ? 4.635 6.812 -5.087 1.00 0.00 10 SER A O 8
ATOM 6499 N N . GLU A 1 11 ? 5.053 9.013 -4.865 1.00 0.00 11 GLU A N 8
ATOM 6500 C CA . GLU A 1 11 ? 3.697 9.337 -4.436 1.00 0.00 11 GLU A CA 8
ATOM 6501 C C . GLU A 1 11 ? 2.672 8.494 -5.189 1.00 0.00 11 GLU A C 8
ATOM 6502 O O . GLU A 1 11 ? 1.771 7.907 -4.588 1.00 0.00 11 GLU A O 8
ATOM 6514 N N . LEU A 1 12 ? 2.815 8.439 -6.509 1.00 0.00 12 LEU A N 8
ATOM 6515 C CA . LEU A 1 12 ? 1.902 7.668 -7.346 1.00 0.00 12 LEU A CA 8
ATOM 6516 C C . LEU A 1 12 ? 0.478 8.206 -7.238 1.00 0.00 12 LEU A C 8
ATOM 6517 O O . LEU A 1 12 ? -0.481 7.439 -7.171 1.00 0.00 12 LEU A O 8
ATOM 6533 N N . GLU A 1 13 ? 0.351 9.530 -7.223 1.00 0.00 13 GLU A N 8
ATOM 6534 C CA . GLU A 1 13 ? -0.956 10.169 -7.124 1.00 0.00 13 GLU A CA 8
ATOM 6535 C C . GLU A 1 13 ? -1.627 9.834 -5.795 1.00 0.00 13 GLU A C 8
ATOM 6536 O O . GLU A 1 13 ? -2.758 9.346 -5.763 1.00 0.00 13 GLU A O 8
ATOM 6548 N N . LEU A 1 14 ? -0.922 10.097 -4.700 1.00 0.00 14 LEU A N 8
ATOM 6549 C CA . LEU A 1 14 ? -1.449 9.823 -3.367 1.00 0.00 14 LEU A CA 8
ATOM 6550 C C . LEU A 1 14 ? -2.834 10.436 -3.192 1.00 0.00 14 LEU A C 8
ATOM 6551 O O . LEU A 1 14 ? -3.182 11.434 -3.823 1.00 0.00 14 LEU A O 8
ATOM 6567 N N . PRO A 1 15 ? -3.644 9.828 -2.313 1.00 0.00 15 PRO A N 8
ATOM 6568 C CA . PRO A 1 15 ? -5.003 10.299 -2.032 1.00 0.00 15 PRO A CA 8
ATOM 6569 C C . PRO A 1 15 ? -5.013 11.623 -1.274 1.00 0.00 15 PRO A C 8
ATOM 6570 O O . PRO A 1 15 ? -5.012 12.694 -1.879 1.00 0.00 15 PRO A O 8
ATOM 6581 N N . ALA A 1 16 ? -5.023 11.540 0.052 1.00 0.00 16 ALA A N 8
ATOM 6582 C CA . ALA A 1 16 ? -5.030 12.731 0.892 1.00 0.00 16 ALA A CA 8
ATOM 6583 C C . ALA A 1 16 ? -4.256 12.497 2.184 1.00 0.00 16 ALA A C 8
ATOM 6584 O O . ALA A 1 16 ? -4.413 11.465 2.835 1.00 0.00 16 ALA A O 8
ATOM 6591 N N . GLY A 1 17 ? -3.419 13.463 2.551 1.00 0.00 17 GLY A N 8
ATOM 6592 C CA . GLY A 1 17 ? -2.632 13.341 3.764 1.00 0.00 17 GLY A CA 8
ATOM 6593 C C . GLY A 1 17 ? -1.355 12.553 3.551 1.00 0.00 17 GLY A C 8
ATOM 6594 O O . GLY A 1 17 ? -0.881 11.870 4.458 1.00 0.00 17 GLY A O 8
ATOM 6598 N N . TRP A 1 18 ? -0.799 12.646 2.349 1.00 0.00 18 TRP A N 8
ATOM 6599 C CA . TRP A 1 18 ? 0.431 11.933 2.018 1.00 0.00 18 TRP A CA 8
ATOM 6600 C C . TRP A 1 18 ? 1.510 12.901 1.545 1.00 0.00 18 TRP A C 8
ATOM 6601 O O . TRP A 1 18 ? 1.231 13.835 0.794 1.00 0.00 18 TRP A O 8
ATOM 6622 N N . GLU A 1 19 ? 2.742 12.670 1.989 1.00 0.00 19 GLU A N 8
ATOM 6623 C CA . GLU A 1 19 ? 3.862 13.523 1.610 1.00 0.00 19 GLU A CA 8
ATOM 6624 C C . GLU A 1 19 ? 5.123 12.695 1.381 1.00 0.00 19 GLU A C 8
ATOM 6625 O O . GLU A 1 19 ? 5.553 11.943 2.255 1.00 0.00 19 GLU A O 8
ATOM 6637 N N . LYS A 1 20 ? 5.711 12.839 0.198 1.00 0.00 20 LYS A N 8
ATOM 6638 C CA . LYS A 1 20 ? 6.924 12.106 -0.148 1.00 0.00 20 LYS A CA 8
ATOM 6639 C C . LYS A 1 20 ? 8.161 12.812 0.398 1.00 0.00 20 LYS A C 8
ATOM 6640 O O . LYS A 1 20 ? 8.486 13.925 -0.017 1.00 0.00 20 LYS A O 8
ATOM 6659 N N . ILE A 1 21 ? 8.846 12.158 1.330 1.00 0.00 21 ILE A N 8
ATOM 6660 C CA . ILE A 1 21 ? 10.049 12.723 1.930 1.00 0.00 21 ILE A CA 8
ATOM 6661 C C . ILE A 1 21 ? 11.290 11.944 1.511 1.00 0.00 21 ILE A C 8
ATOM 6662 O O . ILE A 1 21 ? 11.405 10.749 1.779 1.00 0.00 21 ILE A O 8
ATOM 6678 N N . GLU A 1 22 ? 12.219 12.631 0.852 1.00 0.00 22 GLU A N 8
ATOM 6679 C CA . GLU A 1 22 ? 13.453 12.002 0.396 1.00 0.00 22 GLU A CA 8
ATOM 6680 C C . GLU A 1 22 ? 14.599 12.290 1.362 1.00 0.00 22 GLU A C 8
ATOM 6681 O O . GLU A 1 22 ? 14.980 13.443 1.564 1.00 0.00 22 GLU A O 8
ATOM 6693 N N . ASP A 1 23 ? 15.143 11.234 1.957 1.00 0.00 23 ASP A N 8
ATOM 6694 C CA . ASP A 1 23 ? 16.246 11.372 2.901 1.00 0.00 23 ASP A CA 8
ATOM 6695 C C . ASP A 1 23 ? 17.470 10.596 2.425 1.00 0.00 23 ASP A C 8
ATOM 6696 O O . ASP A 1 23 ? 17.362 9.528 1.822 1.00 0.00 23 ASP A O 8
ATOM 6705 N N . PRO A 1 24 ? 18.663 11.145 2.699 1.00 0.00 24 PRO A N 8
ATOM 6706 C CA . PRO A 1 24 ? 19.930 10.522 2.307 1.00 0.00 24 PRO A CA 8
ATOM 6707 C C . PRO A 1 24 ? 20.222 9.253 3.100 1.00 0.00 24 PRO A C 8
ATOM 6708 O O . PRO A 1 24 ? 20.829 8.313 2.587 1.00 0.00 24 PRO A O 8
ATOM 6719 N N . VAL A 1 25 ? 19.786 9.232 4.356 1.00 0.00 25 VAL A N 8
ATOM 6720 C CA . VAL A 1 25 ? 19.999 8.078 5.220 1.00 0.00 25 VAL A CA 8
ATOM 6721 C C . VAL A 1 25 ? 18.723 7.257 5.366 1.00 0.00 25 VAL A C 8
ATOM 6722 O O . VAL A 1 25 ? 18.746 6.030 5.269 1.00 0.00 25 VAL A O 8
ATOM 6735 N N . TYR A 1 26 ? 17.609 7.943 5.600 1.00 0.00 26 TYR A N 8
ATOM 6736 C CA . TYR A 1 26 ? 16.322 7.277 5.762 1.00 0.00 26 TYR A CA 8
ATOM 6737 C C . TYR A 1 26 ? 15.755 6.852 4.411 1.00 0.00 26 TYR A C 8
ATOM 6738 O O . TYR A 1 26 ? 15.043 5.854 4.310 1.00 0.00 26 TYR A O 8
ATOM 6756 N N . GLY A 1 27 ? 16.077 7.619 3.373 1.00 0.00 27 GLY A N 8
ATOM 6757 C CA . GLY A 1 27 ? 15.593 7.307 2.041 1.00 0.00 27 GLY A CA 8
ATOM 6758 C C . GLY A 1 27 ? 14.277 7.990 1.728 1.00 0.00 27 GLY A C 8
ATOM 6759 O O . GLY A 1 27 ? 13.878 8.930 2.417 1.00 0.00 27 GLY A O 8
ATOM 6763 N N . ILE A 1 28 ? 13.601 7.520 0.685 1.00 0.00 28 ILE A N 8
ATOM 6764 C CA . ILE A 1 28 ? 12.323 8.093 0.282 1.00 0.00 28 ILE A CA 8
ATOM 6765 C C . ILE A 1 28 ? 11.159 7.358 0.939 1.00 0.00 28 ILE A C 8
ATOM 6766 O O . ILE A 1 28 ? 10.941 6.172 0.691 1.00 0.00 28 ILE A O 8
ATOM 6782 N N . TYR A 1 29 ? 10.415 8.071 1.777 1.00 0.00 29 TYR A N 8
ATOM 6783 C CA . TYR A 1 29 ? 9.273 7.487 2.471 1.00 0.00 29 TYR A CA 8
ATOM 6784 C C . TYR A 1 29 ? 8.111 8.473 2.534 1.00 0.00 29 TYR A C 8
ATOM 6785 O O . TYR A 1 29 ? 8.313 9.687 2.568 1.00 0.00 29 TYR A O 8
ATOM 6803 N N . TYR A 1 30 ? 6.893 7.942 2.548 1.00 0.00 30 TYR A N 8
ATOM 6804 C CA . TYR A 1 30 ? 5.697 8.773 2.604 1.00 0.00 30 TYR A CA 8
ATOM 6805 C C . TYR A 1 30 ? 5.168 8.870 4.032 1.00 0.00 30 TYR A C 8
ATOM 6806 O O . TYR A 1 30 ? 5.000 7.859 4.715 1.00 0.00 30 TYR A O 8
ATOM 6824 N N . VAL A 1 31 ? 4.905 10.095 4.477 1.00 0.00 31 VAL A N 8
ATOM 6825 C CA . VAL A 1 31 ? 4.393 10.326 5.823 1.00 0.00 31 VAL A CA 8
ATOM 6826 C C . VAL A 1 31 ? 2.901 10.637 5.797 1.00 0.00 31 VAL A C 8
ATOM 6827 O O . VAL A 1 31 ? 2.410 11.297 4.881 1.00 0.00 31 VAL A O 8
ATOM 6840 N N . ASP A 1 32 ? 2.185 10.156 6.807 1.00 0.00 32 ASP A N 8
ATOM 6841 C CA . ASP A 1 32 ? 0.748 10.383 6.902 1.00 0.00 32 ASP A CA 8
ATOM 6842 C C . ASP A 1 32 ? 0.440 11.524 7.867 1.00 0.00 32 ASP A C 8
ATOM 6843 O O . ASP A 1 32 ? 0.790 11.464 9.046 1.00 0.00 32 ASP A O 8
ATOM 6852 N N . HIS A 1 33 ? -0.215 12.562 7.359 1.00 0.00 33 HIS A N 8
ATOM 6853 C CA . HIS A 1 33 ? -0.570 13.717 8.176 1.00 0.00 33 HIS A CA 8
ATOM 6854 C C . HIS A 1 33 ? -1.924 13.512 8.849 1.00 0.00 33 HIS A C 8
ATOM 6855 O O . HIS A 1 33 ? -2.527 14.461 9.352 1.00 0.00 33 HIS A O 8
ATOM 6869 N N . ILE A 1 34 ? -2.395 12.270 8.852 1.00 0.00 34 ILE A N 8
ATOM 6870 C CA . ILE A 1 34 ? -3.677 11.942 9.463 1.00 0.00 34 ILE A CA 8
ATOM 6871 C C . ILE A 1 34 ? -3.522 10.848 10.514 1.00 0.00 34 ILE A C 8
ATOM 6872 O O . ILE A 1 34 ? -4.083 10.938 11.605 1.00 0.00 34 ILE A O 8
ATOM 6888 N N . ASN A 1 35 ? -2.754 9.817 10.177 1.00 0.00 35 ASN A N 8
ATOM 6889 C CA . ASN A 1 35 ? -2.524 8.705 11.093 1.00 0.00 35 ASN A CA 8
ATOM 6890 C C . ASN A 1 35 ? -1.183 8.857 11.805 1.00 0.00 35 ASN A C 8
ATOM 6891 O O . ASN A 1 35 ? -0.737 7.951 12.509 1.00 0.00 35 ASN A O 8
ATOM 6902 N N . ARG A 1 36 ? -0.546 10.008 11.617 1.00 0.00 36 ARG A N 8
ATOM 6903 C CA . ARG A 1 36 ? 0.744 10.278 12.240 1.00 0.00 36 ARG A CA 8
ATOM 6904 C C . ARG A 1 36 ? 1.642 9.045 12.188 1.00 0.00 36 ARG A C 8
ATOM 6905 O O . ARG A 1 36 ? 2.179 8.611 13.208 1.00 0.00 36 ARG A O 8
ATOM 6926 N N . LYS A 1 37 ? 1.801 8.485 10.994 1.00 0.00 37 LYS A N 8
ATOM 6927 C CA . LYS A 1 37 ? 2.634 7.303 10.807 1.00 0.00 37 LYS A CA 8
ATOM 6928 C C . LYS A 1 37 ? 3.340 7.343 9.456 1.00 0.00 37 LYS A C 8
ATOM 6929 O O . LYS A 1 37 ? 3.017 8.166 8.599 1.00 0.00 37 LYS A O 8
ATOM 6948 N N . THR A 1 38 ? 4.306 6.448 9.271 1.00 0.00 38 THR A N 8
ATOM 6949 C CA . THR A 1 38 ? 5.058 6.381 8.025 1.00 0.00 38 THR A CA 8
ATOM 6950 C C . THR A 1 38 ? 5.359 4.937 7.641 1.00 0.00 38 THR A C 8
ATOM 6951 O O . THR A 1 38 ? 5.496 4.072 8.506 1.00 0.00 38 THR A O 8
ATOM 6962 N N . GLN A 1 39 ? 5.463 4.684 6.341 1.00 0.00 39 GLN A N 8
ATOM 6963 C CA . GLN A 1 39 ? 5.749 3.343 5.844 1.00 0.00 39 GLN A CA 8
ATOM 6964 C C . GLN A 1 39 ? 6.544 3.402 4.544 1.00 0.00 39 GLN A C 8
ATOM 6965 O O . GLN A 1 39 ? 6.823 4.483 4.024 1.00 0.00 39 GLN A O 8
ATOM 6979 N N . TYR A 1 40 ? 6.905 2.234 4.024 1.00 0.00 40 TYR A N 8
ATOM 6980 C CA . TYR A 1 40 ? 7.670 2.153 2.785 1.00 0.00 40 TYR A CA 8
ATOM 6981 C C . TYR A 1 40 ? 6.755 1.877 1.596 1.00 0.00 40 TYR A C 8
ATOM 6982 O O . TYR A 1 40 ? 6.763 2.612 0.610 1.00 0.00 40 TYR A O 8
ATOM 7000 N N . GLU A 1 41 ? 5.967 0.811 1.700 1.00 0.00 41 GLU A N 8
ATOM 7001 C CA . GLU A 1 41 ? 5.046 0.437 0.633 1.00 0.00 41 GLU A CA 8
ATOM 7002 C C . GLU A 1 41 ? 4.053 1.561 0.352 1.00 0.00 41 GLU A C 8
ATOM 7003 O O . GLU A 1 41 ? 3.262 1.935 1.217 1.00 0.00 41 GLU A O 8
ATOM 7015 N N . ASN A 1 42 ? 4.103 2.096 -0.863 1.00 0.00 42 ASN A N 8
ATOM 7016 C CA . ASN A 1 42 ? 3.209 3.178 -1.259 1.00 0.00 42 ASN A CA 8
ATOM 7017 C C . ASN A 1 42 ? 1.756 2.821 -0.961 1.00 0.00 42 ASN A C 8
ATOM 7018 O O . ASN A 1 42 ? 1.319 1.685 -1.150 1.00 0.00 42 ASN A O 8
ATOM 7029 N N . PRO A 1 43 ? 0.988 3.812 -0.485 1.00 0.00 43 PRO A N 8
ATOM 7030 C CA . PRO A 1 43 ? -0.427 3.627 -0.152 1.00 0.00 43 PRO A CA 8
ATOM 7031 C C . PRO A 1 43 ? -1.292 3.420 -1.391 1.00 0.00 43 PRO A C 8
ATOM 7032 O O . PRO A 1 43 ? -2.144 2.533 -1.424 1.00 0.00 43 PRO A O 8
ATOM 7043 N N . VAL A 1 44 ? -1.067 4.246 -2.408 1.00 0.00 44 VAL A N 8
ATOM 7044 C CA . VAL A 1 44 ? -1.825 4.153 -3.650 1.00 0.00 44 VAL A CA 8
ATOM 7045 C C . VAL A 1 44 ? -1.781 2.738 -4.216 1.00 0.00 44 VAL A C 8
ATOM 7046 O O . VAL A 1 44 ? -2.797 2.204 -4.663 1.00 0.00 44 VAL A O 8
ATOM 7059 N N . LEU A 1 45 ? -0.598 2.134 -4.193 1.00 0.00 45 LEU A N 8
ATOM 7060 C CA . LEU A 1 45 ? -0.421 0.778 -4.703 1.00 0.00 45 LEU A CA 8
ATOM 7061 C C . LEU A 1 45 ? -1.278 -0.213 -3.923 1.00 0.00 45 LEU A C 8
ATOM 7062 O O . LEU A 1 45 ? -2.159 -0.863 -4.485 1.00 0.00 45 LEU A O 8
ATOM 7078 N N . GLU A 1 46 ? -1.014 -0.323 -2.625 1.00 0.00 46 GLU A N 8
ATOM 7079 C CA . GLU A 1 46 ? -1.762 -1.235 -1.768 1.00 0.00 46 GLU A CA 8
ATOM 7080 C C . GLU A 1 46 ? -3.251 -1.196 -2.101 1.00 0.00 46 GLU A C 8
ATOM 7081 O O . GLU A 1 46 ? -3.838 -2.205 -2.491 1.00 0.00 46 GLU A O 8
ATOM 7093 N N . ALA A 1 47 ? -3.856 -0.023 -1.943 1.00 0.00 47 ALA A N 8
ATOM 7094 C CA . ALA A 1 47 ? -5.275 0.150 -2.228 1.00 0.00 47 ALA A CA 8
ATOM 7095 C C . ALA A 1 47 ? -5.631 -0.409 -3.601 1.00 0.00 47 ALA A C 8
ATOM 7096 O O . ALA A 1 47 ? -6.424 -1.344 -3.717 1.00 0.00 47 ALA A O 8
ATOM 7103 N N . LYS A 1 48 ? -5.041 0.170 -4.641 1.00 0.00 48 LYS A N 8
ATOM 7104 C CA . LYS A 1 48 ? -5.295 -0.270 -6.008 1.00 0.00 48 LYS A CA 8
ATOM 7105 C C . LYS A 1 48 ? -4.930 -1.740 -6.183 1.00 0.00 48 LYS A C 8
ATOM 7106 O O . LYS A 1 48 ? -5.292 -2.365 -7.180 1.00 0.00 48 LYS A O 8
ATOM 7125 N N . ARG A 1 49 ? -4.212 -2.287 -5.208 1.00 0.00 49 ARG A N 8
ATOM 7126 C CA . ARG A 1 49 ? -3.799 -3.685 -5.255 1.00 0.00 49 ARG A CA 8
ATOM 7127 C C . ARG A 1 49 ? -4.833 -4.581 -4.580 1.00 0.00 49 ARG A C 8
ATOM 7128 O O . ARG A 1 49 ? -5.076 -5.706 -5.017 1.00 0.00 49 ARG A O 8
ATOM 7149 N N . LYS A 1 50 ? -5.440 -4.074 -3.512 1.00 0.00 50 LYS A N 8
ATOM 7150 C CA . LYS A 1 50 ? -6.450 -4.827 -2.776 1.00 0.00 50 LYS A CA 8
ATOM 7151 C C . LYS A 1 50 ? -7.846 -4.536 -3.316 1.00 0.00 50 LYS A C 8
ATOM 7152 O O . LYS A 1 50 ? -8.806 -5.235 -2.993 1.00 0.00 50 LYS A O 8
ATOM 7171 N N . LYS A 1 51 ? -7.952 -3.500 -4.141 1.00 0.00 51 LYS A N 8
ATOM 7172 C CA . LYS A 1 51 ? -9.231 -3.117 -4.729 1.00 0.00 51 LYS A CA 8
ATOM 7173 C C . LYS A 1 51 ? -9.476 -3.867 -6.035 1.00 0.00 51 LYS A C 8
ATOM 7174 O O . LYS A 1 51 ? -10.585 -4.332 -6.295 1.00 0.00 51 LYS A O 8
ATOM 7193 N N . GLN A 1 52 ? -8.433 -3.981 -6.851 1.00 0.00 52 GLN A N 8
ATOM 7194 C CA . GLN A 1 52 ? -8.536 -4.675 -8.129 1.00 0.00 52 GLN A CA 8
ATOM 7195 C C . GLN A 1 52 ? -8.992 -6.117 -7.930 1.00 0.00 52 GLN A C 8
ATOM 7196 O O . GLN A 1 52 ? -9.403 -6.786 -8.879 1.00 0.00 52 GLN A O 8
ATOM 7210 N N . LEU A 1 53 ? -8.918 -6.590 -6.691 1.00 0.00 53 LEU A N 8
ATOM 7211 C CA . LEU A 1 53 ? -9.324 -7.953 -6.367 1.00 0.00 53 LEU A CA 8
ATOM 7212 C C . LEU A 1 53 ? -10.716 -7.974 -5.744 1.00 0.00 53 LEU A C 8
ATOM 7213 O O . LEU A 1 53 ? -11.380 -6.942 -5.653 1.00 0.00 53 LEU A O 8
ATOM 7229 N N . GLU A 1 54 ? -11.150 -9.155 -5.316 1.00 0.00 54 GLU A N 8
ATOM 7230 C CA . GLU A 1 54 ? -12.463 -9.309 -4.701 1.00 0.00 54 GLU A CA 8
ATOM 7231 C C . GLU A 1 54 ? -12.353 -9.317 -3.179 1.00 0.00 54 GLU A C 8
ATOM 7232 O O . GLU A 1 54 ? -11.591 -10.095 -2.605 1.00 0.00 54 GLU A O 8
ATOM 7244 N N . SER A 1 55 ? -13.119 -8.445 -2.532 1.00 0.00 55 SER A N 8
ATOM 7245 C CA . SER A 1 55 ? -13.105 -8.347 -1.077 1.00 0.00 55 SER A CA 8
ATOM 7246 C C . SER A 1 55 ? -14.100 -9.325 -0.457 1.00 0.00 55 SER A C 8
ATOM 7247 O O . SER A 1 55 ? -15.295 -9.046 -0.382 1.00 0.00 55 SER A O 8
ATOM 7255 N N . GLY A 1 56 ? -13.595 -10.473 -0.015 1.00 0.00 56 GLY A N 8
ATOM 7256 C CA . GLY A 1 56 ? -14.452 -11.475 0.592 1.00 0.00 56 GLY A CA 8
ATOM 7257 C C . GLY A 1 56 ? -13.664 -12.561 1.296 1.00 0.00 56 GLY A C 8
ATOM 7258 O O . GLY A 1 56 ? -12.446 -12.669 1.149 1.00 0.00 56 GLY A O 8
ATOM 7262 N N . PRO A 1 57 ? -14.365 -13.390 2.083 1.00 0.00 57 PRO A N 8
ATOM 7263 C CA . PRO A 1 57 ? -13.743 -14.488 2.830 1.00 0.00 57 PRO A CA 8
ATOM 7264 C C . PRO A 1 57 ? -13.258 -15.608 1.916 1.00 0.00 57 PRO A C 8
ATOM 7265 O O . PRO A 1 57 ? -12.169 -16.149 2.106 1.00 0.00 57 PRO A O 8
ATOM 7276 N N . SER A 1 58 ? -14.073 -15.952 0.924 1.00 0.00 58 SER A N 8
ATOM 7277 C CA . SER A 1 58 ? -13.728 -17.011 -0.017 1.00 0.00 58 SER A CA 8
ATOM 7278 C C . SER A 1 58 ? -12.943 -16.451 -1.200 1.00 0.00 58 SER A C 8
ATOM 7279 O O . SER A 1 58 ? -13.469 -15.676 -1.997 1.00 0.00 58 SER A O 8
ATOM 7287 N N . SER A 1 59 ? -11.680 -16.851 -1.305 1.00 0.00 59 SER A N 8
ATOM 7288 C CA . SER A 1 59 ? -10.819 -16.388 -2.388 1.00 0.00 59 SER A CA 8
ATOM 7289 C C . SER A 1 59 ? -10.761 -17.416 -3.514 1.00 0.00 59 SER A C 8
ATOM 7290 O O . SER A 1 59 ? -10.876 -18.618 -3.279 1.00 0.00 59 SER A O 8
ATOM 7298 N N . GLY A 1 60 ? -10.583 -16.932 -4.740 1.00 0.00 60 GLY A N 8
ATOM 7299 C CA . GLY A 1 60 ? -10.514 -17.821 -5.885 1.00 0.00 60 GLY A CA 8
ATOM 7300 C C . GLY A 1 60 ? -11.824 -18.537 -6.143 1.00 0.00 60 GLY A C 8
ATOM 7301 O O . GLY A 1 60 ? -12.003 -19.160 -7.190 1.00 0.00 60 GLY A O 8
ATOM 7305 N N . GLY A 1 1 ? 17.306 -5.164 -1.463 1.00 0.00 1 GLY A N 9
ATOM 7306 C CA . GLY A 1 1 ? 17.876 -5.490 -2.757 1.00 0.00 1 GLY A CA 9
ATOM 7307 C C . GLY A 1 1 ? 19.335 -5.092 -2.865 1.00 0.00 1 GLY A C 9
ATOM 7308 O O . GLY A 1 1 ? 20.216 -5.949 -2.923 1.00 0.00 1 GLY A O 9
ATOM 7312 N N . SER A 1 2 ? 19.590 -3.788 -2.893 1.00 0.00 2 SER A N 9
ATOM 7313 C CA . SER A 1 2 ? 20.952 -3.278 -3.001 1.00 0.00 2 SER A CA 9
ATOM 7314 C C . SER A 1 2 ? 20.978 -1.761 -2.836 1.00 0.00 2 SER A C 9
ATOM 7315 O O . SER A 1 2 ? 20.335 -1.033 -3.591 1.00 0.00 2 SER A O 9
ATOM 7323 N N . SER A 1 3 ? 21.728 -1.293 -1.843 1.00 0.00 3 SER A N 9
ATOM 7324 C CA . SER A 1 3 ? 21.836 0.136 -1.576 1.00 0.00 3 SER A CA 9
ATOM 7325 C C . SER A 1 3 ? 22.632 0.835 -2.674 1.00 0.00 3 SER A C 9
ATOM 7326 O O . SER A 1 3 ? 23.824 0.584 -2.848 1.00 0.00 3 SER A O 9
ATOM 7334 N N . GLY A 1 4 ? 21.963 1.716 -3.412 1.00 0.00 4 GLY A N 9
ATOM 7335 C CA . GLY A 1 4 ? 22.622 2.438 -4.484 1.00 0.00 4 GLY A CA 9
ATOM 7336 C C . GLY A 1 4 ? 21.638 3.054 -5.459 1.00 0.00 4 GLY A C 9
ATOM 7337 O O . GLY A 1 4 ? 21.265 4.219 -5.322 1.00 0.00 4 GLY A O 9
ATOM 7341 N N . SER A 1 5 ? 21.217 2.271 -6.447 1.00 0.00 5 SER A N 9
ATOM 7342 C CA . SER A 1 5 ? 20.275 2.749 -7.452 1.00 0.00 5 SER A CA 9
ATOM 7343 C C . SER A 1 5 ? 19.240 3.680 -6.828 1.00 0.00 5 SER A C 9
ATOM 7344 O O . SER A 1 5 ? 18.773 3.448 -5.712 1.00 0.00 5 SER A O 9
ATOM 7352 N N . SER A 1 6 ? 18.886 4.734 -7.555 1.00 0.00 6 SER A N 9
ATOM 7353 C CA . SER A 1 6 ? 17.910 5.703 -7.073 1.00 0.00 6 SER A CA 9
ATOM 7354 C C . SER A 1 6 ? 16.534 5.061 -6.924 1.00 0.00 6 SER A C 9
ATOM 7355 O O . SER A 1 6 ? 16.006 4.472 -7.867 1.00 0.00 6 SER A O 9
ATOM 7363 N N . GLY A 1 7 ? 15.958 5.178 -5.731 1.00 0.00 7 GLY A N 9
ATOM 7364 C CA . GLY A 1 7 ? 14.649 4.604 -5.479 1.00 0.00 7 GLY A CA 9
ATOM 7365 C C . GLY A 1 7 ? 13.686 4.831 -6.628 1.00 0.00 7 GLY A C 9
ATOM 7366 O O . GLY A 1 7 ? 13.851 5.767 -7.411 1.00 0.00 7 GLY A O 9
ATOM 7370 N N . LEU A 1 8 ? 12.679 3.971 -6.731 1.00 0.00 8 LEU A N 9
ATOM 7371 C CA . LEU A 1 8 ? 11.685 4.080 -7.793 1.00 0.00 8 LEU A CA 9
ATOM 7372 C C . LEU A 1 8 ? 10.309 4.403 -7.221 1.00 0.00 8 LEU A C 9
ATOM 7373 O O . LEU A 1 8 ? 9.550 5.180 -7.802 1.00 0.00 8 LEU A O 9
ATOM 7389 N N . ASP A 1 9 ? 9.994 3.805 -6.078 1.00 0.00 9 ASP A N 9
ATOM 7390 C CA . ASP A 1 9 ? 8.710 4.031 -5.424 1.00 0.00 9 ASP A CA 9
ATOM 7391 C C . ASP A 1 9 ? 8.507 5.513 -5.124 1.00 0.00 9 ASP A C 9
ATOM 7392 O O . ASP A 1 9 ? 9.287 6.120 -4.391 1.00 0.00 9 ASP A O 9
ATOM 7401 N N . SER A 1 10 ? 7.454 6.088 -5.697 1.00 0.00 10 SER A N 9
ATOM 7402 C CA . SER A 1 10 ? 7.151 7.500 -5.494 1.00 0.00 10 SER A CA 9
ATOM 7403 C C . SER A 1 10 ? 5.691 7.691 -5.095 1.00 0.00 10 SER A C 9
ATOM 7404 O O . SER A 1 10 ? 4.921 6.733 -5.047 1.00 0.00 10 SER A O 9
ATOM 7412 N N . GLU A 1 11 ? 5.320 8.935 -4.810 1.00 0.00 11 GLU A N 9
ATOM 7413 C CA . GLU A 1 11 ? 3.952 9.251 -4.414 1.00 0.00 11 GLU A CA 9
ATOM 7414 C C . GLU A 1 11 ? 2.951 8.387 -5.175 1.00 0.00 11 GLU A C 9
ATOM 7415 O O . GLU A 1 11 ? 2.016 7.839 -4.591 1.00 0.00 11 GLU A O 9
ATOM 7427 N N . LEU A 1 12 ? 3.155 8.271 -6.483 1.00 0.00 12 LEU A N 9
ATOM 7428 C CA . LEU A 1 12 ? 2.271 7.474 -7.327 1.00 0.00 12 LEU A CA 9
ATOM 7429 C C . LEU A 1 12 ? 0.850 8.028 -7.303 1.00 0.00 12 LEU A C 9
ATOM 7430 O O . LEU A 1 12 ? -0.121 7.272 -7.269 1.00 0.00 12 LEU A O 9
ATOM 7446 N N . GLU A 1 13 ? 0.736 9.353 -7.323 1.00 0.00 13 GLU A N 9
ATOM 7447 C CA . GLU A 1 13 ? -0.567 10.007 -7.304 1.00 0.00 13 GLU A CA 9
ATOM 7448 C C . GLU A 1 13 ? -1.309 9.706 -6.005 1.00 0.00 13 GLU A C 9
ATOM 7449 O O . GLU A 1 13 ? -2.441 9.222 -6.021 1.00 0.00 13 GLU A O 9
ATOM 7461 N N . LEU A 1 14 ? -0.662 9.995 -4.881 1.00 0.00 14 LEU A N 9
ATOM 7462 C CA . LEU A 1 14 ? -1.259 9.755 -3.572 1.00 0.00 14 LEU A CA 9
ATOM 7463 C C . LEU A 1 14 ? -2.654 10.367 -3.489 1.00 0.00 14 LEU A C 9
ATOM 7464 O O . LEU A 1 14 ? -2.970 11.348 -4.163 1.00 0.00 14 LEU A O 9
ATOM 7480 N N . PRO A 1 15 ? -3.510 9.776 -2.642 1.00 0.00 15 PRO A N 9
ATOM 7481 C CA . PRO A 1 15 ? -4.885 10.248 -2.449 1.00 0.00 15 PRO A CA 9
ATOM 7482 C C . PRO A 1 15 ? -4.941 11.589 -1.726 1.00 0.00 15 PRO A C 9
ATOM 7483 O O . PRO A 1 15 ? -4.911 12.646 -2.356 1.00 0.00 15 PRO A O 9
ATOM 7494 N N . ALA A 1 16 ? -5.023 11.539 -0.400 1.00 0.00 16 ALA A N 9
ATOM 7495 C CA . ALA A 1 16 ? -5.081 12.750 0.408 1.00 0.00 16 ALA A CA 9
ATOM 7496 C C . ALA A 1 16 ? -4.379 12.551 1.747 1.00 0.00 16 ALA A C 9
ATOM 7497 O O . ALA A 1 16 ? -4.562 11.531 2.410 1.00 0.00 16 ALA A O 9
ATOM 7504 N N . GLY A 1 17 ? -3.572 13.533 2.138 1.00 0.00 17 GLY A N 9
ATOM 7505 C CA . GLY A 1 17 ? -2.853 13.445 3.396 1.00 0.00 17 GLY A CA 9
ATOM 7506 C C . GLY A 1 17 ? -1.572 12.642 3.277 1.00 0.00 17 GLY A C 9
ATOM 7507 O O . GLY A 1 17 ? -1.164 11.969 4.223 1.00 0.00 17 GLY A O 9
ATOM 7511 N N . TRP A 1 18 ? -0.939 12.712 2.112 1.00 0.00 18 TRP A N 9
ATOM 7512 C CA . TRP A 1 18 ? 0.302 11.984 1.872 1.00 0.00 18 TRP A CA 9
ATOM 7513 C C . TRP A 1 18 ? 1.419 12.935 1.456 1.00 0.00 18 TRP A C 9
ATOM 7514 O O . TRP A 1 18 ? 1.209 13.835 0.643 1.00 0.00 18 TRP A O 9
ATOM 7535 N N . GLU A 1 19 ? 2.606 12.729 2.018 1.00 0.00 19 GLU A N 9
ATOM 7536 C CA . GLU A 1 19 ? 3.755 13.570 1.704 1.00 0.00 19 GLU A CA 9
ATOM 7537 C C . GLU A 1 19 ? 5.008 12.724 1.494 1.00 0.00 19 GLU A C 9
ATOM 7538 O O . GLU A 1 19 ? 5.502 12.084 2.423 1.00 0.00 19 GLU A O 9
ATOM 7550 N N . LYS A 1 20 ? 5.516 12.724 0.266 1.00 0.00 20 LYS A N 9
ATOM 7551 C CA . LYS A 1 20 ? 6.710 11.958 -0.068 1.00 0.00 20 LYS A CA 9
ATOM 7552 C C . LYS A 1 20 ? 7.970 12.684 0.393 1.00 0.00 20 LYS A C 9
ATOM 7553 O O . LYS A 1 20 ? 8.320 13.738 -0.140 1.00 0.00 20 LYS A O 9
ATOM 7572 N N . ILE A 1 21 ? 8.645 12.115 1.385 1.00 0.00 21 ILE A N 9
ATOM 7573 C CA . ILE A 1 21 ? 9.867 12.707 1.916 1.00 0.00 21 ILE A CA 9
ATOM 7574 C C . ILE A 1 21 ? 11.097 11.924 1.469 1.00 0.00 21 ILE A C 9
ATOM 7575 O O . ILE A 1 21 ? 11.236 10.741 1.777 1.00 0.00 21 ILE A O 9
ATOM 7591 N N . GLU A 1 22 ? 11.987 12.594 0.745 1.00 0.00 22 GLU A N 9
ATOM 7592 C CA . GLU A 1 22 ? 13.207 11.960 0.257 1.00 0.00 22 GLU A CA 9
ATOM 7593 C C . GLU A 1 22 ? 14.396 12.312 1.147 1.00 0.00 22 GLU A C 9
ATOM 7594 O O . GLU A 1 22 ? 14.765 13.479 1.275 1.00 0.00 22 GLU A O 9
ATOM 7606 N N . ASP A 1 23 ? 14.990 11.294 1.759 1.00 0.00 23 ASP A N 9
ATOM 7607 C CA . ASP A 1 23 ? 16.138 11.494 2.636 1.00 0.00 23 ASP A CA 9
ATOM 7608 C C . ASP A 1 23 ? 17.344 10.701 2.142 1.00 0.00 23 ASP A C 9
ATOM 7609 O O . ASP A 1 23 ? 17.217 9.601 1.603 1.00 0.00 23 ASP A O 9
ATOM 7618 N N . PRO A 1 24 ? 18.544 11.270 2.330 1.00 0.00 24 PRO A N 9
ATOM 7619 C CA . PRO A 1 24 ? 19.796 10.634 1.910 1.00 0.00 24 PRO A CA 9
ATOM 7620 C C . PRO A 1 24 ? 20.136 9.411 2.754 1.00 0.00 24 PRO A C 9
ATOM 7621 O O . PRO A 1 24 ? 20.717 8.444 2.259 1.00 0.00 24 PRO A O 9
ATOM 7632 N N . VAL A 1 25 ? 19.771 9.458 4.031 1.00 0.00 25 VAL A N 9
ATOM 7633 C CA . VAL A 1 25 ? 20.036 8.352 4.944 1.00 0.00 25 VAL A CA 9
ATOM 7634 C C . VAL A 1 25 ? 18.777 7.528 5.189 1.00 0.00 25 VAL A C 9
ATOM 7635 O O . VAL A 1 25 ? 18.810 6.298 5.147 1.00 0.00 25 VAL A O 9
ATOM 7648 N N . TYR A 1 26 ? 17.668 8.214 5.443 1.00 0.00 26 TYR A N 9
ATOM 7649 C CA . TYR A 1 26 ? 16.397 7.545 5.696 1.00 0.00 26 TYR A CA 9
ATOM 7650 C C . TYR A 1 26 ? 15.775 7.046 4.396 1.00 0.00 26 TYR A C 9
ATOM 7651 O O . TYR A 1 26 ? 15.077 6.033 4.377 1.00 0.00 26 TYR A O 9
ATOM 7669 N N . GLY A 1 27 ? 16.035 7.766 3.309 1.00 0.00 27 GLY A N 9
ATOM 7670 C CA . GLY A 1 27 ? 15.494 7.382 2.018 1.00 0.00 27 GLY A CA 9
ATOM 7671 C C . GLY A 1 27 ? 14.137 8.001 1.750 1.00 0.00 27 GLY A C 9
ATOM 7672 O O . GLY A 1 27 ? 13.678 8.858 2.507 1.00 0.00 27 GLY A O 9
ATOM 7676 N N . ILE A 1 28 ? 13.493 7.569 0.671 1.00 0.00 28 ILE A N 9
ATOM 7677 C CA . ILE A 1 28 ? 12.181 8.087 0.306 1.00 0.00 28 ILE A CA 9
ATOM 7678 C C . ILE A 1 28 ? 11.073 7.357 1.057 1.00 0.00 28 ILE A C 9
ATOM 7679 O O . ILE A 1 28 ? 10.890 6.150 0.895 1.00 0.00 28 ILE A O 9
ATOM 7695 N N . TYR A 1 29 ? 10.335 8.097 1.878 1.00 0.00 29 TYR A N 9
ATOM 7696 C CA . TYR A 1 29 ? 9.245 7.520 2.655 1.00 0.00 29 TYR A CA 9
ATOM 7697 C C . TYR A 1 29 ? 8.061 8.479 2.729 1.00 0.00 29 TYR A C 9
ATOM 7698 O O . TYR A 1 29 ? 8.237 9.696 2.791 1.00 0.00 29 TYR A O 9
ATOM 7716 N N . TYR A 1 30 ? 6.855 7.922 2.722 1.00 0.00 30 TYR A N 9
ATOM 7717 C CA . TYR A 1 30 ? 5.641 8.727 2.786 1.00 0.00 30 TYR A CA 9
ATOM 7718 C C . TYR A 1 30 ? 5.161 8.875 4.227 1.00 0.00 30 TYR A C 9
ATOM 7719 O O . TYR A 1 30 ? 5.076 7.896 4.969 1.00 0.00 30 TYR A O 9
ATOM 7737 N N . VAL A 1 31 ? 4.848 10.107 4.616 1.00 0.00 31 VAL A N 9
ATOM 7738 C CA . VAL A 1 31 ? 4.375 10.385 5.967 1.00 0.00 31 VAL A CA 9
ATOM 7739 C C . VAL A 1 31 ? 2.864 10.586 5.989 1.00 0.00 31 VAL A C 9
ATOM 7740 O O . VAL A 1 31 ? 2.310 11.301 5.154 1.00 0.00 31 VAL A O 9
ATOM 7753 N N . ASP A 1 32 ? 2.202 9.951 6.950 1.00 0.00 32 ASP A N 9
ATOM 7754 C CA . ASP A 1 32 ? 0.754 10.061 7.083 1.00 0.00 32 ASP A CA 9
ATOM 7755 C C . ASP A 1 32 ? 0.382 11.130 8.106 1.00 0.00 32 ASP A C 9
ATOM 7756 O O . ASP A 1 32 ? 0.519 10.925 9.312 1.00 0.00 32 ASP A O 9
ATOM 7765 N N . HIS A 1 33 ? -0.089 12.272 7.616 1.00 0.00 33 HIS A N 9
ATOM 7766 C CA . HIS A 1 33 ? -0.481 13.374 8.488 1.00 0.00 33 HIS A CA 9
ATOM 7767 C C . HIS A 1 33 ? -1.886 13.157 9.040 1.00 0.00 33 HIS A C 9
ATOM 7768 O O . HIS A 1 33 ? -2.514 1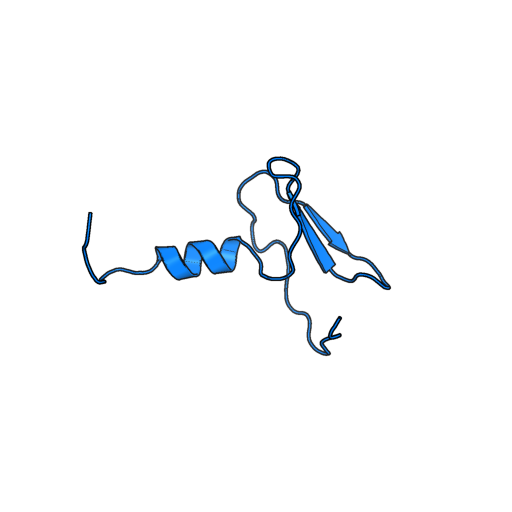4.086 9.549 1.00 0.00 33 HIS A O 9
ATOM 7782 N N . ILE A 1 34 ? -2.374 11.926 8.935 1.00 0.00 34 ILE A N 9
ATOM 7783 C CA . ILE A 1 34 ? -3.705 11.588 9.424 1.00 0.00 34 ILE A CA 9
ATOM 7784 C C . ILE A 1 34 ? -3.632 10.567 10.555 1.00 0.00 34 ILE A C 9
ATOM 7785 O O . ILE A 1 34 ? -4.458 10.577 11.467 1.00 0.00 34 ILE A O 9
ATOM 7801 N N . ASN A 1 35 ? -2.637 9.689 10.489 1.00 0.00 35 ASN A N 9
ATOM 7802 C CA . ASN A 1 35 ? -2.455 8.662 11.508 1.00 0.00 35 ASN A CA 9
ATOM 7803 C C . ASN A 1 35 ? -1.064 8.752 12.129 1.00 0.00 35 ASN A C 9
ATOM 7804 O O . ASN A 1 35 ? -0.602 7.816 12.781 1.00 0.00 35 ASN A O 9
ATOM 7815 N N . ARG A 1 36 ? -0.402 9.886 11.921 1.00 0.00 36 ARG A N 9
ATOM 7816 C CA . ARG A 1 36 ? 0.936 10.098 12.460 1.00 0.00 36 ARG A CA 9
ATOM 7817 C C . ARG A 1 36 ? 1.782 8.835 12.328 1.00 0.00 36 ARG A C 9
ATOM 7818 O O . ARG A 1 36 ? 2.367 8.362 13.302 1.00 0.00 36 ARG A O 9
ATOM 7839 N N . LYS A 1 37 ? 1.843 8.294 11.116 1.00 0.00 37 LYS A N 9
ATOM 7840 C CA . LYS A 1 37 ? 2.617 7.086 10.855 1.00 0.00 37 LYS A CA 9
ATOM 7841 C C . LYS A 1 37 ? 3.373 7.200 9.535 1.00 0.00 37 LYS A C 9
ATOM 7842 O O . LYS A 1 37 ? 3.009 7.991 8.664 1.00 0.00 37 LYS A O 9
ATOM 7861 N N . THR A 1 38 ? 4.427 6.402 9.391 1.00 0.00 38 THR A N 9
ATOM 7862 C CA . THR A 1 38 ? 5.234 6.413 8.177 1.00 0.00 38 THR A CA 9
ATOM 7863 C C . THR A 1 38 ? 5.662 5.002 7.789 1.00 0.00 38 THR A C 9
ATOM 7864 O O . THR A 1 38 ? 6.188 4.255 8.614 1.00 0.00 38 THR A O 9
ATOM 7875 N N . GLN A 1 39 ? 5.433 4.645 6.529 1.00 0.00 39 GLN A N 9
ATOM 7876 C CA . GLN A 1 39 ? 5.796 3.323 6.033 1.00 0.00 39 GLN A CA 9
ATOM 7877 C C . GLN A 1 39 ? 6.511 3.423 4.690 1.00 0.00 39 GLN A C 9
ATOM 7878 O O . GLN A 1 39 ? 6.570 4.493 4.085 1.00 0.00 39 GLN A O 9
ATOM 7892 N N . TYR A 1 40 ? 7.053 2.301 4.229 1.00 0.00 40 TYR A N 9
ATOM 7893 C CA . TYR A 1 40 ? 7.767 2.263 2.958 1.00 0.00 40 TYR A CA 9
ATOM 7894 C C . TYR A 1 40 ? 6.819 1.931 1.811 1.00 0.00 40 TYR A C 9
ATOM 7895 O O . TYR A 1 40 ? 6.820 2.599 0.777 1.00 0.00 40 TYR A O 9
ATOM 7913 N N . GLU A 1 41 ? 6.010 0.893 2.001 1.00 0.00 41 GLU A N 9
ATOM 7914 C CA . GLU A 1 41 ? 5.056 0.472 0.982 1.00 0.00 41 GLU A CA 9
ATOM 7915 C C . GLU A 1 41 ? 4.099 1.607 0.630 1.00 0.00 41 GLU A C 9
ATOM 7916 O O . GLU A 1 41 ? 3.353 2.090 1.480 1.00 0.00 41 GLU A O 9
ATOM 7928 N N . ASN A 1 42 ? 4.127 2.027 -0.631 1.00 0.00 42 ASN A N 9
ATOM 7929 C CA . ASN A 1 42 ? 3.264 3.106 -1.097 1.00 0.00 42 ASN A CA 9
ATOM 7930 C C . ASN A 1 42 ? 1.794 2.751 -0.897 1.00 0.00 42 ASN A C 9
ATOM 7931 O O . ASN A 1 42 ? 1.369 1.616 -1.115 1.00 0.00 42 ASN A O 9
ATOM 7942 N N . PRO A 1 43 ? 0.997 3.743 -0.473 1.00 0.00 43 PRO A N 9
ATOM 7943 C CA . PRO A 1 43 ? -0.438 3.560 -0.236 1.00 0.00 43 PRO A CA 9
ATOM 7944 C C . PRO A 1 43 ? -1.218 3.355 -1.530 1.00 0.00 43 PRO A C 9
ATOM 7945 O O . PRO A 1 43 ? -2.045 2.449 -1.632 1.00 0.00 43 PRO A O 9
ATOM 7956 N N . VAL A 1 44 ? -0.949 4.202 -2.518 1.00 0.00 44 VAL A N 9
ATOM 7957 C CA . VAL A 1 44 ? -1.624 4.113 -3.808 1.00 0.00 44 VAL A CA 9
ATOM 7958 C C . VAL A 1 44 ? -1.593 2.687 -4.347 1.00 0.00 44 VAL A C 9
ATOM 7959 O O . VAL A 1 44 ? -2.582 2.196 -4.892 1.00 0.00 44 VAL A O 9
ATOM 7972 N N . LEU A 1 45 ? -0.451 2.026 -4.190 1.00 0.00 45 LEU A N 9
ATOM 7973 C CA . LEU A 1 45 ? -0.291 0.655 -4.661 1.00 0.00 45 LEU A CA 9
ATOM 7974 C C . LEU A 1 45 ? -1.159 -0.304 -3.852 1.00 0.00 45 LEU A C 9
ATOM 7975 O O . LEU A 1 45 ? -1.849 -1.154 -4.413 1.00 0.00 45 LEU A O 9
ATOM 7991 N N . GLU A 1 46 ? -1.120 -0.158 -2.531 1.00 0.00 46 GLU A N 9
ATOM 7992 C CA . GLU A 1 46 ? -1.905 -1.010 -1.646 1.00 0.00 46 GLU A CA 9
ATOM 7993 C C . GLU A 1 46 ? -3.385 -0.959 -2.012 1.00 0.00 46 GLU A C 9
ATOM 7994 O O . GLU A 1 46 ? -3.988 -1.977 -2.351 1.00 0.00 46 GLU A O 9
ATOM 8006 N N . ALA A 1 47 ? -3.965 0.235 -1.940 1.00 0.00 47 ALA A N 9
ATOM 8007 C CA . ALA A 1 47 ? -5.374 0.421 -2.265 1.00 0.00 47 ALA A CA 9
ATOM 8008 C C . ALA A 1 47 ? -5.714 -0.206 -3.613 1.00 0.00 47 ALA A C 9
ATOM 8009 O O . ALA A 1 47 ? -6.582 -1.074 -3.705 1.00 0.00 47 ALA A O 9
ATOM 8016 N N . LYS A 1 48 ? -5.024 0.239 -4.658 1.00 0.00 48 LYS A N 9
ATOM 8017 C CA . LYS A 1 48 ? -5.251 -0.279 -6.002 1.00 0.00 48 LYS A CA 9
ATOM 8018 C C . LYS A 1 48 ? -4.946 -1.772 -6.069 1.00 0.00 48 LYS A C 9
ATOM 8019 O O . LYS A 1 48 ? -5.297 -2.444 -7.039 1.00 0.00 48 LYS A O 9
ATOM 8038 N N . ARG A 1 49 ? -4.291 -2.284 -5.033 1.00 0.00 49 ARG A N 9
ATOM 8039 C CA . ARG A 1 49 ? -3.939 -3.698 -4.975 1.00 0.00 49 ARG A CA 9
ATOM 8040 C C . ARG A 1 49 ? -5.024 -4.500 -4.263 1.00 0.00 49 ARG A C 9
ATOM 8041 O O . ARG A 1 49 ? -5.263 -5.664 -4.585 1.00 0.00 49 ARG A O 9
ATOM 8062 N N . LYS A 1 50 ? -5.680 -3.869 -3.294 1.00 0.00 50 LYS A N 9
ATOM 8063 C CA . LYS A 1 50 ? -6.741 -4.522 -2.537 1.00 0.00 50 LYS A CA 9
ATOM 8064 C C . LYS A 1 50 ? -8.108 -4.214 -3.139 1.00 0.00 50 LYS A C 9
ATOM 8065 O O . LYS A 1 50 ? -9.122 -4.776 -2.724 1.00 0.00 50 LYS A O 9
ATOM 8084 N N . LYS A 1 51 ? -8.129 -3.318 -4.120 1.00 0.00 51 LYS A N 9
ATOM 8085 C CA . LYS A 1 51 ? -9.370 -2.936 -4.782 1.00 0.00 51 LYS A CA 9
ATOM 8086 C C . LYS A 1 51 ? -9.524 -3.665 -6.113 1.00 0.00 51 LYS A C 9
ATOM 8087 O O . LYS A 1 51 ? -10.626 -4.064 -6.488 1.00 0.00 51 LYS A O 9
ATOM 8106 N N . GLN A 1 52 ? -8.412 -3.836 -6.821 1.00 0.00 52 GLN A N 9
ATOM 8107 C CA . GLN A 1 52 ? -8.425 -4.518 -8.109 1.00 0.00 52 GLN A CA 9
ATOM 8108 C C . GLN A 1 52 ? -9.098 -5.882 -7.997 1.00 0.00 52 GLN A C 9
ATOM 8109 O O . GLN A 1 52 ? -9.671 -6.385 -8.964 1.00 0.00 52 GLN A O 9
ATOM 8123 N N . LEU A 1 53 ? -9.025 -6.476 -6.811 1.00 0.00 53 LEU A N 9
ATOM 8124 C CA . LEU A 1 53 ? -9.627 -7.783 -6.571 1.00 0.00 53 LEU A CA 9
ATOM 8125 C C . LEU A 1 53 ? -11.147 -7.680 -6.514 1.00 0.00 53 LEU A C 9
ATOM 8126 O O . LEU A 1 53 ? -11.706 -7.143 -5.558 1.00 0.00 53 LEU A O 9
ATOM 8142 N N . GLU A 1 54 ? -11.810 -8.200 -7.542 1.00 0.00 54 GLU A N 9
ATOM 8143 C CA . GLU A 1 54 ? -13.267 -8.167 -7.607 1.00 0.00 54 GLU A CA 9
ATOM 8144 C C . GLU A 1 54 ? -13.866 -9.445 -7.029 1.00 0.00 54 GLU A C 9
ATOM 8145 O O . GLU A 1 54 ? -14.815 -10.003 -7.580 1.00 0.00 54 GLU A O 9
ATOM 8157 N N . SER A 1 55 ? -13.304 -9.904 -5.915 1.00 0.00 55 SER A N 9
ATOM 8158 C CA . SER A 1 55 ? -13.780 -11.119 -5.264 1.00 0.00 55 SER A CA 9
ATOM 8159 C C . SER A 1 55 ? -15.170 -10.910 -4.670 1.00 0.00 55 SER A C 9
ATOM 8160 O O . SER A 1 55 ? -15.407 -9.948 -3.940 1.00 0.00 55 SER A O 9
ATOM 8168 N N . GLY A 1 56 ? -16.086 -11.818 -4.991 1.00 0.00 56 GLY A N 9
ATOM 8169 C CA . GLY A 1 56 ? -17.442 -11.716 -4.482 1.00 0.00 56 GLY A CA 9
ATOM 8170 C C . GLY A 1 56 ? -18.269 -12.949 -4.784 1.00 0.00 56 GLY A C 9
ATOM 8171 O O . GLY A 1 56 ? -17.845 -13.843 -5.518 1.00 0.00 56 GLY A O 9
ATOM 8175 N N . PRO A 1 57 ? -19.479 -13.011 -4.209 1.00 0.00 57 PRO A N 9
ATOM 8176 C CA . PRO A 1 57 ? -20.393 -14.140 -4.405 1.00 0.00 57 PRO A CA 9
ATOM 8177 C C . PRO A 1 57 ? -20.955 -14.191 -5.822 1.00 0.00 57 PRO A C 9
ATOM 8178 O O . PRO A 1 57 ? -21.060 -15.261 -6.420 1.00 0.00 57 PRO A O 9
ATOM 8189 N N . SER A 1 58 ? -21.316 -13.027 -6.353 1.00 0.00 58 SER A N 9
ATOM 8190 C CA . SER A 1 58 ? -21.871 -12.939 -7.698 1.00 0.00 58 SER A CA 9
ATOM 8191 C C . SER A 1 58 ? -21.245 -11.781 -8.470 1.00 0.00 58 SER A C 9
ATOM 8192 O O . SER A 1 58 ? -21.185 -10.654 -7.979 1.00 0.00 58 SER A O 9
ATOM 8200 N N . SER A 1 59 ? -20.781 -12.069 -9.682 1.00 0.00 59 SER A N 9
ATOM 8201 C CA . SER A 1 59 ? -20.156 -11.053 -10.521 1.00 0.00 59 SER A CA 9
ATOM 8202 C C . SER A 1 59 ? -21.211 -10.215 -11.237 1.00 0.00 59 SER A C 9
ATOM 8203 O O . SER A 1 59 ? -21.922 -10.707 -12.112 1.00 0.00 59 SER A O 9
ATOM 8211 N N . GLY A 1 60 ? -21.307 -8.944 -10.856 1.00 0.00 60 GLY A N 9
ATOM 8212 C CA . GLY A 1 60 ? -22.277 -8.057 -11.470 1.00 0.00 60 GLY A CA 9
ATOM 8213 C C . GLY A 1 60 ? -22.689 -6.923 -10.552 1.00 0.00 60 GLY A C 9
ATOM 8214 O O . GLY A 1 60 ? -22.162 -6.788 -9.448 1.00 0.00 60 GLY A O 9
ATOM 8218 N N . GLY A 1 1 ? 5.175 -8.339 -1.649 1.00 0.00 1 GLY A N 10
ATOM 8219 C CA . GLY A 1 1 ? 6.200 -9.135 -2.300 1.00 0.00 1 GLY A CA 10
ATOM 8220 C C . GLY A 1 1 ? 7.557 -8.983 -1.642 1.00 0.00 1 GLY A C 10
ATOM 8221 O O . GLY A 1 1 ? 7.971 -7.873 -1.308 1.00 0.00 1 GLY A O 10
ATOM 8225 N N . SER A 1 2 ? 8.251 -10.101 -1.455 1.00 0.00 2 SER A N 10
ATOM 8226 C CA . SER A 1 2 ? 9.568 -10.087 -0.828 1.00 0.00 2 SER A CA 10
ATOM 8227 C C . SER A 1 2 ? 10.519 -9.165 -1.583 1.00 0.00 2 SER A C 10
ATOM 8228 O O . SER A 1 2 ? 11.168 -8.303 -0.990 1.00 0.00 2 SER A O 10
ATOM 8236 N N . SER A 1 3 ? 10.597 -9.352 -2.897 1.00 0.00 3 SER A N 10
ATOM 8237 C CA . SER A 1 3 ? 11.472 -8.540 -3.734 1.00 0.00 3 SER A CA 10
ATOM 8238 C C . SER A 1 3 ? 10.833 -7.189 -4.038 1.00 0.00 3 SER A C 10
ATOM 8239 O O . SER A 1 3 ? 9.831 -7.108 -4.747 1.00 0.00 3 SER A O 10
ATOM 8247 N N . GLY A 1 4 ? 11.421 -6.127 -3.493 1.00 0.00 4 GLY A N 10
ATOM 8248 C CA . GLY A 1 4 ? 10.895 -4.793 -3.716 1.00 0.00 4 GLY A CA 10
ATOM 8249 C C . GLY A 1 4 ? 11.912 -3.869 -4.357 1.00 0.00 4 GLY A C 10
ATOM 8250 O O . GLY A 1 4 ? 12.995 -4.303 -4.749 1.00 0.00 4 GLY A O 10
ATOM 8254 N N . SER A 1 5 ? 11.563 -2.591 -4.464 1.00 0.00 5 SER A N 10
ATOM 8255 C CA . SER A 1 5 ? 12.452 -1.604 -5.067 1.00 0.00 5 SER A CA 10
ATOM 8256 C C . SER A 1 5 ? 12.899 -0.574 -4.034 1.00 0.00 5 SER A C 10
ATOM 8257 O O . SER A 1 5 ? 14.091 -0.303 -3.888 1.00 0.00 5 SER A O 10
ATOM 8265 N N . SER A 1 6 ? 11.934 -0.003 -3.321 1.00 0.00 6 SER A N 10
ATOM 8266 C CA . SER A 1 6 ? 12.227 1.001 -2.304 1.00 0.00 6 SER A CA 10
ATOM 8267 C C . SER A 1 6 ? 12.984 2.180 -2.907 1.00 0.00 6 SER A C 10
ATOM 8268 O O . SER A 1 6 ? 13.909 2.715 -2.298 1.00 0.00 6 SER A O 10
ATOM 8276 N N . GLY A 1 7 ? 12.582 2.581 -4.110 1.00 0.00 7 GLY A N 10
ATOM 8277 C CA . GLY A 1 7 ? 13.233 3.694 -4.777 1.00 0.00 7 GLY A CA 10
ATOM 8278 C C . GLY A 1 7 ? 12.305 4.421 -5.730 1.00 0.00 7 GLY A C 10
ATOM 8279 O O . GLY A 1 7 ? 11.669 5.408 -5.358 1.00 0.00 7 GLY A O 10
ATOM 8283 N N . LEU A 1 8 ? 12.228 3.934 -6.964 1.00 0.00 8 LEU A N 10
ATOM 8284 C CA . LEU A 1 8 ? 11.372 4.545 -7.975 1.00 0.00 8 LEU A CA 10
ATOM 8285 C C . LEU A 1 8 ? 10.011 4.908 -7.389 1.00 0.00 8 LEU A C 10
ATOM 8286 O O . LEU A 1 8 ? 9.441 5.949 -7.717 1.00 0.00 8 LEU A O 10
ATOM 8302 N N . ASP A 1 9 ? 9.497 4.045 -6.521 1.00 0.00 9 ASP A N 10
ATOM 8303 C CA . ASP A 1 9 ? 8.205 4.276 -5.886 1.00 0.00 9 ASP A CA 10
ATOM 8304 C C . ASP A 1 9 ? 8.047 5.741 -5.494 1.00 0.00 9 ASP A C 10
ATOM 8305 O O . ASP A 1 9 ? 8.887 6.300 -4.789 1.00 0.00 9 ASP A O 10
ATOM 8314 N N . SER A 1 10 ? 6.964 6.359 -5.955 1.00 0.00 10 SER A N 10
ATOM 8315 C CA . SER A 1 10 ? 6.698 7.761 -5.656 1.00 0.00 10 SER A CA 10
ATOM 8316 C C . SER A 1 10 ? 5.258 7.953 -5.188 1.00 0.00 10 SER A C 10
ATOM 8317 O O . SER A 1 10 ? 4.499 6.992 -5.074 1.00 0.00 10 SER A O 10
ATOM 8325 N N . GLU A 1 11 ? 4.892 9.202 -4.918 1.00 0.00 11 GLU A N 10
ATOM 8326 C CA . GLU A 1 11 ? 3.545 9.520 -4.461 1.00 0.00 11 GLU A CA 10
ATOM 8327 C C . GLU A 1 11 ? 2.506 8.686 -5.205 1.00 0.00 11 GLU A C 10
ATOM 8328 O O . GLU A 1 11 ? 1.617 8.091 -4.595 1.00 0.00 11 GLU A O 10
ATOM 8340 N N . LEU A 1 12 ? 2.625 8.648 -6.528 1.00 0.00 12 LEU A N 10
ATOM 8341 C CA . LEU A 1 12 ? 1.697 7.887 -7.358 1.00 0.00 12 LEU A CA 10
ATOM 8342 C C . LEU A 1 12 ? 0.277 8.430 -7.225 1.00 0.00 12 LEU A C 10
ATOM 8343 O O . LEU A 1 12 ? -0.683 7.666 -7.142 1.00 0.00 12 LEU A O 10
ATOM 8359 N N . GLU A 1 13 ? 0.155 9.753 -7.207 1.00 0.00 13 GLU A N 10
ATOM 8360 C CA . GLU A 1 13 ? -1.148 10.397 -7.086 1.00 0.00 13 GLU A CA 10
ATOM 8361 C C . GLU A 1 13 ? -1.799 10.061 -5.748 1.00 0.00 13 GLU A C 10
ATOM 8362 O O . GLU A 1 13 ? -2.929 9.573 -5.699 1.00 0.00 13 GLU A O 10
ATOM 8374 N N . LEU A 1 14 ? -1.078 10.323 -4.663 1.00 0.00 14 LEU A N 10
ATOM 8375 C CA . LEU A 1 14 ? -1.584 10.048 -3.323 1.00 0.00 14 LEU A CA 10
ATOM 8376 C C . LEU A 1 14 ? -2.956 10.682 -3.118 1.00 0.00 14 LEU A C 10
ATOM 8377 O O . LEU A 1 14 ? -3.299 11.691 -3.734 1.00 0.00 14 LEU A O 10
ATOM 8393 N N . PRO A 1 15 ? -3.760 10.080 -2.229 1.00 0.00 15 PRO A N 10
ATOM 8394 C CA . PRO A 1 15 ? -5.106 10.570 -1.920 1.00 0.00 15 PRO A CA 10
ATOM 8395 C C . PRO A 1 15 ? -5.081 11.887 -1.152 1.00 0.00 15 PRO A C 10
ATOM 8396 O O . PRO A 1 15 ? -5.072 12.964 -1.747 1.00 0.00 15 PRO A O 10
ATOM 8407 N N . ALA A 1 16 ? -5.069 11.793 0.174 1.00 0.00 16 ALA A N 10
ATOM 8408 C CA . ALA A 1 16 ? -5.042 12.977 1.024 1.00 0.00 16 ALA A CA 10
ATOM 8409 C C . ALA A 1 16 ? -4.248 12.719 2.300 1.00 0.00 16 ALA A C 10
ATOM 8410 O O . ALA A 1 16 ? -4.407 11.683 2.943 1.00 0.00 16 ALA A O 10
ATOM 8417 N N . GLY A 1 17 ? -3.391 13.670 2.660 1.00 0.00 17 GLY A N 10
ATOM 8418 C CA . GLY A 1 17 ? -2.583 13.525 3.857 1.00 0.00 17 GLY A CA 10
ATOM 8419 C C . GLY A 1 17 ? -1.327 12.713 3.615 1.00 0.00 17 GLY A C 10
ATOM 8420 O O . GLY A 1 17 ? -0.853 12.009 4.507 1.00 0.00 17 GLY A O 10
ATOM 8424 N N . TRP A 1 18 ? -0.786 12.809 2.406 1.00 0.00 18 TRP A N 10
ATOM 8425 C CA . TRP A 1 18 ? 0.422 12.075 2.048 1.00 0.00 18 TRP A CA 10
ATOM 8426 C C . TRP A 1 18 ? 1.515 13.026 1.570 1.00 0.00 18 TRP A C 10
ATOM 8427 O O . TRP A 1 18 ? 1.242 13.986 0.850 1.00 0.00 18 TRP A O 10
ATOM 8448 N N . GLU A 1 19 ? 2.751 12.752 1.975 1.00 0.00 19 GLU A N 10
ATOM 8449 C CA . GLU A 1 19 ? 3.883 13.584 1.587 1.00 0.00 19 GLU A CA 10
ATOM 8450 C C . GLU A 1 19 ? 5.139 12.739 1.393 1.00 0.00 19 GLU A C 10
ATOM 8451 O O . GLU A 1 19 ? 5.608 12.080 2.322 1.00 0.00 19 GLU A O 10
ATOM 8463 N N . LYS A 1 20 ? 5.679 12.763 0.179 1.00 0.00 20 LYS A N 10
ATOM 8464 C CA . LYS A 1 20 ? 6.880 12.000 -0.139 1.00 0.00 20 LYS A CA 10
ATOM 8465 C C . LYS A 1 20 ? 8.123 12.685 0.420 1.00 0.00 20 LYS A C 10
ATOM 8466 O O . LYS A 1 20 ? 8.475 13.789 0.003 1.00 0.00 20 LYS A O 10
ATOM 8485 N N . ILE A 1 21 ? 8.784 12.023 1.363 1.00 0.00 21 ILE A N 10
ATOM 8486 C CA . ILE A 1 21 ? 9.989 12.567 1.977 1.00 0.00 21 ILE A CA 10
ATOM 8487 C C . ILE A 1 21 ? 11.224 11.776 1.559 1.00 0.00 21 ILE A C 10
ATOM 8488 O O . ILE A 1 21 ? 11.334 10.584 1.844 1.00 0.00 21 ILE A O 10
ATOM 8504 N N . GLU A 1 22 ? 12.151 12.449 0.884 1.00 0.00 22 GLU A N 10
ATOM 8505 C CA . GLU A 1 22 ? 13.378 11.807 0.428 1.00 0.00 22 GLU A CA 10
ATOM 8506 C C . GLU A 1 22 ? 14.534 12.108 1.378 1.00 0.00 22 GLU A C 10
ATOM 8507 O O . GLU A 1 22 ? 14.921 13.263 1.556 1.00 0.00 22 GLU A O 10
ATOM 8519 N N . ASP A 1 23 ? 15.080 11.061 1.986 1.00 0.00 23 ASP A N 10
ATOM 8520 C CA . ASP A 1 23 ? 16.192 11.211 2.918 1.00 0.00 23 ASP A CA 10
ATOM 8521 C C . ASP A 1 23 ? 17.405 10.413 2.450 1.00 0.00 23 ASP A C 10
ATOM 8522 O O . ASP A 1 23 ? 17.282 9.333 1.872 1.00 0.00 23 ASP A O 10
ATOM 8531 N N . PRO A 1 24 ? 18.605 10.956 2.704 1.00 0.00 24 PRO A N 10
ATOM 8532 C CA . PRO A 1 24 ? 19.863 10.311 2.317 1.00 0.00 24 PRO A CA 10
ATOM 8533 C C . PRO A 1 24 ? 20.148 9.057 3.136 1.00 0.00 24 PRO A C 10
ATOM 8534 O O . PRO A 1 24 ? 20.722 8.092 2.633 1.00 0.00 24 PRO A O 10
ATOM 8545 N N . VAL A 1 25 ? 19.742 9.077 4.402 1.00 0.00 25 VAL A N 10
ATOM 8546 C CA . VAL A 1 25 ? 19.952 7.941 5.291 1.00 0.00 25 VAL A CA 10
ATOM 8547 C C . VAL A 1 25 ? 18.669 7.137 5.467 1.00 0.00 25 VAL A C 10
ATOM 8548 O O . VAL A 1 25 ? 18.682 5.907 5.408 1.00 0.00 25 VAL A O 10
ATOM 8561 N N . TYR A 1 26 ? 17.563 7.839 5.684 1.00 0.00 26 TYR A N 10
ATOM 8562 C CA . TYR A 1 26 ? 16.270 7.190 5.872 1.00 0.00 26 TYR A CA 10
ATOM 8563 C C . TYR A 1 26 ? 15.687 6.742 4.536 1.00 0.00 26 TYR A C 10
ATOM 8564 O O . TYR A 1 26 ? 14.958 5.753 4.464 1.00 0.00 26 TYR A O 10
ATOM 8582 N N . GLY A 1 27 ? 16.015 7.477 3.477 1.00 0.00 27 GLY A N 10
ATOM 8583 C CA . GLY A 1 27 ? 15.516 7.140 2.157 1.00 0.00 27 GLY A CA 10
ATOM 8584 C C . GLY A 1 27 ? 14.192 7.810 1.848 1.00 0.00 27 GLY A C 10
ATOM 8585 O O . GLY A 1 27 ? 13.770 8.722 2.560 1.00 0.00 27 GLY A O 10
ATOM 8589 N N . ILE A 1 28 ? 13.536 7.359 0.784 1.00 0.00 28 ILE A N 10
ATOM 8590 C CA . ILE A 1 28 ? 12.253 7.923 0.384 1.00 0.00 28 ILE A CA 10
ATOM 8591 C C . ILE A 1 28 ? 11.100 7.225 1.096 1.00 0.00 28 ILE A C 10
ATOM 8592 O O . ILE A 1 28 ? 10.860 6.034 0.894 1.00 0.00 28 ILE A O 10
ATOM 8608 N N . TYR A 1 29 ? 10.387 7.973 1.931 1.00 0.00 29 TYR A N 10
ATOM 8609 C CA . TYR A 1 29 ? 9.258 7.427 2.674 1.00 0.00 29 TYR A CA 10
ATOM 8610 C C . TYR A 1 29 ? 8.089 8.407 2.688 1.00 0.00 29 TYR A C 10
ATOM 8611 O O . TYR A 1 29 ? 8.283 9.623 2.690 1.00 0.00 29 TYR A O 10
ATOM 8629 N N . TYR A 1 30 ? 6.875 7.868 2.699 1.00 0.00 30 TYR A N 10
ATOM 8630 C CA . TYR A 1 30 ? 5.673 8.693 2.711 1.00 0.00 30 TYR A CA 10
ATOM 8631 C C . TYR A 1 30 ? 5.121 8.832 4.127 1.00 0.00 30 TYR A C 10
ATOM 8632 O O . TYR A 1 30 ? 4.956 7.842 4.841 1.00 0.00 30 TYR A O 10
ATOM 8650 N N . VAL A 1 31 ? 4.836 10.067 4.526 1.00 0.00 31 VAL A N 10
ATOM 8651 C CA . VAL A 1 31 ? 4.301 10.337 5.855 1.00 0.00 31 VAL A CA 10
ATOM 8652 C C . VAL A 1 31 ? 2.817 10.681 5.790 1.00 0.00 31 VAL A C 10
ATOM 8653 O O . VAL A 1 31 ? 2.380 11.427 4.914 1.00 0.00 31 VAL A O 10
ATOM 8666 N N . ASP A 1 32 ? 2.047 10.132 6.724 1.00 0.00 32 ASP A N 10
ATOM 8667 C CA . ASP A 1 32 ? 0.612 10.382 6.774 1.00 0.00 32 ASP A CA 10
ATOM 8668 C C . ASP A 1 32 ? 0.298 11.564 7.686 1.00 0.00 32 ASP A C 10
ATOM 8669 O O . ASP A 1 32 ? 0.527 11.507 8.895 1.00 0.00 32 ASP A O 10
ATOM 8678 N N . HIS A 1 33 ? -0.227 12.635 7.099 1.00 0.00 33 HIS A N 10
ATOM 8679 C CA . HIS A 1 33 ? -0.572 13.831 7.858 1.00 0.00 33 HIS A CA 10
ATOM 8680 C C . HIS A 1 33 ? -1.831 13.603 8.689 1.00 0.00 33 HIS A C 10
ATOM 8681 O O . HIS A 1 33 ? -2.326 14.518 9.347 1.00 0.00 33 HIS A O 10
ATOM 8695 N N . ILE A 1 34 ? -2.344 12.378 8.653 1.00 0.00 34 ILE A N 10
ATOM 8696 C CA . ILE A 1 34 ? -3.545 12.030 9.403 1.00 0.00 34 ILE A CA 10
ATOM 8697 C C . ILE A 1 34 ? -3.279 10.875 10.362 1.00 0.00 34 ILE A C 10
ATOM 8698 O O . ILE A 1 34 ? -3.460 11.005 11.572 1.00 0.00 34 ILE A O 10
ATOM 8714 N N . ASN A 1 35 ? -2.846 9.745 9.813 1.00 0.00 35 ASN A N 10
ATOM 8715 C CA . ASN A 1 35 ? -2.553 8.566 10.620 1.00 0.00 35 ASN A CA 10
ATOM 8716 C C . ASN A 1 35 ? -1.268 8.759 11.419 1.00 0.00 35 ASN A C 10
ATOM 8717 O O . ASN A 1 35 ? -1.002 8.028 12.373 1.00 0.00 35 ASN A O 10
ATOM 8728 N N . ARG A 1 36 ? -0.474 9.748 11.022 1.00 0.00 36 ARG A N 10
ATOM 8729 C CA . ARG A 1 36 ? 0.783 10.037 11.700 1.00 0.00 36 ARG A CA 10
ATOM 8730 C C . ARG A 1 36 ? 1.717 8.831 11.652 1.00 0.00 36 ARG A C 10
ATOM 8731 O O . ARG A 1 36 ? 2.462 8.571 12.597 1.00 0.00 36 ARG A O 10
ATOM 8752 N N . LYS A 1 37 ? 1.671 8.098 10.545 1.00 0.00 37 LYS A N 10
ATOM 8753 C CA . LYS A 1 37 ? 2.512 6.920 10.372 1.00 0.00 37 LYS A CA 10
ATOM 8754 C C . LYS A 1 37 ? 3.342 7.027 9.097 1.00 0.00 37 LYS A C 10
ATOM 8755 O O . LYS A 1 37 ? 2.931 7.665 8.127 1.00 0.00 37 LYS A O 10
ATOM 8774 N N . THR A 1 38 ? 4.512 6.396 9.103 1.00 0.00 38 THR A N 10
ATOM 8775 C CA . THR A 1 38 ? 5.400 6.421 7.947 1.00 0.00 38 THR A CA 10
ATOM 8776 C C . THR A 1 38 ? 5.866 5.016 7.582 1.00 0.00 38 THR A C 10
ATOM 8777 O O . THR A 1 38 ? 6.312 4.258 8.443 1.00 0.00 38 THR A O 10
ATOM 8788 N N . GLN A 1 39 ? 5.760 4.676 6.302 1.00 0.00 39 GLN A N 10
ATOM 8789 C CA . GLN A 1 39 ? 6.171 3.361 5.824 1.00 0.00 39 GLN A CA 10
ATOM 8790 C C . GLN A 1 39 ? 6.758 3.452 4.419 1.00 0.00 39 GLN A C 10
ATOM 8791 O O . GLN A 1 39 ? 6.737 4.512 3.794 1.00 0.00 39 GLN A O 10
ATOM 8805 N N . TYR A 1 40 ? 7.281 2.333 3.929 1.00 0.00 40 TYR A N 10
ATOM 8806 C CA . TYR A 1 40 ? 7.877 2.287 2.599 1.00 0.00 40 TYR A CA 10
ATOM 8807 C C . TYR A 1 40 ? 6.828 1.944 1.545 1.00 0.00 40 TYR A C 10
ATOM 8808 O O . TYR A 1 40 ? 6.790 2.548 0.473 1.00 0.00 40 TYR A O 10
ATOM 8826 N N . GLU A 1 41 ? 5.980 0.970 1.858 1.00 0.00 41 GLU A N 10
ATOM 8827 C CA . GLU A 1 41 ? 4.931 0.546 0.938 1.00 0.00 41 GLU A CA 10
ATOM 8828 C C . GLU A 1 41 ? 3.992 1.704 0.612 1.00 0.00 41 GLU A C 10
ATOM 8829 O O . GLU A 1 41 ? 3.312 2.231 1.491 1.00 0.00 41 GLU A O 10
ATOM 8841 N N . ASN A 1 42 ? 3.962 2.095 -0.658 1.00 0.00 42 ASN A N 10
ATOM 8842 C CA . ASN A 1 42 ? 3.108 3.191 -1.100 1.00 0.00 42 ASN A CA 10
ATOM 8843 C C . ASN A 1 42 ? 1.637 2.864 -0.865 1.00 0.00 42 ASN A C 10
ATOM 8844 O O . ASN A 1 42 ? 1.185 1.739 -1.074 1.00 0.00 42 ASN A O 10
ATOM 8855 N N . PRO A 1 43 ? 0.871 3.871 -0.419 1.00 0.00 43 PRO A N 10
ATOM 8856 C CA . PRO A 1 43 ? -0.561 3.715 -0.146 1.00 0.00 43 PRO A CA 10
ATOM 8857 C C . PRO A 1 43 ? -1.377 3.529 -1.421 1.00 0.00 43 PRO A C 10
ATOM 8858 O O . PRO A 1 43 ? -2.198 2.617 -1.517 1.00 0.00 43 PRO A O 10
ATOM 8869 N N . VAL A 1 44 ? -1.145 4.399 -2.399 1.00 0.00 44 VAL A N 10
ATOM 8870 C CA . VAL A 1 44 ? -1.858 4.329 -3.669 1.00 0.00 44 VAL A CA 10
ATOM 8871 C C . VAL A 1 44 ? -1.759 2.935 -4.278 1.00 0.00 44 VAL A C 10
ATOM 8872 O O . VAL A 1 44 ? -2.733 2.414 -4.823 1.00 0.00 44 VAL A O 10
ATOM 8885 N N . LEU A 1 45 ? -0.578 2.336 -4.183 1.00 0.00 45 LEU A N 10
ATOM 8886 C CA . LEU A 1 45 ? -0.351 1.001 -4.725 1.00 0.00 45 LEU A CA 10
ATOM 8887 C C . LEU A 1 45 ? -1.147 -0.044 -3.949 1.00 0.00 45 LEU A C 10
ATOM 8888 O O . LEU A 1 45 ? -1.905 -0.818 -4.532 1.00 0.00 45 LEU A O 10
ATOM 8904 N N . GLU A 1 46 ? -0.970 -0.057 -2.631 1.00 0.00 46 GLU A N 10
ATOM 8905 C CA . GLU A 1 46 ? -1.674 -1.006 -1.776 1.00 0.00 46 GLU A CA 10
ATOM 8906 C C . GLU A 1 46 ? -3.162 -1.043 -2.114 1.00 0.00 46 GLU A C 10
ATOM 8907 O O . GLU A 1 46 ? -3.708 -2.096 -2.442 1.00 0.00 46 GLU A O 10
ATOM 8919 N N . ALA A 1 47 ? -3.811 0.113 -2.032 1.00 0.00 47 ALA A N 10
ATOM 8920 C CA . ALA A 1 47 ? -5.234 0.214 -2.330 1.00 0.00 47 ALA A CA 10
ATOM 8921 C C . ALA A 1 47 ? -5.577 -0.520 -3.622 1.00 0.00 47 ALA A C 10
ATOM 8922 O O . ALA A 1 47 ? -6.300 -1.516 -3.610 1.00 0.00 47 ALA A O 10
ATOM 8929 N N . LYS A 1 48 ? -5.055 -0.020 -4.737 1.00 0.00 48 LYS A N 10
ATOM 8930 C CA . LYS A 1 48 ? -5.305 -0.628 -6.039 1.00 0.00 48 LYS A CA 10
ATOM 8931 C C . LYS A 1 48 ? -4.935 -2.108 -6.028 1.00 0.00 48 LYS A C 10
ATOM 8932 O O . LYS A 1 48 ? -5.489 -2.901 -6.790 1.00 0.00 48 LYS A O 10
ATOM 8951 N N . ARG A 1 49 ? -3.998 -2.473 -5.160 1.00 0.00 49 ARG A N 10
ATOM 8952 C CA . ARG A 1 49 ? -3.555 -3.858 -5.051 1.00 0.00 49 ARG A CA 10
ATOM 8953 C C . ARG A 1 49 ? -4.582 -4.699 -4.299 1.00 0.00 49 ARG A C 10
ATOM 8954 O O . ARG A 1 49 ? -4.792 -5.871 -4.614 1.00 0.00 49 ARG A O 10
ATOM 8975 N N . LYS A 1 50 ? -5.220 -4.094 -3.303 1.00 0.00 50 LYS A N 10
ATOM 8976 C CA . LYS A 1 50 ? -6.226 -4.786 -2.505 1.00 0.00 50 LYS A CA 10
ATOM 8977 C C . LYS A 1 50 ? -7.628 -4.506 -3.036 1.00 0.00 50 LYS A C 10
ATOM 8978 O O . LYS A 1 50 ? -8.604 -5.110 -2.591 1.00 0.00 50 LYS A O 10
ATOM 8997 N N . LYS A 1 51 ? -7.721 -3.587 -3.992 1.00 0.00 51 LYS A N 10
ATOM 8998 C CA . LYS A 1 51 ? -9.003 -3.228 -4.586 1.00 0.00 51 LYS A CA 10
ATOM 8999 C C . LYS A 1 51 ? -9.234 -3.994 -5.885 1.00 0.00 51 LYS A C 10
ATOM 9000 O O . LYS A 1 51 ? -10.357 -4.398 -6.186 1.00 0.00 51 LYS A O 10
ATOM 9019 N N . GLN A 1 52 ? -8.164 -4.190 -6.649 1.00 0.00 52 GLN A N 10
ATOM 9020 C CA . GLN A 1 52 ? -8.251 -4.908 -7.915 1.00 0.00 52 GLN A CA 10
ATOM 9021 C C . GLN A 1 52 ? -8.904 -6.273 -7.723 1.00 0.00 52 GLN A C 10
ATOM 9022 O O . GLN A 1 52 ? -9.512 -6.818 -8.645 1.00 0.00 52 GLN A O 10
ATOM 9036 N N . LEU A 1 53 ? -8.773 -6.822 -6.520 1.00 0.00 53 LEU A N 10
ATOM 9037 C CA . LEU A 1 53 ? -9.350 -8.124 -6.206 1.00 0.00 53 LEU A CA 10
ATOM 9038 C C . LEU A 1 53 ? -10.873 -8.077 -6.277 1.00 0.00 53 LEU A C 10
ATOM 9039 O O . LEU A 1 53 ? -11.518 -7.381 -5.493 1.00 0.00 53 LEU A O 10
ATOM 9055 N N . GLU A 1 54 ? -11.439 -8.824 -7.219 1.00 0.00 54 GLU A N 10
ATOM 9056 C CA . GLU A 1 54 ? -12.887 -8.867 -7.390 1.00 0.00 54 GLU A CA 10
ATOM 9057 C C . GLU A 1 54 ? -13.457 -10.185 -6.873 1.00 0.00 54 GLU A C 10
ATOM 9058 O O . GLU A 1 54 ? -13.124 -11.258 -7.377 1.00 0.00 54 GLU A O 10
ATOM 9070 N N . SER A 1 55 ? -14.316 -10.095 -5.863 1.00 0.00 55 SER A N 10
ATOM 9071 C CA . SER A 1 55 ? -14.929 -11.280 -5.273 1.00 0.00 55 SER A CA 10
ATOM 9072 C C . SER A 1 55 ? -16.448 -11.229 -5.408 1.00 0.00 55 SER A C 10
ATOM 9073 O O . SER A 1 55 ? -17.008 -10.245 -5.888 1.00 0.00 55 SER A O 10
ATOM 9081 N N . GLY A 1 56 ? -17.110 -12.300 -4.979 1.00 0.00 56 GLY A N 10
ATOM 9082 C CA . GLY A 1 56 ? -18.558 -12.359 -5.060 1.00 0.00 56 GLY A CA 10
ATOM 9083 C C . GLY A 1 56 ? -19.042 -13.429 -6.019 1.00 0.00 56 GLY A C 10
ATOM 9084 O O . GLY A 1 56 ? -18.328 -14.382 -6.330 1.00 0.00 56 GLY A O 10
ATOM 9088 N N . PRO A 1 57 ? -20.284 -13.278 -6.502 1.00 0.00 57 PRO A N 10
ATOM 9089 C CA . PRO A 1 57 ? -20.891 -14.230 -7.437 1.00 0.00 57 PRO A CA 10
ATOM 9090 C C . PRO A 1 57 ? -20.243 -14.182 -8.816 1.00 0.00 57 PRO A C 10
ATOM 9091 O O . PRO A 1 57 ? -20.036 -15.215 -9.452 1.00 0.00 57 PRO A O 10
ATOM 9102 N N . SER A 1 58 ? -19.924 -12.975 -9.273 1.00 0.00 58 SER A N 10
ATOM 9103 C CA . SER A 1 58 ? -19.302 -12.792 -10.579 1.00 0.00 58 SER A CA 10
ATOM 9104 C C . SER A 1 58 ? -17.829 -13.186 -10.540 1.00 0.00 58 SER A C 10
ATOM 9105 O O . SER A 1 58 ? -17.151 -12.997 -9.529 1.00 0.00 58 SER A O 10
ATOM 9113 N N . SER A 1 59 ? -17.340 -13.735 -11.647 1.00 0.00 59 SER A N 10
ATOM 9114 C CA . SER A 1 59 ? -15.948 -14.160 -11.739 1.00 0.00 59 SER A CA 10
ATOM 9115 C C . SER A 1 59 ? -15.175 -13.280 -12.716 1.00 0.00 59 SER A C 10
ATOM 9116 O O . SER A 1 59 ? -15.704 -12.860 -13.744 1.00 0.00 59 SER A O 10
ATOM 9124 N N . GLY A 1 60 ? -13.916 -13.005 -12.386 1.00 0.00 60 GLY A N 10
ATOM 9125 C CA . GLY A 1 60 ? -13.089 -12.176 -13.244 1.00 0.00 60 GLY A CA 10
ATOM 9126 C C . GLY A 1 60 ? -11.609 -12.359 -12.974 1.00 0.00 60 GLY A C 10
ATOM 9127 O O . GLY A 1 60 ? -10.824 -12.569 -13.899 1.00 0.00 60 GLY A O 10
ATOM 9131 N N . GLY A 1 1 ? 18.236 -7.046 2.078 1.00 0.00 1 GLY A N 11
ATOM 9132 C CA . GLY A 1 1 ? 19.496 -7.364 1.433 1.00 0.00 1 GLY A CA 11
ATOM 9133 C C . GLY A 1 1 ? 20.178 -6.139 0.858 1.00 0.00 1 GLY A C 11
ATOM 9134 O O . GLY A 1 1 ? 20.281 -5.108 1.523 1.00 0.00 1 GLY A O 11
ATOM 9138 N N . SER A 1 2 ? 20.648 -6.251 -0.380 1.00 0.00 2 SER A N 11
ATOM 9139 C CA . SER A 1 2 ? 21.330 -5.145 -1.042 1.00 0.00 2 SER A CA 11
ATOM 9140 C C . SER A 1 2 ? 20.344 -4.040 -1.407 1.00 0.00 2 SER A C 11
ATOM 9141 O O . SER A 1 2 ? 19.839 -3.989 -2.529 1.00 0.00 2 SER A O 11
ATOM 9149 N N . SER A 1 3 ? 20.075 -3.156 -0.452 1.00 0.00 3 SER A N 11
ATOM 9150 C CA . SER A 1 3 ? 19.146 -2.053 -0.670 1.00 0.00 3 SER A CA 11
ATOM 9151 C C . SER A 1 3 ? 19.828 -0.907 -1.411 1.00 0.00 3 SER A C 11
ATOM 9152 O O . SER A 1 3 ? 20.856 -0.394 -0.972 1.00 0.00 3 SER A O 11
ATOM 9160 N N . GLY A 1 4 ? 19.247 -0.511 -2.540 1.00 0.00 4 GLY A N 11
ATOM 9161 C CA . GLY A 1 4 ? 19.812 0.570 -3.325 1.00 0.00 4 GLY A CA 11
ATOM 9162 C C . GLY A 1 4 ? 19.240 0.628 -4.728 1.00 0.00 4 GLY A C 11
ATOM 9163 O O . GLY A 1 4 ? 19.925 0.309 -5.699 1.00 0.00 4 GLY A O 11
ATOM 9167 N N . SER A 1 5 ? 17.979 1.036 -4.835 1.00 0.00 5 SER A N 11
ATOM 9168 C CA . SER A 1 5 ? 17.313 1.130 -6.128 1.00 0.00 5 SER A CA 11
ATOM 9169 C C . SER A 1 5 ? 17.184 2.585 -6.569 1.00 0.00 5 SER A C 11
ATOM 9170 O O . SER A 1 5 ? 17.302 3.503 -5.758 1.00 0.00 5 SER A O 11
ATOM 9178 N N . SER A 1 6 ? 16.940 2.786 -7.860 1.00 0.00 6 SER A N 11
ATOM 9179 C CA . SER A 1 6 ? 16.798 4.129 -8.410 1.00 0.00 6 SER A CA 11
ATOM 9180 C C . SER A 1 6 ? 15.337 4.433 -8.730 1.00 0.00 6 SER A C 11
ATOM 9181 O O . SER A 1 6 ? 14.801 3.969 -9.735 1.00 0.00 6 SER A O 11
ATOM 9189 N N . GLY A 1 7 ? 14.699 5.217 -7.866 1.00 0.00 7 GLY A N 11
ATOM 9190 C CA . GLY A 1 7 ? 13.307 5.570 -8.073 1.00 0.00 7 GLY A CA 11
ATOM 9191 C C . GLY A 1 7 ? 12.442 4.364 -8.382 1.00 0.00 7 GLY A C 11
ATOM 9192 O O . GLY A 1 7 ? 12.159 4.075 -9.545 1.00 0.00 7 GLY A O 11
ATOM 9196 N N . LEU A 1 8 ? 12.023 3.657 -7.339 1.00 0.00 8 LEU A N 11
ATOM 9197 C CA . LEU A 1 8 ? 11.186 2.473 -7.504 1.00 0.00 8 LEU A CA 11
ATOM 9198 C C . LEU A 1 8 ? 9.735 2.778 -7.147 1.00 0.00 8 LEU A C 11
ATOM 9199 O O . LEU A 1 8 ? 8.812 2.142 -7.658 1.00 0.00 8 LEU A O 11
ATOM 9215 N N . ASP A 1 9 ? 9.540 3.755 -6.268 1.00 0.00 9 ASP A N 11
ATOM 9216 C CA . ASP A 1 9 ? 8.200 4.147 -5.845 1.00 0.00 9 ASP A CA 11
ATOM 9217 C C . ASP A 1 9 ? 8.105 5.660 -5.676 1.00 0.00 9 ASP A C 11
ATOM 9218 O O . ASP A 1 9 ? 9.118 6.344 -5.531 1.00 0.00 9 ASP A O 11
ATOM 9227 N N . SER A 1 10 ? 6.880 6.177 -5.697 1.00 0.00 10 SER A N 11
ATOM 9228 C CA . SER A 1 10 ? 6.653 7.610 -5.551 1.00 0.00 10 SER A CA 11
ATOM 9229 C C . SER A 1 10 ? 5.206 7.893 -5.158 1.00 0.00 10 SER A C 11
ATOM 9230 O O . SER A 1 10 ? 4.372 6.988 -5.128 1.00 0.00 10 SER A O 11
ATOM 9238 N N . GLU A 1 11 ? 4.917 9.155 -4.856 1.00 0.00 11 GLU A N 11
ATOM 9239 C CA . GLU A 1 11 ? 3.572 9.557 -4.463 1.00 0.00 11 GLU A CA 11
ATOM 9240 C C . GLU A 1 11 ? 2.520 8.779 -5.249 1.00 0.00 11 GLU A C 11
ATOM 9241 O O . GLU A 1 11 ? 1.599 8.200 -4.670 1.00 0.00 11 GLU A O 11
ATOM 9253 N N . LEU A 1 12 ? 2.664 8.770 -6.569 1.00 0.00 12 LEU A N 11
ATOM 9254 C CA . LEU A 1 12 ? 1.727 8.063 -7.436 1.00 0.00 12 LEU A CA 11
ATOM 9255 C C . LEU A 1 12 ? 0.320 8.638 -7.300 1.00 0.00 12 LEU A C 11
ATOM 9256 O O . LEU A 1 12 ? -0.660 7.897 -7.243 1.00 0.00 12 LEU A O 11
ATOM 9272 N N . GLU A 1 13 ? 0.230 9.963 -7.250 1.00 0.00 13 GLU A N 11
ATOM 9273 C CA . GLU A 1 13 ? -1.057 10.637 -7.123 1.00 0.00 13 GLU A CA 11
ATOM 9274 C C . GLU A 1 13 ? -1.726 10.285 -5.797 1.00 0.00 13 GLU A C 11
ATOM 9275 O O . GLU A 1 13 ? -2.878 9.851 -5.766 1.00 0.00 13 GLU A O 11
ATOM 9287 N N . LEU A 1 14 ? -0.995 10.475 -4.704 1.00 0.00 14 LEU A N 11
ATOM 9288 C CA . LEU A 1 14 ? -1.516 10.178 -3.374 1.00 0.00 14 LEU A CA 11
ATOM 9289 C C . LEU A 1 14 ? -2.882 10.826 -3.168 1.00 0.00 14 LEU A C 11
ATOM 9290 O O . LEU A 1 14 ? -3.208 11.850 -3.768 1.00 0.00 14 LEU A O 11
ATOM 9306 N N . PRO A 1 15 ? -3.700 10.217 -2.296 1.00 0.00 15 PRO A N 11
ATOM 9307 C CA . PRO A 1 15 ? -5.042 10.718 -1.988 1.00 0.00 15 PRO A CA 11
ATOM 9308 C C . PRO A 1 15 ? -5.007 12.020 -1.195 1.00 0.00 15 PRO A C 11
ATOM 9309 O O . PRO A 1 15 ? -4.982 13.107 -1.770 1.00 0.00 15 PRO A O 11
ATOM 9320 N N . ALA A 1 16 ? -5.004 11.901 0.129 1.00 0.00 16 ALA A N 11
ATOM 9321 C CA . ALA A 1 16 ? -4.969 13.069 1.000 1.00 0.00 16 ALA A CA 11
ATOM 9322 C C . ALA A 1 16 ? -4.189 12.778 2.278 1.00 0.00 16 ALA A C 11
ATOM 9323 O O . ALA A 1 16 ? -4.367 11.732 2.901 1.00 0.00 16 ALA A O 11
ATOM 9330 N N . GLY A 1 17 ? -3.321 13.710 2.662 1.00 0.00 17 GLY A N 11
ATOM 9331 C CA . GLY A 1 17 ? -2.526 13.533 3.863 1.00 0.00 17 GLY A CA 11
ATOM 9332 C C . GLY A 1 17 ? -1.273 12.717 3.614 1.00 0.00 17 GLY A C 11
ATOM 9333 O O . GLY A 1 17 ? -0.804 12.003 4.500 1.00 0.00 17 GLY A O 11
ATOM 9337 N N . TRP A 1 18 ? -0.731 12.823 2.407 1.00 0.00 18 TRP A N 11
ATOM 9338 C CA . TRP A 1 18 ? 0.475 12.087 2.043 1.00 0.00 18 TRP A CA 11
ATOM 9339 C C . TRP A 1 18 ? 1.571 13.037 1.574 1.00 0.00 18 TRP A C 11
ATOM 9340 O O . TRP A 1 18 ? 1.308 13.988 0.840 1.00 0.00 18 TRP A O 11
ATOM 9361 N N . GLU A 1 19 ? 2.801 12.773 2.004 1.00 0.00 19 GLU A N 11
ATOM 9362 C CA . GLU A 1 19 ? 3.937 13.606 1.627 1.00 0.00 19 GLU A CA 11
ATOM 9363 C C . GLU A 1 19 ? 5.179 12.755 1.381 1.00 0.00 19 GLU A C 11
ATOM 9364 O O . GLU A 1 19 ? 5.677 12.085 2.286 1.00 0.00 19 GLU A O 11
ATOM 9376 N N . LYS A 1 20 ? 5.673 12.784 0.148 1.00 0.00 20 LYS A N 11
ATOM 9377 C CA . LYS A 1 20 ? 6.857 12.016 -0.221 1.00 0.00 20 LYS A CA 11
ATOM 9378 C C . LYS A 1 20 ? 8.124 12.684 0.304 1.00 0.00 20 LYS A C 11
ATOM 9379 O O . LYS A 1 20 ? 8.522 13.745 -0.176 1.00 0.00 20 LYS A O 11
ATOM 9398 N N . ILE A 1 21 ? 8.753 12.055 1.291 1.00 0.00 21 ILE A N 11
ATOM 9399 C CA . ILE A 1 21 ? 9.976 12.587 1.879 1.00 0.00 21 ILE A CA 11
ATOM 9400 C C . ILE A 1 21 ? 11.190 11.763 1.463 1.00 0.00 21 ILE A C 11
ATOM 9401 O O . ILE A 1 21 ? 11.286 10.578 1.780 1.00 0.00 21 ILE A O 11
ATOM 9417 N N . GLU A 1 22 ? 12.115 12.400 0.752 1.00 0.00 22 GLU A N 11
ATOM 9418 C CA . GLU A 1 22 ? 13.323 11.726 0.293 1.00 0.00 22 GLU A CA 11
ATOM 9419 C C . GLU A 1 22 ? 14.495 12.014 1.227 1.00 0.00 22 GLU A C 11
ATOM 9420 O O . GLU A 1 22 ? 14.898 13.165 1.398 1.00 0.00 22 GLU A O 11
ATOM 9432 N N . ASP A 1 23 ? 15.037 10.961 1.829 1.00 0.00 23 ASP A N 11
ATOM 9433 C CA . ASP A 1 23 ? 16.162 11.100 2.746 1.00 0.00 23 ASP A CA 11
ATOM 9434 C C . ASP A 1 23 ? 17.358 10.283 2.266 1.00 0.00 23 ASP A C 11
ATOM 9435 O O . ASP A 1 23 ? 17.213 9.207 1.686 1.00 0.00 23 ASP A O 11
ATOM 9444 N N . PRO A 1 24 ? 18.569 10.805 2.512 1.00 0.00 24 PRO A N 11
ATOM 9445 C CA . PRO A 1 24 ? 19.813 10.141 2.112 1.00 0.00 24 PRO A CA 11
ATOM 9446 C C . PRO A 1 24 ? 20.084 8.880 2.926 1.00 0.00 24 PRO A C 11
ATOM 9447 O O . PRO A 1 24 ? 20.653 7.912 2.420 1.00 0.00 24 PRO A O 11
ATOM 9458 N N . VAL A 1 25 ? 19.671 8.896 4.190 1.00 0.00 25 VAL A N 11
ATOM 9459 C CA . VAL A 1 25 ? 19.868 7.753 5.073 1.00 0.00 25 VAL A CA 11
ATOM 9460 C C . VAL A 1 25 ? 18.574 6.968 5.252 1.00 0.00 25 VAL A C 11
ATOM 9461 O O . VAL A 1 25 ? 18.564 5.740 5.169 1.00 0.00 25 VAL A O 11
ATOM 9474 N N . TYR A 1 26 ? 17.483 7.685 5.498 1.00 0.00 26 TYR A N 11
ATOM 9475 C CA . TYR A 1 26 ? 16.182 7.055 5.691 1.00 0.00 26 TYR A CA 11
ATOM 9476 C C . TYR A 1 26 ? 15.582 6.624 4.357 1.00 0.00 26 TYR A C 11
ATOM 9477 O O . TYR A 1 26 ? 14.852 5.637 4.281 1.00 0.00 26 TYR A O 11
ATOM 9495 N N . GLY A 1 27 ? 15.897 7.373 3.304 1.00 0.00 27 GLY A N 11
ATOM 9496 C CA . GLY A 1 27 ? 15.381 7.054 1.985 1.00 0.00 27 GLY A CA 11
ATOM 9497 C C . GLY A 1 27 ? 14.063 7.744 1.695 1.00 0.00 27 GLY A C 11
ATOM 9498 O O . GLY A 1 27 ? 13.651 8.642 2.429 1.00 0.00 27 GLY A O 11
ATOM 9502 N N . ILE A 1 28 ? 13.402 7.325 0.621 1.00 0.00 28 ILE A N 11
ATOM 9503 C CA . ILE A 1 28 ? 12.124 7.909 0.236 1.00 0.00 28 ILE A CA 11
ATOM 9504 C C . ILE A 1 28 ? 10.965 7.207 0.935 1.00 0.00 28 ILE A C 11
ATOM 9505 O O . ILE A 1 28 ? 10.734 6.015 0.731 1.00 0.00 28 ILE A O 11
ATOM 9521 N N . TYR A 1 29 ? 10.238 7.954 1.758 1.00 0.00 29 TYR A N 11
ATOM 9522 C CA . TYR A 1 29 ? 9.102 7.403 2.488 1.00 0.00 29 TYR A CA 11
ATOM 9523 C C . TYR A 1 29 ? 7.968 8.419 2.579 1.00 0.00 29 TYR A C 11
ATOM 9524 O O . TYR A 1 29 ? 8.202 9.627 2.612 1.00 0.00 29 TYR A O 11
ATOM 9542 N N . TYR A 1 30 ? 6.737 7.920 2.619 1.00 0.00 30 TYR A N 11
ATOM 9543 C CA . TYR A 1 30 ? 5.565 8.783 2.704 1.00 0.00 30 TYR A CA 11
ATOM 9544 C C . TYR A 1 30 ? 5.114 8.948 4.152 1.00 0.00 30 TYR A C 11
ATOM 9545 O O . TYR A 1 30 ? 4.966 7.970 4.885 1.00 0.00 30 TYR A O 11
ATOM 9563 N N . VAL A 1 31 ? 4.897 10.195 4.559 1.00 0.00 31 VAL A N 11
ATOM 9564 C CA . VAL A 1 31 ? 4.461 10.491 5.918 1.00 0.00 31 VAL A CA 11
ATOM 9565 C C . VAL A 1 31 ? 2.990 10.888 5.949 1.00 0.00 31 VAL A C 11
ATOM 9566 O O . VAL A 1 31 ? 2.527 11.662 5.112 1.00 0.00 31 VAL A O 11
ATOM 9579 N N . ASP A 1 32 ? 2.259 10.353 6.921 1.00 0.00 32 ASP A N 11
ATOM 9580 C CA . ASP A 1 32 ? 0.839 10.652 7.064 1.00 0.00 32 ASP A CA 11
ATOM 9581 C C . ASP A 1 32 ? 0.614 11.733 8.116 1.00 0.00 32 ASP A C 11
ATOM 9582 O O . ASP A 1 32 ? 0.886 11.529 9.300 1.00 0.00 32 ASP A O 11
ATOM 9591 N N . HIS A 1 33 ? 0.117 12.885 7.677 1.00 0.00 33 HIS A N 11
ATOM 9592 C CA . HIS A 1 33 ? -0.144 14.000 8.581 1.00 0.00 33 HIS A CA 11
ATOM 9593 C C . HIS A 1 33 ? -1.449 13.788 9.342 1.00 0.00 33 HIS A C 11
ATOM 9594 O O . HIS A 1 33 ? -1.824 14.599 10.189 1.00 0.00 33 HIS A O 11
ATOM 9608 N N . ILE A 1 34 ? -2.137 12.693 9.034 1.00 0.00 34 ILE A N 11
ATOM 9609 C CA . ILE A 1 34 ? -3.400 12.375 9.689 1.00 0.00 34 ILE A CA 11
ATOM 9610 C C . ILE A 1 34 ? -3.293 11.081 10.489 1.00 0.00 34 ILE A C 11
ATOM 9611 O O . ILE A 1 34 ? -3.578 11.054 11.686 1.00 0.00 34 ILE A O 11
ATOM 9627 N N . ASN A 1 35 ? -2.880 10.010 9.820 1.00 0.00 35 ASN A N 11
ATOM 9628 C CA . ASN A 1 35 ? -2.734 8.712 10.468 1.00 0.00 35 ASN A CA 11
ATOM 9629 C C . ASN A 1 35 ? -1.579 8.729 11.465 1.00 0.00 35 ASN A C 11
ATOM 9630 O O . ASN A 1 35 ? -1.478 7.857 12.328 1.00 0.00 35 ASN A O 11
ATOM 9641 N N . ARG A 1 36 ? -0.710 9.727 11.339 1.00 0.00 36 ARG A N 11
ATOM 9642 C CA . ARG A 1 36 ? 0.438 9.856 12.227 1.00 0.00 36 ARG A CA 11
ATOM 9643 C C . ARG A 1 36 ? 1.324 8.616 12.156 1.00 0.00 36 ARG A C 11
ATOM 9644 O O . ARG A 1 36 ? 1.637 8.003 13.177 1.00 0.00 36 ARG A O 11
ATOM 9665 N N . LYS A 1 37 ? 1.725 8.251 10.943 1.00 0.00 37 LYS A N 11
ATOM 9666 C CA . LYS A 1 37 ? 2.575 7.085 10.736 1.00 0.00 37 LYS A CA 11
ATOM 9667 C C . LYS A 1 37 ? 3.396 7.229 9.458 1.00 0.00 37 LYS A C 11
ATOM 9668 O O . LYS A 1 37 ? 3.095 8.064 8.605 1.00 0.00 37 LYS A O 11
ATOM 9687 N N . THR A 1 38 ? 4.434 6.408 9.331 1.00 0.00 38 THR A N 11
ATOM 9688 C CA . THR A 1 38 ? 5.297 6.444 8.158 1.00 0.00 38 THR A CA 11
ATOM 9689 C C . THR A 1 38 ? 5.754 5.043 7.768 1.00 0.00 38 THR A C 11
ATOM 9690 O O . THR A 1 38 ? 6.437 4.367 8.537 1.00 0.00 38 THR A O 11
ATOM 9701 N N . GLN A 1 39 ? 5.373 4.613 6.569 1.00 0.00 39 GLN A N 11
ATOM 9702 C CA . GLN A 1 39 ? 5.744 3.291 6.078 1.00 0.00 39 GLN A CA 11
ATOM 9703 C C . GLN A 1 39 ? 6.313 3.375 4.666 1.00 0.00 39 GLN A C 11
ATOM 9704 O O . GLN A 1 39 ? 6.135 4.377 3.972 1.00 0.00 39 GLN A O 11
ATOM 9718 N N . TYR A 1 40 ? 6.998 2.317 4.245 1.00 0.00 40 TYR A N 11
ATOM 9719 C CA . TYR A 1 40 ? 7.595 2.273 2.916 1.00 0.00 40 TYR A CA 11
ATOM 9720 C C . TYR A 1 40 ? 6.532 2.032 1.849 1.00 0.00 40 TYR A C 11
ATOM 9721 O O . TYR A 1 40 ? 6.339 2.854 0.954 1.00 0.00 40 TYR A O 11
ATOM 9739 N N . GLU A 1 41 ? 5.846 0.898 1.951 1.00 0.00 41 GLU A N 11
ATOM 9740 C CA . GLU A 1 41 ? 4.802 0.549 0.995 1.00 0.00 41 GLU A CA 11
ATOM 9741 C C . GLU A 1 41 ? 3.956 1.769 0.642 1.00 0.00 41 GLU A C 11
ATOM 9742 O O . GLU A 1 41 ? 3.473 2.478 1.524 1.00 0.00 41 GLU A O 11
ATOM 9754 N N . ASN A 1 42 ? 3.783 2.007 -0.654 1.00 0.00 42 ASN A N 11
ATOM 9755 C CA . ASN A 1 42 ? 2.997 3.142 -1.124 1.00 0.00 42 ASN A CA 11
ATOM 9756 C C . ASN A 1 42 ? 1.505 2.885 -0.936 1.00 0.00 42 ASN A C 11
ATOM 9757 O O . ASN A 1 42 ? 1.010 1.776 -1.136 1.00 0.00 42 ASN A O 11
ATOM 9768 N N . PRO A 1 43 ? 0.769 3.935 -0.543 1.00 0.00 43 PRO A N 11
ATOM 9769 C CA . PRO A 1 43 ? -0.678 3.849 -0.321 1.00 0.00 43 PRO A CA 11
ATOM 9770 C C . PRO A 1 43 ? -1.454 3.667 -1.620 1.00 0.00 43 PRO A C 11
ATOM 9771 O O . PRO A 1 43 ? -2.285 2.767 -1.737 1.00 0.00 43 PRO A O 11
ATOM 9782 N N . VAL A 1 44 ? -1.178 4.528 -2.595 1.00 0.00 44 VAL A N 11
ATOM 9783 C CA . VAL A 1 44 ? -1.850 4.460 -3.887 1.00 0.00 44 VAL A CA 11
ATOM 9784 C C . VAL A 1 44 ? -1.740 3.065 -4.491 1.00 0.00 44 VAL A C 11
ATOM 9785 O O . VAL A 1 44 ? -2.675 2.577 -5.129 1.00 0.00 44 VAL A O 11
ATOM 9798 N N . LEU A 1 45 ? -0.594 2.426 -4.287 1.00 0.00 45 LEU A N 11
ATOM 9799 C CA . LEU A 1 45 ? -0.362 1.084 -4.811 1.00 0.00 45 LEU A CA 11
ATOM 9800 C C . LEU A 1 45 ? -1.174 0.050 -4.038 1.00 0.00 45 LEU A C 11
ATOM 9801 O O . LEU A 1 45 ? -2.062 -0.596 -4.594 1.00 0.00 45 LEU A O 11
ATOM 9817 N N . GLU A 1 46 ? -0.863 -0.100 -2.755 1.00 0.00 46 GLU A N 11
ATOM 9818 C CA . GLU A 1 46 ? -1.566 -1.056 -1.906 1.00 0.00 46 GLU A CA 11
ATOM 9819 C C . GLU A 1 46 ? -3.057 -1.078 -2.231 1.00 0.00 46 GLU A C 11
ATOM 9820 O O . GLU A 1 46 ? -3.604 -2.113 -2.610 1.00 0.00 46 GLU A O 11
ATOM 9832 N N . ALA A 1 47 ? -3.707 0.071 -2.080 1.00 0.00 47 ALA A N 11
ATOM 9833 C CA . ALA A 1 47 ? -5.133 0.184 -2.359 1.00 0.00 47 ALA A CA 11
ATOM 9834 C C . ALA A 1 47 ? -5.498 -0.534 -3.654 1.00 0.00 47 ALA A C 11
ATOM 9835 O O . ALA A 1 47 ? -6.204 -1.542 -3.640 1.00 0.00 47 ALA A O 11
ATOM 9842 N N . LYS A 1 48 ? -5.013 -0.007 -4.773 1.00 0.00 48 LYS A N 11
ATOM 9843 C CA . LYS A 1 48 ? -5.287 -0.596 -6.078 1.00 0.00 48 LYS A CA 11
ATOM 9844 C C . LYS A 1 48 ? -4.911 -2.074 -6.098 1.00 0.00 48 LYS A C 11
ATOM 9845 O O . LYS A 1 48 ? -5.481 -2.860 -6.855 1.00 0.00 48 LYS A O 11
ATOM 9864 N N . ARG A 1 49 ? -3.949 -2.447 -5.259 1.00 0.00 49 ARG A N 11
ATOM 9865 C CA . ARG A 1 49 ? -3.498 -3.831 -5.180 1.00 0.00 49 ARG A CA 11
ATOM 9866 C C . ARG A 1 49 ? -4.500 -4.686 -4.410 1.00 0.00 49 ARG A C 11
ATOM 9867 O O . ARG A 1 49 ? -4.688 -5.865 -4.711 1.00 0.00 49 ARG A O 11
ATOM 9888 N N . LYS A 1 50 ? -5.141 -4.084 -3.413 1.00 0.00 50 LYS A N 11
ATOM 9889 C CA . LYS A 1 50 ? -6.124 -4.788 -2.599 1.00 0.00 50 LYS A CA 11
ATOM 9890 C C . LYS A 1 50 ? -7.528 -4.612 -3.168 1.00 0.00 50 LYS A C 11
ATOM 9891 O O . LYS A 1 50 ? -8.491 -5.193 -2.666 1.00 0.00 50 LYS A O 11
ATOM 9910 N N . LYS A 1 51 ? -7.639 -3.808 -4.220 1.00 0.00 51 LYS A N 11
ATOM 9911 C CA . LYS A 1 51 ? -8.925 -3.556 -4.860 1.00 0.00 51 LYS A CA 11
ATOM 9912 C C . LYS A 1 51 ? -9.069 -4.383 -6.134 1.00 0.00 51 LYS A C 11
ATOM 9913 O O . LYS A 1 51 ? -10.173 -4.781 -6.503 1.00 0.00 51 LYS A O 11
ATOM 9932 N N . GLN A 1 52 ? -7.947 -4.638 -6.799 1.00 0.00 52 GLN A N 11
ATOM 9933 C CA . GLN A 1 52 ? -7.950 -5.417 -8.031 1.00 0.00 52 GLN A CA 11
ATOM 9934 C C . GLN A 1 52 ? -8.570 -6.792 -7.803 1.00 0.00 52 GLN A C 11
ATOM 9935 O O . GLN A 1 52 ? -9.134 -7.390 -8.721 1.00 0.00 52 GLN A O 11
ATOM 9949 N N . LEU A 1 53 ? -8.463 -7.288 -6.575 1.00 0.00 53 LEU A N 11
ATOM 9950 C CA . LEU A 1 53 ? -9.013 -8.593 -6.227 1.00 0.00 53 LEU A CA 11
ATOM 9951 C C . LEU A 1 53 ? -10.534 -8.535 -6.129 1.00 0.00 53 LEU A C 11
ATOM 9952 O O . LEU A 1 53 ? -11.084 -8.063 -5.134 1.00 0.00 53 LEU A O 11
ATOM 9968 N N . GLU A 1 54 ? -11.208 -9.018 -7.168 1.00 0.00 54 GLU A N 11
ATOM 9969 C CA . GLU A 1 54 ? -12.666 -9.021 -7.197 1.00 0.00 54 GLU A CA 11
ATOM 9970 C C . GLU A 1 54 ? -13.230 -9.974 -6.147 1.00 0.00 54 GLU A C 11
ATOM 9971 O O . GLU A 1 54 ? -13.046 -11.188 -6.232 1.00 0.00 54 GLU A O 11
ATOM 9983 N N . SER A 1 55 ? -13.915 -9.413 -5.156 1.00 0.00 55 SER A N 11
ATOM 9984 C CA . SER A 1 55 ? -14.502 -10.211 -4.085 1.00 0.00 55 SER A CA 11
ATOM 9985 C C . SER A 1 55 ? -15.102 -11.502 -4.636 1.00 0.00 55 SER A C 11
ATOM 9986 O O . SER A 1 55 ? -15.884 -11.480 -5.585 1.00 0.00 55 SER A O 11
ATOM 9994 N N . GLY A 1 56 ? -14.728 -12.626 -4.032 1.00 0.00 56 GLY A N 11
ATOM 9995 C CA . GLY A 1 56 ? -15.238 -13.910 -4.475 1.00 0.00 56 GLY A CA 11
ATOM 9996 C C . GLY A 1 56 ? -14.364 -15.066 -4.028 1.00 0.00 56 GLY A C 11
ATOM 9997 O O . GLY A 1 56 ? -13.249 -14.877 -3.542 1.00 0.00 56 GLY A O 11
ATOM 10001 N N . PRO A 1 57 ? -14.874 -16.296 -4.190 1.00 0.00 57 PRO A N 11
ATOM 10002 C CA . PRO A 1 57 ? -14.150 -17.510 -3.805 1.00 0.00 57 PRO A CA 11
ATOM 10003 C C . PRO A 1 57 ? -12.952 -17.782 -4.708 1.00 0.00 57 PRO A C 11
ATOM 10004 O O . PRO A 1 57 ? -13.108 -18.038 -5.902 1.00 0.00 57 PRO A O 11
ATOM 10015 N N . SER A 1 58 ? -11.756 -17.725 -4.130 1.00 0.00 58 SER A N 11
ATOM 10016 C CA . SER A 1 58 ? -10.531 -17.961 -4.884 1.00 0.00 58 SER A CA 11
ATOM 10017 C C . SER A 1 58 ? -10.325 -19.452 -5.132 1.00 0.00 58 SER A C 11
ATOM 10018 O O . SER A 1 58 ? -10.185 -20.236 -4.193 1.00 0.00 58 SER A O 11
ATOM 10026 N N . SER A 1 59 ? -10.308 -19.837 -6.404 1.00 0.00 59 SER A N 11
ATOM 10027 C CA . SER A 1 59 ? -10.123 -21.235 -6.778 1.00 0.00 59 SER A CA 11
ATOM 10028 C C . SER A 1 59 ? -8.998 -21.380 -7.798 1.00 0.00 59 SER A C 11
ATOM 10029 O O . SER A 1 59 ? -9.099 -20.896 -8.924 1.00 0.00 59 SER A O 11
ATOM 10037 N N . GLY A 1 60 ? -7.924 -22.052 -7.393 1.00 0.00 60 GLY A N 11
ATOM 10038 C CA . GLY A 1 60 ? -6.794 -22.250 -8.282 1.00 0.00 60 GLY A CA 11
ATOM 10039 C C . GLY A 1 60 ? -5.643 -21.314 -7.974 1.00 0.00 60 GLY A C 11
ATOM 10040 O O . GLY A 1 60 ? -5.201 -20.557 -8.839 1.00 0.00 60 GLY A O 11
ATOM 10044 N N . GLY A 1 1 ? 12.603 -2.971 8.989 1.00 0.00 1 GLY A N 12
ATOM 10045 C CA . GLY A 1 1 ? 12.932 -3.894 10.059 1.00 0.00 1 GLY A CA 12
ATOM 10046 C C . GLY A 1 1 ? 12.427 -5.298 9.790 1.00 0.00 1 GLY A C 12
ATOM 10047 O O . GLY A 1 1 ? 13.126 -6.277 10.050 1.00 0.00 1 GLY A O 12
ATOM 10051 N N . SER A 1 2 ? 11.208 -5.397 9.269 1.00 0.00 2 SER A N 12
ATOM 10052 C CA . SER A 1 2 ? 10.607 -6.691 8.969 1.00 0.00 2 SER A CA 12
ATOM 10053 C C . SER A 1 2 ? 10.730 -7.017 7.484 1.00 0.00 2 SER A C 12
ATOM 10054 O O . SER A 1 2 ? 11.166 -8.105 7.110 1.00 0.00 2 SER A O 12
ATOM 10062 N N . SER A 1 3 ? 10.343 -6.064 6.642 1.00 0.00 3 SER A N 12
ATOM 10063 C CA . SER A 1 3 ? 10.406 -6.250 5.197 1.00 0.00 3 SER A CA 12
ATOM 10064 C C . SER A 1 3 ? 11.214 -5.135 4.540 1.00 0.00 3 SER A C 12
ATOM 10065 O O . SER A 1 3 ? 11.287 -4.020 5.055 1.00 0.00 3 SER A O 12
ATOM 10073 N N . GLY A 1 4 ? 11.821 -5.445 3.399 1.00 0.00 4 GLY A N 12
ATOM 10074 C CA . GLY A 1 4 ? 12.617 -4.461 2.690 1.00 0.00 4 GLY A CA 12
ATOM 10075 C C . GLY A 1 4 ? 12.464 -4.565 1.185 1.00 0.00 4 GLY A C 12
ATOM 10076 O O . GLY A 1 4 ? 13.306 -5.154 0.508 1.00 0.00 4 GLY A O 12
ATOM 10080 N N . SER A 1 5 ? 11.384 -3.994 0.661 1.00 0.00 5 SER A N 12
ATOM 10081 C CA . SER A 1 5 ? 11.120 -4.031 -0.773 1.00 0.00 5 SER A CA 12
ATOM 10082 C C . SER A 1 5 ? 12.359 -3.623 -1.564 1.00 0.00 5 SER A C 12
ATOM 10083 O O . SER A 1 5 ? 13.238 -2.931 -1.049 1.00 0.00 5 SER A O 12
ATOM 10091 N N . SER A 1 6 ? 12.422 -4.057 -2.819 1.00 0.00 6 SER A N 12
ATOM 10092 C CA . SER A 1 6 ? 13.554 -3.741 -3.681 1.00 0.00 6 SER A CA 12
ATOM 10093 C C . SER A 1 6 ? 13.107 -2.920 -4.887 1.00 0.00 6 SER A C 12
ATOM 10094 O O . SER A 1 6 ? 12.404 -3.419 -5.765 1.00 0.00 6 SER A O 12
ATOM 10102 N N . GLY A 1 7 ? 13.519 -1.657 -4.921 1.00 0.00 7 GLY A N 12
ATOM 10103 C CA . GLY A 1 7 ? 13.152 -0.786 -6.022 1.00 0.00 7 GLY A CA 12
ATOM 10104 C C . GLY A 1 7 ? 12.760 0.603 -5.557 1.00 0.00 7 GLY A C 12
ATOM 10105 O O . GLY A 1 7 ? 12.583 0.838 -4.361 1.00 0.00 7 GLY A O 12
ATOM 10109 N N . LEU A 1 8 ? 12.626 1.525 -6.503 1.00 0.00 8 LEU A N 12
ATOM 10110 C CA . LEU A 1 8 ? 12.253 2.899 -6.185 1.00 0.00 8 LEU A CA 12
ATOM 10111 C C . LEU A 1 8 ? 10.739 3.041 -6.068 1.00 0.00 8 LEU A C 12
ATOM 10112 O O . LEU A 1 8 ? 9.986 2.260 -6.650 1.00 0.00 8 LEU A O 12
ATOM 10128 N N . ASP A 1 9 ? 10.300 4.042 -5.314 1.00 0.00 9 ASP A N 12
ATOM 10129 C CA . ASP A 1 9 ? 8.875 4.288 -5.123 1.00 0.00 9 ASP A CA 12
ATOM 10130 C C . ASP A 1 9 ? 8.569 5.781 -5.183 1.00 0.00 9 ASP A C 12
ATOM 10131 O O . ASP A 1 9 ? 9.441 6.615 -4.937 1.00 0.00 9 ASP A O 12
ATOM 10140 N N . SER A 1 10 ? 7.325 6.112 -5.514 1.00 0.00 10 SER A N 12
ATOM 10141 C CA . SER A 1 10 ? 6.904 7.505 -5.611 1.00 0.00 10 SER A CA 12
ATOM 10142 C C . SER A 1 10 ? 5.467 7.674 -5.129 1.00 0.00 10 SER A C 12
ATOM 10143 O O . SER A 1 10 ? 4.726 6.699 -5.002 1.00 0.00 10 SER A O 12
ATOM 10151 N N . GLU A 1 11 ? 5.080 8.917 -4.863 1.00 0.00 11 GLU A N 12
ATOM 10152 C CA . GLU A 1 11 ? 3.732 9.214 -4.394 1.00 0.00 11 GLU A CA 12
ATOM 10153 C C . GLU A 1 11 ? 2.699 8.375 -5.142 1.00 0.00 11 GLU A C 12
ATOM 10154 O O . GLU A 1 11 ? 1.798 7.793 -4.536 1.00 0.00 11 GLU A O 12
ATOM 10166 N N . LEU A 1 12 ? 2.836 8.319 -6.462 1.00 0.00 12 LEU A N 12
ATOM 10167 C CA . LEU A 1 12 ? 1.915 7.552 -7.294 1.00 0.00 12 LEU A CA 12
ATOM 10168 C C . LEU A 1 12 ? 0.493 8.089 -7.170 1.00 0.00 12 LEU A C 12
ATOM 10169 O O . LEU A 1 12 ? -0.466 7.321 -7.103 1.00 0.00 12 LEU A O 12
ATOM 10185 N N . GLU A 1 13 ? 0.365 9.412 -7.141 1.00 0.00 13 GLU A N 12
ATOM 10186 C CA . GLU A 1 13 ? -0.941 10.050 -7.026 1.00 0.00 13 GLU A CA 12
ATOM 10187 C C . GLU A 1 13 ? -1.603 9.698 -5.697 1.00 0.00 13 GLU A C 12
ATOM 10188 O O . GLU A 1 13 ? -2.741 9.228 -5.662 1.00 0.00 13 GLU A O 12
ATOM 10200 N N . LEU A 1 14 ? -0.883 9.928 -4.604 1.00 0.00 14 LEU A N 12
ATOM 10201 C CA . LEU A 1 14 ? -1.399 9.635 -3.272 1.00 0.00 14 LEU A CA 12
ATOM 10202 C C . LEU A 1 14 ? -2.799 10.213 -3.091 1.00 0.00 14 LEU A C 12
ATOM 10203 O O . LEU A 1 14 ? -3.174 11.205 -3.717 1.00 0.00 14 LEU A O 12
ATOM 10219 N N . PRO A 1 15 ? -3.592 9.581 -2.213 1.00 0.00 15 PRO A N 12
ATOM 10220 C CA . PRO A 1 15 ? -4.962 10.016 -1.927 1.00 0.00 15 PRO A CA 12
ATOM 10221 C C . PRO A 1 15 ? -5.004 11.335 -1.164 1.00 0.00 15 PRO A C 12
ATOM 10222 O O . PRO A 1 15 ? -5.030 12.409 -1.764 1.00 0.00 15 PRO A O 12
ATOM 10233 N N . ALA A 1 16 ? -5.009 11.246 0.162 1.00 0.00 16 ALA A N 12
ATOM 10234 C CA . ALA A 1 16 ? -5.046 12.434 1.007 1.00 0.00 16 ALA A CA 12
ATOM 10235 C C . ALA A 1 16 ? -4.261 12.214 2.296 1.00 0.00 16 ALA A C 12
ATOM 10236 O O . ALA A 1 16 ? -4.381 11.172 2.938 1.00 0.00 16 ALA A O 12
ATOM 10243 N N . GLY A 1 17 ? -3.455 13.204 2.669 1.00 0.00 17 GLY A N 12
ATOM 10244 C CA . GLY A 1 17 ? -2.661 13.099 3.879 1.00 0.00 17 GLY A CA 12
ATOM 10245 C C . GLY A 1 17 ? -1.365 12.345 3.659 1.00 0.00 17 GLY A C 12
ATOM 10246 O O . GLY A 1 17 ? -0.870 11.671 4.562 1.00 0.00 17 GLY A O 12
ATOM 10250 N N . TRP A 1 18 ? -0.815 12.458 2.455 1.00 0.00 18 TRP A N 12
ATOM 10251 C CA . TRP A 1 18 ? 0.432 11.780 2.118 1.00 0.00 18 TRP A CA 12
ATOM 10252 C C . TRP A 1 18 ? 1.482 12.776 1.641 1.00 0.00 18 TRP A C 12
ATOM 10253 O O . TRP A 1 18 ? 1.199 13.639 0.811 1.00 0.00 18 TRP A O 12
ATOM 10274 N N . GLU A 1 19 ? 2.695 12.651 2.171 1.00 0.00 19 GLU A N 12
ATOM 10275 C CA . GLU A 1 19 ? 3.787 13.543 1.798 1.00 0.00 19 GLU A CA 12
ATOM 10276 C C . GLU A 1 19 ? 5.071 12.758 1.552 1.00 0.00 19 GLU A C 12
ATOM 10277 O O . GLU A 1 19 ? 5.607 12.120 2.459 1.00 0.00 19 GLU A O 12
ATOM 10289 N N . LYS A 1 20 ? 5.561 12.807 0.317 1.00 0.00 20 LYS A N 12
ATOM 10290 C CA . LYS A 1 20 ? 6.782 12.102 -0.051 1.00 0.00 20 LYS A CA 12
ATOM 10291 C C . LYS A 1 20 ? 8.013 12.833 0.476 1.00 0.00 20 LYS A C 12
ATOM 10292 O O . LYS A 1 20 ? 8.313 13.949 0.050 1.00 0.00 20 LYS A O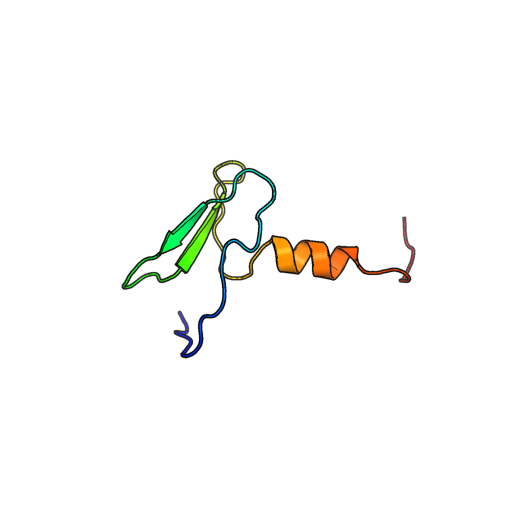 12
ATOM 10311 N N . ILE A 1 21 ? 8.721 12.198 1.403 1.00 0.00 21 ILE A N 12
ATOM 10312 C CA . ILE A 1 21 ? 9.920 12.788 1.985 1.00 0.00 21 ILE A CA 12
ATOM 10313 C C . ILE A 1 21 ? 11.170 12.021 1.565 1.00 0.00 21 ILE A C 12
ATOM 10314 O O . ILE A 1 21 ? 11.299 10.829 1.840 1.00 0.00 21 ILE A O 12
ATOM 10330 N N . GLU A 1 22 ? 12.087 12.715 0.899 1.00 0.00 22 GLU A N 12
ATOM 10331 C CA . GLU A 1 22 ? 13.327 12.099 0.442 1.00 0.00 22 GLU A CA 12
ATOM 10332 C C . GLU A 1 22 ? 14.470 12.394 1.409 1.00 0.00 22 GLU A C 12
ATOM 10333 O O . GLU A 1 22 ? 14.840 13.550 1.615 1.00 0.00 22 GLU A O 12
ATOM 10345 N N . ASP A 1 23 ? 15.024 11.341 2.000 1.00 0.00 23 ASP A N 12
ATOM 10346 C CA . ASP A 1 23 ? 16.125 11.486 2.945 1.00 0.00 23 ASP A CA 12
ATOM 10347 C C . ASP A 1 23 ? 17.344 10.695 2.484 1.00 0.00 23 ASP A C 12
ATOM 10348 O O . ASP A 1 23 ? 17.231 9.625 1.885 1.00 0.00 23 ASP A O 12
ATOM 10357 N N . PRO A 1 24 ? 18.540 11.231 2.768 1.00 0.00 24 PRO A N 12
ATOM 10358 C CA . PRO A 1 24 ? 19.805 10.592 2.391 1.00 0.00 24 PRO A CA 12
ATOM 10359 C C . PRO A 1 24 ? 20.074 9.323 3.192 1.00 0.00 24 PRO A C 12
ATOM 10360 O O . PRO A 1 24 ? 20.673 8.373 2.688 1.00 0.00 24 PRO A O 12
ATOM 10371 N N . VAL A 1 25 ? 19.628 9.313 4.444 1.00 0.00 25 VAL A N 12
ATOM 10372 C CA . VAL A 1 25 ? 19.820 8.160 5.316 1.00 0.00 25 VAL A CA 12
ATOM 10373 C C . VAL A 1 25 ? 18.536 7.348 5.443 1.00 0.00 25 VAL A C 12
ATOM 10374 O O . VAL A 1 25 ? 18.552 6.121 5.340 1.00 0.00 25 VAL A O 12
ATOM 10387 N N . TYR A 1 26 ? 17.425 8.040 5.668 1.00 0.00 26 TYR A N 12
ATOM 10388 C CA . TYR A 1 26 ? 16.131 7.384 5.812 1.00 0.00 26 TYR A CA 12
ATOM 10389 C C . TYR A 1 26 ? 15.576 6.969 4.453 1.00 0.00 26 TYR A C 12
ATOM 10390 O O . TYR A 1 26 ? 14.848 5.984 4.341 1.00 0.00 26 TYR A O 12
ATOM 10408 N N . GLY A 1 27 ? 15.928 7.730 3.420 1.00 0.00 27 GLY A N 12
ATOM 10409 C CA . GLY A 1 27 ? 15.457 7.426 2.081 1.00 0.00 27 GLY A CA 12
ATOM 10410 C C . GLY A 1 27 ? 14.138 8.101 1.763 1.00 0.00 27 GLY A C 12
ATOM 10411 O O . GLY A 1 27 ? 13.732 9.040 2.449 1.00 0.00 27 GLY A O 12
ATOM 10415 N N . ILE A 1 28 ? 13.467 7.623 0.720 1.00 0.00 28 ILE A N 12
ATOM 10416 C CA . ILE A 1 28 ? 12.186 8.187 0.313 1.00 0.00 28 ILE A CA 12
ATOM 10417 C C . ILE A 1 28 ? 11.027 7.461 0.986 1.00 0.00 28 ILE A C 12
ATOM 10418 O O . ILE A 1 28 ? 10.815 6.268 0.765 1.00 0.00 28 ILE A O 12
ATOM 10434 N N . TYR A 1 29 ? 10.278 8.188 1.808 1.00 0.00 29 TYR A N 12
ATOM 10435 C CA . TYR A 1 29 ? 9.139 7.613 2.515 1.00 0.00 29 TYR A CA 12
ATOM 10436 C C . TYR A 1 29 ? 7.995 8.617 2.612 1.00 0.00 29 TYR A C 12
ATOM 10437 O O . TYR A 1 29 ? 8.219 9.824 2.697 1.00 0.00 29 TYR A O 12
ATOM 10455 N N . TYR A 1 30 ? 6.768 8.108 2.598 1.00 0.00 30 TYR A N 12
ATOM 10456 C CA . TYR A 1 30 ? 5.587 8.959 2.683 1.00 0.00 30 TYR A CA 12
ATOM 10457 C C . TYR A 1 30 ? 5.095 9.067 4.123 1.00 0.00 30 TYR A C 12
ATOM 10458 O O . TYR A 1 30 ? 4.789 8.061 4.764 1.00 0.00 30 TYR A O 12
ATOM 10476 N N . VAL A 1 31 ? 5.022 10.295 4.627 1.00 0.00 31 VAL A N 12
ATOM 10477 C CA . VAL A 1 31 ? 4.566 10.536 5.990 1.00 0.00 31 VAL A CA 12
ATOM 10478 C C . VAL A 1 31 ? 3.126 11.037 6.008 1.00 0.00 31 VAL A C 12
ATOM 10479 O O . VAL A 1 31 ? 2.752 11.908 5.223 1.00 0.00 31 VAL A O 12
ATOM 10492 N N . ASP A 1 32 ? 2.324 10.480 6.908 1.00 0.00 32 ASP A N 12
ATOM 10493 C CA . ASP A 1 32 ? 0.924 10.871 7.030 1.00 0.00 32 ASP A CA 12
ATOM 10494 C C . ASP A 1 32 ? 0.730 11.842 8.190 1.00 0.00 32 ASP A C 12
ATOM 10495 O O . ASP A 1 32 ? 0.665 11.434 9.350 1.00 0.00 32 ASP A O 12
ATOM 10504 N N . HIS A 1 33 ? 0.638 13.129 7.869 1.00 0.00 33 HIS A N 12
ATOM 10505 C CA . HIS A 1 33 ? 0.452 14.159 8.886 1.00 0.00 33 HIS A CA 12
ATOM 10506 C C . HIS A 1 33 ? -0.912 14.020 9.556 1.00 0.00 33 HIS A C 12
ATOM 10507 O O . HIS A 1 33 ? -1.213 14.721 10.522 1.00 0.00 33 HIS A O 12
ATOM 10521 N N . ILE A 1 34 ? -1.732 13.113 9.036 1.00 0.00 34 ILE A N 12
ATOM 10522 C CA . ILE A 1 34 ? -3.062 12.883 9.584 1.00 0.00 34 ILE A CA 12
ATOM 10523 C C . ILE A 1 34 ? -3.157 11.510 10.240 1.00 0.00 34 ILE A C 12
ATOM 10524 O O . ILE A 1 34 ? -3.531 11.392 11.406 1.00 0.00 34 ILE A O 12
ATOM 10540 N N . ASN A 1 35 ? -2.814 10.473 9.482 1.00 0.00 35 ASN A N 12
ATOM 10541 C CA . ASN A 1 35 ? -2.859 9.107 9.990 1.00 0.00 35 ASN A CA 12
ATOM 10542 C C . ASN A 1 35 ? -1.707 8.847 10.955 1.00 0.00 35 ASN A C 12
ATOM 10543 O O . ASN A 1 35 ? -1.689 7.837 11.659 1.00 0.00 35 ASN A O 12
ATOM 10554 N N . ARG A 1 36 ? -0.747 9.766 10.983 1.00 0.00 36 ARG A N 12
ATOM 10555 C CA . ARG A 1 36 ? 0.409 9.636 11.861 1.00 0.00 36 ARG A CA 12
ATOM 10556 C C . ARG A 1 36 ? 1.092 8.286 11.666 1.00 0.00 36 ARG A C 12
ATOM 10557 O O . ARG A 1 36 ? 1.281 7.529 12.619 1.00 0.00 36 ARG A O 12
ATOM 10578 N N . LYS A 1 37 ? 1.460 7.989 10.424 1.00 0.00 37 LYS A N 12
ATOM 10579 C CA . LYS A 1 37 ? 2.122 6.730 10.102 1.00 0.00 37 LYS A CA 12
ATOM 10580 C C . LYS A 1 37 ? 3.058 6.898 8.910 1.00 0.00 37 LYS A C 12
ATOM 10581 O O . LYS A 1 37 ? 2.817 7.723 8.028 1.00 0.00 37 LYS A O 12
ATOM 10600 N N . THR A 1 38 ? 4.128 6.109 8.888 1.00 0.00 38 THR A N 12
ATOM 10601 C CA . THR A 1 38 ? 5.101 6.170 7.804 1.00 0.00 38 THR A CA 12
ATOM 10602 C C . THR A 1 38 ? 5.587 4.776 7.422 1.00 0.00 38 THR A C 12
ATOM 10603 O O . THR A 1 38 ? 5.966 3.984 8.284 1.00 0.00 38 THR A O 12
ATOM 10614 N N . GLN A 1 39 ? 5.573 4.484 6.126 1.00 0.00 39 GLN A N 12
ATOM 10615 C CA . GLN A 1 39 ? 6.013 3.185 5.631 1.00 0.00 39 GLN A CA 12
ATOM 10616 C C . GLN A 1 39 ? 6.609 3.308 4.233 1.00 0.00 39 GLN A C 12
ATOM 10617 O O . GLN A 1 39 ? 6.401 4.307 3.544 1.00 0.00 39 GLN A O 12
ATOM 10631 N N . TYR A 1 40 ? 7.351 2.287 3.820 1.00 0.00 40 TYR A N 12
ATOM 10632 C CA . TYR A 1 40 ? 7.980 2.282 2.504 1.00 0.00 40 TYR A CA 12
ATOM 10633 C C . TYR A 1 40 ? 6.961 1.966 1.414 1.00 0.00 40 TYR A C 12
ATOM 10634 O O . TYR A 1 40 ? 6.827 2.708 0.442 1.00 0.00 40 TYR A O 12
ATOM 10652 N N . GLU A 1 41 ? 6.244 0.860 1.585 1.00 0.00 41 GLU A N 12
ATOM 10653 C CA . GLU A 1 41 ? 5.237 0.445 0.616 1.00 0.00 41 GLU A CA 12
ATOM 10654 C C . GLU A 1 41 ? 4.225 1.561 0.372 1.00 0.00 41 GLU A C 12
ATOM 10655 O O . GLU A 1 41 ? 3.518 1.983 1.286 1.00 0.00 41 GLU A O 12
ATOM 10667 N N . ASN A 1 42 ? 4.162 2.034 -0.868 1.00 0.00 42 ASN A N 12
ATOM 10668 C CA . ASN A 1 42 ? 3.239 3.102 -1.233 1.00 0.00 42 ASN A CA 12
ATOM 10669 C C . ASN A 1 42 ? 1.795 2.690 -0.958 1.00 0.00 42 ASN A C 12
ATOM 10670 O O . ASN A 1 42 ? 1.393 1.551 -1.192 1.00 0.00 42 ASN A O 12
ATOM 10681 N N . PRO A 1 43 ? 0.996 3.640 -0.449 1.00 0.00 43 PRO A N 12
ATOM 10682 C CA . PRO A 1 43 ? -0.415 3.400 -0.132 1.00 0.00 43 PRO A CA 12
ATOM 10683 C C . PRO A 1 43 ? -1.267 3.215 -1.383 1.00 0.00 43 PRO A C 12
ATOM 10684 O O . PRO A 1 43 ? -2.175 2.385 -1.411 1.00 0.00 43 PRO A O 12
ATOM 10695 N N . VAL A 1 44 ? -0.968 3.995 -2.418 1.00 0.00 44 VAL A N 12
ATOM 10696 C CA . VAL A 1 44 ? -1.706 3.916 -3.673 1.00 0.00 44 VAL A CA 12
ATOM 10697 C C . VAL A 1 44 ? -1.640 2.511 -4.262 1.00 0.00 44 VAL A C 12
ATOM 10698 O O . VAL A 1 44 ? -2.648 1.968 -4.714 1.00 0.00 44 VAL A O 12
ATOM 10711 N N . LEU A 1 45 ? -0.446 1.928 -4.253 1.00 0.00 45 LEU A N 12
ATOM 10712 C CA . LEU A 1 45 ? -0.248 0.584 -4.785 1.00 0.00 45 LEU A CA 12
ATOM 10713 C C . LEU A 1 45 ? -1.061 -0.439 -3.999 1.00 0.00 45 LEU A C 12
ATOM 10714 O O . LEU A 1 45 ? -1.757 -1.271 -4.580 1.00 0.00 45 LEU A O 12
ATOM 10730 N N . GLU A 1 46 ? -0.968 -0.370 -2.675 1.00 0.00 46 GLU A N 12
ATOM 10731 C CA . GLU A 1 46 ? -1.696 -1.290 -1.809 1.00 0.00 46 GLU A CA 12
ATOM 10732 C C . GLU A 1 46 ? -3.188 -1.269 -2.126 1.00 0.00 46 GLU A C 12
ATOM 10733 O O . GLU A 1 46 ? -3.765 -2.282 -2.520 1.00 0.00 46 GLU A O 12
ATOM 10745 N N . ALA A 1 47 ? -3.808 -0.106 -1.950 1.00 0.00 47 ALA A N 12
ATOM 10746 C CA . ALA A 1 47 ? -5.233 0.048 -2.219 1.00 0.00 47 ALA A CA 12
ATOM 10747 C C . ALA A 1 47 ? -5.598 -0.515 -3.588 1.00 0.00 47 ALA A C 12
ATOM 10748 O O . ALA A 1 47 ? -6.389 -1.453 -3.694 1.00 0.00 47 ALA A O 12
ATOM 10755 N N . LYS A 1 48 ? -5.018 0.063 -4.634 1.00 0.00 48 LYS A N 12
ATOM 10756 C CA . LYS A 1 48 ? -5.281 -0.381 -5.998 1.00 0.00 48 LYS A CA 12
ATOM 10757 C C . LYS A 1 48 ? -4.975 -1.867 -6.154 1.00 0.00 48 LYS A C 12
ATOM 10758 O O . LYS A 1 48 ? -5.433 -2.508 -7.101 1.00 0.00 48 LYS A O 12
ATOM 10777 N N . ARG A 1 49 ? -4.200 -2.409 -5.221 1.00 0.00 49 ARG A N 12
ATOM 10778 C CA . ARG A 1 49 ? -3.833 -3.820 -5.256 1.00 0.00 49 ARG A CA 12
ATOM 10779 C C . ARG A 1 49 ? -4.872 -4.669 -4.530 1.00 0.00 49 ARG A C 12
ATOM 10780 O O . ARG A 1 49 ? -5.169 -5.791 -4.940 1.00 0.00 49 ARG A O 12
ATOM 10801 N N . LYS A 1 50 ? -5.421 -4.127 -3.448 1.00 0.00 50 LYS A N 12
ATOM 10802 C CA . LYS A 1 50 ? -6.427 -4.834 -2.664 1.00 0.00 50 LYS A CA 12
ATOM 10803 C C . LYS A 1 50 ? -7.834 -4.414 -3.079 1.00 0.00 50 LYS A C 12
ATOM 10804 O O . LYS A 1 50 ? -8.824 -4.985 -2.622 1.00 0.00 50 LYS A O 12
ATOM 10823 N N . LYS A 1 51 ? -7.915 -3.414 -3.950 1.00 0.00 51 LYS A N 12
ATOM 10824 C CA . LYS A 1 51 ? -9.200 -2.919 -4.430 1.00 0.00 51 LYS A CA 12
ATOM 10825 C C . LYS A 1 51 ? -9.547 -3.532 -5.783 1.00 0.00 51 LYS A C 12
ATOM 10826 O O . LYS A 1 51 ? -10.719 -3.735 -6.099 1.00 0.00 51 LYS A O 12
ATOM 10845 N N . GLN A 1 52 ? -8.522 -3.823 -6.577 1.00 0.00 52 GLN A N 12
ATOM 10846 C CA . GLN A 1 52 ? -8.721 -4.413 -7.895 1.00 0.00 52 GLN A CA 12
ATOM 10847 C C . GLN A 1 52 ? -9.403 -5.773 -7.786 1.00 0.00 52 GLN A C 12
ATOM 10848 O O . GLN A 1 52 ? -10.136 -6.185 -8.686 1.00 0.00 52 GLN A O 12
ATOM 10862 N N . LEU A 1 53 ? -9.157 -6.465 -6.680 1.00 0.00 53 LEU A N 12
ATOM 10863 C CA . LEU A 1 53 ? -9.748 -7.780 -6.453 1.00 0.00 53 LEU A CA 12
ATOM 10864 C C . LEU A 1 53 ? -11.199 -7.813 -6.923 1.00 0.00 53 LEU A C 12
ATOM 10865 O O . LEU A 1 53 ? -12.067 -7.174 -6.330 1.00 0.00 53 LEU A O 12
ATOM 10881 N N . GLU A 1 54 ? -11.452 -8.564 -7.990 1.00 0.00 54 GLU A N 12
ATOM 10882 C CA . GLU A 1 54 ? -12.799 -8.682 -8.538 1.00 0.00 54 GLU A CA 12
ATOM 10883 C C . GLU A 1 54 ? -13.550 -9.841 -7.890 1.00 0.00 54 GLU A C 12
ATOM 10884 O O . GLU A 1 54 ? -13.010 -10.937 -7.738 1.00 0.00 54 GLU A O 12
ATOM 10896 N N . SER A 1 55 ? -14.799 -9.591 -7.511 1.00 0.00 55 SER A N 12
ATOM 10897 C CA . SER A 1 55 ? -15.624 -10.612 -6.876 1.00 0.00 55 SER A CA 12
ATOM 10898 C C . SER A 1 55 ? -17.092 -10.437 -7.254 1.00 0.00 55 SER A C 12
ATOM 10899 O O . SER A 1 55 ? -17.531 -9.339 -7.592 1.00 0.00 55 SER A O 12
ATOM 10907 N N . GLY A 1 56 ? -17.846 -11.530 -7.194 1.00 0.00 56 GLY A N 12
ATOM 10908 C CA . GLY A 1 56 ? -19.257 -11.478 -7.533 1.00 0.00 56 GLY A CA 12
ATOM 10909 C C . GLY A 1 56 ? -19.612 -12.402 -8.681 1.00 0.00 56 GLY A C 12
ATOM 10910 O O . GLY A 1 56 ? -18.865 -13.320 -9.021 1.00 0.00 56 GLY A O 12
ATOM 10914 N N . PRO A 1 57 ? -20.778 -12.163 -9.299 1.00 0.00 57 PRO A N 12
ATOM 10915 C CA . PRO A 1 57 ? -21.258 -12.971 -10.424 1.00 0.00 57 PRO A CA 12
ATOM 10916 C C . PRO A 1 57 ? -20.433 -12.753 -11.687 1.00 0.00 57 PRO A C 12
ATOM 10917 O O . PRO A 1 57 ? -20.637 -13.427 -12.697 1.00 0.00 57 PRO A O 12
ATOM 10928 N N . SER A 1 58 ? -19.499 -11.809 -11.624 1.00 0.00 58 SER A N 12
ATOM 10929 C CA . SER A 1 58 ? -18.645 -11.500 -12.764 1.00 0.00 58 SER A CA 12
ATOM 10930 C C . SER A 1 58 ? -17.172 -11.652 -12.397 1.00 0.00 58 SER A C 12
ATOM 10931 O O . SER A 1 58 ? -16.745 -11.244 -11.317 1.00 0.00 58 SER A O 12
ATOM 10939 N N . SER A 1 59 ? -16.400 -12.244 -13.303 1.00 0.00 59 SER A N 12
ATOM 10940 C CA . SER A 1 59 ? -14.976 -12.454 -13.073 1.00 0.00 59 SER A CA 12
ATOM 10941 C C . SER A 1 59 ? -14.184 -12.263 -14.363 1.00 0.00 59 SER A C 12
ATOM 10942 O O . SER A 1 59 ? -14.546 -12.795 -15.412 1.00 0.00 59 SER A O 12
ATOM 10950 N N . GLY A 1 60 ? -13.099 -11.498 -14.277 1.00 0.00 60 GLY A N 12
ATOM 10951 C CA . GLY A 1 60 ? -12.273 -11.249 -15.444 1.00 0.00 60 GLY A CA 12
ATOM 10952 C C . GLY A 1 60 ? -11.305 -10.102 -15.234 1.00 0.00 60 GLY A C 12
ATOM 10953 O O . GLY A 1 60 ? -10.205 -10.295 -14.717 1.00 0.00 60 GLY A O 12
ATOM 10957 N N . GLY A 1 1 ? 10.810 -6.117 0.265 1.00 0.00 1 GLY A N 13
ATOM 10958 C CA . GLY A 1 1 ? 12.024 -6.710 -0.264 1.00 0.00 1 GLY A CA 13
ATOM 10959 C C . GLY A 1 1 ? 13.275 -6.022 0.246 1.00 0.00 1 GLY A C 13
ATOM 10960 O O . GLY A 1 1 ? 13.383 -4.797 0.193 1.00 0.00 1 GLY A O 13
ATOM 10964 N N . SER A 1 2 ? 14.222 -6.811 0.743 1.00 0.00 2 SER A N 13
ATOM 10965 C CA . SER A 1 2 ? 15.469 -6.270 1.269 1.00 0.00 2 SER A CA 13
ATOM 10966 C C . SER A 1 2 ? 16.279 -5.598 0.165 1.00 0.00 2 SER A C 13
ATOM 10967 O O . SER A 1 2 ? 16.580 -4.407 0.237 1.00 0.00 2 SER A O 13
ATOM 10975 N N . SER A 1 3 ? 16.629 -6.372 -0.858 1.00 0.00 3 SER A N 13
ATOM 10976 C CA . SER A 1 3 ? 17.408 -5.855 -1.977 1.00 0.00 3 SER A CA 13
ATOM 10977 C C . SER A 1 3 ? 16.666 -4.720 -2.677 1.00 0.00 3 SER A C 13
ATOM 10978 O O . SER A 1 3 ? 15.536 -4.891 -3.133 1.00 0.00 3 SER A O 13
ATOM 10986 N N . GLY A 1 4 ? 17.310 -3.560 -2.756 1.00 0.00 4 GLY A N 13
ATOM 10987 C CA . GLY A 1 4 ? 16.697 -2.413 -3.401 1.00 0.00 4 GLY A CA 13
ATOM 10988 C C . GLY A 1 4 ? 16.885 -1.134 -2.609 1.00 0.00 4 GLY A C 13
ATOM 10989 O O . GLY A 1 4 ? 16.012 -0.740 -1.837 1.00 0.00 4 GLY A O 13
ATOM 10993 N N . SER A 1 5 ? 18.029 -0.484 -2.801 1.00 0.00 5 SER A N 13
ATOM 10994 C CA . SER A 1 5 ? 18.332 0.755 -2.094 1.00 0.00 5 SER A CA 13
ATOM 10995 C C . SER A 1 5 ? 17.631 1.940 -2.753 1.00 0.00 5 SER A C 13
ATOM 10996 O O . SER A 1 5 ? 16.924 2.702 -2.094 1.00 0.00 5 SER A O 13
ATOM 11004 N N . SER A 1 6 ? 17.835 2.089 -4.058 1.00 0.00 6 SER A N 13
ATOM 11005 C CA . SER A 1 6 ? 17.227 3.183 -4.806 1.00 0.00 6 SER A CA 13
ATOM 11006 C C . SER A 1 6 ? 15.706 3.131 -4.705 1.00 0.00 6 SER A C 13
ATOM 11007 O O . SER A 1 6 ? 15.063 2.263 -5.294 1.00 0.00 6 SER A O 13
ATOM 11015 N N . GLY A 1 7 ? 15.136 4.069 -3.954 1.00 0.00 7 GLY A N 13
ATOM 11016 C CA . GLY A 1 7 ? 13.695 4.113 -3.789 1.00 0.00 7 GLY A CA 13
ATOM 11017 C C . GLY A 1 7 ? 12.986 4.635 -5.022 1.00 0.00 7 GLY A C 13
ATOM 11018 O O . GLY A 1 7 ? 12.574 5.795 -5.066 1.00 0.00 7 GLY A O 13
ATOM 11022 N N . LEU A 1 8 ? 12.843 3.779 -6.028 1.00 0.00 8 LEU A N 13
ATOM 11023 C CA . LEU A 1 8 ? 12.180 4.160 -7.270 1.00 0.00 8 LEU A CA 13
ATOM 11024 C C . LEU A 1 8 ? 10.739 4.585 -7.009 1.00 0.00 8 LEU A C 13
ATOM 11025 O O . LEU A 1 8 ? 10.246 5.544 -7.603 1.00 0.00 8 LEU A O 13
ATOM 11041 N N . ASP A 1 9 ? 10.068 3.866 -6.116 1.00 0.00 9 ASP A N 13
ATOM 11042 C CA . ASP A 1 9 ? 8.683 4.170 -5.773 1.00 0.00 9 ASP A CA 13
ATOM 11043 C C . ASP A 1 9 ? 8.496 5.667 -5.548 1.00 0.00 9 ASP A C 13
ATOM 11044 O O . ASP A 1 9 ? 9.428 6.367 -5.153 1.00 0.00 9 ASP A O 13
ATOM 11053 N N . SER A 1 10 ? 7.284 6.151 -5.804 1.00 0.00 10 SER A N 13
ATOM 11054 C CA . SER A 1 10 ? 6.975 7.566 -5.634 1.00 0.00 10 SER A CA 13
ATOM 11055 C C . SER A 1 10 ? 5.516 7.759 -5.235 1.00 0.00 10 SER A C 13
ATOM 11056 O O . SER A 1 10 ? 4.741 6.804 -5.195 1.00 0.00 10 SER A O 13
ATOM 11064 N N . GLU A 1 11 ? 5.149 9.002 -4.939 1.00 0.00 11 GLU A N 13
ATOM 11065 C CA . GLU A 1 11 ? 3.783 9.321 -4.541 1.00 0.00 11 GLU A CA 13
ATOM 11066 C C . GLU A 1 11 ? 2.781 8.445 -5.287 1.00 0.00 11 GLU A C 13
ATOM 11067 O O . GLU A 1 11 ? 1.856 7.893 -4.689 1.00 0.00 11 GLU A O 13
ATOM 11079 N N . LEU A 1 12 ? 2.971 8.322 -6.596 1.00 0.00 12 LEU A N 13
ATOM 11080 C CA . LEU A 1 12 ? 2.084 7.514 -7.425 1.00 0.00 12 LEU A CA 13
ATOM 11081 C C . LEU A 1 12 ? 0.659 8.059 -7.391 1.00 0.00 12 LEU A C 13
ATOM 11082 O O . LEU A 1 12 ? -0.305 7.296 -7.339 1.00 0.00 12 LEU A O 13
ATOM 11098 N N . GLU A 1 13 ? 0.536 9.382 -7.422 1.00 0.00 13 GLU A N 13
ATOM 11099 C CA . GLU A 1 13 ? -0.771 10.028 -7.395 1.00 0.00 13 GLU A CA 13
ATOM 11100 C C . GLU A 1 13 ? -1.495 9.736 -6.084 1.00 0.00 13 GLU A C 13
ATOM 11101 O O . GLU A 1 13 ? -2.627 9.249 -6.082 1.00 0.00 13 GLU A O 13
ATOM 11113 N N . LEU A 1 14 ? -0.836 10.038 -4.971 1.00 0.00 14 LEU A N 13
ATOM 11114 C CA . LEU A 1 14 ? -1.415 9.808 -3.652 1.00 0.00 14 LEU A CA 13
ATOM 11115 C C . LEU A 1 14 ? -2.810 10.418 -3.557 1.00 0.00 14 LEU A C 13
ATOM 11116 O O . LEU A 1 14 ? -3.135 11.395 -4.232 1.00 0.00 14 LEU A O 13
ATOM 11132 N N . PRO A 1 15 ? -3.656 9.830 -2.698 1.00 0.00 15 PRO A N 13
ATOM 11133 C CA . PRO A 1 15 ? -5.029 10.300 -2.491 1.00 0.00 15 PRO A CA 13
ATOM 11134 C C . PRO A 1 15 ? -5.079 11.645 -1.774 1.00 0.00 15 PRO A C 13
ATOM 11135 O O . PRO A 1 15 ? -5.070 12.699 -2.409 1.00 0.00 15 PRO A O 13
ATOM 11146 N N . ALA A 1 16 ? -5.133 11.600 -0.446 1.00 0.00 16 ALA A N 13
ATOM 11147 C CA . ALA A 1 16 ? -5.182 12.815 0.357 1.00 0.00 16 ALA A CA 13
ATOM 11148 C C . ALA A 1 16 ? -4.462 12.622 1.688 1.00 0.00 16 ALA A C 13
ATOM 11149 O O . ALA A 1 16 ? -4.635 11.605 2.357 1.00 0.00 16 ALA A O 13
ATOM 11156 N N . GLY A 1 17 ? -3.652 13.607 2.065 1.00 0.00 17 GLY A N 13
ATOM 11157 C CA . GLY A 1 17 ? -2.917 13.526 3.314 1.00 0.00 17 GLY A CA 13
ATOM 11158 C C . GLY A 1 17 ? -1.650 12.703 3.189 1.00 0.00 17 GLY A C 13
ATOM 11159 O O . GLY A 1 17 ? -1.250 12.020 4.131 1.00 0.00 17 GLY A O 13
ATOM 11163 N N . TRP A 1 18 ? -1.019 12.767 2.022 1.00 0.00 18 TRP A N 13
ATOM 11164 C CA . TRP A 1 18 ? 0.210 12.020 1.776 1.00 0.00 18 TRP A CA 13
ATOM 11165 C C . TRP A 1 18 ? 1.338 12.953 1.352 1.00 0.00 18 TRP A C 13
ATOM 11166 O O . TRP A 1 18 ? 1.120 13.904 0.602 1.00 0.00 18 TRP A O 13
ATOM 11187 N N . GLU A 1 19 ? 2.545 12.674 1.835 1.00 0.00 19 GLU A N 13
ATOM 11188 C CA . GLU A 1 19 ? 3.707 13.491 1.505 1.00 0.00 19 GLU A CA 13
ATOM 11189 C C . GLU A 1 19 ? 4.944 12.620 1.303 1.00 0.00 19 GLU A C 13
ATOM 11190 O O . GLU A 1 19 ? 5.231 11.733 2.107 1.00 0.00 19 GLU A O 13
ATOM 11202 N N . LYS A 1 20 ? 5.672 12.880 0.223 1.00 0.00 20 LYS A N 13
ATOM 11203 C CA . LYS A 1 20 ? 6.879 12.122 -0.087 1.00 0.00 20 LYS A CA 13
ATOM 11204 C C . LYS A 1 20 ? 8.113 12.802 0.497 1.00 0.00 20 LYS A C 13
ATOM 11205 O O . LYS A 1 20 ? 8.505 13.883 0.057 1.00 0.00 20 LYS A O 13
ATOM 11224 N N . ILE A 1 21 ? 8.722 12.160 1.489 1.00 0.00 21 ILE A N 13
ATOM 11225 C CA . ILE A 1 21 ? 9.914 12.702 2.130 1.00 0.00 21 ILE A CA 13
ATOM 11226 C C . ILE A 1 21 ? 11.165 11.949 1.692 1.00 0.00 21 ILE A C 13
ATOM 11227 O O . ILE A 1 21 ? 11.301 10.752 1.944 1.00 0.00 21 ILE A O 13
ATOM 11243 N N . GLU A 1 22 ? 12.078 12.660 1.036 1.00 0.00 22 GLU A N 13
ATOM 11244 C CA . GLU A 1 22 ? 13.319 12.058 0.564 1.00 0.00 22 GLU A CA 13
ATOM 11245 C C . GLU A 1 22 ? 14.471 12.368 1.516 1.00 0.00 22 GLU A C 13
ATOM 11246 O O . GLU A 1 22 ? 14.831 13.529 1.714 1.00 0.00 22 GLU A O 13
ATOM 11258 N N . ASP A 1 23 ? 15.044 11.323 2.102 1.00 0.00 23 ASP A N 13
ATOM 11259 C CA . ASP A 1 23 ? 16.155 11.483 3.033 1.00 0.00 23 ASP A CA 13
ATOM 11260 C C . ASP A 1 23 ? 17.378 10.705 2.557 1.00 0.00 23 ASP A C 13
ATOM 11261 O O . ASP A 1 23 ? 17.270 9.626 1.974 1.00 0.00 23 ASP A O 13
ATOM 11270 N N . PRO A 1 24 ? 18.571 11.266 2.809 1.00 0.00 24 PRO A N 13
ATOM 11271 C CA . PRO A 1 24 ? 19.837 10.642 2.414 1.00 0.00 24 PRO A CA 13
ATOM 11272 C C . PRO A 1 24 ? 20.145 9.389 3.227 1.00 0.00 24 PRO A C 13
ATOM 11273 O O . PRO A 1 24 ? 20.716 8.428 2.711 1.00 0.00 24 PRO A O 13
ATOM 11284 N N . VAL A 1 25 ? 19.762 9.405 4.499 1.00 0.00 25 VAL A N 13
ATOM 11285 C CA . VAL A 1 25 ? 19.995 8.269 5.383 1.00 0.00 25 VAL A CA 13
ATOM 11286 C C . VAL A 1 25 ? 18.747 7.401 5.503 1.00 0.00 25 VAL A C 13
ATOM 11287 O O . VAL A 1 25 ? 18.817 6.177 5.395 1.00 0.00 25 VAL A O 13
ATOM 11300 N N . TYR A 1 26 ? 17.606 8.044 5.727 1.00 0.00 26 TYR A N 13
ATOM 11301 C CA . TYR A 1 26 ? 16.342 7.331 5.864 1.00 0.00 26 TYR A CA 13
ATOM 11302 C C . TYR A 1 26 ? 15.816 6.886 4.503 1.00 0.00 26 TYR A C 13
ATOM 11303 O O . TYR A 1 26 ? 15.173 5.845 4.383 1.00 0.00 26 TYR A O 13
ATOM 11321 N N . GLY A 1 27 ? 16.096 7.686 3.478 1.00 0.00 27 GLY A N 13
ATOM 11322 C CA . GLY A 1 27 ? 15.645 7.359 2.138 1.00 0.00 27 GLY A CA 13
ATOM 11323 C C . GLY A 1 27 ? 14.320 8.011 1.797 1.00 0.00 27 GLY A C 13
ATOM 11324 O O . GLY A 1 27 ? 13.881 8.935 2.482 1.00 0.00 27 GLY A O 13
ATOM 11328 N N . ILE A 1 28 ? 13.681 7.529 0.736 1.00 0.00 28 ILE A N 13
ATOM 11329 C CA . ILE A 1 28 ? 12.399 8.071 0.305 1.00 0.00 28 ILE A CA 13
ATOM 11330 C C . ILE A 1 28 ? 11.240 7.323 0.955 1.00 0.00 28 ILE A C 13
ATOM 11331 O O . ILE A 1 28 ? 11.032 6.136 0.698 1.00 0.00 28 ILE A O 13
ATOM 11347 N N . TYR A 1 29 ? 10.487 8.023 1.795 1.00 0.00 29 TYR A N 13
ATOM 11348 C CA . TYR A 1 29 ? 9.348 7.425 2.482 1.00 0.00 29 TYR A CA 13
ATOM 11349 C C . TYR A 1 29 ? 8.188 8.411 2.574 1.00 0.00 29 TYR A C 13
ATOM 11350 O O . TYR A 1 29 ? 8.392 9.620 2.678 1.00 0.00 29 TYR A O 13
ATOM 11368 N N . TYR A 1 30 ? 6.969 7.884 2.535 1.00 0.00 30 TYR A N 13
ATOM 11369 C CA . TYR A 1 30 ? 5.774 8.716 2.612 1.00 0.00 30 TYR A CA 13
ATOM 11370 C C . TYR A 1 30 ? 5.282 8.832 4.051 1.00 0.00 30 TYR A C 13
ATOM 11371 O O . TYR A 1 30 ? 5.236 7.845 4.785 1.00 0.00 30 TYR A O 13
ATOM 11389 N N . VAL A 1 31 ? 4.915 10.047 4.448 1.00 0.00 31 VAL A N 13
ATOM 11390 C CA . VAL A 1 31 ? 4.425 10.294 5.799 1.00 0.00 31 VAL A CA 13
ATOM 11391 C C . VAL A 1 31 ? 2.911 10.468 5.811 1.00 0.00 31 VAL A C 13
ATOM 11392 O O . VAL A 1 31 ? 2.345 11.129 4.939 1.00 0.00 31 VAL A O 13
ATOM 11405 N N . ASP A 1 32 ? 2.260 9.872 6.804 1.00 0.00 32 ASP A N 13
ATOM 11406 C CA . ASP A 1 32 ? 0.810 9.963 6.930 1.00 0.00 32 ASP A CA 13
ATOM 11407 C C . ASP A 1 32 ? 0.419 11.011 7.968 1.00 0.00 32 ASP A C 13
ATOM 11408 O O . ASP A 1 32 ? 0.548 10.786 9.172 1.00 0.00 32 ASP A O 13
ATOM 11417 N N . HIS A 1 33 ? -0.057 12.158 7.494 1.00 0.00 33 HIS A N 13
ATOM 11418 C CA . HIS A 1 33 ? -0.466 13.241 8.381 1.00 0.00 33 HIS A CA 13
ATOM 11419 C C . HIS A 1 33 ? -1.870 12.997 8.925 1.00 0.00 33 HIS A C 13
ATOM 11420 O O . HIS A 1 33 ? -2.508 13.908 9.454 1.00 0.00 33 HIS A O 13
ATOM 11434 N N . ILE A 1 34 ? -2.346 11.764 8.789 1.00 0.00 34 ILE A N 13
ATOM 11435 C CA . ILE A 1 34 ? -3.675 11.401 9.267 1.00 0.00 34 ILE A CA 13
ATOM 11436 C C . ILE A 1 34 ? -3.596 10.328 10.348 1.00 0.00 34 ILE A C 13
ATOM 11437 O O . ILE A 1 34 ? -4.456 10.251 11.224 1.00 0.00 34 ILE A O 13
ATOM 11453 N N . ASN A 1 35 ? -2.557 9.502 10.279 1.00 0.00 35 ASN A N 13
ATOM 11454 C CA . ASN A 1 35 ? -2.365 8.433 11.252 1.00 0.00 35 ASN A CA 13
ATOM 11455 C C . ASN A 1 35 ? -1.024 8.579 11.963 1.00 0.00 35 ASN A C 13
ATOM 11456 O O . ASN A 1 35 ? -0.578 7.670 12.663 1.00 0.00 35 ASN A O 13
ATOM 11467 N N . ARG A 1 36 ? -0.386 9.731 11.780 1.00 0.00 36 ARG A N 13
ATOM 11468 C CA . ARG A 1 36 ? 0.905 9.997 12.404 1.00 0.00 36 ARG A CA 13
ATOM 11469 C C . ARG A 1 36 ? 1.824 8.784 12.291 1.00 0.00 36 ARG A C 13
ATOM 11470 O O . ARG A 1 36 ? 2.378 8.316 13.285 1.00 0.00 36 ARG A O 13
ATOM 11491 N N . LYS A 1 37 ? 1.981 8.280 11.071 1.00 0.00 37 LYS A N 13
ATOM 11492 C CA . LYS A 1 37 ? 2.833 7.122 10.826 1.00 0.00 37 LYS A CA 13
ATOM 11493 C C . LYS A 1 37 ? 3.507 7.222 9.461 1.00 0.00 37 LYS A C 13
ATOM 11494 O O . LYS A 1 37 ? 3.096 8.011 8.610 1.00 0.00 37 LYS A O 13
ATOM 11513 N N . THR A 1 38 ? 4.545 6.416 9.258 1.00 0.00 38 THR A N 13
ATOM 11514 C CA . THR A 1 38 ? 5.275 6.413 7.997 1.00 0.00 38 THR A CA 13
ATOM 11515 C C . THR A 1 38 ? 5.634 4.994 7.572 1.00 0.00 38 THR A C 13
ATOM 11516 O O . THR A 1 38 ? 5.921 4.140 8.411 1.00 0.00 38 THR A O 13
ATOM 11527 N N . GLN A 1 39 ? 5.616 4.750 6.266 1.00 0.00 39 GLN A N 13
ATOM 11528 C CA . GLN A 1 39 ? 5.940 3.433 5.731 1.00 0.00 39 GLN A CA 13
ATOM 11529 C C . GLN A 1 39 ? 6.662 3.551 4.392 1.00 0.00 39 GLN A C 13
ATOM 11530 O O . GLN A 1 39 ? 6.879 4.654 3.888 1.00 0.00 39 GLN A O 13
ATOM 11544 N N . TYR A 1 40 ? 7.032 2.410 3.822 1.00 0.00 40 TYR A N 13
ATOM 11545 C CA . TYR A 1 40 ? 7.732 2.386 2.544 1.00 0.00 40 TYR A CA 13
ATOM 11546 C C . TYR A 1 40 ? 6.790 1.976 1.415 1.00 0.00 40 TYR A C 13
ATOM 11547 O O . TYR A 1 40 ? 6.853 2.519 0.313 1.00 0.00 40 TYR A O 13
ATOM 11565 N N . GLU A 1 41 ? 5.918 1.015 1.700 1.00 0.00 41 GLU A N 13
ATOM 11566 C CA . GLU A 1 41 ? 4.963 0.532 0.710 1.00 0.00 41 GLU A CA 13
ATOM 11567 C C . GLU A 1 41 ? 3.941 1.612 0.367 1.00 0.00 41 GLU A C 13
ATOM 11568 O O . GLU A 1 41 ? 3.030 1.888 1.145 1.00 0.00 41 GLU A O 13
ATOM 11580 N N . ASN A 1 42 ? 4.102 2.220 -0.804 1.00 0.00 42 ASN A N 13
ATOM 11581 C CA . ASN A 1 42 ? 3.195 3.271 -1.251 1.00 0.00 42 ASN A CA 13
ATOM 11582 C C . ASN A 1 42 ? 1.741 2.867 -1.024 1.00 0.00 42 ASN A C 13
ATOM 11583 O O . ASN A 1 42 ? 1.349 1.719 -1.236 1.00 0.00 42 ASN A O 13
ATOM 11594 N N . PRO A 1 43 ? 0.921 3.833 -0.583 1.00 0.00 43 PRO A N 13
ATOM 11595 C CA . PRO A 1 43 ? -0.502 3.602 -0.318 1.00 0.00 43 PRO A CA 13
ATOM 11596 C C . PRO A 1 43 ? -1.300 3.374 -1.598 1.00 0.00 43 PRO A C 13
ATOM 11597 O O . PRO A 1 43 ? -2.120 2.459 -1.675 1.00 0.00 43 PRO A O 13
ATOM 11608 N N . VAL A 1 44 ? -1.054 4.210 -2.601 1.00 0.00 44 VAL A N 13
ATOM 11609 C CA . VAL A 1 44 ? -1.748 4.098 -3.878 1.00 0.00 44 VAL A CA 13
ATOM 11610 C C . VAL A 1 44 ? -1.672 2.676 -4.422 1.00 0.00 44 VAL A C 13
ATOM 11611 O O . VAL A 1 44 ? -2.632 2.170 -5.004 1.00 0.00 44 VAL A O 13
ATOM 11624 N N . LEU A 1 45 ? -0.524 2.036 -4.229 1.00 0.00 45 LEU A N 13
ATOM 11625 C CA . LEU A 1 45 ? -0.321 0.670 -4.700 1.00 0.00 45 LEU A CA 13
ATOM 11626 C C . LEU A 1 45 ? -1.137 -0.318 -3.871 1.00 0.00 45 LEU A C 13
ATOM 11627 O O . LEU A 1 45 ? -1.810 -1.192 -4.417 1.00 0.00 45 LEU A O 13
ATOM 11643 N N . GLU A 1 46 ? -1.073 -0.171 -2.552 1.00 0.00 46 GLU A N 13
ATOM 11644 C CA . GLU A 1 46 ? -1.807 -1.049 -1.649 1.00 0.00 46 GLU A CA 13
ATOM 11645 C C . GLU A 1 46 ? -3.303 -1.012 -1.950 1.00 0.00 46 GLU A C 13
ATOM 11646 O O . GLU A 1 46 ? -3.889 -2.013 -2.361 1.00 0.00 46 GLU A O 13
ATOM 11658 N N . ALA A 1 47 ? -3.913 0.150 -1.742 1.00 0.00 47 ALA A N 13
ATOM 11659 C CA . ALA A 1 47 ? -5.340 0.319 -1.992 1.00 0.00 47 ALA A CA 13
ATOM 11660 C C . ALA A 1 47 ? -5.722 -0.212 -3.369 1.00 0.00 47 ALA A C 13
ATOM 11661 O O . ALA A 1 47 ? -6.625 -1.039 -3.498 1.00 0.00 47 ALA A O 13
ATOM 11668 N N . LYS A 1 48 ? -5.031 0.269 -4.396 1.00 0.00 48 LYS A N 13
ATOM 11669 C CA . LYS A 1 48 ? -5.297 -0.157 -5.765 1.00 0.00 48 LYS A CA 13
ATOM 11670 C C . LYS A 1 48 ? -4.998 -1.642 -5.941 1.00 0.00 48 LYS A C 13
ATOM 11671 O O . LYS A 1 48 ? -5.378 -2.248 -6.943 1.00 0.00 48 LYS A O 13
ATOM 11690 N N . ARG A 1 49 ? -4.315 -2.224 -4.960 1.00 0.00 49 ARG A N 13
ATOM 11691 C CA . ARG A 1 49 ? -3.965 -3.638 -5.006 1.00 0.00 49 ARG A CA 13
ATOM 11692 C C . ARG A 1 49 ? -5.012 -4.481 -4.284 1.00 0.00 49 ARG A C 13
ATOM 11693 O O . ARG A 1 49 ? -5.328 -5.594 -4.705 1.00 0.00 49 ARG A O 13
ATOM 11714 N N . LYS A 1 50 ? -5.546 -3.944 -3.192 1.00 0.00 50 LYS A N 13
ATOM 11715 C CA . LYS A 1 50 ? -6.558 -4.645 -2.411 1.00 0.00 50 LYS A CA 13
ATOM 11716 C C . LYS A 1 50 ? -7.962 -4.263 -2.870 1.00 0.00 50 LYS A C 13
ATOM 11717 O O . LYS A 1 50 ? -8.954 -4.820 -2.399 1.00 0.00 50 LYS A O 13
ATOM 11736 N N . LYS A 1 51 ? -8.039 -3.312 -3.795 1.00 0.00 51 LYS A N 13
ATOM 11737 C CA . LYS A 1 51 ? -9.320 -2.858 -4.321 1.00 0.00 51 LYS A CA 13
ATOM 11738 C C . LYS A 1 51 ? -9.648 -3.559 -5.636 1.00 0.00 51 LYS A C 13
ATOM 11739 O O . LYS A 1 51 ? -10.780 -3.989 -5.854 1.00 0.00 51 LYS A O 13
ATOM 11758 N N . GLN A 1 52 ? -8.650 -3.671 -6.506 1.00 0.00 52 GLN A N 13
ATOM 11759 C CA . GLN A 1 52 ? -8.833 -4.320 -7.798 1.00 0.00 52 GLN A CA 13
ATOM 11760 C C . GLN A 1 52 ? -9.258 -5.774 -7.621 1.00 0.00 52 GLN A C 13
ATOM 11761 O O . GLN A 1 52 ? -9.892 -6.359 -8.501 1.00 0.00 52 GLN A O 13
ATOM 11775 N N . LEU A 1 53 ? -8.905 -6.353 -6.479 1.00 0.00 53 LEU A N 13
ATOM 11776 C CA . LEU A 1 53 ? -9.250 -7.740 -6.186 1.00 0.00 53 LEU A CA 13
ATOM 11777 C C . LEU A 1 53 ? -10.736 -7.993 -6.420 1.00 0.00 53 LEU A C 13
ATOM 11778 O O . LEU A 1 53 ? -11.587 -7.425 -5.736 1.00 0.00 53 LEU A O 13
ATOM 11794 N N . GLU A 1 54 ? -11.039 -8.851 -7.390 1.00 0.00 54 GLU A N 13
ATOM 11795 C CA . GLU A 1 54 ? -12.423 -9.180 -7.712 1.00 0.00 54 GLU A CA 13
ATOM 11796 C C . GLU A 1 54 ? -13.010 -10.137 -6.679 1.00 0.00 54 GLU A C 13
ATOM 11797 O O . GLU A 1 54 ? -12.390 -11.141 -6.325 1.00 0.00 54 GLU A O 13
ATOM 11809 N N . SER A 1 55 ? -14.208 -9.820 -6.199 1.00 0.00 55 SER A N 13
ATOM 11810 C CA . SER A 1 55 ? -14.877 -10.649 -5.204 1.00 0.00 55 SER A CA 13
ATOM 11811 C C . SER A 1 55 ? -14.913 -12.108 -5.648 1.00 0.00 55 SER A C 13
ATOM 11812 O O . SER A 1 55 ? -15.773 -12.510 -6.430 1.00 0.00 55 SER A O 13
ATOM 11820 N N . GLY A 1 56 ? -13.971 -12.898 -5.141 1.00 0.00 56 GLY A N 13
ATOM 11821 C CA . GLY A 1 56 ? -13.911 -14.304 -5.496 1.00 0.00 56 GLY A CA 13
ATOM 11822 C C . GLY A 1 56 ? -12.638 -14.970 -5.014 1.00 0.00 56 GLY A C 13
ATOM 11823 O O . GLY A 1 56 ? -11.571 -14.357 -4.966 1.00 0.00 56 GLY A O 13
ATOM 11827 N N . PRO A 1 57 ? -12.741 -16.255 -4.645 1.00 0.00 57 PRO A N 13
ATOM 11828 C CA . PRO A 1 57 ? -11.598 -17.033 -4.157 1.00 0.00 57 PRO A CA 13
ATOM 11829 C C . PRO A 1 57 ? -10.585 -17.328 -5.258 1.00 0.00 57 PRO A C 13
ATOM 11830 O O . PRO A 1 57 ? -9.578 -17.997 -5.025 1.00 0.00 57 PRO A O 13
ATOM 11841 N N . SER A 1 58 ? -10.858 -16.825 -6.458 1.00 0.00 58 SER A N 13
ATOM 11842 C CA . SER A 1 58 ? -9.972 -17.038 -7.596 1.00 0.00 58 SER A CA 13
ATOM 11843 C C . SER A 1 58 ? -8.512 -16.873 -7.185 1.00 0.00 58 SER A C 13
ATOM 11844 O O . SER A 1 58 ? -8.164 -15.958 -6.440 1.00 0.00 58 SER A O 13
ATOM 11852 N N . SER A 1 59 ? -7.660 -17.768 -7.678 1.00 0.00 59 SER A N 13
ATOM 11853 C CA . SER A 1 59 ? -6.238 -17.725 -7.360 1.00 0.00 59 SER A CA 13
ATOM 11854 C C . SER A 1 59 ? -5.461 -16.988 -8.446 1.00 0.00 59 SER A C 13
ATOM 11855 O O . SER A 1 59 ? -5.005 -17.590 -9.417 1.00 0.00 59 SER A O 13
ATOM 11863 N N . GLY A 1 60 ? -5.313 -15.678 -8.274 1.00 0.00 60 GLY A N 13
ATOM 11864 C CA . GLY A 1 60 ? -4.591 -14.878 -9.246 1.00 0.00 60 GLY A CA 13
ATOM 11865 C C . GLY A 1 60 ? -5.470 -14.433 -10.398 1.00 0.00 60 GLY A C 13
ATOM 11866 O O . GLY A 1 60 ? -5.755 -15.213 -11.307 1.00 0.00 60 GLY A O 13
ATOM 11870 N N . GLY A 1 1 ? 14.900 -10.288 4.921 1.00 0.00 1 GLY A N 14
ATOM 11871 C CA . GLY A 1 1 ? 15.505 -9.358 3.985 1.00 0.00 1 GLY A CA 14
ATOM 11872 C C . GLY A 1 1 ? 15.256 -9.745 2.540 1.00 0.00 1 GLY A C 14
ATOM 11873 O O . GLY A 1 1 ? 16.188 -10.087 1.813 1.00 0.00 1 GLY A O 14
ATOM 11877 N N . SER A 1 2 ? 13.995 -9.694 2.124 1.00 0.00 2 SER A N 14
ATOM 11878 C CA . SER A 1 2 ? 13.625 -10.047 0.759 1.00 0.00 2 SER A CA 14
ATOM 11879 C C . SER A 1 2 ? 13.901 -8.889 -0.196 1.00 0.00 2 SER A C 14
ATOM 11880 O O . SER A 1 2 ? 13.602 -7.735 0.109 1.00 0.00 2 SER A O 14
ATOM 11888 N N . SER A 1 3 ? 14.472 -9.208 -1.353 1.00 0.00 3 SER A N 14
ATOM 11889 C CA . SER A 1 3 ? 14.792 -8.195 -2.352 1.00 0.00 3 SER A CA 14
ATOM 11890 C C . SER A 1 3 ? 13.613 -7.250 -2.564 1.00 0.00 3 SER A C 14
ATOM 11891 O O . SER A 1 3 ? 12.466 -7.683 -2.661 1.00 0.00 3 SER A O 14
ATOM 11899 N N . GLY A 1 4 ? 13.906 -5.955 -2.636 1.00 0.00 4 GLY A N 14
ATOM 11900 C CA . GLY A 1 4 ? 12.861 -4.968 -2.836 1.00 0.00 4 GLY A CA 14
ATOM 11901 C C . GLY A 1 4 ? 12.517 -4.777 -4.300 1.00 0.00 4 GLY A C 14
ATOM 11902 O O . GLY A 1 4 ? 13.285 -5.164 -5.181 1.00 0.00 4 GLY A O 14
ATOM 11906 N N . SER A 1 5 ? 11.359 -4.179 -4.561 1.00 0.00 5 SER A N 14
ATOM 11907 C CA . SER A 1 5 ? 10.912 -3.942 -5.929 1.00 0.00 5 SER A CA 14
ATOM 11908 C C . SER A 1 5 ? 11.978 -3.197 -6.727 1.00 0.00 5 SER A C 14
ATOM 11909 O O . SER A 1 5 ? 12.338 -2.066 -6.398 1.00 0.00 5 SER A O 14
ATOM 11917 N N . SER A 1 6 ? 12.479 -3.839 -7.777 1.00 0.00 6 SER A N 14
ATOM 11918 C CA . SER A 1 6 ? 13.506 -3.240 -8.621 1.00 0.00 6 SER A CA 14
ATOM 11919 C C . SER A 1 6 ? 12.995 -1.958 -9.272 1.00 0.00 6 SER A C 14
ATOM 11920 O O . SER A 1 6 ? 12.339 -1.996 -10.312 1.00 0.00 6 SER A O 14
ATOM 11928 N N . GLY A 1 7 ? 13.302 -0.823 -8.651 1.00 0.00 7 GLY A N 14
ATOM 11929 C CA . GLY A 1 7 ? 12.867 0.455 -9.183 1.00 0.00 7 GLY A CA 14
ATOM 11930 C C . GLY A 1 7 ? 12.302 1.366 -8.112 1.00 0.00 7 GLY A C 14
ATOM 11931 O O . GLY A 1 7 ? 11.380 0.988 -7.387 1.00 0.00 7 GLY A O 14
ATOM 11935 N N . LEU A 1 8 ? 12.855 2.570 -8.009 1.00 0.00 8 LEU A N 14
ATOM 11936 C CA . LEU A 1 8 ? 12.401 3.538 -7.017 1.00 0.00 8 LEU A CA 14
ATOM 11937 C C . LEU A 1 8 ? 10.890 3.731 -7.095 1.00 0.00 8 LEU A C 14
ATOM 11938 O O . LEU A 1 8 ? 10.260 3.376 -8.091 1.00 0.00 8 LEU A O 14
ATOM 11954 N N . ASP A 1 9 ? 10.316 4.297 -6.040 1.00 0.00 9 ASP A N 14
ATOM 11955 C CA . ASP A 1 9 ? 8.879 4.540 -5.989 1.00 0.00 9 ASP A CA 14
ATOM 11956 C C . ASP A 1 9 ? 8.586 6.008 -5.696 1.00 0.00 9 ASP A C 14
ATOM 11957 O O . ASP A 1 9 ? 9.411 6.712 -5.113 1.00 0.00 9 ASP A O 14
ATOM 11966 N N . SER A 1 10 ? 7.407 6.464 -6.105 1.00 0.00 10 SER A N 14
ATOM 11967 C CA . SER A 1 10 ? 7.007 7.850 -5.891 1.00 0.00 10 SER A CA 14
ATOM 11968 C C . SER A 1 10 ? 5.578 7.928 -5.362 1.00 0.00 10 SER A C 14
ATOM 11969 O O . SER A 1 10 ? 4.903 6.909 -5.217 1.00 0.00 10 SER A O 14
ATOM 11977 N N . GLU A 1 11 ? 5.125 9.144 -5.074 1.00 0.00 11 GLU A N 14
ATOM 11978 C CA . GLU A 1 11 ? 3.777 9.355 -4.560 1.00 0.00 11 GLU A CA 14
ATOM 11979 C C . GLU A 1 11 ? 2.773 8.461 -5.282 1.00 0.00 11 GLU A C 14
ATOM 11980 O O . GLU A 1 11 ? 1.912 7.842 -4.655 1.00 0.00 11 GLU A O 14
ATOM 11992 N N . LEU A 1 12 ? 2.890 8.398 -6.604 1.00 0.00 12 LEU A N 14
ATOM 11993 C CA . LEU A 1 12 ? 1.993 7.580 -7.413 1.00 0.00 12 LEU A CA 14
ATOM 11994 C C . LEU A 1 12 ? 0.553 8.068 -7.291 1.00 0.00 12 LEU A C 14
ATOM 11995 O O . LEU A 1 12 ? -0.379 7.267 -7.223 1.00 0.00 12 LEU A O 14
ATOM 12011 N N . GLU A 1 13 ? 0.380 9.386 -7.267 1.00 0.00 13 GLU A N 14
ATOM 12012 C CA . GLU A 1 13 ? -0.948 9.979 -7.155 1.00 0.00 13 GLU A CA 14
ATOM 12013 C C . GLU A 1 13 ? -1.597 9.613 -5.824 1.00 0.00 13 GLU A C 14
ATOM 12014 O O . GLU A 1 13 ? -2.704 9.074 -5.787 1.00 0.00 13 GLU A O 14
ATOM 12026 N N . LEU A 1 14 ? -0.900 9.907 -4.732 1.00 0.00 14 LEU A N 14
ATOM 12027 C CA . LEU A 1 14 ? -1.407 9.609 -3.397 1.00 0.00 14 LEU A CA 14
ATOM 12028 C C . LEU A 1 14 ? -2.816 10.165 -3.213 1.00 0.00 14 LEU A C 14
ATOM 12029 O O . LEU A 1 14 ? -3.207 11.150 -3.838 1.00 0.00 14 LEU A O 14
ATOM 12045 N N . PRO A 1 15 ? -3.596 9.521 -2.332 1.00 0.00 15 PRO A N 14
ATOM 12046 C CA . PRO A 1 15 ? -4.972 9.935 -2.042 1.00 0.00 15 PRO A CA 14
ATOM 12047 C C . PRO A 1 15 ? -5.032 11.254 -1.280 1.00 0.00 15 PRO A C 14
ATOM 12048 O O . PRO A 1 15 ? -5.084 12.327 -1.880 1.00 0.00 15 PRO A O 14
ATOM 12059 N N . ALA A 1 16 ? -5.024 11.167 0.046 1.00 0.00 16 ALA A N 14
ATOM 12060 C CA . ALA A 1 16 ? -5.075 12.354 0.891 1.00 0.00 16 ALA A CA 14
ATOM 12061 C C . ALA A 1 16 ? -4.291 12.143 2.182 1.00 0.00 16 ALA A C 14
ATOM 12062 O O . ALA A 1 16 ? -4.416 11.107 2.833 1.00 0.00 16 ALA A O 14
ATOM 12069 N N . GLY A 1 17 ? -3.482 13.134 2.545 1.00 0.00 17 GLY A N 14
ATOM 12070 C CA . GLY A 1 17 ? -2.689 13.036 3.757 1.00 0.00 17 GLY A CA 14
ATOM 12071 C C . GLY A 1 17 ? -1.393 12.280 3.542 1.00 0.00 17 GLY A C 14
ATOM 12072 O O . GLY A 1 17 ? -0.911 11.594 4.443 1.00 0.00 17 GLY A O 14
ATOM 12076 N N . TRP A 1 18 ? -0.828 12.404 2.346 1.00 0.00 18 TRP A N 14
ATOM 12077 C CA . TRP A 1 18 ? 0.419 11.725 2.016 1.00 0.00 18 TRP A CA 14
ATOM 12078 C C . TRP A 1 18 ? 1.479 12.723 1.562 1.00 0.00 18 TRP A C 14
ATOM 12079 O O . TRP A 1 18 ? 1.201 13.617 0.764 1.00 0.00 18 TRP A O 14
ATOM 12100 N N . GLU A 1 19 ? 2.694 12.564 2.077 1.00 0.00 19 GLU A N 14
ATOM 12101 C CA . GLU A 1 19 ? 3.795 13.453 1.725 1.00 0.00 19 GLU A CA 14
ATOM 12102 C C . GLU A 1 19 ? 5.080 12.663 1.493 1.00 0.00 19 GLU A C 14
ATOM 12103 O O . GLU A 1 19 ? 5.582 11.993 2.395 1.00 0.00 19 GLU A O 14
ATOM 12115 N N . LYS A 1 20 ? 5.607 12.747 0.276 1.00 0.00 20 LYS A N 14
ATOM 12116 C CA . LYS A 1 20 ? 6.833 12.041 -0.077 1.00 0.00 20 LYS A CA 14
ATOM 12117 C C . LYS A 1 20 ? 8.058 12.783 0.448 1.00 0.00 20 LYS A C 14
ATOM 12118 O O . LYS A 1 20 ? 8.362 13.891 0.003 1.00 0.00 20 LYS A O 14
ATOM 12137 N N . ILE A 1 21 ? 8.758 12.166 1.394 1.00 0.00 21 ILE A N 14
ATOM 12138 C CA . ILE A 1 21 ? 9.950 12.768 1.977 1.00 0.00 21 ILE A CA 14
ATOM 12139 C C . ILE A 1 21 ? 11.208 12.016 1.554 1.00 0.00 21 ILE A C 14
ATOM 12140 O O . ILE A 1 21 ? 11.341 10.819 1.807 1.00 0.00 21 ILE A O 14
ATOM 12156 N N . GLU A 1 22 ? 12.129 12.727 0.911 1.00 0.00 22 GLU A N 14
ATOM 12157 C CA . GLU A 1 22 ? 13.376 12.126 0.455 1.00 0.00 22 GLU A CA 14
ATOM 12158 C C . GLU A 1 22 ? 14.509 12.411 1.437 1.00 0.00 22 GLU A C 14
ATOM 12159 O O . GLU A 1 22 ? 14.871 13.565 1.665 1.00 0.00 22 GLU A O 14
ATOM 12171 N N . ASP A 1 23 ? 15.062 11.351 2.016 1.00 0.00 23 ASP A N 14
ATOM 12172 C CA . ASP A 1 23 ? 16.153 11.485 2.974 1.00 0.00 23 ASP A CA 14
ATOM 12173 C C . ASP A 1 23 ? 17.384 10.715 2.507 1.00 0.00 23 ASP A C 14
ATOM 12174 O O . ASP A 1 23 ? 17.286 9.647 1.903 1.00 0.00 23 ASP A O 14
ATOM 12183 N N . PRO A 1 24 ? 18.573 11.268 2.791 1.00 0.00 24 PRO A N 14
ATOM 12184 C CA . PRO A 1 24 ? 19.846 10.650 2.409 1.00 0.00 24 PRO A CA 14
ATOM 12185 C C . PRO A 1 24 ? 20.136 9.382 3.204 1.00 0.00 24 PRO A C 14
ATOM 12186 O O . PRO A 1 24 ? 20.717 8.430 2.682 1.00 0.00 24 PRO A O 14
ATOM 12197 N N . VAL A 1 25 ? 19.728 9.375 4.469 1.00 0.00 25 VAL A N 14
ATOM 12198 C CA . VAL A 1 25 ? 19.943 8.223 5.335 1.00 0.00 25 VAL A CA 14
ATOM 12199 C C . VAL A 1 25 ? 18.669 7.398 5.479 1.00 0.00 25 VAL A C 14
ATOM 12200 O O . VAL A 1 25 ? 18.702 6.169 5.413 1.00 0.00 25 VAL A O 14
ATOM 12213 N N . TYR A 1 26 ? 17.547 8.082 5.676 1.00 0.00 26 TYR A N 14
ATOM 12214 C CA . TYR A 1 26 ? 16.261 7.412 5.831 1.00 0.00 26 TYR A CA 14
ATOM 12215 C C . TYR A 1 26 ? 15.704 6.983 4.478 1.00 0.00 26 TYR A C 14
ATOM 12216 O O . TYR A 1 26 ? 14.983 5.991 4.376 1.00 0.00 26 TYR A O 14
ATOM 12234 N N . GLY A 1 27 ? 16.044 7.739 3.438 1.00 0.00 27 GLY A N 14
ATOM 12235 C CA . GLY A 1 27 ? 15.569 7.422 2.104 1.00 0.00 27 GLY A CA 14
ATOM 12236 C C . GLY A 1 27 ? 14.239 8.078 1.790 1.00 0.00 27 GLY A C 14
ATOM 12237 O O . GLY A 1 27 ? 13.788 8.961 2.520 1.00 0.00 27 GLY A O 14
ATOM 12241 N N . ILE A 1 28 ? 13.611 7.648 0.702 1.00 0.00 28 ILE A N 14
ATOM 12242 C CA . ILE A 1 28 ? 12.325 8.200 0.293 1.00 0.00 28 ILE A CA 14
ATOM 12243 C C . ILE A 1 28 ? 11.172 7.449 0.949 1.00 0.00 28 ILE A C 14
ATOM 12244 O O . ILE A 1 28 ? 10.966 6.261 0.696 1.00 0.00 28 ILE A O 14
ATOM 12260 N N . TYR A 1 29 ? 10.420 8.149 1.791 1.00 0.00 29 TYR A N 14
ATOM 12261 C CA . TYR A 1 29 ? 9.286 7.549 2.484 1.00 0.00 29 TYR A CA 14
ATOM 12262 C C . TYR A 1 29 ? 8.123 8.532 2.579 1.00 0.00 29 TYR A C 14
ATOM 12263 O O . TYR A 1 29 ? 8.325 9.740 2.705 1.00 0.00 29 TYR A O 14
ATOM 12281 N N . TYR A 1 30 ? 6.905 8.004 2.518 1.00 0.00 30 TYR A N 14
ATOM 12282 C CA . TYR A 1 30 ? 5.709 8.833 2.595 1.00 0.00 30 TYR A CA 14
ATOM 12283 C C . TYR A 1 30 ? 5.168 8.879 4.021 1.00 0.00 30 TYR A C 14
ATOM 12284 O O . TYR A 1 30 ? 4.994 7.845 4.665 1.00 0.00 30 TYR A O 14
ATOM 12302 N N . VAL A 1 31 ? 4.904 10.088 4.508 1.00 0.00 31 VAL A N 14
ATOM 12303 C CA . VAL A 1 31 ? 4.382 10.271 5.857 1.00 0.00 31 VAL A CA 14
ATOM 12304 C C . VAL A 1 31 ? 2.894 10.599 5.830 1.00 0.00 31 VAL A C 14
ATOM 12305 O O . VAL A 1 31 ? 2.414 11.279 4.923 1.00 0.00 31 VAL A O 14
ATOM 12318 N N . ASP A 1 32 ? 2.168 10.112 6.831 1.00 0.00 32 ASP A N 14
ATOM 12319 C CA . ASP A 1 32 ? 0.733 10.355 6.923 1.00 0.00 32 ASP A CA 14
ATOM 12320 C C . ASP A 1 32 ? 0.435 11.476 7.913 1.00 0.00 32 ASP A C 14
ATOM 12321 O O . ASP A 1 32 ? 0.658 11.333 9.116 1.00 0.00 32 ASP A O 14
ATOM 12330 N N . HIS A 1 33 ? -0.070 12.593 7.399 1.00 0.00 33 HIS A N 14
ATOM 12331 C CA . HIS A 1 33 ? -0.399 13.740 8.238 1.00 0.00 33 HIS A CA 14
ATOM 12332 C C . HIS A 1 33 ? -1.797 13.596 8.832 1.00 0.00 33 HIS A C 14
ATOM 12333 O O . HIS A 1 33 ? -2.350 14.550 9.382 1.00 0.00 33 HIS A O 14
ATOM 12347 N N . ILE A 1 34 ? -2.363 12.400 8.717 1.00 0.00 34 ILE A N 14
ATOM 12348 C CA . ILE A 1 34 ? -3.696 12.132 9.243 1.00 0.00 34 ILE A CA 14
ATOM 12349 C C . ILE A 1 34 ? -3.659 11.032 10.299 1.00 0.00 34 ILE A C 14
ATOM 12350 O O . ILE A 1 34 ? -4.453 11.034 11.239 1.00 0.00 34 ILE A O 14
ATOM 12366 N N . ASN A 1 35 ? -2.731 10.095 10.138 1.00 0.00 35 ASN A N 14
ATOM 12367 C CA . ASN A 1 35 ? -2.589 8.990 11.079 1.00 0.00 35 ASN A CA 14
ATOM 12368 C C . ASN A 1 35 ? -1.195 8.978 11.699 1.00 0.00 35 ASN A C 14
ATOM 12369 O O . ASN A 1 35 ? -0.774 7.981 12.285 1.00 0.00 35 ASN A O 14
ATOM 12380 N N . ARG A 1 36 ? -0.485 10.094 11.566 1.00 0.00 36 ARG A N 14
ATOM 12381 C CA . ARG A 1 36 ? 0.861 10.212 12.113 1.00 0.00 36 ARG A CA 14
ATOM 12382 C C . ARG A 1 36 ? 1.615 8.892 11.991 1.00 0.00 36 ARG A C 14
ATOM 12383 O O . ARG A 1 36 ? 2.135 8.367 12.976 1.00 0.00 36 ARG A O 14
ATOM 12404 N N . LYS A 1 37 ? 1.672 8.359 10.775 1.00 0.00 37 LYS A N 14
ATOM 12405 C CA . LYS A 1 37 ? 2.363 7.100 10.521 1.00 0.00 37 LYS A CA 14
ATOM 12406 C C . LYS A 1 37 ? 3.175 7.175 9.232 1.00 0.00 37 LYS A C 14
ATOM 12407 O O . LYS A 1 37 ? 2.910 8.010 8.366 1.00 0.00 37 LYS A O 14
ATOM 12426 N N . THR A 1 38 ? 4.165 6.297 9.110 1.00 0.00 38 THR A N 14
ATOM 12427 C CA . THR A 1 38 ? 5.015 6.263 7.927 1.00 0.00 38 THR A CA 14
ATOM 12428 C C . THR A 1 38 ? 5.371 4.831 7.545 1.00 0.00 38 THR A C 14
ATOM 12429 O O . THR A 1 38 ? 5.523 3.969 8.410 1.00 0.00 38 THR A O 14
ATOM 12440 N N . GLN A 1 39 ? 5.502 4.585 6.246 1.00 0.00 39 GLN A N 14
ATOM 12441 C CA . GLN A 1 39 ? 5.841 3.255 5.751 1.00 0.00 39 GLN A CA 14
ATOM 12442 C C . GLN A 1 39 ? 6.627 3.343 4.448 1.00 0.00 39 GLN A C 14
ATOM 12443 O O . GLN A 1 39 ? 6.819 4.429 3.899 1.00 0.00 39 GLN A O 14
ATOM 12457 N N . TYR A 1 40 ? 7.080 2.195 3.957 1.00 0.00 40 TYR A N 14
ATOM 12458 C CA . TYR A 1 40 ? 7.848 2.142 2.719 1.00 0.00 40 TYR A CA 14
ATOM 12459 C C . TYR A 1 40 ? 6.944 1.831 1.530 1.00 0.00 40 TYR A C 14
ATOM 12460 O O . TYR A 1 40 ? 6.934 2.559 0.538 1.00 0.00 40 TYR A O 14
ATOM 12478 N N . GLU A 1 41 ? 6.186 0.745 1.639 1.00 0.00 41 GLU A N 14
ATOM 12479 C CA . GLU A 1 41 ? 5.279 0.337 0.573 1.00 0.00 41 GLU A CA 14
ATOM 12480 C C . GLU A 1 41 ? 4.255 1.430 0.281 1.00 0.00 41 GLU A C 14
ATOM 12481 O O . GLU A 1 41 ? 3.435 1.770 1.132 1.00 0.00 41 GLU A O 14
ATOM 12493 N N . ASN A 1 42 ? 4.312 1.978 -0.929 1.00 0.00 42 ASN A N 14
ATOM 12494 C CA . ASN A 1 42 ? 3.391 3.034 -1.333 1.00 0.00 42 ASN A CA 14
ATOM 12495 C C . ASN A 1 42 ? 1.945 2.628 -1.065 1.00 0.00 42 ASN A C 14
ATOM 12496 O O . ASN A 1 42 ? 1.549 1.480 -1.269 1.00 0.00 42 ASN A O 14
ATOM 12507 N N . PRO A 1 43 ? 1.137 3.590 -0.597 1.00 0.00 43 PRO A N 14
ATOM 12508 C CA . PRO A 1 43 ? -0.278 3.357 -0.292 1.00 0.00 43 PRO A CA 14
ATOM 12509 C C . PRO A 1 43 ? -1.112 3.131 -1.548 1.00 0.00 43 PRO A C 14
ATOM 12510 O O . PRO A 1 43 ? -1.895 2.184 -1.623 1.00 0.00 43 PRO A O 14
ATOM 12521 N N . VAL A 1 44 ? -0.940 4.007 -2.533 1.00 0.00 44 VAL A N 14
ATOM 12522 C CA . VAL A 1 44 ? -1.676 3.902 -3.787 1.00 0.00 44 VAL A CA 14
ATOM 12523 C C . VAL A 1 44 ? -1.618 2.484 -4.341 1.00 0.00 44 VAL A C 14
ATOM 12524 O O . VAL A 1 44 ? -2.629 1.934 -4.780 1.00 0.00 44 VAL A O 14
ATOM 12537 N N . LEU A 1 45 ? -0.427 1.894 -4.319 1.00 0.00 45 LEU A N 14
ATOM 12538 C CA . LEU A 1 45 ? -0.236 0.537 -4.819 1.00 0.00 45 LEU A CA 14
ATOM 12539 C C . LEU A 1 45 ? -1.041 -0.464 -3.998 1.00 0.00 45 LEU A C 14
ATOM 12540 O O . LEU A 1 45 ? -1.706 -1.341 -4.550 1.00 0.00 45 LEU A O 14
ATOM 12556 N N . GLU A 1 46 ? -0.977 -0.326 -2.677 1.00 0.00 46 GLU A N 14
ATOM 12557 C CA . GLU A 1 46 ? -1.702 -1.219 -1.781 1.00 0.00 46 GLU A CA 14
ATOM 12558 C C . GLU A 1 46 ? -3.206 -1.140 -2.032 1.00 0.00 46 GLU A C 14
ATOM 12559 O O . GLU A 1 46 ? -3.819 -2.098 -2.501 1.00 0.00 46 GLU A O 14
ATOM 12571 N N . ALA A 1 47 ? -3.792 0.011 -1.717 1.00 0.00 47 ALA A N 14
ATOM 12572 C CA . ALA A 1 47 ? -5.222 0.217 -1.909 1.00 0.00 47 ALA A CA 14
ATOM 12573 C C . ALA A 1 47 ? -5.663 -0.249 -3.293 1.00 0.00 47 ALA A C 14
ATOM 12574 O O . ALA A 1 47 ? -6.640 -0.985 -3.430 1.00 0.00 47 ALA A O 14
ATOM 12581 N N . LYS A 1 48 ? -4.936 0.185 -4.317 1.00 0.00 48 LYS A N 14
ATOM 12582 C CA . LYS A 1 48 ? -5.251 -0.187 -5.691 1.00 0.00 48 LYS A CA 14
ATOM 12583 C C . LYS A 1 48 ? -4.980 -1.669 -5.929 1.00 0.00 48 LYS A C 14
ATOM 12584 O O . LYS A 1 48 ? -5.450 -2.246 -6.910 1.00 0.00 48 LYS A O 14
ATOM 12603 N N . ARG A 1 49 ? -4.222 -2.280 -5.025 1.00 0.00 49 ARG A N 14
ATOM 12604 C CA . ARG A 1 49 ? -3.890 -3.695 -5.136 1.00 0.00 49 ARG A CA 14
ATOM 12605 C C . ARG A 1 49 ? -4.955 -4.558 -4.467 1.00 0.00 49 ARG A C 14
ATOM 12606 O O . ARG A 1 49 ? -5.303 -5.630 -4.962 1.00 0.00 49 ARG A O 14
ATOM 12627 N N . LYS A 1 50 ? -5.469 -4.084 -3.337 1.00 0.00 50 LYS A N 14
ATOM 12628 C CA . LYS A 1 50 ? -6.495 -4.811 -2.599 1.00 0.00 50 LYS A CA 14
ATOM 12629 C C . LYS A 1 50 ? -7.890 -4.396 -3.055 1.00 0.00 50 LYS A C 14
ATOM 12630 O O . LYS A 1 50 ? -8.881 -5.053 -2.733 1.00 0.00 50 LYS A O 14
ATOM 12649 N N . LYS A 1 51 ? -7.961 -3.304 -3.808 1.00 0.00 51 LYS A N 14
ATOM 12650 C CA . LYS A 1 51 ? -9.234 -2.803 -4.312 1.00 0.00 51 LYS A CA 14
ATOM 12651 C C . LYS A 1 51 ? -9.545 -3.389 -5.685 1.00 0.00 51 LYS A C 14
ATOM 12652 O O . LYS A 1 51 ? -10.695 -3.701 -5.991 1.00 0.00 51 LYS A O 14
ATOM 12671 N N . GLN A 1 52 ? -8.511 -3.537 -6.508 1.00 0.00 52 GLN A N 14
ATOM 12672 C CA . GLN A 1 52 ? -8.675 -4.087 -7.848 1.00 0.00 52 GLN A CA 14
ATOM 12673 C C . GLN A 1 52 ? -9.408 -5.424 -7.802 1.00 0.00 52 GLN A C 14
ATOM 12674 O O . GLN A 1 52 ? -10.129 -5.781 -8.735 1.00 0.00 52 GLN A O 14
ATOM 12688 N N . LEU A 1 53 ? -9.219 -6.159 -6.712 1.00 0.00 53 LEU A N 14
ATOM 12689 C CA . LEU A 1 53 ? -9.863 -7.458 -6.545 1.00 0.00 53 LEU A CA 14
ATOM 12690 C C . LEU A 1 53 ? -11.376 -7.340 -6.699 1.00 0.00 53 LEU A C 14
ATOM 12691 O O . LEU A 1 53 ? -12.049 -6.740 -5.862 1.00 0.00 53 LEU A O 14
ATOM 12707 N N . GLU A 1 54 ? -11.903 -7.918 -7.773 1.00 0.00 54 GLU A N 14
ATOM 12708 C CA . GLU A 1 54 ? -13.337 -7.879 -8.036 1.00 0.00 54 GLU A CA 14
ATOM 12709 C C . GLU A 1 54 ? -14.067 -8.950 -7.230 1.00 0.00 54 GLU A C 14
ATOM 12710 O O . GLU A 1 54 ? -14.414 -10.007 -7.756 1.00 0.00 54 GLU A O 14
ATOM 12722 N N . SER A 1 55 ? -14.295 -8.668 -5.952 1.00 0.00 55 SER A N 14
ATOM 12723 C CA . SER A 1 55 ? -14.980 -9.608 -5.072 1.00 0.00 55 SER A CA 14
ATOM 12724 C C . SER A 1 55 ? -16.071 -8.906 -4.270 1.00 0.00 55 SER A C 14
ATOM 12725 O O . SER A 1 55 ? -16.217 -7.686 -4.335 1.00 0.00 55 SER A O 14
ATOM 12733 N N . GLY A 1 56 ? -16.836 -9.686 -3.513 1.00 0.00 56 GLY A N 14
ATOM 12734 C CA . GLY A 1 56 ? -17.904 -9.123 -2.708 1.00 0.00 56 GLY A CA 14
ATOM 12735 C C . GLY A 1 56 ? -19.243 -9.154 -3.419 1.00 0.00 56 GLY A C 14
ATOM 12736 O O . GLY A 1 56 ? -19.319 -9.110 -4.647 1.00 0.00 56 GLY A O 14
ATOM 12740 N N . PRO A 1 57 ? -20.330 -9.233 -2.637 1.00 0.00 57 PRO A N 14
ATOM 12741 C CA . PRO A 1 57 ? -21.692 -9.273 -3.178 1.00 0.00 57 PRO A CA 14
ATOM 12742 C C . PRO A 1 57 ? -22.111 -7.942 -3.793 1.00 0.00 57 PRO A C 14
ATOM 12743 O O . PRO A 1 57 ? -23.187 -7.830 -4.381 1.00 0.00 57 PRO A O 14
ATOM 12754 N N . SER A 1 58 ? -21.254 -6.935 -3.654 1.00 0.00 58 SER A N 14
ATOM 12755 C CA . SER A 1 58 ? -21.537 -5.611 -4.193 1.00 0.00 58 SER A CA 14
ATOM 12756 C C . SER A 1 58 ? -20.332 -5.064 -4.951 1.00 0.00 58 SER A C 14
ATOM 12757 O O . SER A 1 58 ? -19.208 -5.534 -4.774 1.00 0.00 58 SER A O 14
ATOM 12765 N N . SER A 1 59 ? -20.574 -4.067 -5.796 1.00 0.00 59 SER A N 14
ATOM 12766 C CA . SER A 1 59 ? -19.510 -3.457 -6.585 1.00 0.00 59 SER A CA 14
ATOM 12767 C C . SER A 1 59 ? -18.845 -2.320 -5.814 1.00 0.00 59 SER A C 14
ATOM 12768 O O . SER A 1 59 ? -17.622 -2.265 -5.699 1.00 0.00 59 SER A O 14
ATOM 12776 N N . GLY A 1 60 ? -19.663 -1.414 -5.287 1.00 0.00 60 GLY A N 14
ATOM 12777 C CA . GLY A 1 60 ? -19.138 -0.290 -4.534 1.00 0.00 60 GLY A CA 14
ATOM 12778 C C . GLY A 1 60 ? -19.400 -0.416 -3.046 1.00 0.00 60 GLY A C 14
ATOM 12779 O O . GLY A 1 60 ? -20.057 0.437 -2.450 1.00 0.00 60 GLY A O 14
ATOM 12783 N N . GLY A 1 1 ? 20.376 -2.670 2.975 1.00 0.00 1 GLY A N 15
ATOM 12784 C CA . GLY A 1 1 ? 20.011 -2.778 1.575 1.00 0.00 1 GLY A CA 15
ATOM 12785 C C . GLY A 1 1 ? 18.607 -3.315 1.381 1.00 0.00 1 GLY A C 15
ATOM 12786 O O . GLY A 1 1 ? 18.276 -4.396 1.868 1.00 0.00 1 GLY A O 15
ATOM 12790 N N . SER A 1 2 ? 17.778 -2.558 0.669 1.00 0.00 2 SER A N 15
ATOM 12791 C CA . SER A 1 2 ? 16.400 -2.961 0.417 1.00 0.00 2 SER A CA 15
ATOM 12792 C C . SER A 1 2 ? 16.066 -2.854 -1.068 1.00 0.00 2 SER A C 15
ATOM 12793 O O . SER A 1 2 ? 14.989 -2.388 -1.440 1.00 0.00 2 SER A O 15
ATOM 12801 N N . SER A 1 3 ? 16.997 -3.288 -1.911 1.00 0.00 3 SER A N 15
ATOM 12802 C CA . SER A 1 3 ? 16.804 -3.238 -3.355 1.00 0.00 3 SER A CA 15
ATOM 12803 C C . SER A 1 3 ? 15.714 -4.211 -3.792 1.00 0.00 3 SER A C 15
ATOM 12804 O O . SER A 1 3 ? 15.652 -5.345 -3.319 1.00 0.00 3 SER A O 15
ATOM 12812 N N . GLY A 1 4 ? 14.853 -3.758 -4.699 1.00 0.00 4 GLY A N 15
ATOM 12813 C CA . GLY A 1 4 ? 13.776 -4.600 -5.185 1.00 0.00 4 GLY A CA 15
ATOM 12814 C C . GLY A 1 4 ? 12.430 -3.904 -5.140 1.00 0.00 4 GLY A C 15
ATOM 12815 O O . GLY A 1 4 ? 11.897 -3.501 -6.174 1.00 0.00 4 GLY A O 15
ATOM 12819 N N . SER A 1 5 ? 11.878 -3.762 -3.939 1.00 0.00 5 SER A N 15
ATOM 12820 C CA . SER A 1 5 ? 10.584 -3.114 -3.764 1.00 0.00 5 SER A CA 15
ATOM 12821 C C . SER A 1 5 ? 10.697 -1.608 -3.973 1.00 0.00 5 SER A C 15
ATOM 12822 O O . SER A 1 5 ? 9.912 -1.011 -4.710 1.00 0.00 5 SER A O 15
ATOM 12830 N N . SER A 1 6 ? 11.681 -0.998 -3.320 1.00 0.00 6 SER A N 15
ATOM 12831 C CA . SER A 1 6 ? 11.897 0.440 -3.430 1.00 0.00 6 SER A CA 15
ATOM 12832 C C . SER A 1 6 ? 12.669 0.777 -4.702 1.00 0.00 6 SER A C 15
ATOM 12833 O O . SER A 1 6 ? 13.391 -0.059 -5.244 1.00 0.00 6 SER A O 15
ATOM 12841 N N . GLY A 1 7 ? 12.512 2.011 -5.173 1.00 0.00 7 GLY A N 15
ATOM 12842 C CA . GLY A 1 7 ? 13.200 2.438 -6.377 1.00 0.00 7 GLY A CA 15
ATOM 12843 C C . GLY A 1 7 ? 12.356 3.367 -7.227 1.00 0.00 7 GLY A C 15
ATOM 12844 O O . GLY A 1 7 ? 12.425 4.588 -7.082 1.00 0.00 7 GLY A O 15
ATOM 12848 N N . LEU A 1 8 ? 11.559 2.789 -8.120 1.00 0.00 8 LEU A N 15
ATOM 12849 C CA . LEU A 1 8 ? 10.699 3.574 -8.999 1.00 0.00 8 LEU A CA 15
ATOM 12850 C C . LEU A 1 8 ? 9.356 3.859 -8.335 1.00 0.00 8 LEU A C 15
ATOM 12851 O O . LEU A 1 8 ? 8.325 3.932 -9.004 1.00 0.00 8 LEU A O 15
ATOM 12867 N N . ASP A 1 9 ? 9.376 4.020 -7.017 1.00 0.00 9 ASP A N 15
ATOM 12868 C CA . ASP A 1 9 ? 8.160 4.300 -6.262 1.00 0.00 9 ASP A CA 15
ATOM 12869 C C . ASP A 1 9 ? 8.074 5.780 -5.900 1.00 0.00 9 ASP A C 15
ATOM 12870 O O . ASP A 1 9 ? 9.093 6.444 -5.714 1.00 0.00 9 ASP A O 15
ATOM 12879 N N . SER A 1 10 ? 6.850 6.289 -5.803 1.00 0.00 10 SER A N 15
ATOM 12880 C CA . SER A 1 10 ? 6.631 7.692 -5.469 1.00 0.00 10 SER A CA 15
ATOM 12881 C C . SER A 1 10 ? 5.185 7.928 -5.042 1.00 0.00 10 SER A C 15
ATOM 12882 O O . SER A 1 10 ? 4.381 6.998 -4.995 1.00 0.00 10 SER A O 15
ATOM 12890 N N . GLU A 1 11 ? 4.864 9.180 -4.730 1.00 0.00 11 GLU A N 15
ATOM 12891 C CA . GLU A 1 11 ? 3.516 9.539 -4.305 1.00 0.00 11 GLU A CA 15
ATOM 12892 C C . GLU A 1 11 ? 2.471 8.752 -5.090 1.00 0.00 11 GLU A C 15
ATOM 12893 O O . GLU A 1 11 ? 1.555 8.166 -4.511 1.00 0.00 11 GLU A O 15
ATOM 12905 N N . LEU A 1 12 ? 2.614 8.742 -6.410 1.00 0.00 12 LEU A N 15
ATOM 12906 C CA . LEU A 1 12 ? 1.682 8.028 -7.276 1.00 0.00 12 LEU A CA 15
ATOM 12907 C C . LEU A 1 12 ? 0.273 8.598 -7.148 1.00 0.00 12 LEU A C 15
ATOM 12908 O O . LEU A 1 12 ? -0.704 7.853 -7.087 1.00 0.00 12 LEU A O 15
ATOM 12924 N N . GLU A 1 13 ? 0.178 9.923 -7.112 1.00 0.00 13 GLU A N 15
ATOM 12925 C CA . GLU A 1 13 ? -1.112 10.593 -6.993 1.00 0.00 13 GLU A CA 15
ATOM 12926 C C . GLU A 1 13 ? -1.782 10.252 -5.665 1.00 0.00 13 GLU A C 15
ATOM 12927 O O . GLU A 1 13 ? -2.930 9.807 -5.632 1.00 0.00 13 GLU A O 15
ATOM 12939 N N . LEU A 1 14 ? -1.057 10.464 -4.572 1.00 0.00 14 LEU A N 15
ATOM 12940 C CA . LEU A 1 14 ? -1.579 10.179 -3.240 1.00 0.00 14 LEU A CA 15
ATOM 12941 C C . LEU A 1 14 ? -2.942 10.834 -3.039 1.00 0.00 14 LEU A C 15
ATOM 12942 O O . LEU A 1 14 ? -3.263 11.856 -3.645 1.00 0.00 14 LEU A O 15
ATOM 12958 N N . PRO A 1 15 ? -3.763 10.234 -2.164 1.00 0.00 15 PRO A N 15
ATOM 12959 C CA . PRO A 1 15 ? -5.104 10.743 -1.860 1.00 0.00 15 PRO A CA 15
ATOM 12960 C C . PRO A 1 15 ? -5.063 12.050 -1.075 1.00 0.00 15 PRO A C 15
ATOM 12961 O O . PRO A 1 15 ? -5.034 13.134 -1.657 1.00 0.00 15 PRO A O 15
ATOM 12972 N N . ALA A 1 16 ? -5.062 11.939 0.249 1.00 0.00 16 ALA A N 15
ATOM 12973 C CA . ALA A 1 16 ? -5.022 13.113 1.114 1.00 0.00 16 ALA A CA 15
ATOM 12974 C C . ALA A 1 16 ? -4.245 12.825 2.394 1.00 0.00 16 ALA A C 15
ATOM 12975 O O . ALA A 1 16 ? -4.431 11.786 3.025 1.00 0.00 16 ALA A O 15
ATOM 12982 N N . GLY A 1 17 ? -3.372 13.754 2.772 1.00 0.00 17 GLY A N 15
ATOM 12983 C CA . GLY A 1 17 ? -2.579 13.581 3.975 1.00 0.00 17 GLY A CA 15
ATOM 12984 C C . GLY A 1 17 ? -1.333 12.751 3.734 1.00 0.00 17 GLY A C 15
ATOM 12985 O O . GLY A 1 17 ? -0.879 12.030 4.622 1.00 0.00 17 GLY A O 15
ATOM 12989 N N . TRP A 1 18 ? -0.781 12.852 2.530 1.00 0.00 18 TRP A N 15
ATOM 12990 C CA . TRP A 1 18 ? 0.418 12.102 2.175 1.00 0.00 18 TRP A CA 15
ATOM 12991 C C . TRP A 1 18 ? 1.530 13.040 1.716 1.00 0.00 18 TRP A C 15
ATOM 12992 O O . TRP A 1 18 ? 1.287 13.983 0.965 1.00 0.00 18 TRP A O 15
ATOM 13013 N N . GLU A 1 19 ? 2.749 12.774 2.174 1.00 0.00 19 GLU A N 15
ATOM 13014 C CA . GLU A 1 19 ? 3.897 13.595 1.810 1.00 0.00 19 GLU A CA 15
ATOM 13015 C C . GLU A 1 19 ? 5.124 12.728 1.542 1.00 0.00 19 GLU A C 15
ATOM 13016 O O . GLU A 1 19 ? 5.613 12.031 2.432 1.00 0.00 19 GLU A O 15
ATOM 13028 N N . LYS A 1 20 ? 5.618 12.776 0.309 1.00 0.00 20 LYS A N 15
ATOM 13029 C CA . LYS A 1 20 ? 6.788 11.997 -0.078 1.00 0.00 20 LYS A CA 15
ATOM 13030 C C . LYS A 1 20 ? 8.071 12.665 0.406 1.00 0.00 20 LYS A C 15
ATOM 13031 O O . LYS A 1 20 ? 8.488 13.691 -0.131 1.00 0.00 20 LYS A O 15
ATOM 13050 N N . ILE A 1 21 ? 8.693 12.075 1.421 1.00 0.00 21 ILE A N 15
ATOM 13051 C CA . ILE A 1 21 ? 9.930 12.612 1.975 1.00 0.00 21 ILE A CA 15
ATOM 13052 C C . ILE A 1 21 ? 11.135 11.797 1.519 1.00 0.00 21 ILE A C 15
ATOM 13053 O O . ILE A 1 21 ? 11.203 10.590 1.750 1.00 0.00 21 ILE A O 15
ATOM 13069 N N . GLU A 1 22 ? 12.086 12.466 0.874 1.00 0.00 22 GLU A N 15
ATOM 13070 C CA . GLU A 1 22 ? 13.290 11.802 0.388 1.00 0.00 22 GLU A CA 15
ATOM 13071 C C . GLU A 1 22 ? 14.462 12.040 1.335 1.00 0.00 22 GLU A C 15
ATOM 13072 O O . GLU A 1 22 ? 14.885 13.177 1.544 1.00 0.00 22 GLU A O 15
ATOM 13084 N N . ASP A 1 23 ? 14.982 10.959 1.906 1.00 0.00 23 ASP A N 15
ATOM 13085 C CA . ASP A 1 23 ? 16.105 11.048 2.831 1.00 0.00 23 ASP A CA 15
ATOM 13086 C C . ASP A 1 23 ? 17.297 10.244 2.319 1.00 0.00 23 ASP A C 15
ATOM 13087 O O . ASP A 1 23 ? 17.146 9.190 1.701 1.00 0.00 23 ASP A O 15
ATOM 13096 N N . PRO A 1 24 ? 18.510 10.754 2.578 1.00 0.00 24 PRO A N 15
ATOM 13097 C CA . PRO A 1 24 ? 19.751 10.100 2.151 1.00 0.00 24 PRO A CA 15
ATOM 13098 C C . PRO A 1 24 ? 20.020 8.810 2.918 1.00 0.00 24 PRO A C 15
ATOM 13099 O O . PRO A 1 24 ? 20.573 7.855 2.372 1.00 0.00 24 PRO A O 15
ATOM 13110 N N . VAL A 1 25 ? 19.626 8.789 4.187 1.00 0.00 25 VAL A N 15
ATOM 13111 C CA . VAL A 1 25 ? 19.823 7.615 5.030 1.00 0.00 25 VAL A CA 15
ATOM 13112 C C . VAL A 1 25 ? 18.530 6.823 5.180 1.00 0.00 25 VAL A C 15
ATOM 13113 O O . VAL A 1 25 ? 18.523 5.597 5.063 1.00 0.00 25 VAL A O 15
ATOM 13126 N N . TYR A 1 26 ? 17.436 7.530 5.441 1.00 0.00 26 TYR A N 15
ATOM 13127 C CA . TYR A 1 26 ? 16.136 6.893 5.609 1.00 0.00 26 TYR A CA 15
ATOM 13128 C C . TYR A 1 26 ? 15.538 6.509 4.259 1.00 0.00 26 TYR A C 15
ATOM 13129 O O . TYR A 1 26 ? 14.825 5.513 4.143 1.00 0.00 26 TYR A O 15
ATOM 13147 N N . GLY A 1 27 ? 15.834 7.309 3.239 1.00 0.00 27 GLY A N 15
ATOM 13148 C CA . GLY A 1 27 ? 15.319 7.038 1.910 1.00 0.00 27 GLY A CA 15
ATOM 13149 C C . GLY A 1 27 ? 14.010 7.753 1.638 1.00 0.00 27 GLY A C 15
ATOM 13150 O O . GLY A 1 27 ? 13.641 8.681 2.359 1.00 0.00 27 GLY A O 15
ATOM 13154 N N . ILE A 1 28 ? 13.308 7.324 0.596 1.00 0.00 28 ILE A N 15
ATOM 13155 C CA . ILE A 1 28 ? 12.034 7.930 0.231 1.00 0.00 28 ILE A CA 15
ATOM 13156 C C . ILE A 1 28 ? 10.873 7.235 0.934 1.00 0.00 28 ILE A C 15
ATOM 13157 O O . ILE A 1 28 ? 10.617 6.051 0.710 1.00 0.00 28 ILE A O 15
ATOM 13173 N N . TYR A 1 29 ? 10.173 7.978 1.783 1.00 0.00 29 TYR A N 15
ATOM 13174 C CA . TYR A 1 29 ? 9.038 7.433 2.520 1.00 0.00 29 TYR A CA 15
ATOM 13175 C C . TYR A 1 29 ? 7.913 8.458 2.623 1.00 0.00 29 TYR A C 15
ATOM 13176 O O . TYR A 1 29 ? 8.158 9.664 2.670 1.00 0.00 29 TYR A O 15
ATOM 13194 N N . TYR A 1 30 ? 6.678 7.969 2.658 1.00 0.00 30 TYR A N 15
ATOM 13195 C CA . TYR A 1 30 ? 5.514 8.841 2.754 1.00 0.00 30 TYR A CA 15
ATOM 13196 C C . TYR A 1 30 ? 5.059 8.985 4.204 1.00 0.00 30 TYR A C 15
ATOM 13197 O O . TYR A 1 30 ? 4.882 7.994 4.912 1.00 0.00 30 TYR A O 15
ATOM 13215 N N . VAL A 1 31 ? 4.871 10.227 4.637 1.00 0.00 31 VAL A N 15
ATOM 13216 C CA . VAL A 1 31 ? 4.435 10.503 6.001 1.00 0.00 31 VAL A CA 15
ATOM 13217 C C . VAL A 1 31 ? 2.994 11.000 6.027 1.00 0.00 31 VAL A C 15
ATOM 13218 O O . VAL A 1 31 ? 2.589 11.807 5.191 1.00 0.00 31 VAL A O 15
ATOM 13231 N N . ASP A 1 32 ? 2.224 10.511 6.993 1.00 0.00 32 ASP A N 15
ATOM 13232 C CA . ASP A 1 32 ? 0.826 10.906 7.131 1.00 0.00 32 ASP A CA 15
ATOM 13233 C C . ASP A 1 32 ? 0.666 11.970 8.212 1.00 0.00 32 ASP A C 15
ATOM 13234 O O . ASP A 1 32 ? 0.615 11.658 9.402 1.00 0.00 32 ASP A O 15
ATOM 13243 N N . HIS A 1 33 ? 0.589 13.229 7.790 1.00 0.00 33 HIS A N 15
ATOM 13244 C CA . HIS A 1 33 ? 0.435 14.339 8.723 1.00 0.00 33 HIS A CA 15
ATOM 13245 C C . HIS A 1 33 ? -0.889 14.238 9.475 1.00 0.00 33 HIS A C 15
ATOM 13246 O O . HIS A 1 33 ? -1.147 15.007 10.401 1.00 0.00 33 HIS A O 15
ATOM 13260 N N . ILE A 1 34 ? -1.722 13.286 9.070 1.00 0.00 34 ILE A N 15
ATOM 13261 C CA . ILE A 1 34 ? -3.018 13.084 9.707 1.00 0.00 34 ILE A CA 15
ATOM 13262 C C . ILE A 1 34 ? -3.071 11.744 10.433 1.00 0.00 34 ILE A C 15
ATOM 13263 O O . ILE A 1 34 ? -3.353 11.686 11.629 1.00 0.00 34 ILE A O 15
ATOM 13279 N N . ASN A 1 35 ? -2.797 10.669 9.701 1.00 0.00 35 ASN A N 15
ATOM 13280 C CA . ASN A 1 35 ? -2.812 9.329 10.276 1.00 0.00 35 ASN A CA 15
ATOM 13281 C C . ASN A 1 35 ? -1.640 9.133 11.232 1.00 0.00 35 ASN A C 15
ATOM 13282 O O . ASN A 1 35 ? -1.698 8.305 12.140 1.00 0.00 35 ASN A O 15
ATOM 13293 N N . ARG A 1 36 ? -0.577 9.903 11.021 1.00 0.00 36 ARG A N 15
ATOM 13294 C CA . ARG A 1 36 ? 0.610 9.814 11.863 1.00 0.00 36 ARG A CA 15
ATOM 13295 C C . ARG A 1 36 ? 1.291 8.458 11.703 1.00 0.00 36 ARG A C 15
ATOM 13296 O O . ARG A 1 36 ? 1.565 7.768 12.685 1.00 0.00 36 ARG A O 15
ATOM 13317 N N . LYS A 1 37 ? 1.560 8.081 10.457 1.00 0.00 37 LYS A N 15
ATOM 13318 C CA . LYS A 1 37 ? 2.209 6.808 10.166 1.00 0.00 37 LYS A CA 15
ATOM 13319 C C . LYS A 1 37 ? 3.161 6.941 8.982 1.00 0.00 37 LYS A C 15
ATOM 13320 O O . LYS A 1 37 ? 2.960 7.778 8.101 1.00 0.00 37 LYS A O 15
ATOM 13339 N N . THR A 1 38 ? 4.198 6.109 8.965 1.00 0.00 38 THR A N 15
ATOM 13340 C CA . THR A 1 38 ? 5.180 6.133 7.888 1.00 0.00 38 THR A CA 15
ATOM 13341 C C . THR A 1 38 ? 5.634 4.724 7.526 1.00 0.00 38 THR A C 15
ATOM 13342 O O . THR A 1 38 ? 6.098 3.972 8.383 1.00 0.00 38 THR A O 15
ATOM 13353 N N . GLN A 1 39 ? 5.497 4.372 6.252 1.00 0.00 39 GLN A N 15
ATOM 13354 C CA . GLN A 1 39 ? 5.893 3.051 5.777 1.00 0.00 39 GLN A CA 15
ATOM 13355 C C . GLN A 1 39 ? 6.408 3.120 4.343 1.00 0.00 39 GLN A C 15
ATOM 13356 O O . GLN A 1 39 ? 6.131 4.076 3.619 1.00 0.00 39 GLN A O 15
ATOM 13370 N N . TYR A 1 40 ? 7.159 2.101 3.940 1.00 0.00 40 TYR A N 15
ATOM 13371 C CA . TYR A 1 40 ? 7.715 2.047 2.593 1.00 0.00 40 TYR A CA 15
ATOM 13372 C C . TYR A 1 40 ? 6.626 1.757 1.566 1.00 0.00 40 TYR A C 15
ATOM 13373 O O . TYR A 1 40 ? 6.605 2.346 0.485 1.00 0.00 40 TYR A O 15
ATOM 13391 N N . GLU A 1 41 ? 5.722 0.846 1.912 1.00 0.00 41 GLU A N 15
ATOM 13392 C CA . GLU A 1 41 ? 4.630 0.477 1.019 1.00 0.00 41 GLU A CA 15
ATOM 13393 C C . GLU A 1 41 ? 3.761 1.688 0.693 1.00 0.00 41 GLU A C 15
ATOM 13394 O O . GLU A 1 41 ? 3.166 2.296 1.582 1.00 0.00 41 GLU A O 15
ATOM 13406 N N . ASN A 1 42 ? 3.694 2.033 -0.589 1.00 0.00 42 ASN A N 15
ATOM 13407 C CA . ASN A 1 42 ? 2.900 3.173 -1.033 1.00 0.00 42 ASN A CA 15
ATOM 13408 C C . ASN A 1 42 ? 1.410 2.906 -0.840 1.00 0.00 42 ASN A C 15
ATOM 13409 O O . ASN A 1 42 ? 0.922 1.794 -1.041 1.00 0.00 42 ASN A O 15
ATOM 13420 N N . PRO A 1 43 ? 0.669 3.950 -0.440 1.00 0.00 43 PRO A N 15
ATOM 13421 C CA . PRO A 1 43 ? -0.776 3.854 -0.212 1.00 0.00 43 PRO A CA 15
ATOM 13422 C C . PRO A 1 43 ? -1.557 3.670 -1.509 1.00 0.00 43 PRO A C 15
ATOM 13423 O O . PRO A 1 43 ? -2.381 2.763 -1.626 1.00 0.00 43 PRO A O 15
ATOM 13434 N N . VAL A 1 44 ? -1.292 4.537 -2.481 1.00 0.00 44 VAL A N 15
ATOM 13435 C CA . VAL A 1 44 ? -1.969 4.469 -3.771 1.00 0.00 44 VAL A CA 15
ATOM 13436 C C . VAL A 1 44 ? -1.840 3.081 -4.387 1.00 0.00 44 VAL A C 15
ATOM 13437 O O . VAL A 1 44 ? -2.769 2.584 -5.026 1.00 0.00 44 VAL A O 15
ATOM 13450 N N . LEU A 1 45 ? -0.683 2.458 -4.192 1.00 0.00 45 LEU A N 15
ATOM 13451 C CA . LEU A 1 45 ? -0.432 1.125 -4.728 1.00 0.00 45 LEU A CA 15
ATOM 13452 C C . LEU A 1 45 ? -1.225 0.071 -3.962 1.00 0.00 45 LEU A C 15
ATOM 13453 O O . LEU A 1 45 ? -2.101 -0.588 -4.521 1.00 0.00 45 LEU A O 15
ATOM 13469 N N . GLU A 1 46 ? -0.913 -0.079 -2.678 1.00 0.00 46 GLU A N 15
ATOM 13470 C CA . GLU A 1 46 ? -1.599 -1.052 -1.835 1.00 0.00 46 GLU A CA 15
ATOM 13471 C C . GLU A 1 46 ? -3.086 -1.111 -2.172 1.00 0.00 46 GLU A C 15
ATOM 13472 O O . GLU A 1 46 ? -3.616 -2.170 -2.506 1.00 0.00 46 GLU A O 15
ATOM 13484 N N . ALA A 1 47 ? -3.753 0.035 -2.081 1.00 0.00 47 ALA A N 15
ATOM 13485 C CA . ALA A 1 47 ? -5.178 0.115 -2.376 1.00 0.00 47 ALA A CA 15
ATOM 13486 C C . ALA A 1 47 ? -5.506 -0.582 -3.693 1.00 0.00 47 ALA A C 15
ATOM 13487 O O . ALA A 1 47 ? -6.225 -1.581 -3.717 1.00 0.00 47 ALA A O 15
ATOM 13494 N N . LYS A 1 48 ? -4.974 -0.048 -4.787 1.00 0.00 48 LYS A N 15
ATOM 13495 C CA . LYS A 1 48 ? -5.209 -0.618 -6.109 1.00 0.00 48 LYS A CA 15
ATOM 13496 C C . LYS A 1 48 ? -4.740 -2.068 -6.167 1.00 0.00 48 LYS A C 15
ATOM 13497 O O . LYS A 1 48 ? -5.077 -2.803 -7.095 1.00 0.00 48 LYS A O 15
ATOM 13516 N N . ARG A 1 49 ? -3.962 -2.474 -5.168 1.00 0.00 49 ARG A N 15
ATOM 13517 C CA . ARG A 1 49 ? -3.448 -3.837 -5.106 1.00 0.00 49 ARG A CA 15
ATOM 13518 C C . ARG A 1 49 ? -4.401 -4.743 -4.333 1.00 0.00 49 ARG A C 15
ATOM 13519 O O . ARG A 1 49 ? -4.489 -5.942 -4.600 1.00 0.00 49 ARG A O 15
ATOM 13540 N N . LYS A 1 50 ? -5.114 -4.163 -3.374 1.00 0.00 50 LYS A N 15
ATOM 13541 C CA . LYS A 1 50 ? -6.062 -4.916 -2.562 1.00 0.00 50 LYS A CA 15
ATOM 13542 C C . LYS A 1 50 ? -7.468 -4.828 -3.145 1.00 0.00 50 LYS A C 15
ATOM 13543 O O . LYS A 1 50 ? -8.392 -5.486 -2.666 1.00 0.00 50 LYS A O 15
ATOM 13562 N N . LYS A 1 51 ? -7.624 -4.012 -4.182 1.00 0.00 51 LYS A N 15
ATOM 13563 C CA . LYS A 1 51 ? -8.917 -3.839 -4.832 1.00 0.00 51 LYS A CA 15
ATOM 13564 C C . LYS A 1 51 ? -8.997 -4.665 -6.112 1.00 0.00 51 LYS A C 15
ATOM 13565 O O . LYS A 1 51 ? -10.002 -5.327 -6.371 1.00 0.00 51 LYS A O 15
ATOM 13584 N N . GLN A 1 52 ? -7.932 -4.623 -6.906 1.00 0.00 52 GLN A N 15
ATOM 13585 C CA . GLN A 1 52 ? -7.883 -5.369 -8.158 1.00 0.00 52 GLN A CA 15
ATOM 13586 C C . GLN A 1 52 ? -8.280 -6.825 -7.939 1.00 0.00 52 GLN A C 15
ATOM 13587 O O . GLN A 1 52 ? -8.818 -7.475 -8.837 1.00 0.00 52 GLN A O 15
ATOM 13601 N N . LEU A 1 53 ? -8.012 -7.333 -6.741 1.00 0.00 53 LEU A N 15
ATOM 13602 C CA . LEU A 1 53 ? -8.341 -8.714 -6.404 1.00 0.00 53 LEU A CA 15
ATOM 13603 C C . LEU A 1 53 ? -9.789 -9.032 -6.763 1.00 0.00 53 LEU A C 15
ATOM 13604 O O . LEU A 1 53 ? -10.719 -8.457 -6.198 1.00 0.00 53 LEU A O 15
ATOM 13620 N N . GLU A 1 54 ? -9.971 -9.952 -7.705 1.00 0.00 54 GLU A N 15
ATOM 13621 C CA . GLU A 1 54 ? -11.307 -10.347 -8.138 1.00 0.00 54 GLU A CA 15
ATOM 13622 C C . GLU A 1 54 ? -11.660 -11.736 -7.615 1.00 0.00 54 GLU A C 15
ATOM 13623 O O . GLU A 1 54 ? -12.492 -12.435 -8.191 1.00 0.00 54 GLU A O 15
ATOM 13635 N N . SER A 1 55 ? -11.019 -12.129 -6.518 1.00 0.00 55 SER A N 15
ATOM 13636 C CA . SER A 1 55 ? -11.261 -13.436 -5.919 1.00 0.00 55 SER A CA 15
ATOM 13637 C C . SER A 1 55 ? -12.629 -13.480 -5.244 1.00 0.00 55 SER A C 15
ATOM 13638 O O . SER A 1 55 ? -13.504 -14.249 -5.639 1.00 0.00 55 SER A O 15
ATOM 13646 N N . GLY A 1 56 ? -12.805 -12.647 -4.223 1.00 0.00 56 GLY A N 15
ATOM 13647 C CA . GLY A 1 56 ? -14.067 -12.605 -3.508 1.00 0.00 56 GLY A CA 15
ATOM 13648 C C . GLY A 1 56 ? -13.982 -11.801 -2.226 1.00 0.00 56 GLY A C 15
ATOM 13649 O O . GLY A 1 56 ? -13.894 -10.573 -2.242 1.00 0.00 56 GLY A O 15
ATOM 13653 N N . PRO A 1 57 ? -14.009 -12.501 -1.082 1.00 0.00 57 PRO A N 15
ATOM 13654 C CA . PRO A 1 57 ? -13.936 -11.865 0.237 1.00 0.00 57 PRO A CA 15
ATOM 13655 C C . PRO A 1 57 ? -12.560 -11.271 0.519 1.00 0.00 57 PRO A C 15
ATOM 13656 O O . PRO A 1 57 ? -11.664 -11.960 1.005 1.00 0.00 57 PRO A O 15
ATOM 13667 N N . SER A 1 58 ? -12.400 -9.988 0.210 1.00 0.00 58 SER A N 15
ATOM 13668 C CA . SER A 1 58 ? -11.132 -9.302 0.428 1.00 0.00 58 SER A CA 15
ATOM 13669 C C . SER A 1 58 ? -10.987 -8.877 1.886 1.00 0.00 58 SER A C 15
ATOM 13670 O O . SER A 1 58 ? -11.976 -8.750 2.608 1.00 0.00 58 SER A O 15
ATOM 13678 N N . SER A 1 59 ? -9.747 -8.658 2.311 1.00 0.00 59 SER A N 15
ATOM 13679 C CA . SER A 1 59 ? -9.471 -8.251 3.684 1.00 0.00 59 SER A CA 15
ATOM 13680 C C . SER A 1 59 ? -9.775 -6.769 3.883 1.00 0.00 59 SER A C 15
ATOM 13681 O O . SER A 1 59 ? -9.207 -5.911 3.210 1.00 0.00 59 SER A O 15
ATOM 13689 N N . GLY A 1 60 ? -10.679 -6.477 4.814 1.00 0.00 60 GLY A N 15
ATOM 13690 C CA . GLY A 1 60 ? -11.045 -5.099 5.086 1.00 0.00 60 GLY A CA 15
ATOM 13691 C C . GLY A 1 60 ? -11.877 -4.958 6.345 1.00 0.00 60 GLY A C 15
ATOM 13692 O O . GLY A 1 60 ? -12.845 -4.199 6.375 1.00 0.00 60 GLY A O 15
ATOM 13696 N N . GLY A 1 1 ? 16.205 -13.415 -8.096 1.00 0.00 1 GLY A N 16
ATOM 13697 C CA . GLY A 1 1 ? 15.420 -14.577 -7.721 1.00 0.00 1 GLY A CA 16
ATOM 13698 C C . GLY A 1 1 ? 13.960 -14.242 -7.494 1.00 0.00 1 GLY A C 16
ATOM 13699 O O . GLY A 1 1 ? 13.223 -13.973 -8.443 1.00 0.00 1 GLY A O 16
ATOM 13703 N N . SER A 1 2 ? 13.539 -14.259 -6.233 1.00 0.00 2 SER A N 16
ATOM 13704 C CA . SER A 1 2 ? 12.155 -13.959 -5.885 1.00 0.00 2 SER A CA 16
ATOM 13705 C C . SER A 1 2 ? 11.890 -12.458 -5.954 1.00 0.00 2 SER A C 16
ATOM 13706 O O . SER A 1 2 ? 10.983 -12.009 -6.654 1.00 0.00 2 SER A O 16
ATOM 13714 N N . SER A 1 3 ? 12.688 -11.689 -5.222 1.00 0.00 3 SER A N 16
ATOM 13715 C CA . SER A 1 3 ? 12.539 -10.238 -5.196 1.00 0.00 3 SER A CA 16
ATOM 13716 C C . SER A 1 3 ? 12.491 -9.671 -6.611 1.00 0.00 3 SER A C 16
ATOM 13717 O O . SER A 1 3 ? 13.396 -9.898 -7.413 1.00 0.00 3 SER A O 16
ATOM 13725 N N . GLY A 1 4 ? 11.427 -8.932 -6.911 1.00 0.00 4 GLY A N 16
ATOM 13726 C CA . GLY A 1 4 ? 11.280 -8.344 -8.229 1.00 0.00 4 GLY A CA 16
ATOM 13727 C C . GLY A 1 4 ? 10.371 -7.131 -8.225 1.00 0.00 4 GLY A C 16
ATOM 13728 O O . GLY A 1 4 ? 10.184 -6.491 -7.190 1.00 0.00 4 GLY A O 16
ATOM 13732 N N . SER A 1 5 ? 9.806 -6.813 -9.385 1.00 0.00 5 SER A N 16
ATOM 13733 C CA . SER A 1 5 ? 8.916 -5.665 -9.512 1.00 0.00 5 SER A CA 16
ATOM 13734 C C . SER A 1 5 ? 9.431 -4.485 -8.693 1.00 0.00 5 SER A C 16
ATOM 13735 O O . SER A 1 5 ? 8.658 -3.784 -8.040 1.00 0.00 5 SER A O 16
ATOM 13743 N N . SER A 1 6 ? 10.742 -4.271 -8.734 1.00 0.00 6 SER A N 16
ATOM 13744 C CA . SER A 1 6 ? 11.362 -3.179 -7.993 1.00 0.00 6 SER A CA 16
ATOM 13745 C C . SER A 1 6 ? 12.143 -2.262 -8.930 1.00 0.00 6 SER A C 16
ATOM 13746 O O . SER A 1 6 ? 12.449 -2.629 -10.064 1.00 0.00 6 SER A O 16
ATOM 13754 N N . GLY A 1 7 ? 12.462 -1.065 -8.446 1.00 0.00 7 GLY A N 16
ATOM 13755 C CA . GLY A 1 7 ? 13.203 -0.113 -9.252 1.00 0.00 7 GLY A CA 16
ATOM 13756 C C . GLY A 1 7 ? 12.839 1.324 -8.933 1.00 0.00 7 GLY A C 16
ATOM 13757 O O . GLY A 1 7 ? 13.585 2.024 -8.248 1.00 0.00 7 GLY A O 16
ATOM 13761 N N . LEU A 1 8 ? 11.690 1.765 -9.433 1.00 0.00 8 LEU A N 16
ATOM 13762 C CA . LEU A 1 8 ? 11.228 3.129 -9.199 1.00 0.00 8 LEU A CA 16
ATOM 13763 C C . LEU A 1 8 ? 10.047 3.147 -8.234 1.00 0.00 8 LEU A C 16
ATOM 13764 O O . LEU A 1 8 ? 9.345 2.147 -8.079 1.00 0.00 8 LEU A O 16
ATOM 13780 N N . ASP A 1 9 ? 9.833 4.288 -7.590 1.00 0.00 9 ASP A N 16
ATOM 13781 C CA . ASP A 1 9 ? 8.735 4.437 -6.642 1.00 0.00 9 ASP A CA 16
ATOM 13782 C C . ASP A 1 9 ? 8.563 5.897 -6.235 1.00 0.00 9 ASP A C 16
ATOM 13783 O O . ASP A 1 9 ? 9.537 6.587 -5.933 1.00 0.00 9 ASP A O 16
ATOM 13792 N N . SER A 1 10 ? 7.318 6.362 -6.231 1.00 0.00 10 SER A N 16
ATOM 13793 C CA . SER A 1 10 ? 7.018 7.742 -5.866 1.00 0.00 10 SER A CA 16
ATOM 13794 C C . SER A 1 10 ? 5.568 7.882 -5.413 1.00 0.00 10 SER A C 16
ATOM 13795 O O . SER A 1 10 ? 4.813 6.910 -5.407 1.00 0.00 10 SER A O 16
ATOM 13803 N N . GLU A 1 11 ? 5.187 9.098 -5.035 1.00 0.00 11 GLU A N 16
ATOM 13804 C CA . GLU A 1 11 ? 3.828 9.365 -4.580 1.00 0.00 11 GLU A CA 16
ATOM 13805 C C . GLU A 1 11 ? 2.819 8.520 -5.353 1.00 0.00 11 GLU A C 16
ATOM 13806 O O . GLU A 1 11 ? 1.911 7.927 -4.769 1.00 0.00 11 GLU A O 16
ATOM 13818 N N . LEU A 1 12 ? 2.984 8.472 -6.671 1.00 0.00 12 LEU A N 16
ATOM 13819 C CA . LEU A 1 12 ? 2.089 7.700 -7.526 1.00 0.00 12 LEU A CA 16
ATOM 13820 C C . LEU A 1 12 ? 0.661 8.230 -7.437 1.00 0.00 12 LEU A C 16
ATOM 13821 O O . LEU A 1 12 ? -0.296 7.457 -7.404 1.00 0.00 12 LEU A O 16
ATOM 13837 N N . GLU A 1 13 ? 0.527 9.552 -7.401 1.00 0.00 13 GLU A N 16
ATOM 13838 C CA . GLU A 1 13 ? -0.785 10.183 -7.318 1.00 0.00 13 GLU A CA 16
ATOM 13839 C C . GLU A 1 13 ? -1.481 9.822 -6.009 1.00 0.00 13 GLU A C 16
ATOM 13840 O O . GLU A 1 13 ? -2.608 9.326 -6.009 1.00 0.00 13 GLU A O 16
ATOM 13852 N N . LEU A 1 14 ? -0.801 10.073 -4.896 1.00 0.00 14 LEU A N 16
ATOM 13853 C CA . LEU A 1 14 ? -1.353 9.774 -3.579 1.00 0.00 14 LEU A CA 16
ATOM 13854 C C . LEU A 1 14 ? -2.749 10.367 -3.426 1.00 0.00 14 LEU A C 16
ATOM 13855 O O . LEU A 1 14 ? -3.096 11.371 -4.049 1.00 0.00 14 LEU A O 16
ATOM 13871 N N . PRO A 1 15 ? -3.572 9.734 -2.576 1.00 0.00 15 PRO A N 16
ATOM 13872 C CA . PRO A 1 15 ? -4.943 10.184 -2.318 1.00 0.00 15 PRO A CA 16
ATOM 13873 C C . PRO A 1 15 ? -4.987 11.494 -1.540 1.00 0.00 15 PRO A C 16
ATOM 13874 O O . PRO A 1 15 ? -4.990 12.576 -2.127 1.00 0.00 15 PRO A O 16
ATOM 13885 N N . ALA A 1 16 ? -5.022 11.389 -0.216 1.00 0.00 16 ALA A N 16
ATOM 13886 C CA . ALA A 1 16 ? -5.063 12.567 0.643 1.00 0.00 16 ALA A CA 16
ATOM 13887 C C . ALA A 1 16 ? -4.319 12.319 1.951 1.00 0.00 16 ALA A C 16
ATOM 13888 O O . ALA A 1 16 ? -4.485 11.277 2.583 1.00 0.00 16 ALA A O 16
ATOM 13895 N N . GLY A 1 17 ? -3.497 13.284 2.351 1.00 0.00 17 GLY A N 16
ATOM 13896 C CA . GLY A 1 17 ? -2.739 13.151 3.581 1.00 0.00 17 GLY A CA 16
ATOM 13897 C C . GLY A 1 17 ? -1.453 12.372 3.388 1.00 0.00 17 GLY A C 16
ATOM 13898 O O . GLY A 1 17 ? -1.002 11.672 4.295 1.00 0.00 17 GLY A O 16
ATOM 13902 N N . TRP A 1 18 ? -0.863 12.492 2.205 1.00 0.00 18 TRP A N 16
ATOM 13903 C CA . TRP A 1 18 ? 0.378 11.792 1.895 1.00 0.00 18 TRP A CA 16
ATOM 13904 C C . TRP A 1 18 ? 1.466 12.773 1.472 1.00 0.00 18 TRP A C 16
ATOM 13905 O O . TRP A 1 18 ? 1.208 13.711 0.719 1.00 0.00 18 TRP A O 16
ATOM 13926 N N . GLU A 1 19 ? 2.682 12.550 1.961 1.00 0.00 19 GLU A N 16
ATOM 13927 C CA . GLU A 1 19 ? 3.808 13.416 1.633 1.00 0.00 19 GLU A CA 16
ATOM 13928 C C . GLU A 1 19 ? 5.077 12.599 1.414 1.00 0.00 19 GLU A C 16
ATOM 13929 O O . GLU A 1 19 ? 5.514 11.860 2.297 1.00 0.00 19 GLU A O 16
ATOM 13941 N N . LYS A 1 20 ? 5.666 12.736 0.231 1.00 0.00 20 LYS A N 16
ATOM 13942 C CA . LYS A 1 20 ? 6.887 12.013 -0.105 1.00 0.00 20 LYS A CA 16
ATOM 13943 C C . LYS A 1 20 ? 8.116 12.737 0.435 1.00 0.00 20 LYS A C 16
ATOM 13944 O O . LYS A 1 20 ? 8.478 13.810 -0.049 1.00 0.00 20 LYS A O 16
ATOM 13963 N N . ILE A 1 21 ? 8.753 12.143 1.438 1.00 0.00 21 ILE A N 16
ATOM 13964 C CA . ILE A 1 21 ? 9.943 12.731 2.041 1.00 0.00 21 ILE A CA 16
ATOM 13965 C C . ILE A 1 21 ? 11.200 11.972 1.630 1.00 0.00 21 ILE A C 16
ATOM 13966 O O . ILE A 1 21 ? 11.335 10.781 1.906 1.00 0.00 21 ILE A O 16
ATOM 13982 N N . GLU A 1 22 ? 12.118 12.672 0.971 1.00 0.00 22 GLU A N 16
ATOM 13983 C CA . GLU A 1 22 ? 13.365 12.064 0.523 1.00 0.00 22 GLU A CA 16
ATOM 13984 C C . GLU A 1 22 ? 14.498 12.362 1.500 1.00 0.00 22 GLU A C 16
ATOM 13985 O O . GLU A 1 22 ? 14.861 13.519 1.712 1.00 0.00 22 GLU A O 16
ATOM 13997 N N . ASP A 1 23 ? 15.051 11.310 2.094 1.00 0.00 23 ASP A N 16
ATOM 13998 C CA . ASP A 1 23 ? 16.143 11.458 3.049 1.00 0.00 23 ASP A CA 16
ATOM 13999 C C . ASP A 1 23 ? 17.379 10.693 2.585 1.00 0.00 23 ASP A C 16
ATOM 14000 O O . ASP A 1 23 ? 17.286 9.621 1.987 1.00 0.00 23 ASP A O 16
ATOM 14009 N N . PRO A 1 24 ? 18.564 11.255 2.866 1.00 0.00 24 PRO A N 16
ATOM 14010 C CA . PRO A 1 24 ? 19.840 10.642 2.486 1.00 0.00 24 PRO A CA 16
ATOM 14011 C C . PRO A 1 24 ? 20.138 9.380 3.287 1.00 0.00 24 PRO A C 16
ATOM 14012 O O . PRO A 1 24 ? 20.736 8.433 2.774 1.00 0.00 24 PRO A O 16
ATOM 14023 N N . VAL A 1 25 ? 19.719 9.372 4.549 1.00 0.00 25 VAL A N 16
ATOM 14024 C CA . VAL A 1 25 ? 19.940 8.225 5.421 1.00 0.00 25 VAL A CA 16
ATOM 14025 C C . VAL A 1 25 ? 18.672 7.391 5.565 1.00 0.00 25 VAL A C 16
ATOM 14026 O O . VAL A 1 25 ? 18.712 6.163 5.495 1.00 0.00 25 VAL A O 16
ATOM 14039 N N . TYR A 1 26 ? 17.546 8.067 5.766 1.00 0.00 26 TYR A N 16
ATOM 14040 C CA . TYR A 1 26 ? 16.265 7.389 5.922 1.00 0.00 26 TYR A CA 16
ATOM 14041 C C . TYR A 1 26 ? 15.711 6.954 4.568 1.00 0.00 26 TYR A C 16
ATOM 14042 O O . TYR A 1 26 ? 15.010 5.948 4.466 1.00 0.00 26 TYR A O 16
ATOM 14060 N N . GLY A 1 27 ? 16.031 7.721 3.530 1.00 0.00 27 GLY A N 16
ATOM 14061 C CA . GLY A 1 27 ? 15.558 7.399 2.197 1.00 0.00 27 GLY A CA 16
ATOM 14062 C C . GLY A 1 27 ? 14.228 8.052 1.880 1.00 0.00 27 GLY A C 16
ATOM 14063 O O . GLY A 1 27 ? 13.800 8.974 2.576 1.00 0.00 27 GLY A O 16
ATOM 14067 N N . ILE A 1 28 ? 13.573 7.576 0.827 1.00 0.00 28 ILE A N 16
ATOM 14068 C CA . ILE A 1 28 ? 12.283 8.121 0.420 1.00 0.00 28 ILE A CA 16
ATOM 14069 C C . ILE A 1 28 ? 11.135 7.376 1.091 1.00 0.00 28 ILE A C 16
ATOM 14070 O O . ILE A 1 28 ? 10.935 6.183 0.859 1.00 0.00 28 ILE A O 16
ATOM 14086 N N . TYR A 1 29 ? 10.382 8.087 1.923 1.00 0.00 29 TYR A N 16
ATOM 14087 C CA . TYR A 1 29 ? 9.253 7.493 2.629 1.00 0.00 29 TYR A CA 16
ATOM 14088 C C . TYR A 1 29 ? 8.054 8.437 2.631 1.00 0.00 29 TYR A C 16
ATOM 14089 O O . TYR A 1 29 ? 8.209 9.656 2.553 1.00 0.00 29 TYR A O 16
ATOM 14107 N N . TYR A 1 30 ? 6.859 7.865 2.723 1.00 0.00 30 TYR A N 16
ATOM 14108 C CA . TYR A 1 30 ? 5.633 8.653 2.734 1.00 0.00 30 TYR A CA 16
ATOM 14109 C C . TYR A 1 30 ? 5.060 8.751 4.144 1.00 0.00 30 TYR A C 16
ATOM 14110 O O . TYR A 1 30 ? 4.891 7.742 4.830 1.00 0.00 30 TYR A O 16
ATOM 14128 N N . VAL A 1 31 ? 4.763 9.974 4.572 1.00 0.00 31 VAL A N 16
ATOM 14129 C CA . VAL A 1 31 ? 4.207 10.205 5.900 1.00 0.00 31 VAL A CA 16
ATOM 14130 C C . VAL A 1 31 ? 2.725 10.552 5.823 1.00 0.00 31 VAL A C 16
ATOM 14131 O O . VAL A 1 31 ? 2.304 11.337 4.972 1.00 0.00 31 VAL A O 16
ATOM 14144 N N . ASP A 1 32 ? 1.938 9.964 6.716 1.00 0.00 32 ASP A N 16
ATOM 14145 C CA . ASP A 1 32 ? 0.501 10.212 6.751 1.00 0.00 32 ASP A CA 16
ATOM 14146 C C . ASP A 1 32 ? 0.151 11.228 7.834 1.00 0.00 32 ASP A C 16
ATOM 14147 O O . ASP A 1 32 ? 0.264 10.943 9.027 1.00 0.00 32 ASP A O 16
ATOM 14156 N N . HIS A 1 33 ? -0.272 12.415 7.410 1.00 0.00 33 HIS A N 16
ATOM 14157 C CA . HIS A 1 33 ? -0.638 13.474 8.344 1.00 0.00 33 HIS A CA 16
ATOM 14158 C C . HIS A 1 33 ? -2.058 13.271 8.866 1.00 0.00 33 HIS A C 16
ATOM 14159 O O . HIS A 1 33 ? -2.657 14.185 9.434 1.00 0.00 33 HIS A O 16
ATOM 14173 N N . ILE A 1 34 ? -2.590 12.070 8.669 1.00 0.00 34 ILE A N 16
ATOM 14174 C CA . ILE A 1 34 ? -3.938 11.749 9.119 1.00 0.00 34 ILE A CA 16
ATOM 14175 C C . ILE A 1 34 ? -3.918 10.649 10.175 1.00 0.00 34 ILE A C 16
ATOM 14176 O O . ILE A 1 34 ? -4.775 10.604 11.056 1.00 0.00 34 ILE A O 16
ATOM 14192 N N . ASN A 1 35 ? -2.931 9.764 10.081 1.00 0.00 35 ASN A N 16
ATOM 14193 C CA . ASN A 1 35 ? -2.797 8.664 11.029 1.00 0.00 35 ASN A CA 16
ATOM 14194 C C . ASN A 1 35 ? -1.405 8.650 11.653 1.00 0.00 35 ASN A C 16
ATOM 14195 O O . ASN A 1 35 ? -1.105 7.815 12.507 1.00 0.00 35 ASN A O 16
ATOM 14206 N N . ARG A 1 36 ? -0.560 9.581 11.222 1.00 0.00 36 ARG A N 16
ATOM 14207 C CA . ARG A 1 36 ? 0.800 9.676 11.739 1.00 0.00 36 ARG A CA 16
ATOM 14208 C C . ARG A 1 36 ? 1.565 8.378 11.499 1.00 0.00 36 ARG A C 16
ATOM 14209 O O . ARG A 1 36 ? 2.213 7.849 12.402 1.00 0.00 36 ARG A O 16
ATOM 14230 N N . LYS A 1 37 ? 1.484 7.867 10.274 1.00 0.00 37 LYS A N 16
ATOM 14231 C CA . LYS A 1 37 ? 2.168 6.631 9.914 1.00 0.00 37 LYS A CA 16
ATOM 14232 C C . LYS A 1 37 ? 3.205 6.882 8.824 1.00 0.00 37 LYS A C 16
ATOM 14233 O O . LYS A 1 37 ? 3.043 7.773 7.989 1.00 0.00 37 LYS A O 16
ATOM 14252 N N . THR A 1 38 ? 4.273 6.089 8.835 1.00 0.00 38 THR A N 16
ATOM 14253 C CA . THR A 1 38 ? 5.336 6.224 7.847 1.00 0.00 38 THR A CA 16
ATOM 14254 C C . THR A 1 38 ? 5.896 4.863 7.452 1.00 0.00 38 THR A C 16
ATOM 14255 O O . THR A 1 38 ? 6.450 4.145 8.284 1.00 0.00 38 THR A O 16
ATOM 14266 N N . GLN A 1 39 ? 5.747 4.514 6.178 1.00 0.00 39 GLN A N 16
ATOM 14267 C CA . GLN A 1 39 ? 6.239 3.238 5.673 1.00 0.00 39 GLN A CA 16
ATOM 14268 C C . GLN A 1 39 ? 6.746 3.377 4.242 1.00 0.00 39 GLN A C 16
ATOM 14269 O O . GLN A 1 39 ? 6.393 4.323 3.537 1.00 0.00 39 GLN A O 16
ATOM 14283 N N . TYR A 1 40 ? 7.576 2.430 3.819 1.00 0.00 40 TYR A N 16
ATOM 14284 C CA . TYR A 1 40 ? 8.134 2.449 2.472 1.00 0.00 40 TYR A CA 16
ATOM 14285 C C . TYR A 1 40 ? 7.058 2.155 1.432 1.00 0.00 40 TYR A C 16
ATOM 14286 O O . TYR A 1 40 ? 6.766 2.986 0.573 1.00 0.00 40 TYR A O 16
ATOM 14304 N N . GLU A 1 41 ? 6.470 0.965 1.518 1.00 0.00 41 GLU A N 16
ATOM 14305 C CA . GLU A 1 41 ? 5.426 0.560 0.584 1.00 0.00 41 GLU A CA 16
ATOM 14306 C C . GLU A 1 41 ? 4.479 1.721 0.290 1.00 0.00 41 GLU A C 16
ATOM 14307 O O . GLU A 1 41 ? 3.975 2.371 1.205 1.00 0.00 41 GLU A O 16
ATOM 14319 N N . ASN A 1 42 ? 4.244 1.974 -0.993 1.00 0.00 42 ASN A N 16
ATOM 14320 C CA . ASN A 1 42 ? 3.359 3.057 -1.408 1.00 0.00 42 ASN A CA 16
ATOM 14321 C C . ASN A 1 42 ? 1.899 2.691 -1.159 1.00 0.00 42 ASN A C 16
ATOM 14322 O O . ASN A 1 42 ? 1.472 1.556 -1.371 1.00 0.00 42 ASN A O 16
ATOM 14333 N N . PRO A 1 43 ? 1.113 3.676 -0.700 1.00 0.00 43 PRO A N 16
ATOM 14334 C CA . PRO A 1 43 ? -0.312 3.483 -0.413 1.00 0.00 43 PRO A CA 16
ATOM 14335 C C . PRO A 1 43 ? -1.136 3.283 -1.680 1.00 0.00 43 PRO A C 16
ATOM 14336 O O . PRO A 1 43 ? -1.951 2.364 -1.764 1.00 0.00 43 PRO A O 16
ATOM 14347 N N . VAL A 1 44 ? -0.919 4.150 -2.665 1.00 0.00 44 VAL A N 16
ATOM 14348 C CA . VAL A 1 44 ? -1.641 4.067 -3.929 1.00 0.00 44 VAL A CA 16
ATOM 14349 C C . VAL A 1 44 ? -1.614 2.648 -4.486 1.00 0.00 44 VAL A C 16
ATOM 14350 O O . VAL A 1 44 ? -2.618 2.150 -4.996 1.00 0.00 44 VAL A O 16
ATOM 14363 N N . LEU A 1 45 ? -0.458 2.001 -4.385 1.00 0.00 45 LEU A N 16
ATOM 14364 C CA . LEU A 1 45 ? -0.298 0.638 -4.878 1.00 0.00 45 LEU A CA 16
ATOM 14365 C C . LEU A 1 45 ? -1.050 -0.352 -3.994 1.00 0.00 45 LEU A C 16
ATOM 14366 O O . LEU A 1 45 ? -1.764 -1.223 -4.491 1.00 0.00 45 LEU A O 16
ATOM 14382 N N . GLU A 1 46 ? -0.885 -0.211 -2.683 1.00 0.00 46 GLU A N 16
ATOM 14383 C CA . GLU A 1 46 ? -1.550 -1.092 -1.731 1.00 0.00 46 GLU A CA 16
ATOM 14384 C C . GLU A 1 46 ? -3.064 -1.055 -1.919 1.00 0.00 46 GLU A C 16
ATOM 14385 O O . GLU A 1 46 ? -3.676 -2.049 -2.307 1.00 0.00 46 GLU A O 16
ATOM 14397 N N . ALA A 1 47 ? -3.660 0.100 -1.640 1.00 0.00 47 ALA A N 16
ATOM 14398 C CA . ALA A 1 47 ? -5.101 0.269 -1.780 1.00 0.00 47 ALA A CA 16
ATOM 14399 C C . ALA A 1 47 ? -5.587 -0.255 -3.128 1.00 0.00 47 ALA A C 16
ATOM 14400 O O . ALA A 1 47 ? -6.468 -1.112 -3.192 1.00 0.00 47 ALA A O 16
ATOM 14407 N N . LYS A 1 48 ? -5.008 0.267 -4.203 1.00 0.00 48 LYS A N 16
ATOM 14408 C CA . LYS A 1 48 ? -5.380 -0.147 -5.551 1.00 0.00 48 LYS A CA 16
ATOM 14409 C C . LYS A 1 48 ? -5.118 -1.636 -5.755 1.00 0.00 48 LYS A C 16
ATOM 14410 O O . LYS A 1 48 ? -5.640 -2.246 -6.688 1.00 0.00 48 LYS A O 16
ATOM 14429 N N . ARG A 1 49 ? -4.307 -2.215 -4.875 1.00 0.00 49 ARG A N 16
ATOM 14430 C CA . ARG A 1 49 ? -3.976 -3.632 -4.959 1.00 0.00 49 ARG A CA 16
ATOM 14431 C C . ARG A 1 49 ? -4.965 -4.470 -4.154 1.00 0.00 49 ARG A C 16
ATOM 14432 O O . ARG A 1 49 ? -5.280 -5.602 -4.522 1.00 0.00 49 ARG A O 16
ATOM 14453 N N . LYS A 1 50 ? -5.451 -3.907 -3.053 1.00 0.00 50 LYS A N 16
ATOM 14454 C CA . LYS A 1 50 ? -6.404 -4.600 -2.195 1.00 0.00 50 LYS A CA 16
ATOM 14455 C C . LYS A 1 50 ? -7.835 -4.200 -2.538 1.00 0.00 50 LYS A C 16
ATOM 14456 O O . LYS A 1 50 ? -8.792 -4.826 -2.082 1.00 0.00 50 LYS A O 16
ATOM 14475 N N . LYS A 1 51 ? -7.975 -3.154 -3.345 1.00 0.00 51 LYS A N 16
ATOM 14476 C CA . LYS A 1 51 ? -9.290 -2.671 -3.752 1.00 0.00 51 LYS A CA 16
ATOM 14477 C C . LYS A 1 51 ? -9.708 -3.290 -5.083 1.00 0.00 51 LYS A C 16
ATOM 14478 O O . LYS A 1 51 ? -10.837 -3.755 -5.232 1.00 0.00 51 LYS A O 16
ATOM 14497 N N . GLN A 1 52 ? -8.790 -3.291 -6.044 1.00 0.00 52 GLN A N 16
ATOM 14498 C CA . GLN A 1 52 ? -9.065 -3.853 -7.361 1.00 0.00 52 GLN A CA 16
ATOM 14499 C C . GLN A 1 52 ? -9.536 -5.300 -7.248 1.00 0.00 52 GLN A C 16
ATOM 14500 O O . GLN A 1 52 ? -10.308 -5.779 -8.080 1.00 0.00 52 GLN A O 16
ATOM 14514 N N . LEU A 1 53 ? -9.066 -5.990 -6.215 1.00 0.00 53 LEU A N 16
ATOM 14515 C CA . LEU A 1 53 ? -9.439 -7.383 -5.993 1.00 0.00 53 LEU A CA 16
ATOM 14516 C C . LEU A 1 53 ? -10.899 -7.622 -6.365 1.00 0.00 53 LEU A C 16
ATOM 14517 O O . LEU A 1 53 ? -11.807 -7.105 -5.716 1.00 0.00 53 LEU A O 16
ATOM 14533 N N . GLU A 1 54 ? -11.116 -8.411 -7.413 1.00 0.00 54 GLU A N 16
ATOM 14534 C CA . GLU A 1 54 ? -12.466 -8.719 -7.870 1.00 0.00 54 GLU A CA 16
ATOM 14535 C C . GLU A 1 54 ? -12.850 -10.150 -7.507 1.00 0.00 54 GLU A C 16
ATOM 14536 O O . GLU A 1 54 ? -13.994 -10.425 -7.146 1.00 0.00 54 GLU A O 16
ATOM 14548 N N . SER A 1 55 ? -11.885 -11.059 -7.606 1.00 0.00 55 SER A N 16
ATOM 14549 C CA . SER A 1 55 ? -12.122 -12.463 -7.293 1.00 0.00 55 SER A CA 16
ATOM 14550 C C . SER A 1 55 ? -11.455 -12.845 -5.974 1.00 0.00 55 SER A C 16
ATOM 14551 O O . SER A 1 55 ? -10.404 -12.313 -5.620 1.00 0.00 55 SER A O 16
ATOM 14559 N N . GLY A 1 56 ? -12.076 -13.773 -5.252 1.00 0.00 56 GLY A N 16
ATOM 14560 C CA . GLY A 1 56 ? -11.530 -14.211 -3.981 1.00 0.00 56 GLY A CA 16
ATOM 14561 C C . GLY A 1 56 ? -12.177 -15.488 -3.481 1.00 0.00 56 GLY A C 16
ATOM 14562 O O . GLY A 1 56 ? -11.870 -16.587 -3.944 1.00 0.00 56 GLY A O 16
ATOM 14566 N N . PRO A 1 57 ? -13.094 -15.351 -2.512 1.00 0.00 57 PRO A N 16
ATOM 14567 C CA . PRO A 1 57 ? -13.804 -16.493 -1.928 1.00 0.00 57 PRO A CA 16
ATOM 14568 C C . PRO A 1 57 ? -14.788 -17.126 -2.905 1.00 0.00 57 PRO A C 16
ATOM 14569 O O . PRO A 1 57 ? -15.400 -16.435 -3.719 1.00 0.00 57 PRO A O 16
ATOM 14580 N N . SER A 1 58 ? -14.936 -18.444 -2.819 1.00 0.00 58 SER A N 16
ATOM 14581 C CA . SER A 1 58 ? -15.844 -19.171 -3.698 1.00 0.00 58 SER A CA 16
ATOM 14582 C C . SER A 1 58 ? -15.867 -18.547 -5.091 1.00 0.00 58 SER A C 16
ATOM 14583 O O . SER A 1 58 ? -16.902 -18.525 -5.756 1.00 0.00 58 SER A O 16
ATOM 14591 N N . SER A 1 59 ? -14.717 -18.041 -5.524 1.00 0.00 59 SER A N 16
ATOM 14592 C CA . SER A 1 59 ? -14.604 -17.414 -6.835 1.00 0.00 59 SER A CA 16
ATOM 14593 C C . SER A 1 59 ? -15.450 -18.154 -7.867 1.00 0.00 59 SER A C 16
ATOM 14594 O O . SER A 1 59 ? -16.296 -17.560 -8.533 1.00 0.00 59 SER A O 16
ATOM 14602 N N . GLY A 1 60 ? -15.214 -19.456 -7.992 1.00 0.00 60 GLY A N 16
ATOM 14603 C CA . GLY A 1 60 ? -15.961 -20.258 -8.944 1.00 0.00 60 GLY A CA 16
ATOM 14604 C C . GLY A 1 60 ? -15.227 -21.524 -9.338 1.00 0.00 60 GLY A C 16
ATOM 14605 O O . GLY A 1 60 ? -14.506 -21.547 -10.335 1.00 0.00 60 GLY A O 16
ATOM 14609 N N . GLY A 1 1 ? 22.792 -6.394 1.020 1.00 0.00 1 GLY A N 17
ATOM 14610 C CA . GLY A 1 1 ? 22.314 -5.150 1.595 1.00 0.00 1 GLY A CA 17
ATOM 14611 C C . GLY A 1 1 ? 20.814 -5.151 1.814 1.00 0.00 1 GLY A C 17
ATOM 14612 O O . GLY A 1 1 ? 20.118 -6.074 1.390 1.00 0.00 1 GLY A O 17
ATOM 14616 N N . SER A 1 2 ? 20.314 -4.114 2.478 1.00 0.00 2 SER A N 17
ATOM 14617 C CA . SER A 1 2 ? 18.887 -4.002 2.758 1.00 0.00 2 SER A CA 17
ATOM 14618 C C . SER A 1 2 ? 18.071 -4.127 1.475 1.00 0.00 2 SER A C 17
ATOM 14619 O O . SER A 1 2 ? 18.254 -3.357 0.532 1.00 0.00 2 SER A O 17
ATOM 14627 N N . S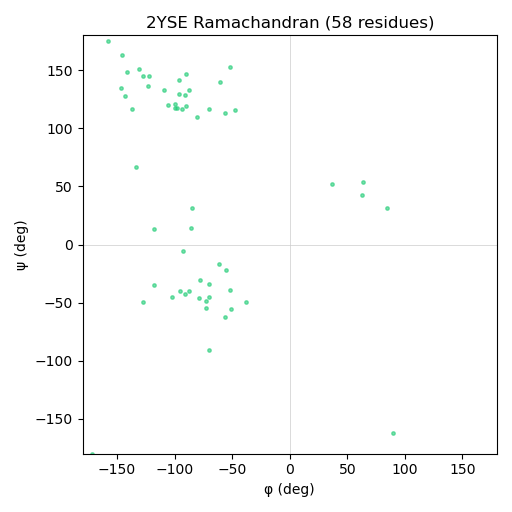ER A 1 3 ? 17.169 -5.104 1.448 1.00 0.00 3 SER A N 17
ATOM 14628 C CA . SER A 1 3 ? 16.327 -5.334 0.280 1.00 0.00 3 SER A CA 17
ATOM 14629 C C . SER A 1 3 ? 14.857 -5.097 0.616 1.00 0.00 3 SER A C 17
ATOM 14630 O O . SER A 1 3 ? 14.402 -5.406 1.716 1.00 0.00 3 SER A O 17
ATOM 14638 N N . GLY A 1 4 ? 14.120 -4.544 -0.343 1.00 0.00 4 GLY A N 17
ATOM 14639 C CA . GLY A 1 4 ? 12.710 -4.274 -0.131 1.00 0.00 4 GLY A CA 17
ATOM 14640 C C . GLY A 1 4 ? 11.912 -4.314 -1.419 1.00 0.00 4 GLY A C 17
ATOM 14641 O O . GLY A 1 4 ? 12.208 -5.103 -2.316 1.00 0.00 4 GLY A O 17
ATOM 14645 N N . SER A 1 5 ? 10.896 -3.461 -1.511 1.00 0.00 5 SER A N 17
ATOM 14646 C CA . SER A 1 5 ? 10.050 -3.406 -2.697 1.00 0.00 5 SER A CA 17
ATOM 14647 C C . SER A 1 5 ? 10.895 -3.377 -3.967 1.00 0.00 5 SER A C 17
ATOM 14648 O O . SER A 1 5 ? 12.093 -3.100 -3.922 1.00 0.00 5 SER A O 17
ATOM 14656 N N . SER A 1 6 ? 10.260 -3.665 -5.099 1.00 0.00 6 SER A N 17
ATOM 14657 C CA . SER A 1 6 ? 10.954 -3.677 -6.382 1.00 0.00 6 SER A CA 17
ATOM 14658 C C . SER A 1 6 ? 11.389 -2.269 -6.777 1.00 0.00 6 SER A C 17
ATOM 14659 O O . SER A 1 6 ? 10.606 -1.322 -6.706 1.00 0.00 6 SER A O 17
ATOM 14667 N N . GLY A 1 7 ? 12.645 -2.139 -7.194 1.00 0.00 7 GLY A N 17
ATOM 14668 C CA . GLY A 1 7 ? 13.164 -0.844 -7.594 1.00 0.00 7 GLY A CA 17
ATOM 14669 C C . GLY A 1 7 ? 12.745 0.265 -6.649 1.00 0.00 7 GLY A C 17
ATOM 14670 O O . GLY A 1 7 ? 12.516 0.028 -5.463 1.00 0.00 7 GLY A O 17
ATOM 14674 N N . LEU A 1 8 ? 12.646 1.481 -7.175 1.00 0.00 8 LEU A N 17
ATOM 14675 C CA . LEU A 1 8 ? 12.253 2.633 -6.370 1.00 0.00 8 LEU A CA 17
ATOM 14676 C C . LEU A 1 8 ? 10.793 2.998 -6.618 1.00 0.00 8 LEU A C 17
ATOM 14677 O O . LEU A 1 8 ? 10.271 2.803 -7.716 1.00 0.00 8 LEU A O 17
ATOM 14693 N N . ASP A 1 9 ? 10.139 3.530 -5.591 1.00 0.00 9 ASP A N 17
ATOM 14694 C CA . ASP A 1 9 ? 8.740 3.925 -5.697 1.00 0.00 9 ASP A CA 17
ATOM 14695 C C . ASP A 1 9 ? 8.579 5.424 -5.460 1.00 0.00 9 ASP A C 17
ATOM 14696 O O . ASP A 1 9 ? 9.542 6.118 -5.135 1.00 0.00 9 ASP A O 17
ATOM 14705 N N . SER A 1 10 ? 7.356 5.916 -5.627 1.00 0.00 10 SER A N 17
ATOM 14706 C CA . SER A 1 10 ? 7.070 7.333 -5.437 1.00 0.00 10 SER A CA 17
ATOM 14707 C C . SER A 1 10 ? 5.605 7.547 -5.066 1.00 0.00 10 SER A C 17
ATOM 14708 O O . SER A 1 10 ? 4.826 6.596 -5.000 1.00 0.00 10 SER A O 17
ATOM 14716 N N . GLU A 1 11 ? 5.239 8.802 -4.826 1.00 0.00 11 GLU A N 17
ATOM 14717 C CA . GLU A 1 11 ? 3.868 9.141 -4.462 1.00 0.00 11 GLU A CA 17
ATOM 14718 C C . GLU A 1 11 ? 2.872 8.281 -5.234 1.00 0.00 11 GLU A C 17
ATOM 14719 O O . GLU A 1 11 ? 1.950 7.706 -4.654 1.00 0.00 11 GLU A O 17
ATOM 14731 N N . LEU A 1 12 ? 3.062 8.200 -6.546 1.00 0.00 12 LEU A N 17
ATOM 14732 C CA . LEU A 1 12 ? 2.181 7.412 -7.400 1.00 0.00 12 LEU A CA 17
ATOM 14733 C C . LEU A 1 12 ? 0.755 7.952 -7.358 1.00 0.00 12 LEU A C 17
ATOM 14734 O O . LEU A 1 12 ? -0.208 7.187 -7.325 1.00 0.00 12 LEU A O 17
ATOM 14750 N N . GLU A 1 13 ? 0.629 9.276 -7.360 1.00 0.00 13 GLU A N 17
ATOM 14751 C CA . GLU A 1 13 ? -0.679 9.918 -7.323 1.00 0.00 13 GLU A CA 17
ATOM 14752 C C . GLU A 1 13 ? -1.407 9.595 -6.021 1.00 0.00 13 GLU A C 17
ATOM 14753 O O . GLU A 1 13 ? -2.534 9.097 -6.034 1.00 0.00 13 GLU A O 17
ATOM 14765 N N . LEU A 1 14 ? -0.756 9.880 -4.899 1.00 0.00 14 LEU A N 17
ATOM 14766 C CA . LEU A 1 14 ? -1.340 9.620 -3.588 1.00 0.00 14 LEU A CA 17
ATOM 14767 C C . LEU A 1 14 ? -2.739 10.219 -3.486 1.00 0.00 14 LEU A C 17
ATOM 14768 O O . LEU A 1 14 ? -3.070 11.202 -4.151 1.00 0.00 14 LEU A O 17
ATOM 14784 N N . PRO A 1 15 ? -3.580 9.617 -2.632 1.00 0.00 15 PRO A N 17
ATOM 14785 C CA . PRO A 1 15 ? -4.956 10.076 -2.421 1.00 0.00 15 PRO A CA 17
ATOM 14786 C C . PRO A 1 15 ? -5.015 11.413 -1.689 1.00 0.00 15 PRO A C 17
ATOM 14787 O O . PRO A 1 15 ? -5.002 12.474 -2.313 1.00 0.00 15 PRO A O 17
ATOM 14798 N N . ALA A 1 16 ? -5.081 11.354 -0.363 1.00 0.00 16 ALA A N 17
ATOM 14799 C CA . ALA A 1 16 ? -5.139 12.560 0.453 1.00 0.00 16 ALA A CA 17
ATOM 14800 C C . ALA A 1 16 ? -4.422 12.358 1.783 1.00 0.00 16 ALA A C 17
ATOM 14801 O O . ALA A 1 16 ? -4.590 11.332 2.441 1.00 0.00 16 ALA A O 17
ATOM 14808 N N . GLY A 1 17 ? -3.621 13.345 2.174 1.00 0.00 17 GLY A N 17
ATOM 14809 C CA . GLY A 1 17 ? -2.889 13.255 3.425 1.00 0.00 17 GLY A CA 17
ATOM 14810 C C . GLY A 1 17 ? -1.601 12.468 3.287 1.00 0.00 17 GLY A C 17
ATOM 14811 O O . GLY A 1 17 ? -1.173 11.797 4.226 1.00 0.00 17 GLY A O 17
ATOM 14815 N N . TRP A 1 18 ? -0.983 12.548 2.115 1.00 0.00 18 TRP A N 17
ATOM 14816 C CA . TRP A 1 18 ? 0.264 11.836 1.857 1.00 0.00 18 TRP A CA 17
ATOM 14817 C C . TRP A 1 18 ? 1.364 12.801 1.429 1.00 0.00 18 TRP A C 17
ATOM 14818 O O . TRP A 1 18 ? 1.137 13.688 0.608 1.00 0.00 18 TRP A O 17
ATOM 14839 N N . GLU A 1 19 ? 2.555 12.621 1.992 1.00 0.00 19 GLU A N 17
ATOM 14840 C CA . GLU A 1 19 ? 3.689 13.478 1.667 1.00 0.00 19 GLU A CA 17
ATOM 14841 C C . GLU A 1 19 ? 4.948 12.648 1.432 1.00 0.00 19 GLU A C 17
ATOM 14842 O O . GLU A 1 19 ? 5.417 11.943 2.326 1.00 0.00 19 GLU A O 17
ATOM 14854 N N . LYS A 1 20 ? 5.490 12.737 0.222 1.00 0.00 20 LYS A N 17
ATOM 14855 C CA . LYS A 1 20 ? 6.695 11.996 -0.133 1.00 0.00 20 LYS A CA 17
ATOM 14856 C C . LYS A 1 20 ? 7.943 12.714 0.371 1.00 0.00 20 LYS A C 17
ATOM 14857 O O . LYS A 1 20 ? 8.319 13.764 -0.151 1.00 0.00 20 LYS A O 17
ATOM 14876 N N . ILE A 1 21 ? 8.581 12.140 1.385 1.00 0.00 21 ILE A N 17
ATOM 14877 C CA . ILE A 1 21 ? 9.789 12.725 1.956 1.00 0.00 21 ILE A CA 17
ATOM 14878 C C . ILE A 1 21 ? 11.033 11.969 1.502 1.00 0.00 21 ILE A C 17
ATOM 14879 O O . ILE A 1 21 ? 11.144 10.760 1.704 1.00 0.00 21 ILE A O 17
ATOM 14895 N N . GLU A 1 22 ? 11.966 12.690 0.890 1.00 0.00 22 GLU A N 17
ATOM 14896 C CA . GLU A 1 22 ? 13.204 12.087 0.408 1.00 0.00 22 GLU A CA 17
ATOM 14897 C C . GLU A 1 22 ? 14.369 12.424 1.334 1.00 0.00 22 GLU A C 17
ATOM 14898 O O . GLU A 1 22 ? 14.724 13.591 1.503 1.00 0.00 22 GLU A O 17
ATOM 14910 N N . ASP A 1 23 ? 14.960 11.395 1.930 1.00 0.00 23 ASP A N 17
ATOM 14911 C CA . ASP A 1 23 ? 16.086 11.580 2.838 1.00 0.00 23 ASP A CA 17
ATOM 14912 C C . ASP A 1 23 ? 17.317 10.833 2.337 1.00 0.00 23 ASP A C 17
ATOM 14913 O O . ASP A 1 23 ? 17.225 9.745 1.769 1.00 0.00 23 ASP A O 17
ATOM 14922 N N . PRO A 1 24 ? 18.500 11.430 2.549 1.00 0.00 24 PRO A N 17
ATOM 14923 C CA . PRO A 1 24 ? 19.772 10.839 2.126 1.00 0.00 24 PRO A CA 17
ATOM 14924 C C . PRO A 1 24 ? 20.138 9.604 2.943 1.00 0.00 24 PRO A C 17
ATOM 14925 O O . PRO A 1 24 ? 20.721 8.653 2.422 1.00 0.00 24 PRO A O 17
ATOM 14936 N N . VAL A 1 25 ? 19.792 9.626 4.226 1.00 0.00 25 VAL A N 17
ATOM 14937 C CA . VAL A 1 25 ? 20.083 8.507 5.115 1.00 0.00 25 VAL A CA 17
ATOM 14938 C C . VAL A 1 25 ? 18.857 7.622 5.303 1.00 0.00 25 VAL A C 17
ATOM 14939 O O . VAL A 1 25 ? 18.947 6.396 5.240 1.00 0.00 25 VAL A O 17
ATOM 14952 N N . TYR A 1 26 ? 17.710 8.251 5.535 1.00 0.00 26 TYR A N 17
ATOM 14953 C CA . TYR A 1 26 ? 16.464 7.520 5.735 1.00 0.00 26 TYR A CA 17
ATOM 14954 C C . TYR A 1 26 ? 15.895 7.040 4.403 1.00 0.00 26 TYR A C 17
ATOM 14955 O O . TYR A 1 26 ? 15.264 5.986 4.329 1.00 0.00 26 TYR A O 17
ATOM 14973 N N . GLY A 1 27 ? 16.123 7.821 3.352 1.00 0.00 27 GLY A N 17
ATOM 14974 C CA . GLY A 1 27 ? 15.628 7.460 2.037 1.00 0.00 27 GLY A CA 17
ATOM 14975 C C . GLY A 1 27 ? 14.278 8.080 1.736 1.00 0.00 27 GLY A C 17
ATOM 14976 O O . GLY A 1 27 ? 13.829 8.981 2.445 1.00 0.00 27 GLY A O 17
ATOM 14980 N N . ILE A 1 28 ? 13.630 7.599 0.680 1.00 0.00 28 ILE A N 17
ATOM 14981 C CA . ILE A 1 28 ? 12.324 8.113 0.286 1.00 0.00 28 ILE A CA 17
ATOM 14982 C C . ILE A 1 28 ? 11.202 7.359 0.992 1.00 0.00 28 ILE A C 17
ATOM 14983 O O . ILE A 1 28 ? 11.029 6.156 0.796 1.00 0.00 28 ILE A O 17
ATOM 14999 N N . TYR A 1 29 ? 10.441 8.075 1.812 1.00 0.00 29 TYR A N 17
ATOM 15000 C CA . TYR A 1 29 ? 9.334 7.474 2.547 1.00 0.00 29 TYR A CA 17
ATOM 15001 C C . TYR A 1 29 ? 8.140 8.422 2.605 1.00 0.00 29 TYR A C 17
ATOM 15002 O O . TYR A 1 29 ? 8.303 9.642 2.650 1.00 0.00 29 TYR A O 17
ATOM 15020 N N . TYR A 1 30 ? 6.940 7.852 2.605 1.00 0.00 30 TYR A N 17
ATOM 15021 C CA . TYR A 1 30 ? 5.718 8.645 2.656 1.00 0.00 30 TYR A CA 17
ATOM 15022 C C . TYR A 1 30 ? 5.228 8.799 4.093 1.00 0.00 30 TYR A C 17
ATOM 15023 O O . TYR A 1 30 ? 5.072 7.816 4.817 1.00 0.00 30 TYR A O 17
ATOM 15041 N N . VAL A 1 31 ? 4.986 10.042 4.498 1.00 0.00 31 VAL A N 17
ATOM 15042 C CA . VAL A 1 31 ? 4.513 10.327 5.847 1.00 0.00 31 VAL A CA 17
ATOM 15043 C C . VAL A 1 31 ? 3.015 10.611 5.855 1.00 0.00 31 VAL A C 17
ATOM 15044 O O . VAL A 1 31 ? 2.504 11.328 4.995 1.00 0.00 31 VAL A O 17
ATOM 15057 N N . ASP A 1 32 ? 2.316 10.043 6.832 1.00 0.00 32 ASP A N 17
ATOM 15058 C CA . ASP A 1 32 ? 0.876 10.236 6.953 1.00 0.00 32 ASP A CA 17
ATOM 15059 C C . ASP A 1 32 ? 0.559 11.361 7.933 1.00 0.00 32 ASP A C 17
ATOM 15060 O O . ASP A 1 32 ? 0.982 11.329 9.089 1.00 0.00 32 ASP A O 17
ATOM 15069 N N . HIS A 1 33 ? -0.188 12.356 7.463 1.00 0.00 33 HIS A N 17
ATOM 15070 C CA . HIS A 1 33 ? -0.561 13.492 8.298 1.00 0.00 33 HIS A CA 17
ATOM 15071 C C . HIS A 1 33 ? -1.926 13.267 8.943 1.00 0.00 33 HIS A C 17
ATOM 15072 O O . HIS A 1 33 ? -2.558 14.208 9.423 1.00 0.00 33 HIS A O 17
ATOM 15086 N N . ILE A 1 34 ? -2.373 12.016 8.950 1.00 0.00 34 ILE A N 17
ATOM 15087 C CA . ILE A 1 34 ? -3.661 11.669 9.535 1.00 0.00 34 ILE A CA 17
ATOM 15088 C C . ILE A 1 34 ? -3.498 10.650 10.658 1.00 0.00 34 ILE A C 17
ATOM 15089 O O . ILE A 1 34 ? -4.034 10.825 11.752 1.00 0.00 34 ILE A O 17
ATOM 15105 N N . ASN A 1 35 ? -2.753 9.585 10.380 1.00 0.00 35 ASN A N 17
ATOM 15106 C CA . ASN A 1 35 ? -2.517 8.538 11.368 1.00 0.00 35 ASN A CA 17
ATOM 15107 C C . ASN A 1 35 ? -1.188 8.755 12.084 1.00 0.00 35 ASN A C 17
ATOM 15108 O O . ASN A 1 35 ? -0.803 7.970 12.951 1.00 0.00 35 ASN A O 17
ATOM 15119 N N . ARG A 1 36 ? -0.492 9.825 11.716 1.00 0.00 36 ARG A N 17
ATOM 15120 C CA . ARG A 1 36 ? 0.795 10.145 12.323 1.00 0.00 36 ARG A CA 17
ATOM 15121 C C . ARG A 1 36 ? 1.732 8.942 12.277 1.00 0.00 36 ARG A C 17
ATOM 15122 O O . ARG A 1 36 ? 2.286 8.534 13.298 1.00 0.00 36 ARG A O 17
ATOM 15143 N N . LYS A 1 37 ? 1.905 8.379 11.086 1.00 0.00 37 LYS A N 17
ATOM 15144 C CA . LYS A 1 37 ? 2.775 7.223 10.905 1.00 0.00 37 LYS A CA 17
ATOM 15145 C C . LYS A 1 37 ? 3.484 7.282 9.556 1.00 0.00 37 LYS A C 17
ATOM 15146 O O . LYS A 1 37 ? 3.131 8.084 8.691 1.00 0.00 37 LYS A O 17
ATOM 15165 N N . THR A 1 38 ? 4.487 6.426 9.382 1.00 0.00 38 THR A N 17
ATOM 15166 C CA . THR A 1 38 ? 5.246 6.381 8.138 1.00 0.00 38 THR A CA 17
ATOM 15167 C C . THR A 1 38 ? 5.593 4.947 7.758 1.00 0.00 38 THR A C 17
ATOM 15168 O O . THR A 1 38 ? 5.819 4.103 8.625 1.00 0.00 38 THR A O 17
ATOM 15179 N N . GLN A 1 39 ? 5.633 4.678 6.457 1.00 0.00 39 GLN A N 17
ATOM 15180 C CA . GLN A 1 39 ? 5.953 3.344 5.963 1.00 0.00 39 GLN A CA 17
ATOM 15181 C C . GLN A 1 39 ? 6.650 3.417 4.608 1.00 0.00 39 GLN A C 17
ATOM 15182 O O . GLN A 1 39 ? 6.740 4.486 4.003 1.00 0.00 39 GLN A O 17
ATOM 15196 N N . TYR A 1 40 ? 7.141 2.276 4.138 1.00 0.00 40 TYR A N 17
ATOM 15197 C CA . TYR A 1 40 ? 7.832 2.212 2.856 1.00 0.00 40 TYR A CA 17
ATOM 15198 C C . TYR A 1 40 ? 6.861 1.873 1.730 1.00 0.00 40 TYR A C 17
ATOM 15199 O O . TYR A 1 40 ? 6.818 2.555 0.706 1.00 0.00 40 TYR A O 17
ATOM 15217 N N . GLU A 1 41 ? 6.082 0.813 1.927 1.00 0.00 41 GLU A N 17
ATOM 15218 C CA . GLU A 1 41 ? 5.111 0.383 0.928 1.00 0.00 41 GLU A CA 17
ATOM 15219 C C . GLU A 1 41 ? 4.140 1.511 0.592 1.00 0.00 41 GLU A C 17
ATOM 15220 O O . GLU A 1 41 ? 3.400 1.984 1.453 1.00 0.00 41 GLU A O 17
ATOM 15232 N N . ASN A 1 42 ? 4.151 1.937 -0.667 1.00 0.00 42 ASN A N 17
ATOM 15233 C CA . ASN A 1 42 ? 3.273 3.011 -1.118 1.00 0.00 42 ASN A CA 17
ATOM 15234 C C . ASN A 1 42 ? 1.808 2.642 -0.903 1.00 0.00 42 ASN A C 17
ATOM 15235 O O . ASN A 1 42 ? 1.391 1.504 -1.119 1.00 0.00 42 ASN A O 17
ATOM 15246 N N . PRO A 1 43 ? 1.008 3.626 -0.467 1.00 0.00 43 PRO A N 17
ATOM 15247 C CA . PRO A 1 43 ? -0.422 3.430 -0.214 1.00 0.00 43 PRO A CA 17
ATOM 15248 C C . PRO A 1 43 ? -1.215 3.221 -1.499 1.00 0.00 43 PRO A C 17
ATOM 15249 O O . PRO A 1 43 ? -2.066 2.335 -1.579 1.00 0.00 43 PRO A O 17
ATOM 15260 N N . VAL A 1 44 ? -0.931 4.043 -2.505 1.00 0.00 44 VAL A N 17
ATOM 15261 C CA . VAL A 1 44 ? -1.617 3.948 -3.788 1.00 0.00 44 VAL A CA 17
ATOM 15262 C C . VAL A 1 44 ? -1.576 2.523 -4.328 1.00 0.00 44 VAL A C 17
ATOM 15263 O O . VAL A 1 44 ? -2.575 2.010 -4.834 1.00 0.00 44 VAL A O 17
ATOM 15276 N N . LEU A 1 45 ? -0.414 1.887 -4.217 1.00 0.00 45 LEU A N 17
ATOM 15277 C CA . LEU A 1 45 ? -0.242 0.519 -4.694 1.00 0.00 45 LEU A CA 17
ATOM 15278 C C . LEU A 1 45 ? -1.102 -0.450 -3.889 1.00 0.00 45 LEU A C 17
ATOM 15279 O O . LEU A 1 45 ? -1.778 -1.310 -4.454 1.00 0.00 45 LEU A O 17
ATOM 15295 N N . GLU A 1 46 ? -1.073 -0.303 -2.568 1.00 0.00 46 GLU A N 17
ATOM 15296 C CA . GLU A 1 46 ? -1.852 -1.165 -1.687 1.00 0.00 46 GLU A CA 17
ATOM 15297 C C . GLU A 1 46 ? -3.342 -1.056 -1.997 1.00 0.00 46 GLU A C 17
ATOM 15298 O O . GLU A 1 46 ? -3.964 -2.015 -2.454 1.00 0.00 46 GLU A O 17
ATOM 15310 N N . ALA A 1 47 ? -3.908 0.119 -1.743 1.00 0.00 47 ALA A N 17
ATOM 15311 C CA . ALA A 1 47 ? -5.324 0.355 -1.995 1.00 0.00 47 ALA A CA 17
ATOM 15312 C C . ALA A 1 47 ? -5.723 -0.131 -3.384 1.00 0.00 47 ALA A C 17
ATOM 15313 O O . ALA A 1 47 ? -6.701 -0.863 -3.541 1.00 0.00 47 ALA A O 17
ATOM 15320 N N . LYS A 1 48 ? -4.960 0.280 -4.392 1.00 0.00 48 LYS A N 17
ATOM 15321 C CA . LYS A 1 48 ? -5.233 -0.114 -5.769 1.00 0.00 48 LYS A CA 17
ATOM 15322 C C . LYS A 1 48 ? -4.984 -1.605 -5.967 1.00 0.00 48 LYS A C 17
ATOM 15323 O O . LYS A 1 48 ? -5.394 -2.184 -6.974 1.00 0.00 48 LYS A O 17
ATOM 15342 N N . ARG A 1 49 ? -4.312 -2.222 -5.001 1.00 0.00 49 ARG A N 17
ATOM 15343 C CA . ARG A 1 49 ? -4.010 -3.647 -5.070 1.00 0.00 49 ARG A CA 17
ATOM 15344 C C . ARG A 1 49 ? -5.109 -4.469 -4.404 1.00 0.00 49 ARG A C 17
ATOM 15345 O O . ARG A 1 49 ? -5.467 -5.548 -4.878 1.00 0.00 49 ARG A O 17
ATOM 15366 N N . LYS A 1 50 ? -5.642 -3.952 -3.302 1.00 0.00 50 LYS A N 17
ATOM 15367 C CA . LYS A 1 50 ? -6.701 -4.637 -2.570 1.00 0.00 50 LYS A CA 17
ATOM 15368 C C . LYS A 1 50 ? -8.075 -4.223 -3.087 1.00 0.00 50 LYS A C 17
ATOM 15369 O O . LYS A 1 50 ? -9.094 -4.794 -2.698 1.00 0.00 50 LYS A O 17
ATOM 15388 N N . LYS A 1 51 ? -8.096 -3.228 -3.968 1.00 0.00 51 LYS A N 17
ATOM 15389 C CA . LYS A 1 51 ? -9.344 -2.740 -4.542 1.00 0.00 51 LYS A CA 17
ATOM 15390 C C . LYS A 1 51 ? -9.564 -3.317 -5.936 1.00 0.00 51 LYS A C 17
ATOM 15391 O O . LYS A 1 51 ? -10.690 -3.639 -6.313 1.00 0.00 51 LYS A O 17
ATOM 15410 N N . GLN A 1 52 ? -8.481 -3.445 -6.696 1.00 0.00 52 GLN A N 17
ATOM 15411 C CA . GLN A 1 52 ? -8.558 -3.984 -8.049 1.00 0.00 52 GLN A CA 17
ATOM 15412 C C . GLN A 1 52 ? -9.275 -5.330 -8.059 1.00 0.00 52 GLN A C 17
ATOM 15413 O O . GLN A 1 52 ? -9.908 -5.700 -9.049 1.00 0.00 52 GLN A O 17
ATOM 15427 N N . LEU A 1 53 ? -9.171 -6.058 -6.953 1.00 0.00 53 LEU A N 17
ATOM 15428 C CA . LEU A 1 53 ? -9.809 -7.364 -6.834 1.00 0.00 53 LEU A CA 17
ATOM 15429 C C . LEU A 1 53 ? -11.327 -7.225 -6.779 1.00 0.00 53 LEU A C 17
ATOM 15430 O O . LEU A 1 53 ? -11.873 -6.652 -5.837 1.00 0.00 53 LEU A O 17
ATOM 15446 N N . GLU A 1 54 ? -12.002 -7.756 -7.794 1.00 0.00 54 GLU A N 17
ATOM 15447 C CA . GLU A 1 54 ? -13.457 -7.692 -7.860 1.00 0.00 54 GLU A CA 17
ATOM 15448 C C . GLU A 1 54 ? -14.085 -8.244 -6.583 1.00 0.00 54 GLU A C 17
ATOM 15449 O O . GLU A 1 54 ? -13.626 -9.248 -6.038 1.00 0.00 54 GLU A O 17
ATOM 15461 N N . SER A 1 55 ? -15.135 -7.580 -6.112 1.00 0.00 55 SER A N 17
ATOM 15462 C CA . SER A 1 55 ? -15.823 -8.001 -4.897 1.00 0.00 55 SER A CA 17
ATOM 15463 C C . SER A 1 55 ? -17.231 -8.495 -5.213 1.00 0.00 55 SER A C 17
ATOM 15464 O O . SER A 1 55 ? -18.053 -7.758 -5.756 1.00 0.00 55 SER A O 17
ATOM 15472 N N . GLY A 1 56 ? -17.503 -9.751 -4.869 1.00 0.00 56 GLY A N 17
ATOM 15473 C CA . GLY A 1 56 ? -18.812 -10.323 -5.124 1.00 0.00 56 GLY A CA 17
ATOM 15474 C C . GLY A 1 56 ? -18.865 -11.807 -4.819 1.00 0.00 56 GLY A C 17
ATOM 15475 O O . GLY A 1 56 ? -17.849 -12.440 -4.529 1.00 0.00 56 GLY A O 17
ATOM 15479 N N . PRO A 1 57 ? -20.074 -12.385 -4.881 1.00 0.00 57 PRO A N 17
ATOM 15480 C CA . PRO A 1 57 ? -20.285 -13.810 -4.611 1.00 0.00 57 PRO A CA 17
ATOM 15481 C C . PRO A 1 57 ? -19.695 -14.700 -5.700 1.00 0.00 57 PRO A C 17
ATOM 15482 O O . PRO A 1 57 ? -19.721 -15.926 -5.594 1.00 0.00 57 PRO A O 17
ATOM 15493 N N . SER A 1 58 ? -19.165 -14.075 -6.746 1.00 0.00 58 SER A N 17
ATOM 15494 C CA . SER A 1 58 ? -18.571 -14.811 -7.856 1.00 0.00 58 SER A CA 17
ATOM 15495 C C . SER A 1 58 ? -17.866 -16.069 -7.359 1.00 0.00 58 SER A C 17
ATOM 15496 O O . SER A 1 58 ? -18.190 -17.181 -7.775 1.00 0.00 58 SER A O 17
ATOM 15504 N N . SER A 1 59 ? -16.899 -15.884 -6.466 1.00 0.00 59 SER A N 17
ATOM 15505 C CA . SER A 1 59 ? -16.144 -17.003 -5.914 1.00 0.00 59 SER A CA 17
ATOM 15506 C C . SER A 1 59 ? -16.421 -17.161 -4.422 1.00 0.00 59 SER A C 17
ATOM 15507 O O . SER A 1 59 ? -16.488 -16.179 -3.684 1.00 0.00 59 SER A O 17
ATOM 15515 N N . GLY A 1 60 ? -16.581 -18.406 -3.984 1.00 0.00 60 GLY A N 17
ATOM 15516 C CA . GLY A 1 60 ? -16.848 -18.672 -2.583 1.00 0.00 60 GLY A CA 17
ATOM 15517 C C . GLY A 1 60 ? -18.327 -18.844 -2.297 1.00 0.00 60 GLY A C 17
ATOM 15518 O O . GLY A 1 60 ? -18.719 -19.118 -1.163 1.00 0.00 60 GLY A O 17
ATOM 15522 N N . GLY A 1 1 ? 27.001 -0.025 -1.179 1.00 0.00 1 GLY A N 18
ATOM 15523 C CA . GLY A 1 1 ? 26.215 0.147 0.029 1.00 0.00 1 GLY A CA 18
ATOM 15524 C C . GLY A 1 1 ? 25.593 -1.151 0.505 1.00 0.00 1 GLY A C 18
ATOM 15525 O O . GLY A 1 1 ? 26.273 -2.172 0.609 1.00 0.00 1 GLY A O 18
ATOM 15529 N N . SER A 1 2 ? 24.297 -1.112 0.797 1.00 0.00 2 SER A N 18
ATOM 15530 C CA . SER A 1 2 ? 23.584 -2.293 1.270 1.00 0.00 2 SER A CA 18
ATOM 15531 C C . SER A 1 2 ? 22.789 -2.937 0.139 1.00 0.00 2 SER A C 18
ATOM 15532 O O . SER A 1 2 ? 22.437 -2.279 -0.840 1.00 0.00 2 SER A O 18
ATOM 15540 N N . SER A 1 3 ? 22.509 -4.229 0.281 1.00 0.00 3 SER A N 18
ATOM 15541 C CA . SER A 1 3 ? 21.759 -4.964 -0.730 1.00 0.00 3 SER A CA 18
ATOM 15542 C C . SER A 1 3 ? 20.559 -5.672 -0.108 1.00 0.00 3 SER A C 18
ATOM 15543 O O . SER A 1 3 ? 20.697 -6.416 0.862 1.00 0.00 3 SER A O 18
ATOM 15551 N N . GLY A 1 4 ? 19.380 -5.433 -0.674 1.00 0.00 4 GLY A N 18
ATOM 15552 C CA . GLY A 1 4 ? 18.172 -6.054 -0.163 1.00 0.00 4 GLY A CA 18
ATOM 15553 C C . GLY A 1 4 ? 17.067 -6.112 -1.198 1.00 0.00 4 GLY A C 18
ATOM 15554 O O . GLY A 1 4 ? 16.935 -7.099 -1.921 1.00 0.00 4 GLY A O 18
ATOM 15558 N N . SER A 1 5 ? 16.269 -5.051 -1.270 1.00 0.00 5 SER A N 18
ATOM 15559 C CA . SER A 1 5 ? 15.165 -4.987 -2.221 1.00 0.00 5 SER A CA 18
ATOM 15560 C C . SER A 1 5 ? 15.280 -3.748 -3.103 1.00 0.00 5 SER A C 18
ATOM 15561 O O . SER A 1 5 ? 14.916 -2.645 -2.694 1.00 0.00 5 SER A O 18
ATOM 15569 N N . SER A 1 6 ? 15.788 -3.938 -4.316 1.00 0.00 6 SER A N 18
ATOM 15570 C CA . SER A 1 6 ? 15.955 -2.836 -5.257 1.00 0.00 6 SER A CA 18
ATOM 15571 C C . SER A 1 6 ? 14.613 -2.420 -5.850 1.00 0.00 6 SER A C 18
ATOM 15572 O O . SER A 1 6 ? 13.715 -3.244 -6.023 1.00 0.00 6 SER A O 18
ATOM 15580 N N . GLY A 1 7 ? 14.483 -1.134 -6.160 1.00 0.00 7 GLY A N 18
ATOM 15581 C CA . GLY A 1 7 ? 13.247 -0.629 -6.731 1.00 0.00 7 GLY A CA 18
ATOM 15582 C C . GLY A 1 7 ? 12.511 0.302 -5.788 1.00 0.00 7 GLY A C 18
ATOM 15583 O O . GLY A 1 7 ? 11.970 -0.134 -4.771 1.00 0.00 7 GLY A O 18
ATOM 15587 N N . LEU A 1 8 ? 12.491 1.587 -6.124 1.00 0.00 8 LEU A N 18
ATOM 15588 C CA . LEU A 1 8 ? 11.817 2.583 -5.298 1.00 0.00 8 LEU A CA 18
ATOM 15589 C C . LEU A 1 8 ? 10.534 3.066 -5.967 1.00 0.00 8 LEU A C 18
ATOM 15590 O O . LEU A 1 8 ? 10.350 2.899 -7.173 1.00 0.00 8 LEU A O 18
ATOM 15606 N N . ASP A 1 9 ? 9.651 3.667 -5.177 1.00 0.00 9 ASP A N 18
ATOM 15607 C CA . ASP A 1 9 ? 8.386 4.177 -5.692 1.00 0.00 9 ASP A CA 18
ATOM 15608 C C . ASP A 1 9 ? 8.218 5.655 -5.352 1.00 0.00 9 ASP A C 18
ATOM 15609 O O . ASP A 1 9 ? 9.021 6.229 -4.617 1.00 0.00 9 ASP A O 18
ATOM 15618 N N . SER A 1 10 ? 7.168 6.265 -5.892 1.00 0.00 10 SER A N 18
ATOM 15619 C CA . SER A 1 10 ? 6.896 7.677 -5.649 1.00 0.00 10 SER A CA 18
ATOM 15620 C C . SER A 1 10 ? 5.449 7.885 -5.213 1.00 0.00 10 SER A C 18
ATOM 15621 O O . SER A 1 10 ? 4.683 6.929 -5.093 1.00 0.00 10 SER A O 18
ATOM 15629 N N . GLU A 1 11 ? 5.083 9.141 -4.977 1.00 0.00 11 GLU A N 18
ATOM 15630 C CA . GLU A 1 11 ? 3.728 9.474 -4.553 1.00 0.00 11 GLU A CA 18
ATOM 15631 C C . GLU A 1 11 ? 2.698 8.670 -5.341 1.00 0.00 11 GLU A C 18
ATOM 15632 O O . GLU A 1 11 ? 1.786 8.075 -4.766 1.00 0.00 11 GLU A O 18
ATOM 15644 N N . LEU A 1 12 ? 2.850 8.658 -6.661 1.00 0.00 12 LEU A N 18
ATOM 15645 C CA . LEU A 1 12 ? 1.933 7.928 -7.529 1.00 0.00 12 LEU A CA 18
ATOM 15646 C C . LEU A 1 12 ? 0.515 8.476 -7.408 1.00 0.00 12 LEU A C 18
ATOM 15647 O O . LEU A 1 12 ? -0.453 7.717 -7.366 1.00 0.00 12 LEU A O 18
ATOM 15663 N N . GLU A 1 13 ? 0.400 9.799 -7.355 1.00 0.00 13 GLU A N 18
ATOM 15664 C CA . GLU A 1 13 ? -0.900 10.449 -7.241 1.00 0.00 13 GLU A CA 18
ATOM 15665 C C . GLU A 1 13 ? -1.581 10.077 -5.927 1.00 0.00 13 GLU A C 18
ATOM 15666 O O . GLU A 1 13 ? -2.719 9.605 -5.915 1.00 0.00 13 GLU A O 18
ATOM 15678 N N . LEU A 1 14 ? -0.876 10.291 -4.821 1.00 0.00 14 LEU A N 18
ATOM 15679 C CA . LEU A 1 14 ? -1.410 9.977 -3.500 1.00 0.00 14 LEU A CA 18
ATOM 15680 C C . LEU A 1 14 ? -2.794 10.592 -3.313 1.00 0.00 14 LEU A C 18
ATOM 15681 O O . LEU A 1 14 ? -3.135 11.610 -3.915 1.00 0.00 14 LEU A O 18
ATOM 15697 N N . PRO A 1 15 ? -3.611 9.960 -2.457 1.00 0.00 15 PRO A N 18
ATOM 15698 C CA . PRO A 1 15 ? -4.969 10.429 -2.168 1.00 0.00 15 PRO A CA 18
ATOM 15699 C C . PRO A 1 15 ? -4.978 11.728 -1.371 1.00 0.00 15 PRO A C 18
ATOM 15700 O O . PRO A 1 15 ? -4.967 12.818 -1.942 1.00 0.00 15 PRO A O 18
ATOM 15711 N N . ALA A 1 16 ? -4.995 11.605 -0.047 1.00 0.00 16 ALA A N 18
ATOM 15712 C CA . ALA A 1 16 ? -5.002 12.771 0.828 1.00 0.00 16 ALA A CA 18
ATOM 15713 C C . ALA A 1 16 ? -4.236 12.493 2.117 1.00 0.00 16 ALA A C 18
ATOM 15714 O O . ALA A 1 16 ? -4.400 11.442 2.734 1.00 0.00 16 ALA A O 18
ATOM 15721 N N . GLY A 1 17 ? -3.398 13.444 2.519 1.00 0.00 17 GLY A N 18
ATOM 15722 C CA . GLY A 1 17 ? -2.619 13.282 3.732 1.00 0.00 17 GLY A CA 18
ATOM 15723 C C . GLY A 1 17 ? -1.341 12.501 3.500 1.00 0.00 17 GLY A C 18
ATOM 15724 O O . GLY A 1 17 ? -0.867 11.795 4.391 1.00 0.00 17 GLY A O 18
ATOM 15728 N N . TRP A 1 18 ? -0.783 12.625 2.301 1.00 0.00 18 TRP A N 18
ATOM 15729 C CA . TRP A 1 18 ? 0.447 11.922 1.955 1.00 0.00 18 TRP A CA 18
ATOM 15730 C C . TRP A 1 18 ? 1.527 12.903 1.510 1.00 0.00 18 TRP A C 18
ATOM 15731 O O . TRP A 1 18 ? 1.260 13.828 0.745 1.00 0.00 18 TRP A O 18
ATOM 15752 N N . GLU A 1 19 ? 2.747 12.693 1.995 1.00 0.00 19 GLU A N 18
ATOM 15753 C CA . GLU A 1 19 ? 3.866 13.560 1.647 1.00 0.00 19 GLU A CA 18
ATOM 15754 C C . GLU A 1 19 ? 5.132 12.744 1.404 1.00 0.00 19 GLU A C 18
ATOM 15755 O O . GLU A 1 19 ? 5.595 12.016 2.284 1.00 0.00 19 GLU A O 18
ATOM 15767 N N . LYS A 1 20 ? 5.689 12.868 0.204 1.00 0.00 20 LYS A N 18
ATOM 15768 C CA . LYS A 1 20 ? 6.901 12.144 -0.157 1.00 0.00 20 LYS A CA 18
ATOM 15769 C C . LYS A 1 20 ? 8.135 12.819 0.434 1.00 0.00 20 LYS A C 18
ATOM 15770 O O . LYS A 1 20 ? 8.494 13.929 0.041 1.00 0.00 20 LYS A O 18
ATOM 15789 N N . ILE A 1 21 ? 8.779 12.142 1.378 1.00 0.00 21 ILE A N 18
ATOM 15790 C CA . ILE A 1 21 ? 9.974 12.676 2.021 1.00 0.00 21 ILE A CA 18
ATOM 15791 C C . ILE A 1 21 ? 11.213 11.879 1.626 1.00 0.00 21 ILE A C 18
ATOM 15792 O O . ILE A 1 21 ? 11.324 10.694 1.935 1.00 0.00 21 ILE A O 18
ATOM 15808 N N . GLU A 1 22 ? 12.142 12.541 0.944 1.00 0.00 22 GLU A N 18
ATOM 15809 C CA . GLU A 1 22 ? 13.375 11.893 0.509 1.00 0.00 22 GLU A CA 18
ATOM 15810 C C . GLU A 1 22 ? 14.517 12.193 1.475 1.00 0.00 22 GLU A C 18
ATOM 15811 O O . GLU A 1 22 ? 14.897 13.349 1.665 1.00 0.00 22 GLU A O 18
ATOM 15823 N N . ASP A 1 23 ? 15.061 11.145 2.082 1.00 0.00 23 ASP A N 18
ATOM 15824 C CA . ASP A 1 23 ? 16.160 11.294 3.029 1.00 0.00 23 ASP A CA 18
ATOM 15825 C C . ASP A 1 23 ? 17.374 10.485 2.583 1.00 0.00 23 ASP A C 18
ATOM 15826 O O . ASP A 1 23 ? 17.253 9.407 2.001 1.00 0.00 23 ASP A O 18
ATOM 15835 N N . PRO A 1 24 ? 18.574 11.017 2.861 1.00 0.00 24 PRO A N 18
ATOM 15836 C CA . PRO A 1 24 ? 19.834 10.361 2.497 1.00 0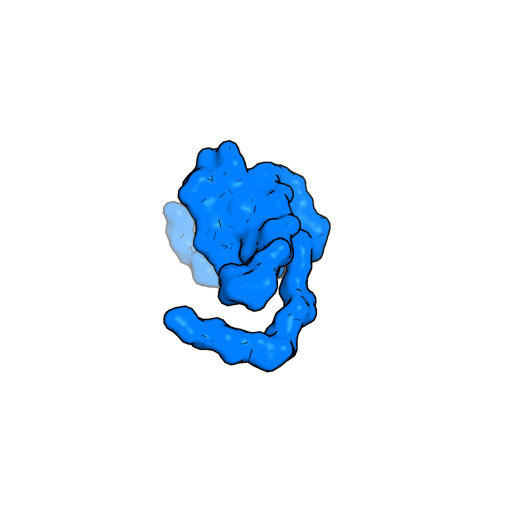.00 24 PRO A CA 18
ATOM 15837 C C . PRO A 1 24 ? 20.091 9.103 3.319 1.00 0.00 24 PRO A C 18
ATOM 15838 O O . PRO A 1 24 ? 20.701 8.148 2.838 1.00 0.00 24 PRO A O 18
ATOM 15849 N N . VAL A 1 25 ? 19.623 9.109 4.564 1.00 0.00 25 VAL A N 18
ATOM 15850 C CA . VAL A 1 25 ? 19.802 7.968 5.453 1.00 0.00 25 VAL A CA 18
ATOM 15851 C C . VAL A 1 25 ? 18.505 7.180 5.603 1.00 0.00 25 VAL A C 18
ATOM 15852 O O . VAL A 1 25 ? 18.501 5.951 5.529 1.00 0.00 25 VAL A O 18
ATOM 15865 N N . TYR A 1 26 ? 17.406 7.895 5.814 1.00 0.00 26 TYR A N 18
ATOM 15866 C CA . TYR A 1 26 ? 16.102 7.263 5.976 1.00 0.00 26 TYR A CA 18
ATOM 15867 C C . TYR A 1 26 ? 15.534 6.831 4.628 1.00 0.00 26 TYR A C 18
ATOM 15868 O O . TYR A 1 26 ? 14.774 5.868 4.541 1.00 0.00 26 TYR A O 18
ATOM 15886 N N . GLY A 1 27 ? 15.911 7.552 3.576 1.00 0.00 27 GLY A N 18
ATOM 15887 C CA . GLY A 1 27 ? 15.431 7.229 2.245 1.00 0.00 27 GLY A CA 18
ATOM 15888 C C . GLY A 1 27 ? 14.101 7.887 1.932 1.00 0.00 27 GLY A C 18
ATOM 15889 O O . GLY A 1 27 ? 13.621 8.724 2.697 1.00 0.00 27 GLY A O 18
ATOM 15893 N N . ILE A 1 28 ? 13.507 7.509 0.806 1.00 0.00 28 ILE A N 18
ATOM 15894 C CA . ILE A 1 28 ? 12.225 8.068 0.395 1.00 0.00 28 ILE A CA 18
ATOM 15895 C C . ILE A 1 28 ? 11.066 7.339 1.066 1.00 0.00 28 ILE A C 18
ATOM 15896 O O . ILE A 1 28 ? 10.875 6.139 0.867 1.00 0.00 28 ILE A O 18
ATOM 15912 N N . TYR A 1 29 ? 10.294 8.072 1.861 1.00 0.00 29 TYR A N 18
ATOM 15913 C CA . TYR A 1 29 ? 9.154 7.495 2.563 1.00 0.00 29 TYR A CA 18
ATOM 15914 C C . TYR A 1 29 ? 7.991 8.482 2.616 1.00 0.00 29 TYR A C 18
ATOM 15915 O O . TYR A 1 29 ? 8.193 9.696 2.634 1.00 0.00 29 TYR A O 18
ATOM 15933 N N . TYR A 1 30 ? 6.774 7.951 2.642 1.00 0.00 30 TYR A N 18
ATOM 15934 C CA . TYR A 1 30 ? 5.578 8.783 2.691 1.00 0.00 30 TYR A CA 18
ATOM 15935 C C . TYR A 1 30 ? 5.048 8.891 4.118 1.00 0.00 30 TYR A C 18
ATOM 15936 O O . TYR A 1 30 ? 4.820 7.882 4.786 1.00 0.00 30 TYR A O 18
ATOM 15954 N N . VAL A 1 31 ? 4.854 10.123 4.578 1.00 0.00 31 VAL A N 18
ATOM 15955 C CA . VAL A 1 31 ? 4.349 10.365 5.925 1.00 0.00 31 VAL A CA 18
ATOM 15956 C C . VAL A 1 31 ? 2.868 10.724 5.900 1.00 0.00 31 VAL A C 18
ATOM 15957 O O . VAL A 1 31 ? 2.416 11.481 5.040 1.00 0.00 31 VAL A O 18
ATOM 15970 N N . ASP A 1 32 ? 2.116 10.176 6.848 1.00 0.00 32 ASP A N 18
ATOM 15971 C CA . ASP A 1 32 ? 0.684 10.440 6.937 1.00 0.00 32 ASP A CA 18
ATOM 15972 C C . ASP A 1 32 ? 0.390 11.490 8.004 1.00 0.00 32 ASP A C 18
ATOM 15973 O O . ASP A 1 32 ? 0.458 11.208 9.201 1.00 0.00 32 ASP A O 18
ATOM 15982 N N . HIS A 1 33 ? 0.065 12.700 7.563 1.00 0.00 33 HIS A N 18
ATOM 15983 C CA . HIS A 1 33 ? -0.239 13.792 8.481 1.00 0.00 33 HIS A CA 18
ATOM 15984 C C . HIS A 1 33 ? -1.546 13.530 9.224 1.00 0.00 33 HIS A C 18
ATOM 15985 O O . HIS A 1 33 ? -1.941 14.304 10.096 1.00 0.00 33 HIS A O 18
ATOM 15999 N N . ILE A 1 34 ? -2.211 12.435 8.872 1.00 0.00 34 ILE A N 18
ATOM 16000 C CA . ILE A 1 34 ? -3.472 12.071 9.506 1.00 0.00 34 ILE A CA 18
ATOM 16001 C C . ILE A 1 34 ? -3.353 10.743 10.246 1.00 0.00 34 ILE A C 18
ATOM 16002 O O . ILE A 1 34 ? -3.759 10.625 11.401 1.00 0.00 34 ILE A O 18
ATOM 16018 N N . ASN A 1 35 ? -2.790 9.745 9.572 1.00 0.00 35 ASN A N 18
ATOM 16019 C CA . ASN A 1 35 ? -2.615 8.424 10.166 1.00 0.00 35 ASN A CA 18
ATOM 16020 C C . ASN A 1 35 ? -1.387 8.393 11.070 1.00 0.00 35 ASN A C 18
ATOM 16021 O O . ASN A 1 35 ? -1.079 7.369 11.681 1.00 0.00 35 ASN A O 18
ATOM 16032 N N . ARG A 1 36 ? -0.689 9.521 11.150 1.00 0.00 36 ARG A N 18
ATOM 16033 C CA . ARG A 1 36 ? 0.506 9.622 11.979 1.00 0.00 36 ARG A CA 18
ATOM 16034 C C . ARG A 1 36 ? 1.365 8.367 11.851 1.00 0.00 36 ARG A C 18
ATOM 16035 O O . ARG A 1 36 ? 1.745 7.758 12.851 1.00 0.00 36 ARG A O 18
ATOM 16056 N N . LYS A 1 37 ? 1.666 7.987 10.614 1.00 0.00 37 LYS A N 18
ATOM 16057 C CA . LYS A 1 37 ? 2.480 6.805 10.354 1.00 0.00 37 LYS A CA 18
ATOM 16058 C C . LYS A 1 37 ? 3.362 7.012 9.127 1.00 0.00 37 LYS A C 18
ATOM 16059 O O . LYS A 1 37 ? 3.094 7.879 8.295 1.00 0.00 37 LYS A O 18
ATOM 16078 N N . THR A 1 38 ? 4.415 6.208 9.018 1.00 0.00 38 THR A N 18
ATOM 16079 C CA . THR A 1 38 ? 5.336 6.302 7.893 1.00 0.00 38 THR A CA 18
ATOM 16080 C C . THR A 1 38 ? 5.843 4.925 7.480 1.00 0.00 38 THR A C 18
ATOM 16081 O O . THR A 1 38 ? 6.301 4.147 8.317 1.00 0.00 38 THR A O 18
ATOM 16092 N N . GLN A 1 39 ? 5.760 4.632 6.187 1.00 0.00 39 GLN A N 18
ATOM 16093 C CA . GLN A 1 39 ? 6.211 3.347 5.664 1.00 0.00 39 GLN A CA 18
ATOM 16094 C C . GLN A 1 39 ? 6.704 3.487 4.228 1.00 0.00 39 GLN A C 18
ATOM 16095 O O . GLN A 1 39 ? 6.399 4.467 3.549 1.00 0.00 39 GLN A O 18
ATOM 16109 N N . TYR A 1 40 ? 7.468 2.500 3.772 1.00 0.00 40 TYR A N 18
ATOM 16110 C CA . TYR A 1 40 ? 8.006 2.514 2.417 1.00 0.00 40 TYR A CA 18
ATOM 16111 C C . TYR A 1 40 ? 6.911 2.233 1.393 1.00 0.00 40 TYR A C 18
ATOM 16112 O O . TYR A 1 40 ? 6.626 3.062 0.529 1.00 0.00 40 TYR A O 18
ATOM 16130 N N . GLU A 1 41 ? 6.300 1.056 1.497 1.00 0.00 41 GLU A N 18
ATOM 16131 C CA . GLU A 1 41 ? 5.236 0.665 0.580 1.00 0.00 41 GLU A CA 18
ATOM 16132 C C . GLU A 1 41 ? 4.315 1.844 0.281 1.00 0.00 41 GLU A C 18
ATOM 16133 O O . GLU A 1 41 ? 3.838 2.519 1.192 1.00 0.00 41 GLU A O 18
ATOM 16145 N N . ASN A 1 42 ? 4.070 2.084 -1.003 1.00 0.00 42 ASN A N 18
ATOM 16146 C CA . ASN A 1 42 ? 3.207 3.182 -1.424 1.00 0.00 42 ASN A CA 18
ATOM 16147 C C . ASN A 1 42 ? 1.739 2.842 -1.185 1.00 0.00 42 ASN A C 18
ATOM 16148 O O . ASN A 1 42 ? 1.292 1.716 -1.406 1.00 0.00 42 ASN A O 18
ATOM 16159 N N . PRO A 1 43 ? 0.968 3.838 -0.724 1.00 0.00 43 PRO A N 18
ATOM 16160 C CA . PRO A 1 43 ? -0.461 3.670 -0.446 1.00 0.00 43 PRO A CA 18
ATOM 16161 C C . PRO A 1 43 ? -1.282 3.493 -1.718 1.00 0.00 43 PRO A C 18
ATOM 16162 O O . PRO A 1 43 ? -2.121 2.596 -1.809 1.00 0.00 43 PRO A O 18
ATOM 16173 N N . VAL A 1 44 ? -1.036 4.354 -2.700 1.00 0.00 44 VAL A N 18
ATOM 16174 C CA . VAL A 1 44 ? -1.752 4.292 -3.969 1.00 0.00 44 VAL A CA 18
ATOM 16175 C C . VAL A 1 44 ? -1.721 2.882 -4.549 1.00 0.00 44 VAL A C 18
ATOM 16176 O O . VAL A 1 44 ? -2.715 2.403 -5.097 1.00 0.00 44 VAL A O 18
ATOM 16189 N N . LEU A 1 45 ? -0.576 2.222 -4.423 1.00 0.00 45 LEU A N 18
ATOM 16190 C CA . LEU A 1 45 ? -0.415 0.865 -4.934 1.00 0.00 45 LEU A CA 18
ATOM 16191 C C . LEU A 1 45 ? -1.177 -0.136 -4.072 1.00 0.00 45 LEU A C 18
ATOM 16192 O O . LEU A 1 45 ? -1.901 -0.988 -4.586 1.00 0.00 45 LEU A O 18
ATOM 16208 N N . GLU A 1 46 ? -1.011 -0.024 -2.758 1.00 0.00 46 GLU A N 18
ATOM 16209 C CA . GLU A 1 46 ? -1.685 -0.919 -1.824 1.00 0.00 46 GLU A CA 18
ATOM 16210 C C . GLU A 1 46 ? -3.192 -0.923 -2.066 1.00 0.00 46 GLU A C 18
ATOM 16211 O O . GLU A 1 46 ? -3.779 -1.960 -2.374 1.00 0.00 46 GLU A O 18
ATOM 16223 N N . ALA A 1 47 ? -3.811 0.245 -1.925 1.00 0.00 47 ALA A N 18
ATOM 16224 C CA . ALA A 1 47 ? -5.248 0.377 -2.129 1.00 0.00 47 ALA A CA 18
ATOM 16225 C C . ALA A 1 47 ? -5.684 -0.306 -3.421 1.00 0.00 47 ALA A C 18
ATOM 16226 O O . ALA A 1 47 ? -6.486 -1.240 -3.402 1.00 0.00 47 ALA A O 18
ATOM 16233 N N . LYS A 1 48 ? -5.152 0.167 -4.543 1.00 0.00 48 LYS A N 18
ATOM 16234 C CA . LYS A 1 48 ? -5.485 -0.398 -5.845 1.00 0.00 48 LYS A CA 18
ATOM 16235 C C . LYS A 1 48 ? -5.143 -1.884 -5.898 1.00 0.00 48 LYS A C 18
ATOM 16236 O O . LYS A 1 48 ? -5.667 -2.622 -6.733 1.00 0.00 48 LYS A O 18
ATOM 16255 N N . ARG A 1 49 ? -4.262 -2.316 -5.001 1.00 0.00 49 ARG A N 18
ATOM 16256 C CA . ARG A 1 49 ? -3.851 -3.713 -4.945 1.00 0.00 49 ARG A CA 18
ATOM 16257 C C . ARG A 1 49 ? -4.841 -4.539 -4.129 1.00 0.00 49 ARG A C 18
ATOM 16258 O O . ARG A 1 49 ? -5.063 -5.718 -4.409 1.00 0.00 49 ARG A O 18
ATOM 16279 N N . LYS A 1 50 ? -5.434 -3.913 -3.118 1.00 0.00 50 LYS A N 18
ATOM 16280 C CA . LYS A 1 50 ? -6.401 -4.588 -2.261 1.00 0.00 50 LYS A CA 18
ATOM 16281 C C . LYS A 1 50 ? -7.821 -4.391 -2.782 1.00 0.00 50 LYS A C 18
ATOM 16282 O O . LYS A 1 50 ? -8.762 -5.027 -2.307 1.00 0.00 50 LYS A O 18
ATOM 16301 N N . LYS A 1 51 ? -7.969 -3.506 -3.762 1.00 0.00 51 LYS A N 18
ATOM 16302 C CA . LYS A 1 51 ? -9.274 -3.227 -4.350 1.00 0.00 51 LYS A CA 18
ATOM 16303 C C . LYS A 1 51 ? -9.497 -4.067 -5.604 1.00 0.00 51 LYS A C 18
ATOM 16304 O O . LYS A 1 51 ? -10.605 -4.538 -5.856 1.00 0.00 51 LYS A O 18
ATOM 16323 N N . GLN A 1 52 ? -8.437 -4.251 -6.384 1.00 0.00 52 GLN A N 18
ATOM 16324 C CA . GLN A 1 52 ? -8.518 -5.035 -7.610 1.00 0.00 52 GLN A CA 18
ATOM 16325 C C . GLN A 1 52 ? -9.042 -6.439 -7.325 1.00 0.00 52 GLN A C 18
ATOM 16326 O O . GLN A 1 52 ? -9.502 -7.137 -8.229 1.00 0.00 52 GLN A O 18
ATOM 16340 N N . LEU A 1 53 ? -8.971 -6.846 -6.063 1.00 0.00 53 LEU A N 18
ATOM 16341 C CA . LEU A 1 53 ? -9.438 -8.168 -5.657 1.00 0.00 53 LEU A CA 18
ATOM 16342 C C . LEU A 1 53 ? -10.873 -8.403 -6.118 1.00 0.00 53 LEU A C 18
ATOM 16343 O O . LEU A 1 53 ? -11.798 -7.728 -5.667 1.00 0.00 53 LEU A O 18
ATOM 16359 N N . GLU A 1 54 ? -11.050 -9.365 -7.018 1.00 0.00 54 GLU A N 18
ATOM 16360 C CA . GLU A 1 54 ? -12.373 -9.690 -7.538 1.00 0.00 54 GLU A CA 18
ATOM 16361 C C . GLU A 1 54 ? -13.110 -10.638 -6.597 1.00 0.00 54 GLU A C 18
ATOM 16362 O O . GLU A 1 54 ? -12.521 -11.191 -5.669 1.00 0.00 54 GLU A O 18
ATOM 16374 N N . SER A 1 55 ? -14.404 -10.820 -6.844 1.00 0.00 55 SER A N 18
ATOM 16375 C CA . SER A 1 55 ? -15.224 -11.697 -6.016 1.00 0.00 55 SER A CA 18
ATOM 16376 C C . SER A 1 55 ? -15.582 -12.975 -6.769 1.00 0.00 55 SER A C 18
ATOM 16377 O O . SER A 1 55 ? -16.517 -12.996 -7.569 1.00 0.00 55 SER A O 18
ATOM 16385 N N . GLY A 1 56 ? -14.831 -14.040 -6.507 1.00 0.00 56 GLY A N 18
ATOM 16386 C CA . GLY A 1 56 ? -15.084 -15.307 -7.167 1.00 0.00 56 GLY A CA 18
ATOM 16387 C C . GLY A 1 56 ? -13.807 -16.012 -7.579 1.00 0.00 56 GLY A C 18
ATOM 16388 O O . GLY A 1 56 ? -13.118 -16.623 -6.762 1.00 0.00 56 GLY A O 18
ATOM 16392 N N . PRO A 1 57 ? -13.475 -15.932 -8.877 1.00 0.00 57 PRO A N 18
ATOM 16393 C CA . PRO A 1 57 ? -12.270 -16.562 -9.426 1.00 0.00 57 PRO A CA 18
ATOM 16394 C C . PRO A 1 57 ? -10.992 -15.877 -8.955 1.00 0.00 57 PRO A C 18
ATOM 16395 O O . PRO A 1 57 ? -10.673 -14.770 -9.391 1.00 0.00 57 PRO A O 18
ATOM 16406 N N . SER A 1 58 ? -10.263 -16.541 -8.064 1.00 0.00 58 SER A N 18
ATOM 16407 C CA . SER A 1 58 ? -9.020 -15.994 -7.532 1.00 0.00 58 SER A CA 18
ATOM 16408 C C . SER A 1 58 ? -8.076 -17.112 -7.100 1.00 0.00 58 SER A C 18
ATOM 16409 O O . SER A 1 58 ? -8.509 -18.224 -6.801 1.00 0.00 58 SER A O 18
ATOM 16417 N N . SER A 1 59 ? -6.783 -16.806 -7.070 1.00 0.00 59 SER A N 18
ATOM 16418 C CA . SER A 1 59 ? -5.775 -17.785 -6.679 1.00 0.00 59 SER A CA 18
ATOM 16419 C C . SER A 1 59 ? -5.109 -17.384 -5.366 1.00 0.00 59 SER A C 18
ATOM 16420 O O . SER A 1 59 ? -5.054 -18.168 -4.420 1.00 0.00 59 SER A O 18
ATOM 16428 N N . GLY A 1 60 ? -4.604 -16.155 -5.317 1.00 0.00 60 GLY A N 18
ATOM 16429 C CA . GLY A 1 60 ? -3.948 -15.669 -4.117 1.00 0.00 60 GLY A CA 18
ATOM 16430 C C . GLY A 1 60 ? -2.909 -14.606 -4.414 1.00 0.00 60 GLY A C 18
ATOM 16431 O O . GLY A 1 60 ? -1.882 -14.888 -5.031 1.00 0.00 60 GLY A O 18
ATOM 16435 N N . GLY A 1 1 ? 12.665 -9.080 4.229 1.00 0.00 1 GLY A N 19
ATOM 16436 C CA . GLY A 1 1 ? 12.719 -7.711 4.708 1.00 0.00 1 GLY A CA 19
ATOM 16437 C C . GLY A 1 1 ? 12.504 -6.701 3.600 1.00 0.00 1 GLY A C 19
ATOM 16438 O O . GLY A 1 1 ? 11.747 -6.949 2.662 1.00 0.00 1 GLY A O 19
ATOM 16442 N N . SER A 1 2 ? 13.171 -5.556 3.707 1.00 0.00 2 SER A N 19
ATOM 16443 C CA . SER A 1 2 ? 13.045 -4.501 2.708 1.00 0.00 2 SER A CA 19
ATOM 16444 C C . SER A 1 2 ? 12.920 -5.092 1.307 1.00 0.00 2 SER A C 19
ATOM 16445 O O . SER A 1 2 ? 13.664 -5.999 0.935 1.00 0.00 2 SER A O 19
ATOM 16453 N N . SER A 1 3 ? 11.973 -4.570 0.534 1.00 0.00 3 SER A N 19
ATOM 16454 C CA . SER A 1 3 ? 11.747 -5.047 -0.825 1.00 0.00 3 SER A CA 19
ATOM 16455 C C . SER A 1 3 ? 12.709 -4.380 -1.803 1.00 0.00 3 SER A C 19
ATOM 16456 O O . SER A 1 3 ? 13.445 -5.052 -2.524 1.00 0.00 3 SER A O 19
ATOM 16464 N N . GLY A 1 4 ? 12.698 -3.050 -1.821 1.00 0.00 4 GLY A N 19
ATOM 16465 C CA . GLY A 1 4 ? 13.573 -2.313 -2.713 1.00 0.00 4 GLY A CA 19
ATOM 16466 C C . GLY A 1 4 ? 13.554 -0.822 -2.442 1.00 0.00 4 GLY A C 19
ATOM 16467 O O . GLY A 1 4 ? 13.536 -0.015 -3.371 1.00 0.00 4 GLY A O 19
ATOM 16471 N N . SER A 1 5 ? 13.557 -0.454 -1.164 1.00 0.00 5 SER A N 19
ATOM 16472 C CA . SER A 1 5 ? 13.535 0.951 -0.773 1.00 0.00 5 SER A CA 19
ATOM 16473 C C . SER A 1 5 ? 14.431 1.783 -1.686 1.00 0.00 5 SER A C 19
ATOM 16474 O O . SER A 1 5 ? 15.413 1.283 -2.233 1.00 0.00 5 SER A O 19
ATOM 16482 N N . SER A 1 6 ? 14.083 3.056 -1.844 1.00 0.00 6 SER A N 19
ATOM 16483 C CA . SER A 1 6 ? 14.853 3.959 -2.693 1.00 0.00 6 SER A CA 19
ATOM 16484 C C . SER A 1 6 ? 14.976 3.400 -4.108 1.00 0.00 6 SER A C 19
ATOM 16485 O O . SER A 1 6 ? 16.044 3.453 -4.717 1.00 0.00 6 SER A O 19
ATOM 16493 N N . GLY A 1 7 ? 13.874 2.865 -4.624 1.00 0.00 7 GLY A N 19
ATOM 16494 C CA . GLY A 1 7 ? 13.879 2.304 -5.963 1.00 0.00 7 GLY A CA 19
ATOM 16495 C C . GLY A 1 7 ? 12.975 3.063 -6.913 1.00 0.00 7 GLY A C 19
ATOM 16496 O O . GLY A 1 7 ? 13.137 4.268 -7.108 1.00 0.00 7 GLY A O 19
ATOM 16500 N N . LEU A 1 8 ? 12.019 2.357 -7.508 1.00 0.00 8 LEU A N 19
ATOM 16501 C CA . LEU A 1 8 ? 11.085 2.972 -8.445 1.00 0.00 8 LEU A CA 19
ATOM 16502 C C . LEU A 1 8 ? 9.728 3.204 -7.788 1.00 0.00 8 LEU A C 19
ATOM 16503 O O . LEU A 1 8 ? 8.684 2.975 -8.399 1.00 0.00 8 LEU A O 19
ATOM 16519 N N . ASP A 1 9 ? 9.751 3.662 -6.541 1.00 0.00 9 ASP A N 19
ATOM 16520 C CA . ASP A 1 9 ? 8.523 3.929 -5.802 1.00 0.00 9 ASP A CA 19
ATOM 16521 C C . ASP A 1 9 ? 8.376 5.419 -5.511 1.00 0.00 9 ASP A C 19
ATOM 16522 O O . ASP A 1 9 ? 9.182 6.002 -4.785 1.00 0.00 9 ASP A O 19
ATOM 16531 N N . SER A 1 10 ? 7.343 6.030 -6.083 1.00 0.00 10 SER A N 19
ATOM 16532 C CA . SER A 1 10 ? 7.094 7.453 -5.889 1.00 0.00 10 SER A CA 19
ATOM 16533 C C . SER A 1 10 ? 5.651 7.699 -5.458 1.00 0.00 10 SER A C 19
ATOM 16534 O O . SER A 1 10 ? 4.856 6.765 -5.358 1.00 0.00 10 SER A O 19
ATOM 16542 N N . GLU A 1 11 ? 5.323 8.961 -5.204 1.00 0.00 11 GLU A N 19
ATOM 16543 C CA . GLU A 1 11 ? 3.976 9.329 -4.782 1.00 0.00 11 GLU A CA 19
ATOM 16544 C C . GLU A 1 11 ? 2.934 8.438 -5.450 1.00 0.00 11 GLU A C 19
ATOM 16545 O O . GLU A 1 11 ? 2.048 7.895 -4.789 1.00 0.00 11 GLU A O 19
ATOM 16557 N N . LEU A 1 12 ? 3.046 8.291 -6.766 1.00 0.00 12 LEU A N 19
ATOM 16558 C CA . LEU A 1 12 ? 2.113 7.465 -7.526 1.00 0.00 12 LEU A CA 19
ATOM 16559 C C . LEU A 1 12 ? 0.695 8.019 -7.433 1.00 0.00 12 LEU A C 19
ATOM 16560 O O . LEU A 1 12 ? -0.274 7.263 -7.382 1.00 0.00 12 LEU A O 19
ATOM 16576 N N . GLU A 1 13 ? 0.583 9.344 -7.413 1.00 0.00 13 GLU A N 19
ATOM 16577 C CA . GLU A 1 13 ? -0.718 9.998 -7.328 1.00 0.00 13 GLU A CA 19
ATOM 16578 C C . GLU A 1 13 ? -1.409 9.663 -6.010 1.00 0.00 13 GLU A C 19
ATOM 16579 O O . GLU A 1 13 ? -2.541 9.177 -5.995 1.00 0.00 13 GLU A O 19
ATOM 16591 N N . LEU A 1 14 ? -0.722 9.927 -4.904 1.00 0.00 14 LEU A N 19
ATOM 16592 C CA . LEU A 1 14 ? -1.269 9.654 -3.579 1.00 0.00 14 LEU A CA 19
ATOM 16593 C C . LEU A 1 14 ? -2.676 10.226 -3.443 1.00 0.00 14 LEU A C 19
ATOM 16594 O O . LEU A 1 14 ? -3.035 11.217 -4.080 1.00 0.00 14 LEU A O 19
ATOM 16610 N N . PRO A 1 15 ? -3.493 9.590 -2.590 1.00 0.00 15 PRO A N 19
ATOM 16611 C CA . PRO A 1 15 ? -4.874 10.020 -2.348 1.00 0.00 15 PRO A CA 19
ATOM 16612 C C . PRO A 1 15 ? -4.945 11.339 -1.586 1.00 0.00 15 PRO A C 19
ATOM 16613 O O . PRO A 1 15 ? -4.972 12.413 -2.186 1.00 0.00 15 PRO A O 19
ATOM 16624 N N . ALA A 1 16 ? -4.974 11.250 -0.260 1.00 0.00 16 ALA A N 19
ATOM 16625 C CA . ALA A 1 16 ? -5.039 12.437 0.584 1.00 0.00 16 ALA A CA 19
ATOM 16626 C C . ALA A 1 16 ? -4.298 12.218 1.898 1.00 0.00 16 ALA A C 19
ATOM 16627 O O . ALA A 1 16 ? -4.435 11.173 2.532 1.00 0.00 16 ALA A O 19
ATOM 16634 N N . GLY A 1 17 ? -3.511 13.211 2.301 1.00 0.00 17 GLY A N 19
ATOM 16635 C CA . GLY A 1 17 ? -2.759 13.106 3.538 1.00 0.00 17 GLY A CA 19
ATOM 16636 C C . GLY A 1 17 ? -1.465 12.334 3.366 1.00 0.00 17 GLY A C 19
ATOM 16637 O O . GLY A 1 17 ? -1.018 11.647 4.284 1.00 0.00 17 GLY A O 19
ATOM 16641 N N . TRP A 1 18 ? -0.864 12.447 2.187 1.00 0.00 18 TRP A N 19
ATOM 16642 C CA . TRP A 1 18 ? 0.386 11.752 1.897 1.00 0.00 18 TRP A CA 19
ATOM 16643 C C . TRP A 1 18 ? 1.470 12.737 1.472 1.00 0.00 18 TRP A C 19
ATOM 16644 O O . TRP A 1 18 ? 1.228 13.623 0.654 1.00 0.00 18 TRP A O 19
ATOM 16665 N N . GLU A 1 19 ? 2.664 12.573 2.033 1.00 0.00 19 GLU A N 19
ATOM 16666 C CA . GLU A 1 19 ? 3.784 13.450 1.711 1.00 0.00 19 GLU A CA 19
ATOM 16667 C C . GLU A 1 19 ? 5.054 12.640 1.462 1.00 0.00 19 GLU A C 19
ATOM 16668 O O . GLU A 1 19 ? 5.536 11.932 2.347 1.00 0.00 19 GLU A O 19
ATOM 16680 N N . LYS A 1 20 ? 5.590 12.750 0.252 1.00 0.00 20 LYS A N 19
ATOM 16681 C CA . LYS A 1 20 ? 6.804 12.030 -0.116 1.00 0.00 20 LYS A CA 19
ATOM 16682 C C . LYS A 1 20 ? 8.044 12.765 0.382 1.00 0.00 20 LYS A C 19
ATOM 16683 O O . LYS A 1 20 ? 8.415 13.809 -0.154 1.00 0.00 20 LYS A O 19
ATOM 16702 N N . ILE A 1 21 ? 8.682 12.212 1.409 1.00 0.00 21 ILE A N 19
ATOM 16703 C CA . ILE A 1 21 ? 9.882 12.815 1.976 1.00 0.00 21 ILE A CA 19
ATOM 16704 C C . ILE A 1 21 ? 11.131 12.044 1.564 1.00 0.00 21 ILE A C 19
ATOM 16705 O O . ILE A 1 21 ? 11.279 10.865 1.884 1.00 0.00 21 ILE A O 19
ATOM 16721 N N . GLU A 1 22 ? 12.029 12.719 0.853 1.00 0.00 22 GLU A N 19
ATOM 16722 C CA . GLU A 1 22 ? 13.267 12.097 0.398 1.00 0.00 22 GLU A CA 19
ATOM 16723 C C . GLU A 1 22 ? 14.422 12.435 1.336 1.00 0.00 22 GLU A C 19
ATOM 16724 O O . GLU A 1 22 ? 14.777 13.601 1.505 1.00 0.00 22 GLU A O 19
ATOM 16736 N N . ASP A 1 23 ? 15.003 11.406 1.943 1.00 0.00 23 ASP A N 19
ATOM 16737 C CA . ASP A 1 23 ? 16.119 11.593 2.864 1.00 0.00 23 ASP A CA 19
ATOM 16738 C C . ASP A 1 23 ? 17.348 10.824 2.390 1.00 0.00 23 ASP A C 19
ATOM 16739 O O . ASP A 1 23 ? 17.250 9.737 1.822 1.00 0.00 23 ASP A O 19
ATOM 16748 N N . PRO A 1 24 ? 18.535 11.402 2.628 1.00 0.00 24 PRO A N 19
ATOM 16749 C CA . PRO A 1 24 ? 19.807 10.790 2.233 1.00 0.00 24 PRO A CA 19
ATOM 16750 C C . PRO A 1 24 ? 20.135 9.551 3.059 1.00 0.00 24 PRO A C 19
ATOM 16751 O O . PRO A 1 24 ? 20.764 8.613 2.568 1.00 0.00 24 PRO A O 19
ATOM 16762 N N . VAL A 1 25 ? 19.705 9.553 4.317 1.00 0.00 25 VAL A N 19
ATOM 16763 C CA . VAL A 1 25 ? 19.951 8.428 5.211 1.00 0.00 25 VAL A CA 19
ATOM 16764 C C . VAL A 1 25 ? 18.690 7.593 5.404 1.00 0.00 25 VAL A C 19
ATOM 16765 O O . VAL A 1 25 ? 18.735 6.363 5.358 1.00 0.00 25 VAL A O 19
ATOM 16778 N N . TYR A 1 26 ? 17.567 8.269 5.620 1.00 0.00 26 TYR A N 19
ATOM 16779 C CA . TYR A 1 26 ? 16.293 7.589 5.822 1.00 0.00 26 TYR A CA 19
ATOM 16780 C C . TYR A 1 26 ? 15.705 7.128 4.492 1.00 0.00 26 TYR A C 19
ATOM 16781 O O . TYR A 1 26 ? 14.994 6.126 4.429 1.00 0.00 26 TYR A O 19
ATOM 16799 N N . GLY A 1 27 ? 16.008 7.868 3.430 1.00 0.00 27 GLY A N 19
ATOM 16800 C CA . GLY A 1 27 ? 15.502 7.520 2.115 1.00 0.00 27 GLY A CA 19
ATOM 16801 C C . GLY A 1 27 ? 14.150 8.143 1.830 1.00 0.00 27 GLY A C 19
ATOM 16802 O O . GLY A 1 27 ? 13.681 8.995 2.586 1.00 0.00 27 GLY A O 19
ATOM 16806 N N . ILE A 1 28 ? 13.524 7.720 0.738 1.00 0.00 28 ILE A N 19
ATOM 16807 C CA . ILE A 1 28 ? 12.218 8.243 0.356 1.00 0.00 28 ILE A CA 19
ATOM 16808 C C . ILE A 1 28 ? 11.095 7.482 1.053 1.00 0.00 28 ILE A C 19
ATOM 16809 O O . ILE A 1 28 ? 10.944 6.274 0.872 1.00 0.00 28 ILE A O 19
ATOM 16825 N N . TYR A 1 29 ? 10.309 8.198 1.849 1.00 0.00 29 TYR A N 19
ATOM 16826 C CA . TYR A 1 29 ? 9.200 7.590 2.575 1.00 0.00 29 TYR A CA 19
ATOM 16827 C C . TYR A 1 29 ? 8.006 8.538 2.638 1.00 0.00 29 TYR A C 19
ATOM 16828 O O . TYR A 1 29 ? 8.168 9.759 2.661 1.00 0.00 29 TYR A O 19
ATOM 16846 N N . TYR A 1 30 ? 6.807 7.968 2.667 1.00 0.00 30 TYR A N 19
ATOM 16847 C CA . TYR A 1 30 ? 5.584 8.760 2.726 1.00 0.00 30 TYR A CA 19
ATOM 16848 C C . TYR A 1 30 ? 5.086 8.886 4.162 1.00 0.00 30 TYR A C 19
ATOM 16849 O O . TYR A 1 30 ? 4.879 7.887 4.850 1.00 0.00 30 TYR A O 19
ATOM 16867 N N . VAL A 1 31 ? 4.893 10.124 4.608 1.00 0.00 31 VAL A N 19
ATOM 16868 C CA . VAL A 1 31 ? 4.417 10.383 5.962 1.00 0.00 31 VAL A CA 19
ATOM 16869 C C . VAL A 1 31 ? 2.947 10.787 5.959 1.00 0.00 31 VAL A C 19
ATOM 16870 O O . VAL A 1 31 ? 2.516 11.593 5.134 1.00 0.00 31 VAL A O 19
ATOM 16883 N N . ASP A 1 32 ? 2.182 10.223 6.887 1.00 0.00 32 ASP A N 19
ATOM 16884 C CA . ASP A 1 32 ? 0.759 10.525 6.993 1.00 0.00 32 ASP A CA 19
ATOM 16885 C C . ASP A 1 32 ? 0.500 11.532 8.110 1.00 0.00 32 ASP A C 19
ATOM 16886 O O . ASP A 1 32 ? 0.693 11.231 9.288 1.00 0.00 32 ASP A O 19
ATOM 16895 N N . HIS A 1 33 ? 0.062 12.728 7.731 1.00 0.00 33 HIS A N 19
ATOM 16896 C CA . HIS A 1 33 ? -0.224 13.779 8.701 1.00 0.00 33 HIS A CA 19
ATOM 16897 C C . HIS A 1 33 ? -1.613 13.598 9.306 1.00 0.00 33 HIS A C 19
ATOM 16898 O O . HIS A 1 33 ? -2.151 14.510 9.934 1.00 0.00 33 HIS A O 19
ATOM 16912 N N . ILE A 1 34 ? -2.188 12.416 9.112 1.00 0.00 34 ILE A N 19
ATOM 16913 C CA . ILE A 1 34 ? -3.513 12.116 9.638 1.00 0.00 34 ILE A CA 19
ATOM 16914 C C . ILE A 1 34 ? -3.481 10.886 10.539 1.00 0.00 34 ILE A C 19
ATOM 16915 O O . ILE A 1 34 ? -4.060 10.884 11.625 1.00 0.00 34 ILE A O 19
ATOM 16931 N N . ASN A 1 35 ? -2.799 9.841 10.081 1.00 0.00 35 ASN A N 19
ATOM 16932 C CA . ASN A 1 35 ? -2.690 8.604 10.847 1.00 0.00 35 ASN A CA 19
ATOM 16933 C C . ASN A 1 35 ? -1.435 8.610 11.714 1.00 0.00 35 ASN A C 19
ATOM 16934 O O . ASN A 1 35 ? -1.231 7.716 12.535 1.00 0.00 35 ASN A O 19
ATOM 16945 N N . ARG A 1 36 ? -0.597 9.625 11.526 1.00 0.00 36 ARG A N 19
ATOM 16946 C CA . ARG A 1 36 ? 0.638 9.748 12.291 1.00 0.00 36 ARG A CA 19
ATOM 16947 C C . ARG A 1 36 ? 1.478 8.479 12.174 1.00 0.00 36 ARG A C 19
ATOM 16948 O O . ARG A 1 36 ? 1.948 7.938 13.175 1.00 0.00 36 ARG A O 19
ATOM 16969 N N . LYS A 1 37 ? 1.662 8.009 10.945 1.00 0.00 37 LYS A N 19
ATOM 16970 C CA . LYS A 1 37 ? 2.445 6.804 10.696 1.00 0.00 37 LYS A CA 19
ATOM 16971 C C . LYS A 1 37 ? 3.245 6.933 9.403 1.00 0.00 37 LYS A C 19
ATOM 16972 O O . LYS A 1 37 ? 2.902 7.726 8.525 1.00 0.00 37 LYS A O 19
ATOM 16991 N N . THR A 1 38 ? 4.311 6.148 9.292 1.00 0.00 38 THR A N 19
ATOM 16992 C CA . THR A 1 38 ? 5.159 6.174 8.106 1.00 0.00 38 THR A CA 19
ATOM 16993 C C . THR A 1 38 ? 5.619 4.771 7.728 1.00 0.00 38 THR A C 19
ATOM 16994 O O . THR A 1 38 ? 5.961 3.966 8.594 1.00 0.00 38 THR A O 19
ATOM 17005 N N . GLN A 1 39 ? 5.626 4.485 6.430 1.00 0.00 39 GLN A N 19
ATOM 17006 C CA . GLN A 1 39 ? 6.044 3.177 5.939 1.00 0.00 39 GLN A CA 19
ATOM 17007 C C . GLN A 1 39 ? 6.763 3.304 4.600 1.00 0.00 39 GLN A C 19
ATOM 17008 O O . GLN A 1 39 ? 6.903 4.402 4.060 1.00 0.00 39 GLN A O 19
ATOM 17022 N N . TYR A 1 40 ? 7.217 2.174 4.069 1.00 0.00 40 TYR A N 19
ATOM 17023 C CA . TYR A 1 40 ? 7.924 2.159 2.794 1.00 0.00 40 TYR A CA 19
ATOM 17024 C C . TYR A 1 40 ? 6.977 1.810 1.649 1.00 0.00 40 TYR A C 19
ATOM 17025 O O . TYR A 1 40 ? 6.983 2.461 0.605 1.00 0.00 40 TYR A O 19
ATOM 17043 N N . GLU A 1 41 ? 6.164 0.779 1.856 1.00 0.00 41 GLU A N 19
ATOM 17044 C CA . GLU A 1 41 ? 5.211 0.343 0.842 1.00 0.00 41 GLU A CA 19
ATOM 17045 C C . GLU A 1 41 ? 4.242 1.467 0.488 1.00 0.00 41 GLU A C 19
ATOM 17046 O O . GLU A 1 41 ? 3.478 1.932 1.333 1.00 0.00 41 GLU A O 19
ATOM 17058 N N . ASN A 1 42 ? 4.280 1.900 -0.768 1.00 0.00 42 ASN A N 19
ATOM 17059 C CA . ASN A 1 42 ? 3.407 2.970 -1.235 1.00 0.00 42 ASN A CA 19
ATOM 17060 C C . ASN A 1 42 ? 1.940 2.605 -1.028 1.00 0.00 42 ASN A C 19
ATOM 17061 O O . ASN A 1 42 ? 1.521 1.468 -1.249 1.00 0.00 42 ASN A O 19
ATOM 17072 N N . PRO A 1 43 ? 1.140 3.590 -0.594 1.00 0.00 43 PRO A N 19
ATOM 17073 C CA . PRO A 1 43 ? -0.292 3.397 -0.349 1.00 0.00 43 PRO A CA 19
ATOM 17074 C C . PRO A 1 43 ? -1.079 3.194 -1.639 1.00 0.00 43 PRO A C 19
ATOM 17075 O O . PRO A 1 43 ? -1.850 2.242 -1.764 1.00 0.00 43 PRO A O 19
ATOM 17086 N N . VAL A 1 44 ? -0.879 4.093 -2.597 1.00 0.00 44 VAL A N 19
ATOM 17087 C CA . VAL A 1 44 ? -1.569 4.011 -3.878 1.00 0.00 44 VAL A CA 19
ATOM 17088 C C . VAL A 1 44 ? -1.547 2.588 -4.425 1.00 0.00 44 VAL A C 19
ATOM 17089 O O . VAL A 1 44 ? -2.537 2.108 -4.978 1.00 0.00 44 VAL A O 19
ATOM 17102 N N . LEU A 1 45 ? -0.411 1.918 -4.266 1.00 0.00 45 LEU A N 19
ATOM 17103 C CA . LEU A 1 45 ? -0.258 0.547 -4.743 1.00 0.00 45 LEU A CA 19
ATOM 17104 C C . LEU A 1 45 ? -1.105 -0.415 -3.915 1.00 0.00 45 LEU A C 19
ATOM 17105 O O . LEU A 1 45 ? -1.788 -1.281 -4.461 1.00 0.00 45 LEU A O 19
ATOM 17121 N N . GLU A 1 46 ? -1.056 -0.254 -2.597 1.00 0.00 46 GLU A N 19
ATOM 17122 C CA . GLU A 1 46 ? -1.820 -1.108 -1.695 1.00 0.00 46 GLU A CA 19
ATOM 17123 C C . GLU A 1 46 ? -3.310 -1.045 -2.018 1.00 0.00 46 GLU A C 19
ATOM 17124 O O . GLU A 1 46 ? -3.921 -2.051 -2.377 1.00 0.00 46 GLU A O 19
ATOM 17136 N N . ALA A 1 47 ? -3.888 0.145 -1.887 1.00 0.00 47 ALA A N 19
ATOM 17137 C CA . ALA A 1 47 ? -5.305 0.340 -2.166 1.00 0.00 47 ALA A CA 19
ATOM 17138 C C . ALA A 1 47 ? -5.692 -0.279 -3.505 1.00 0.00 47 ALA A C 19
ATOM 17139 O O . ALA A 1 47 ? -6.540 -1.169 -3.567 1.00 0.00 47 ALA A O 19
ATOM 17146 N N . LYS A 1 48 ? -5.064 0.197 -4.575 1.00 0.00 48 LYS A N 19
ATOM 17147 C CA . LYS A 1 48 ? -5.342 -0.310 -5.914 1.00 0.00 48 LYS A CA 19
ATOM 17148 C C . LYS A 1 48 ? -5.092 -1.813 -5.989 1.00 0.00 48 LYS A C 19
ATOM 17149 O O . LYS A 1 48 ? -5.599 -2.492 -6.882 1.00 0.00 48 LYS A O 19
ATOM 17168 N N . ARG A 1 49 ? -4.309 -2.326 -5.046 1.00 0.00 49 ARG A N 19
ATOM 17169 C CA . ARG A 1 49 ? -3.992 -3.748 -5.006 1.00 0.00 49 ARG A CA 19
ATOM 17170 C C . ARG A 1 49 ? -5.072 -4.525 -4.258 1.00 0.00 49 ARG A C 19
ATOM 17171 O O . ARG A 1 49 ? -5.377 -5.669 -4.596 1.00 0.00 49 ARG A O 19
ATOM 17192 N N . LYS A 1 50 ? -5.647 -3.895 -3.239 1.00 0.00 50 LYS A N 19
ATOM 17193 C CA . LYS A 1 50 ? -6.693 -4.525 -2.442 1.00 0.00 50 LYS A CA 19
ATOM 17194 C C . LYS A 1 50 ? -8.076 -4.116 -2.939 1.00 0.00 50 LYS A C 19
ATOM 17195 O O . LYS A 1 50 ? -9.092 -4.647 -2.489 1.00 0.00 50 LYS A O 19
ATOM 17214 N N . LYS A 1 51 ? -8.109 -3.170 -3.872 1.00 0.00 51 LYS A N 19
ATOM 17215 C CA . LYS A 1 51 ? -9.366 -2.691 -4.433 1.00 0.00 51 LYS A CA 19
ATOM 17216 C C . LYS A 1 51 ? -9.674 -3.390 -5.753 1.00 0.00 51 LYS A C 19
ATOM 17217 O O . LYS A 1 51 ? -10.795 -3.845 -5.978 1.00 0.00 51 LYS A O 19
ATOM 17236 N N . GLN A 1 52 ? -8.672 -3.471 -6.622 1.00 0.00 52 GLN A N 19
ATOM 17237 C CA . GLN A 1 52 ? -8.836 -4.116 -7.920 1.00 0.00 52 GLN A CA 19
ATOM 17238 C C . GLN A 1 52 ? -9.459 -5.500 -7.765 1.00 0.00 52 GLN A C 19
ATOM 17239 O O . GLN A 1 52 ? -10.171 -5.974 -8.651 1.00 0.00 52 GLN A O 19
ATOM 17253 N N . LEU A 1 53 ? -9.186 -6.143 -6.635 1.00 0.00 53 LEU A N 19
ATOM 17254 C CA . LEU A 1 53 ? -9.719 -7.473 -6.364 1.00 0.00 53 LEU A CA 19
ATOM 17255 C C . LEU A 1 53 ? -11.245 -7.459 -6.363 1.00 0.00 53 LEU A C 19
ATOM 17256 O O . LEU A 1 53 ? -11.868 -6.906 -5.458 1.00 0.00 53 LEU A O 19
ATOM 17272 N N . GLU A 1 54 ? -11.838 -8.072 -7.383 1.00 0.00 54 GLU A N 19
ATOM 17273 C CA . GLU A 1 54 ? -13.290 -8.130 -7.497 1.00 0.00 54 GLU A CA 19
ATOM 17274 C C . GLU A 1 54 ? -13.794 -9.559 -7.311 1.00 0.00 54 GLU A C 19
ATOM 17275 O O . GLU A 1 54 ? -13.463 -10.452 -8.091 1.00 0.00 54 GLU A O 19
ATOM 17287 N N . SER A 1 55 ? -14.596 -9.767 -6.272 1.00 0.00 55 SER A N 19
ATOM 17288 C CA . SER A 1 55 ? -15.143 -11.087 -5.980 1.00 0.00 55 SER A CA 19
ATOM 17289 C C . SER A 1 55 ? -16.391 -11.355 -6.815 1.00 0.00 55 SER A C 19
ATOM 17290 O O . SER A 1 55 ? -17.109 -10.430 -7.193 1.00 0.00 55 SER A O 19
ATOM 17298 N N . GLY A 1 56 ? -16.644 -12.629 -7.098 1.00 0.00 56 GLY A N 19
ATOM 17299 C CA . GLY A 1 56 ? -17.806 -12.997 -7.886 1.00 0.00 56 GLY A CA 19
ATOM 17300 C C . GLY A 1 56 ? -17.449 -13.873 -9.071 1.00 0.00 56 GLY A C 19
ATOM 17301 O O . GLY A 1 56 ? -16.394 -13.721 -9.687 1.00 0.00 56 GLY A O 19
ATOM 17305 N N . PRO A 1 57 ? -18.342 -14.817 -9.404 1.00 0.00 57 PRO A N 19
ATOM 17306 C CA . PRO A 1 57 ? -18.137 -15.740 -10.524 1.00 0.00 57 PRO A CA 19
ATOM 17307 C C . PRO A 1 57 ? -18.226 -15.041 -11.875 1.00 0.00 57 PRO A C 19
ATOM 17308 O O . PRO A 1 57 ? -19.235 -14.413 -12.195 1.00 0.00 57 PRO A O 19
ATOM 17319 N N . SER A 1 58 ? -17.163 -15.153 -12.666 1.00 0.00 58 SER A N 19
ATOM 17320 C CA . SER A 1 58 ? -17.121 -14.528 -13.983 1.00 0.00 58 SER A CA 19
ATOM 17321 C C . SER A 1 58 ? -18.452 -14.699 -14.709 1.00 0.00 58 SER A C 19
ATOM 17322 O O . SER A 1 58 ? -19.196 -15.644 -14.449 1.00 0.00 58 SER A O 19
ATOM 17330 N N . SER A 1 59 ? -18.745 -13.776 -15.619 1.00 0.00 59 SER A N 19
ATOM 17331 C CA . SER A 1 59 ? -19.988 -13.821 -16.381 1.00 0.00 59 SER A CA 19
ATOM 17332 C C . SER A 1 59 ? -19.888 -12.956 -17.634 1.00 0.00 59 SER A C 19
ATOM 17333 O O . SER A 1 59 ? -19.491 -11.794 -17.570 1.00 0.00 59 SER A O 19
ATOM 17341 N N . GLY A 1 60 ? -20.253 -13.534 -18.775 1.00 0.00 60 GLY A N 19
ATOM 17342 C CA . GLY A 1 60 ? -20.198 -12.804 -20.027 1.00 0.00 60 GLY A CA 19
ATOM 17343 C C . GLY A 1 60 ? -19.498 -13.583 -21.123 1.00 0.00 60 GLY A C 19
ATOM 17344 O O . GLY A 1 60 ? -19.954 -14.655 -21.520 1.00 0.00 60 GLY A O 19
ATOM 17348 N N . GLY A 1 1 ? 19.849 2.039 5.216 1.00 0.00 1 GLY A N 20
ATOM 17349 C CA . GLY A 1 1 ? 21.070 2.089 5.999 1.00 0.00 1 GLY A CA 20
ATOM 17350 C C . GLY A 1 1 ? 22.091 1.063 5.546 1.00 0.00 1 GLY A C 20
ATOM 17351 O O . GLY A 1 1 ? 23.236 1.406 5.250 1.00 0.00 1 GLY A O 20
ATOM 17355 N N . SER A 1 2 ? 21.676 -0.198 5.494 1.00 0.00 2 SER A N 20
ATOM 17356 C CA . SER A 1 2 ? 22.565 -1.278 5.080 1.00 0.00 2 SER A CA 20
ATOM 17357 C C . SER A 1 2 ? 22.814 -1.230 3.576 1.00 0.00 2 SER A C 20
ATOM 17358 O O . SER A 1 2 ? 23.958 -1.271 3.123 1.00 0.00 2 SER A O 20
ATOM 17366 N N . SER A 1 3 ? 21.734 -1.141 2.806 1.00 0.00 3 SER A N 20
ATOM 17367 C CA . SER A 1 3 ? 21.834 -1.091 1.352 1.00 0.00 3 SER A CA 20
ATOM 17368 C C . SER A 1 3 ? 21.936 0.351 0.864 1.00 0.00 3 SER A C 20
ATOM 17369 O O . SER A 1 3 ? 21.812 1.293 1.645 1.00 0.00 3 SER A O 20
ATOM 17377 N N . GLY A 1 4 ? 22.163 0.515 -0.436 1.00 0.00 4 GLY A N 20
ATOM 17378 C CA . GLY A 1 4 ? 22.278 1.844 -1.007 1.00 0.00 4 GLY A CA 20
ATOM 17379 C C . GLY A 1 4 ? 21.543 1.974 -2.327 1.00 0.00 4 GLY A C 20
ATOM 17380 O O . GLY A 1 4 ? 22.114 2.422 -3.321 1.00 0.00 4 GLY A O 20
ATOM 17384 N N . SER A 1 5 ? 20.274 1.578 -2.337 1.00 0.00 5 SER A N 20
ATOM 17385 C CA . SER A 1 5 ? 19.462 1.647 -3.547 1.00 0.00 5 SER A CA 20
ATOM 17386 C C . SER A 1 5 ? 18.477 2.810 -3.474 1.00 0.00 5 SER A C 20
ATOM 17387 O O . SER A 1 5 ? 17.977 3.148 -2.401 1.00 0.00 5 SER A O 20
ATOM 17395 N N . SER A 1 6 ? 18.202 3.417 -4.624 1.00 0.00 6 SER A N 20
ATOM 17396 C CA . SER A 1 6 ? 17.280 4.545 -4.692 1.00 0.00 6 SER A CA 20
ATOM 17397 C C . SER A 1 6 ? 15.832 4.066 -4.645 1.00 0.00 6 SER A C 20
ATOM 17398 O O . SER A 1 6 ? 15.548 2.890 -4.869 1.00 0.00 6 SER A O 20
ATOM 17406 N N . GLY A 1 7 ? 14.920 4.987 -4.351 1.00 0.00 7 GLY A N 20
ATOM 17407 C CA . GLY A 1 7 ? 13.512 4.641 -4.279 1.00 0.00 7 GLY A CA 20
ATOM 17408 C C . GLY A 1 7 ? 12.780 4.917 -5.578 1.00 0.00 7 GLY A C 20
ATOM 17409 O O . GLY A 1 7 ? 12.034 5.891 -5.684 1.00 0.00 7 GLY A O 20
ATOM 17413 N N . LEU A 1 8 ? 12.994 4.059 -6.569 1.00 0.00 8 LEU A N 20
ATOM 17414 C CA . LEU A 1 8 ? 12.350 4.216 -7.869 1.00 0.00 8 LEU A CA 20
ATOM 17415 C C . LEU A 1 8 ? 10.897 4.651 -7.707 1.00 0.00 8 LEU A C 20
ATOM 17416 O O . LEU A 1 8 ? 10.405 5.498 -8.454 1.00 0.00 8 LEU A O 20
ATOM 17432 N N . ASP A 1 9 ? 10.216 4.069 -6.727 1.00 0.00 9 ASP A N 20
ATOM 17433 C CA . ASP A 1 9 ? 8.820 4.399 -6.465 1.00 0.00 9 ASP A CA 20
ATOM 17434 C C . ASP A 1 9 ? 8.660 5.886 -6.161 1.00 0.00 9 ASP A C 20
ATOM 17435 O O . ASP A 1 9 ? 9.638 6.633 -6.140 1.00 0.00 9 ASP A O 20
ATOM 17444 N N . SER A 1 10 ? 7.422 6.307 -5.928 1.00 0.00 10 SER A N 20
ATOM 17445 C CA . SER A 1 10 ? 7.134 7.706 -5.631 1.00 0.00 10 SER A CA 20
ATOM 17446 C C . SER A 1 10 ? 5.682 7.880 -5.194 1.00 0.00 10 SER A C 20
ATOM 17447 O O . SER A 1 10 ? 4.920 6.916 -5.137 1.00 0.00 10 SER A O 20
ATOM 17455 N N . GLU A 1 11 ? 5.308 9.119 -4.887 1.00 0.00 11 GLU A N 20
ATOM 17456 C CA . GLU A 1 11 ? 3.948 9.420 -4.455 1.00 0.00 11 GLU A CA 20
ATOM 17457 C C . GLU A 1 11 ? 2.931 8.615 -5.258 1.00 0.00 11 GLU A C 20
ATOM 17458 O O . GLU A 1 11 ? 1.999 8.035 -4.699 1.00 0.00 11 GLU A O 20
ATOM 17470 N N . LEU A 1 12 ? 3.115 8.584 -6.573 1.00 0.00 12 LEU A N 20
ATOM 17471 C CA . LEU A 1 12 ? 2.214 7.852 -7.456 1.00 0.00 12 LEU A CA 20
ATOM 17472 C C . LEU A 1 12 ? 0.800 8.418 -7.381 1.00 0.00 12 LEU A C 20
ATOM 17473 O O . LEU A 1 12 ? -0.178 7.671 -7.371 1.00 0.00 12 LEU A O 20
ATOM 17489 N N . GLU A 1 13 ? 0.700 9.743 -7.332 1.00 0.00 13 GLU A N 20
ATOM 17490 C CA . GLU A 1 13 ? -0.596 10.408 -7.260 1.00 0.00 13 GLU A CA 20
ATOM 17491 C C . GLU A 1 13 ? -1.323 10.045 -5.969 1.00 0.00 13 GLU A C 20
ATOM 17492 O O . GLU A 1 13 ? -2.461 9.574 -5.995 1.00 0.00 13 GLU A O 20
ATOM 17504 N N . LEU A 1 14 ? -0.659 10.267 -4.840 1.00 0.00 14 LEU A N 20
ATOM 17505 C CA . LEU A 1 14 ? -1.240 9.964 -3.537 1.00 0.00 14 LEU A CA 20
ATOM 17506 C C . LEU A 1 14 ? -2.622 10.595 -3.398 1.00 0.00 14 LEU A C 20
ATOM 17507 O O . LEU A 1 14 ? -2.931 11.615 -4.014 1.00 0.00 14 LEU A O 20
ATOM 17523 N N . PRO A 1 15 ? -3.474 9.976 -2.567 1.00 0.00 15 PRO A N 20
ATOM 17524 C CA . PRO A 1 15 ? -4.836 10.461 -2.324 1.00 0.00 15 PRO A CA 20
ATOM 17525 C C . PRO A 1 15 ? -4.855 11.764 -1.531 1.00 0.00 15 PRO A C 20
ATOM 17526 O O . PRO A 1 15 ? -4.813 12.852 -2.105 1.00 0.00 15 PRO A O 20
ATOM 17537 N N . ALA A 1 16 ? -4.918 11.645 -0.209 1.00 0.00 16 ALA A N 20
ATOM 17538 C CA . ALA A 1 16 ? -4.939 12.814 0.662 1.00 0.00 16 ALA A CA 20
ATOM 17539 C C . ALA A 1 16 ? -4.218 12.532 1.976 1.00 0.00 16 ALA A C 20
ATOM 17540 O O . ALA A 1 16 ? -4.412 11.484 2.590 1.00 0.00 16 ALA A O 20
ATOM 17547 N N . GLY A 1 17 ? -3.382 13.475 2.401 1.00 0.00 17 GLY A N 20
ATOM 17548 C CA . GLY A 1 17 ? -2.644 13.309 3.639 1.00 0.00 17 GLY A CA 20
ATOM 17549 C C . GLY A 1 17 ? -1.368 12.513 3.450 1.00 0.00 17 GLY A C 20
ATOM 17550 O O . GLY A 1 17 ? -0.930 11.805 4.358 1.00 0.00 17 GLY A O 20
ATOM 17554 N N . TRP A 1 18 ? -0.771 12.627 2.270 1.00 0.00 18 TRP A N 20
ATOM 17555 C CA . TRP A 1 18 ? 0.462 11.910 1.964 1.00 0.00 18 TRP A CA 20
ATOM 17556 C C . TRP A 1 18 ? 1.566 12.876 1.550 1.00 0.00 18 TRP A C 20
ATOM 17557 O O . TRP A 1 18 ? 1.338 13.788 0.756 1.00 0.00 18 TRP A O 20
ATOM 17578 N N . GLU A 1 19 ? 2.762 12.671 2.093 1.00 0.00 19 GLU A N 20
ATOM 17579 C CA . GLU A 1 19 ? 3.900 13.526 1.779 1.00 0.00 19 GLU A CA 20
ATOM 17580 C C . GLU A 1 19 ? 5.149 12.692 1.509 1.00 0.00 19 GLU A C 20
ATOM 17581 O O . GLU A 1 19 ? 5.591 11.921 2.361 1.00 0.00 19 GLU A O 20
ATOM 17593 N N . LYS A 1 20 ? 5.714 12.853 0.317 1.00 0.00 20 LYS A N 20
ATOM 17594 C CA . LYS A 1 20 ? 6.913 12.117 -0.067 1.00 0.00 20 LYS A CA 20
ATOM 17595 C C . LYS A 1 20 ? 8.168 12.811 0.453 1.00 0.00 20 LYS A C 20
ATOM 17596 O O . LYS A 1 20 ? 8.564 13.860 -0.056 1.00 0.00 20 LYS A O 20
ATOM 17615 N N . ILE A 1 21 ? 8.789 12.219 1.467 1.00 0.00 21 ILE A N 20
ATOM 17616 C CA . ILE A 1 21 ? 10.000 12.780 2.053 1.00 0.00 21 ILE A CA 20
ATOM 17617 C C . ILE A 1 21 ? 11.236 12.006 1.607 1.00 0.00 21 ILE A C 20
ATOM 17618 O O . ILE A 1 21 ? 11.366 10.813 1.882 1.00 0.00 21 ILE A O 20
ATOM 17634 N N . GLU A 1 22 ? 12.141 12.693 0.918 1.00 0.00 22 GLU A N 20
ATOM 17635 C CA . GLU A 1 22 ? 13.368 12.070 0.435 1.00 0.00 22 GLU A CA 20
ATOM 17636 C C . GLU A 1 22 ? 14.532 12.357 1.378 1.00 0.00 22 GLU A C 20
ATOM 17637 O O . GLU A 1 22 ? 14.914 13.511 1.577 1.00 0.00 22 GLU A O 20
ATOM 17649 N N . ASP A 1 23 ? 15.092 11.300 1.956 1.00 0.00 23 ASP A N 20
ATOM 17650 C CA . ASP A 1 23 ? 16.214 11.437 2.878 1.00 0.00 23 ASP A CA 20
ATOM 17651 C C . ASP A 1 23 ? 17.428 10.663 2.376 1.00 0.00 23 ASP A C 20
ATOM 17652 O O . ASP A 1 23 ? 17.309 9.600 1.766 1.00 0.00 23 ASP A O 20
ATOM 17661 N N . PRO A 1 24 ? 18.626 11.207 2.636 1.00 0.00 24 PRO A N 20
ATOM 17662 C CA . PRO A 1 24 ? 19.886 10.584 2.218 1.00 0.00 24 PRO A CA 20
ATOM 17663 C C . PRO A 1 24 ? 20.188 9.308 2.996 1.00 0.00 24 PRO A C 20
ATOM 17664 O O . PRO A 1 24 ? 20.774 8.367 2.462 1.00 0.00 24 PRO A O 20
ATOM 17675 N N . VAL A 1 25 ? 19.782 9.283 4.262 1.00 0.00 25 VAL A N 20
ATOM 17676 C CA . VAL A 1 25 ? 20.008 8.121 5.114 1.00 0.00 25 VAL A CA 20
ATOM 17677 C C . VAL A 1 25 ? 18.732 7.303 5.276 1.00 0.00 25 VAL A C 20
ATOM 17678 O O . VAL A 1 25 ? 18.750 6.076 5.168 1.00 0.00 25 VAL A O 20
ATOM 17691 N N . TYR A 1 26 ? 17.625 7.989 5.536 1.00 0.00 26 TYR A N 20
ATOM 17692 C CA . TYR A 1 26 ? 16.338 7.326 5.716 1.00 0.00 26 TYR A CA 20
ATOM 17693 C C . TYR A 1 26 ? 15.744 6.916 4.372 1.00 0.00 26 TYR A C 20
ATOM 17694 O O . TYR A 1 26 ? 15.025 5.923 4.275 1.00 0.00 26 TYR A O 20
ATOM 17712 N N . GLY A 1 27 ? 16.052 7.690 3.335 1.00 0.00 27 GLY A N 20
ATOM 17713 C CA . GLY A 1 27 ? 15.541 7.393 2.010 1.00 0.00 27 GLY A CA 20
ATOM 17714 C C . GLY A 1 27 ? 14.207 8.060 1.739 1.00 0.00 27 GLY A C 20
ATOM 17715 O O . GLY A 1 27 ? 13.829 9.007 2.429 1.00 0.00 27 GLY A O 20
ATOM 17719 N N . ILE A 1 28 ? 13.495 7.567 0.732 1.00 0.00 28 ILE A N 20
ATOM 17720 C CA . ILE A 1 28 ? 12.196 8.122 0.372 1.00 0.00 28 ILE A CA 20
ATOM 17721 C C . ILE A 1 28 ? 11.066 7.385 1.083 1.00 0.00 28 ILE A C 20
ATOM 17722 O O . ILE A 1 28 ? 10.896 6.177 0.912 1.00 0.00 28 ILE A O 20
ATOM 17738 N N . TYR A 1 29 ? 10.297 8.118 1.878 1.00 0.00 29 TYR A N 20
ATOM 17739 C CA . TYR A 1 29 ? 9.183 7.534 2.616 1.00 0.00 29 TYR A CA 20
ATOM 17740 C C . TYR A 1 29 ? 8.000 8.495 2.667 1.00 0.00 29 TYR A C 20
ATOM 17741 O O . TYR A 1 29 ? 8.175 9.714 2.683 1.00 0.00 29 TYR A O 20
ATOM 17759 N N . TYR A 1 30 ? 6.794 7.938 2.694 1.00 0.00 30 TYR A N 20
ATOM 17760 C CA . TYR A 1 30 ? 5.580 8.744 2.742 1.00 0.00 30 TYR A CA 20
ATOM 17761 C C . TYR A 1 30 ? 5.066 8.869 4.173 1.00 0.00 30 TYR A C 20
ATOM 17762 O O . TYR A 1 30 ? 4.835 7.869 4.852 1.00 0.00 30 TYR A O 20
ATOM 17780 N N . VAL A 1 31 ? 4.886 10.107 4.624 1.00 0.00 31 VAL A N 20
ATOM 17781 C CA . VAL A 1 31 ? 4.397 10.365 5.973 1.00 0.00 31 VAL A CA 20
ATOM 17782 C C . VAL A 1 31 ? 2.934 10.794 5.955 1.00 0.00 31 VAL A C 20
ATOM 17783 O O . VAL A 1 31 ? 2.533 11.635 5.150 1.00 0.00 31 VAL A O 20
ATOM 17796 N N . ASP A 1 32 ? 2.142 10.211 6.847 1.00 0.00 32 ASP A N 20
ATOM 17797 C CA . ASP A 1 32 ? 0.722 10.533 6.935 1.00 0.00 32 ASP A CA 20
ATOM 17798 C C . ASP A 1 32 ? 0.456 11.510 8.076 1.00 0.00 32 ASP A C 20
ATOM 17799 O O . ASP A 1 32 ? 0.748 11.219 9.237 1.00 0.00 32 ASP A O 20
ATOM 17808 N N . HIS A 1 33 ? -0.097 12.670 7.738 1.00 0.00 33 HIS A N 20
ATOM 17809 C CA . HIS A 1 33 ? -0.402 13.691 8.735 1.00 0.00 33 HIS A CA 20
ATOM 17810 C C . HIS A 1 33 ? -1.779 13.457 9.348 1.00 0.00 33 HIS A C 20
ATOM 17811 O O . HIS A 1 33 ? -2.268 14.274 10.129 1.00 0.00 33 HIS A O 20
ATOM 17825 N N . ILE A 1 34 ? -2.400 12.339 8.989 1.00 0.00 34 ILE A N 20
ATOM 17826 C CA . ILE A 1 34 ? -3.720 11.998 9.504 1.00 0.00 34 ILE A CA 20
ATOM 17827 C C . ILE A 1 34 ? -3.675 10.716 10.328 1.00 0.00 34 ILE A C 20
ATOM 17828 O O . ILE A 1 34 ? -4.245 10.645 11.416 1.00 0.00 34 ILE A O 20
ATOM 17844 N N . ASN A 1 35 ? -2.992 9.705 9.801 1.00 0.00 35 ASN A N 20
ATOM 17845 C CA . ASN A 1 35 ? -2.871 8.424 10.488 1.00 0.00 35 ASN A CA 20
ATOM 17846 C C . ASN A 1 35 ? -1.654 8.413 11.408 1.00 0.00 35 ASN A C 20
ATOM 17847 O O . ASN A 1 35 ? -1.470 7.488 12.200 1.00 0.00 35 ASN A O 20
ATOM 17858 N N . ARG A 1 36 ? -0.827 9.447 11.299 1.00 0.00 36 ARG A N 20
ATOM 17859 C CA . ARG A 1 36 ? 0.372 9.557 12.120 1.00 0.00 36 ARG A CA 20
ATOM 17860 C C . ARG A 1 36 ? 1.229 8.300 12.001 1.00 0.00 36 ARG A C 20
ATOM 17861 O O . ARG A 1 36 ? 1.639 7.717 13.006 1.00 0.00 36 ARG A O 20
ATOM 17882 N N . LYS A 1 37 ? 1.496 7.886 10.767 1.00 0.00 37 LYS A N 20
ATOM 17883 C CA . LYS A 1 37 ? 2.304 6.699 10.515 1.00 0.00 37 LYS A CA 20
ATOM 17884 C C . LYS A 1 37 ? 3.195 6.897 9.293 1.00 0.00 37 LYS A C 20
ATOM 17885 O O . LYS A 1 37 ? 2.929 7.753 8.449 1.00 0.00 37 LYS A O 20
ATOM 17904 N N . THR A 1 38 ? 4.254 6.098 9.203 1.00 0.00 38 THR A N 20
ATOM 17905 C CA . THR A 1 38 ? 5.184 6.185 8.085 1.00 0.00 38 THR A CA 20
ATOM 17906 C C . THR A 1 38 ? 5.692 4.805 7.683 1.00 0.00 38 THR A C 20
ATOM 17907 O O . THR A 1 38 ? 6.128 4.025 8.528 1.00 0.00 38 THR A O 20
ATOM 17918 N N . GLN A 1 39 ? 5.632 4.512 6.388 1.00 0.00 39 GLN A N 20
ATOM 17919 C CA . GLN A 1 39 ? 6.086 3.225 5.875 1.00 0.00 39 GLN A CA 20
ATOM 17920 C C . GLN A 1 39 ? 6.608 3.360 4.448 1.00 0.00 39 GLN A C 20
ATOM 17921 O O . GLN A 1 39 ? 6.344 4.355 3.773 1.00 0.00 39 GLN A O 20
ATOM 17935 N N . TYR A 1 40 ? 7.349 2.355 3.997 1.00 0.00 40 TYR A N 20
ATOM 17936 C CA . TYR A 1 40 ? 7.910 2.363 2.651 1.00 0.00 40 TYR A CA 20
ATOM 17937 C C . TYR A 1 40 ? 6.829 2.091 1.608 1.00 0.00 40 TYR A C 20
ATOM 17938 O O . TYR A 1 40 ? 6.577 2.917 0.731 1.00 0.00 40 TYR A O 20
ATOM 17956 N N . GLU A 1 41 ? 6.195 0.928 1.713 1.00 0.00 41 GLU A N 20
ATOM 17957 C CA . GLU A 1 41 ? 5.142 0.546 0.779 1.00 0.00 41 GLU A CA 20
ATOM 17958 C C . GLU A 1 41 ? 4.246 1.738 0.452 1.00 0.00 41 GLU A C 20
ATOM 17959 O O . GLU A 1 41 ? 3.761 2.428 1.348 1.00 0.00 41 GLU A O 20
ATOM 17971 N N . ASN A 1 42 ? 4.033 1.974 -0.838 1.00 0.00 42 ASN A N 20
ATOM 17972 C CA . ASN A 1 42 ? 3.198 3.083 -1.284 1.00 0.00 42 ASN A CA 20
ATOM 17973 C C . ASN A 1 42 ? 1.719 2.766 -1.083 1.00 0.00 42 ASN A C 20
ATOM 17974 O O . ASN A 1 42 ? 1.262 1.646 -1.314 1.00 0.00 42 ASN A O 20
ATOM 17985 N N . PRO A 1 43 ? 0.952 3.774 -0.643 1.00 0.00 43 PRO A N 20
ATOM 17986 C CA . PRO A 1 43 ? -0.486 3.628 -0.402 1.00 0.00 43 PRO A CA 20
ATOM 17987 C C . PRO A 1 43 ? -1.277 3.461 -1.696 1.00 0.00 43 PRO A C 20
ATOM 17988 O O . PRO A 1 43 ? -2.110 2.563 -1.815 1.00 0.00 43 PRO A O 20
ATOM 17999 N N . VAL A 1 44 ? -1.009 4.332 -2.664 1.00 0.00 44 VAL A N 20
ATOM 18000 C CA . VAL A 1 44 ? -1.694 4.280 -3.950 1.00 0.00 44 VAL A CA 20
ATOM 18001 C C . VAL A 1 44 ? -1.702 2.862 -4.512 1.00 0.00 44 VAL A C 20
ATOM 18002 O O . VAL A 1 44 ? -2.723 2.384 -5.007 1.00 0.00 44 VAL A O 20
ATOM 18015 N N . LEU A 1 45 ? -0.556 2.194 -4.431 1.00 0.00 45 LEU A N 20
ATOM 18016 C CA . LEU A 1 45 ? -0.430 0.830 -4.931 1.00 0.00 45 LEU A CA 20
ATOM 18017 C C . LEU A 1 45 ? -1.284 -0.132 -4.112 1.00 0.00 45 LEU A C 20
ATOM 18018 O O . LEU A 1 45 ? -2.113 -0.860 -4.657 1.00 0.00 45 LEU A O 20
ATOM 18034 N N . GLU A 1 46 ? -1.077 -0.127 -2.798 1.00 0.00 46 GLU A N 20
ATOM 18035 C CA . GLU A 1 46 ? -1.830 -0.999 -1.904 1.00 0.00 46 GLU A CA 20
ATOM 18036 C C . GLU A 1 46 ? -3.320 -0.959 -2.232 1.00 0.00 46 GLU A C 20
ATOM 18037 O O . GLU A 1 46 ? -3.938 -1.991 -2.488 1.00 0.00 46 GLU A O 20
ATOM 18049 N N . ALA A 1 47 ? -3.890 0.242 -2.221 1.00 0.00 47 ALA A N 20
ATOM 18050 C CA . ALA A 1 47 ? -5.306 0.418 -2.518 1.00 0.00 47 ALA A CA 20
ATOM 18051 C C . ALA A 1 47 ? -5.697 -0.327 -3.789 1.00 0.00 47 ALA A C 20
ATOM 18052 O O . ALA A 1 47 ? -6.515 -1.247 -3.756 1.00 0.00 47 ALA A O 20
ATOM 18059 N N . LYS A 1 48 ? -5.109 0.076 -4.910 1.00 0.00 48 LYS A N 20
ATOM 18060 C CA . LYS A 1 48 ? -5.394 -0.554 -6.194 1.00 0.00 48 LYS A CA 20
ATOM 18061 C C . LYS A 1 48 ? -5.056 -2.041 -6.158 1.00 0.00 48 LYS A C 20
ATOM 18062 O O . LYS A 1 48 ? -5.442 -2.796 -7.051 1.00 0.00 48 LYS A O 20
ATOM 18081 N N . ARG A 1 49 ? -4.336 -2.454 -5.121 1.00 0.00 49 ARG A N 20
ATOM 18082 C CA . ARG A 1 49 ? -3.947 -3.851 -4.969 1.00 0.00 49 ARG A CA 20
ATOM 18083 C C . ARG A 1 49 ? -4.968 -4.611 -4.128 1.00 0.00 49 ARG A C 20
ATOM 18084 O O . ARG A 1 49 ? -5.206 -5.800 -4.344 1.00 0.00 49 ARG A O 20
ATOM 18105 N N . LYS A 1 50 ? -5.570 -3.918 -3.167 1.00 0.00 50 LYS A N 20
ATOM 18106 C CA . LYS A 1 50 ? -6.566 -4.526 -2.293 1.00 0.00 50 LYS A CA 20
ATOM 18107 C C . LYS A 1 50 ? -7.972 -4.331 -2.852 1.00 0.00 50 LYS A C 20
ATOM 18108 O O . LYS A 1 50 ? -8.914 -5.009 -2.442 1.00 0.00 50 LYS A O 20
ATOM 18127 N N . LYS A 1 51 ? -8.106 -3.401 -3.791 1.00 0.00 51 LYS A N 20
ATOM 18128 C CA . LYS A 1 51 ? -9.396 -3.118 -4.410 1.00 0.00 51 LYS A CA 20
ATOM 18129 C C . LYS A 1 51 ? -9.591 -3.956 -5.669 1.00 0.00 51 LYS A C 20
ATOM 18130 O O . LYS A 1 51 ? -10.715 -4.321 -6.013 1.00 0.00 51 LYS A O 20
ATOM 18149 N N . GLN A 1 52 ? -8.491 -4.257 -6.351 1.00 0.00 52 GLN A N 20
ATOM 18150 C CA . GLN A 1 52 ? -8.542 -5.053 -7.571 1.00 0.00 52 GLN A CA 20
ATOM 18151 C C . GLN A 1 52 ? -9.194 -6.407 -7.311 1.00 0.00 52 GLN A C 20
ATOM 18152 O O . GLN A 1 52 ? -9.766 -7.016 -8.216 1.00 0.00 52 GLN A O 20
ATOM 18166 N N . LEU A 1 53 ? -9.104 -6.872 -6.070 1.00 0.00 53 LEU A N 20
ATOM 18167 C CA . LEU A 1 53 ? -9.686 -8.155 -5.691 1.00 0.00 53 LEU A CA 20
ATOM 18168 C C . LEU A 1 53 ? -11.155 -7.997 -5.312 1.00 0.00 53 LEU A C 20
ATOM 18169 O O . LEU A 1 53 ? -11.623 -8.594 -4.343 1.00 0.00 53 LEU A O 20
ATOM 18185 N N . GLU A 1 54 ? -11.876 -7.190 -6.084 1.00 0.00 54 GLU A N 20
ATOM 18186 C CA . GLU A 1 54 ? -13.292 -6.956 -5.830 1.00 0.00 54 GLU A CA 20
ATOM 18187 C C . GLU A 1 54 ? -13.590 -6.994 -4.333 1.00 0.00 54 GLU A C 20
ATOM 18188 O O . GLU A 1 54 ? -14.594 -7.562 -3.904 1.00 0.00 54 GLU A O 20
ATOM 18200 N N . SER A 1 55 ? -12.709 -6.387 -3.545 1.00 0.00 55 SER A N 20
ATOM 18201 C CA . SER A 1 55 ? -12.874 -6.355 -2.096 1.00 0.00 55 SER A CA 20
ATOM 18202 C C . SER A 1 55 ? -12.633 -4.950 -1.553 1.00 0.00 55 SER A C 20
ATOM 18203 O O . SER A 1 55 ? -11.764 -4.226 -2.036 1.00 0.00 55 SER A O 20
ATOM 18211 N N . GLY A 1 56 ? -13.411 -4.571 -0.543 1.00 0.00 56 GLY A N 20
ATOM 18212 C CA . GLY A 1 56 ? -13.268 -3.255 0.050 1.00 0.00 56 GLY A CA 20
ATOM 18213 C C . GLY A 1 56 ? -14.553 -2.453 -0.001 1.00 0.00 56 GLY A C 20
ATOM 18214 O O . GLY A 1 56 ? -15.645 -3.000 -0.155 1.00 0.00 56 GLY A O 20
ATOM 18218 N N . PRO A 1 57 ? -14.432 -1.124 0.132 1.00 0.00 57 PRO A N 20
ATOM 18219 C CA . PRO A 1 57 ? -15.583 -0.217 0.104 1.00 0.00 57 PRO A CA 20
ATOM 18220 C C . PRO A 1 57 ? -16.211 -0.119 -1.281 1.00 0.00 57 PRO A C 20
ATOM 18221 O O . PRO A 1 57 ? -17.375 0.257 -1.421 1.00 0.00 57 PRO A O 20
ATOM 18232 N N . SER A 1 58 ? -15.434 -0.461 -2.304 1.00 0.00 58 SER A N 20
ATOM 18233 C CA . SER A 1 58 ? -15.914 -0.409 -3.680 1.00 0.00 58 SER A CA 20
ATOM 18234 C C . SER A 1 58 ? -17.000 -1.454 -3.917 1.00 0.00 58 SER A C 20
ATOM 18235 O O . SER A 1 58 ? -16.851 -2.617 -3.540 1.00 0.00 58 SER A O 20
ATOM 18243 N N . SER A 1 59 ? -18.093 -1.032 -4.544 1.00 0.00 59 SER A N 20
ATOM 18244 C CA . SER A 1 59 ? -19.206 -1.929 -4.828 1.00 0.00 59 SER A CA 20
ATOM 18245 C C . SER A 1 59 ? -18.786 -3.025 -5.803 1.00 0.00 59 SER A C 20
ATOM 18246 O O . SER A 1 59 ? -19.125 -4.194 -5.625 1.00 0.00 59 SER A O 20
ATOM 18254 N N . GLY A 1 60 ? -18.043 -2.636 -6.836 1.00 0.00 60 GLY A N 20
ATOM 18255 C CA . GLY A 1 60 ? -17.588 -3.596 -7.825 1.00 0.00 60 GLY A CA 20
ATOM 18256 C C . GLY A 1 60 ? -17.624 -3.038 -9.234 1.00 0.00 60 GLY A C 20
ATOM 18257 O O . GLY A 1 60 ? -16.779 -3.374 -10.064 1.00 0.00 60 GLY A O 20
#

GO terms:
  GO:0005515 protein binding (F, IPI)
  GO:0071944 cell periphery (C, IDA)
  GO:0005737 cytoplasm (C, IDA)
  GO:0005886 plasma membrane (C, IDA)
  GO:0005911 cell-cell junction (C, IDA)
  GO:0022409 positive regulation of cell-cell adhesion (P, IDA)
  GO:0005515 protein binding (F, TAS)
  GO:0005886 plasma membrane (C, TAS)
  GO:0005911 cell-cell junction (C, TAS)
  GO:0007155 cell adhesion (P, TAS)
  GO:0007166 cell surface receptor signaling pathway (P, TAS)
  GO:0030054 cell junction (C, IDA)
  GO:0042995 cell projection (C, IDA)
  GO:0051393 alpha-actinin binding (F, IPI)

Nearest PDB structures (foldseek):
  2yse-assembly1_A  TM=8.405E-01  e=4.251E-10  Homo sapiens
  6kkg-assembly2_B  TM=8.290E-01  e=8.504E-05  Mus musculus
  2zaj-assembly1_A  TM=6.084E-01  e=1.739E-06  Homo sapiens
  2dwv-assembly1_B  TM=5.973E-01  e=4.547E-04  Mus musculus
  8pxx-assembly1_A  TM=5.032E-01  e=1.454E-01  Homo sapiens

Organism: Homo sapiens (NCBI:txid9606)

Solvent-accessible surface area: 5374 Å² total; per-residue (Å²): 136,117,119,67,126,98,58,169,41,35,87,63,163,36,96,87,26,48,86,63,42,116,43,134,132,153,22,50,50,0,32,9,112,109,96,196,79,77,62,141,99,2,13,30,76,71,53,121,168,146,156,113,111,178,103,52,144,120,120,125

Secondary structure (DSSP, 8-state):
-PPPS------SS--SSEEEEE-SSS-EEEEETTTTEEESS-HHHHHHHHHS--S-----

Radius of gyration: 14.06 Å; Cα contacts (8 Å, |Δi|>4): 57; chains: 1; bounding box: 40×29×21 Å

InterPro domains:
  IPR001202 WW domain [PF00397] (302-331)
  IPR001202 WW domain [PF00397] (361-390)
  IPR001202 WW domain [PS01159] (306-331)
  IPR001202 WW domain [PS01159] (365-390)
  IPR001202 WW domain [PS50020] (300-333)
  IPR001202 WW domain [PS50020] (359-392)
  IPR001202 WW domain [SM00456] (301-333)
  IPR001202 WW domain [SM00456] (360-392)
  IPR001202 WW domain [cd00201] (303-332)
  IPR001202 WW domain [cd00201] (362-392)
  IPR001478 PDZ domain [PF00595] (476-541)
  IPR001478 PDZ domain [PF00595] (644-720)
  IPR001478 PDZ domain [PF00595] (847-921)
  IPR001478 PDZ domain [PF00595] (999-1090)
  IPR001478 PDZ domain [PF00595] (1153-1228)
  IPR001478 PDZ domain [PS50106] (17-105)
  IPR001478 PDZ domain [PS50106] (472-541)
  IPR001478 PDZ domain [PS50106] (643-721)
  IPR001478 PDZ domain [PS50106] (841-923)
  IPR001478 PDZ domain [PS50106] (998-1094)